Protein AF-0000000066792989 (afdb_homodimer)

Sequence (786 aa):
MHATVTATQHILQSVTTHRYELVAVLISGIVAYFATVRFVQGARIKLIQRRLCGIDINKTTPEQRKKIASKPYDELDEGEKRLVVPESFGILAGAVYLSAVLITTSVAFGGVSRQLDGSVTSIAVMLLLGFVDDVLDLRWRYKILLSAIGTIPLVMTFKGSLEVIVPRLLAPYLGSPTLYLGVFYLVGLSLLCIFCTNSINILAGVNGVEVGQSIVIAVASIVHCIMQMRLESDPSYGGPATSGQLLAIALLVPFVGVSAALWRFNSYPASIFVGDSYTYFAGTVLSVAGVTGVYSKTLMLFFVPQLVNFAISLPQLLRIVPCPRHRVPRWDMKRDVMQNSGNYTLLNAILLLRGDMHERDLTRAALKLQIVSCIVAMFARYFLASLLYDHVYMHATVTATQHILQSVTTHRYELVAVLISGIVAYFATVRFVQGARIKLIQRRLCGIDINKTTPEQRKKIASKPYDELDEGEKRLVVPESFGILAGAVYLSAVLITTSVAFGGVSRQLDGSVTSIAVMLLLGFVDDVLDLRWRYKILLSAIGTIPLVMTFKGSLEVIVPRLLAPYLGSPTLYLGVFYLVGLSLLCIFCTNSINILAGVNGVEVGQSIVIAVASIVHCIMQMRLESDPSYGGPATSGQLLAIALLVPFVGVSAALWRFNSYPASIFVGDSYTYFAGTVLSVAGVTGVYSKTLMLFFVPQLVNFAISLPQLLRIVPCPRHRVPRWDMKRDVMQNSGNYTLLNAILLLRGDMHERDLTRAALKLQIVSCIVAMFARYFLASLLYDHVY

InterPro domains:
  IPR000715 Glycosyl transferase, family 4 [PF00953] (120-292)
  IPR033895 UDP-GlcNAc-dolichyl-phosphate GlcNAc phosphotransferase [PTHR10571] (11-390)
  IPR033895 UDP-GlcNAc-dolichyl-phosphate GlcNAc phosphotransferase [cd06855] (46-341)

Radius of gyration: 27.99 Å; Cα contacts (8 Å, |Δi|>4): 1252; chains: 2; bounding box: 68×78×55 Å

pLDDT: mean 89.51, std 11.63, range [43.31, 98.94]

GO terms:
  GO:0005635 nuclear envelope (C, HTP)
  GO:0005737 cytoplasm (C, HTP)
  GO:0005783 endoplasmic reticulum (C, HTP)
  GO:0003975 UDP-N-acetylglucosamine-dolichyl-phosphate N-acetylglucosaminephosphotransferase activity (F, IMP)

Nearest PDB structures (foldseek):
  5o5e-assembly1_A-2  TM=8.742E-01  e=1.279E-24  Homo sapiens
  6bw6-assembly1_A  TM=8.695E-01  e=8.604E-24  Homo sapiens
  6fwz-assembly1_A-2  TM=8.706E-01  e=1.282E-23  Homo sapiens
  6bw5-assembly1_B  TM=8.635E-01  e=1.464E-23  Homo sapiens
  6bw5-assembly2_C  TM=8.473E-01  e=5.066E-23  Homo sapiens

Structure (mmCIF, N/CA/C/O backbone):
data_AF-0000000066792989-model_v1
#
loop_
_entity.id
_entity.type
_entity.pdbx_description
1 polymer 'UDP-N-acetylglucosamine--dolichyl-phosphate N-acetylglucosaminephosphotransferase'
#
loop_
_atom_site.group_PDB
_atom_site.id
_atom_site.type_symbol
_atom_site.label_atom_id
_atom_site.label_alt_id
_atom_site.label_comp_id
_atom_site.label_asym_id
_atom_site.label_entity_id
_atom_site.label_seq_id
_atom_site.pdbx_PDB_ins_code
_atom_site.Cartn_x
_atom_site.Cartn_y
_atom_site.Cartn_z
_atom_site.occupancy
_atom_site.B_iso_or_equiv
_atom_site.auth_seq_id
_atom_site.auth_comp_id
_atom_site.auth_asym_id
_atom_site.auth_atom_id
_atom_site.pdbx_PDB_model_num
ATOM 1 N N . MET A 1 1 ? -26.531 -35.062 -23.141 1 57.41 1 MET A N 1
ATOM 2 C CA . MET A 1 1 ? -26.469 -34.125 -24.25 1 57.41 1 MET A CA 1
ATOM 3 C C . MET A 1 1 ? -27.406 -32.938 -24 1 57.41 1 MET A C 1
ATOM 5 O O . MET A 1 1 ? -27.016 -31.781 -24.172 1 57.41 1 MET A O 1
ATOM 9 N N . HIS A 1 2 ? -28.562 -33.188 -23.406 1 66.12 2 HIS A N 1
ATOM 10 C CA . HIS A 1 2 ? -29.562 -32.125 -23.188 1 66.12 2 HIS A CA 1
ATOM 11 C C . HIS A 1 2 ? -29.172 -31.219 -22.031 1 66.12 2 HIS A C 1
ATOM 13 O O . HIS A 1 2 ? -29.344 -30 -22.109 1 66.12 2 HIS A O 1
ATOM 19 N N . ALA A 1 3 ? -28.484 -31.891 -21.156 1 74.5 3 ALA A N 1
ATOM 20 C CA . ALA A 1 3 ? -28.094 -31.109 -19.984 1 74.5 3 ALA A CA 1
ATOM 21 C C . ALA A 1 3 ? -26.953 -30.141 -20.312 1 74.5 3 ALA A C 1
ATOM 23 O O . ALA A 1 3 ? -26.953 -29 -19.844 1 74.5 3 ALA A O 1
ATOM 24 N N . THR A 1 4 ? -26.109 -30.516 -21.172 1 77.69 4 THR A N 1
ATOM 25 C CA . THR A 1 4 ? -24.969 -29.688 -21.562 1 77.69 4 THR A CA 1
ATOM 26 C C . THR A 1 4 ? -25.438 -28.531 -22.438 1 77.69 4 THR A C 1
ATOM 28 O O . THR A 1 4 ? -24.906 -27.422 -22.328 1 77.69 4 THR A O 1
ATOM 31 N N . VAL A 1 5 ? -26.328 -28.875 -23.25 1 81.38 5 VAL A N 1
ATOM 32 C CA . VAL A 1 5 ? -26.859 -27.828 -24.125 1 81.38 5 VAL A CA 1
ATOM 33 C C . VAL A 1 5 ? -27.562 -26.766 -23.297 1 81.38 5 VAL A C 1
ATOM 35 O O . VAL A 1 5 ? -27.391 -25.578 -23.516 1 81.38 5 VAL A O 1
ATOM 38 N N . THR A 1 6 ? -28.297 -27.234 -22.391 1 82.06 6 THR A N 1
ATOM 39 C CA . THR A 1 6 ? -29.031 -26.312 -21.531 1 82.06 6 THR A CA 1
ATOM 40 C C . THR A 1 6 ? -28.078 -25.469 -20.703 1 82.06 6 THR A C 1
ATOM 42 O O . THR A 1 6 ? -28.297 -24.266 -20.547 1 82.06 6 THR A O 1
ATOM 45 N N . ALA A 1 7 ? -27.125 -26.109 -20.219 1 81.75 7 ALA A N 1
ATOM 46 C CA . ALA A 1 7 ? -26.125 -25.375 -19.438 1 81.75 7 ALA A CA 1
ATOM 47 C C . ALA A 1 7 ? -25.453 -24.312 -20.281 1 81.75 7 ALA A C 1
ATOM 49 O O . ALA A 1 7 ? -25.219 -23.188 -19.812 1 81.75 7 ALA A O 1
ATOM 50 N N . THR A 1 8 ? -25.125 -24.656 -21.484 1 87.12 8 THR A N 1
ATOM 51 C CA . THR A 1 8 ? -24.453 -23.719 -22.391 1 87.12 8 THR A CA 1
ATOM 52 C C . THR A 1 8 ? -25.375 -22.547 -22.719 1 87.12 8 THR A C 1
ATOM 54 O O . THR A 1 8 ? -24.906 -21.406 -22.797 1 87.12 8 THR A O 1
ATOM 57 N N . GLN A 1 9 ? -26.578 -22.844 -22.875 1 87.56 9 GLN A N 1
ATOM 58 C CA . GLN A 1 9 ? -27.531 -21.781 -23.156 1 87.56 9 GLN A CA 1
ATOM 59 C C . GLN A 1 9 ? -27.672 -20.828 -21.969 1 87.56 9 GLN A C 1
ATOM 61 O O . GLN A 1 9 ? -27.797 -19.609 -22.156 1 87.56 9 GLN A O 1
ATOM 66 N N . HIS A 1 10 ? -27.609 -21.391 -20.859 1 85.56 10 HIS A N 1
ATOM 67 C CA . HIS A 1 10 ? -27.703 -20.562 -19.656 1 85.56 10 HIS A CA 1
ATOM 68 C C . HIS A 1 10 ? -26.484 -19.672 -19.5 1 85.56 10 HIS A C 1
ATOM 70 O O . HIS A 1 10 ? -26.594 -18.516 -19.078 1 85.56 10 HIS A O 1
ATOM 76 N N . ILE A 1 11 ? -25.422 -20.219 -19.75 1 87.75 11 ILE A N 1
ATOM 77 C CA . ILE A 1 11 ? -24.188 -19.453 -19.688 1 87.75 11 ILE A CA 1
ATOM 78 C C . ILE A 1 11 ? -24.25 -18.297 -20.688 1 87.75 11 ILE A C 1
ATOM 80 O O . ILE A 1 11 ? -23.938 -17.156 -20.328 1 87.75 11 ILE A O 1
ATOM 84 N N . LEU A 1 12 ? -24.672 -18.609 -21.891 1 89.62 12 LEU A N 1
ATOM 85 C CA . LEU A 1 12 ? -24.75 -17.609 -22.938 1 89.62 12 LEU A CA 1
ATOM 86 C C . LEU A 1 12 ? -25.75 -16.5 -22.562 1 89.62 12 LEU A C 1
ATOM 88 O O . LEU A 1 12 ? -25.516 -15.328 -22.844 1 89.62 12 LEU A O 1
ATOM 92 N N . GLN A 1 13 ? -26.812 -16.906 -21.984 1 88.25 13 GLN A N 1
ATOM 93 C CA . GLN A 1 13 ? -27.797 -15.938 -21.531 1 88.25 13 GLN A CA 1
ATOM 94 C C . GLN A 1 13 ? -27.219 -15.023 -20.453 1 88.25 13 GLN A C 1
ATOM 96 O O . GLN A 1 13 ? -27.438 -13.812 -20.484 1 88.25 13 GLN A O 1
ATOM 101 N N . SER A 1 14 ? -26.547 -15.586 -19.547 1 88.06 14 SER A N 1
ATOM 102 C CA . SER A 1 14 ? -25.938 -14.797 -18.469 1 88.06 14 SER A CA 1
ATOM 103 C C . SER A 1 14 ? -24.875 -13.844 -19.016 1 88.06 14 SER A C 1
ATOM 105 O O . SER A 1 14 ? -24.812 -12.68 -18.609 1 88.06 14 SER A O 1
ATOM 107 N N . VAL A 1 15 ? -24.094 -14.312 -19.922 1 89.56 15 VAL A N 1
ATOM 108 C CA . VAL A 1 15 ? -23.062 -13.5 -20.531 1 89.56 15 VAL A CA 1
ATOM 109 C C . VAL A 1 15 ? -23.688 -12.32 -21.266 1 89.56 15 VAL A C 1
ATOM 111 O O . VAL A 1 15 ? -23.156 -11.203 -21.234 1 89.56 15 VAL A O 1
ATOM 114 N N . THR A 1 16 ? -24.781 -12.594 -21.906 1 90.5 16 THR A N 1
ATOM 115 C CA . THR A 1 16 ? -25.484 -11.531 -22.625 1 90.5 16 THR A CA 1
ATOM 116 C C . THR A 1 16 ? -26.078 -10.523 -21.656 1 90.5 16 THR A C 1
ATOM 118 O O . THR A 1 16 ? -26.047 -9.312 -21.906 1 90.5 16 THR A O 1
ATOM 121 N N . THR A 1 17 ? -26.578 -11.039 -20.609 1 89.56 17 THR A N 1
ATOM 122 C CA . THR A 1 17 ? -27.156 -10.172 -19.594 1 89.56 17 THR A CA 1
ATOM 123 C C . THR A 1 17 ? -26.109 -9.234 -19.016 1 89.56 17 THR A C 1
ATOM 125 O O . THR A 1 17 ? -26.391 -8.055 -18.766 1 89.56 17 THR A O 1
ATOM 128 N N . HIS A 1 18 ? -24.938 -9.742 -18.812 1 92.38 18 HIS A N 1
ATOM 129 C CA . HIS A 1 18 ? -23.875 -8.953 -18.188 1 92.38 18 HIS A CA 1
ATOM 130 C C . HIS A 1 18 ? -22.828 -8.516 -19.219 1 92.38 18 HIS A C 1
ATOM 132 O O . HIS A 1 18 ? -21.641 -8.422 -18.906 1 92.38 18 HIS A O 1
ATOM 138 N N . ARG A 1 19 ? -23.266 -8.359 -20.438 1 92.94 19 ARG A N 1
ATOM 139 C CA . ARG A 1 19 ? -22.375 -8.055 -21.547 1 92.94 19 ARG A CA 1
ATOM 140 C C . ARG A 1 19 ? -21.594 -6.766 -21.281 1 92.94 19 ARG A C 1
ATOM 142 O O . ARG A 1 19 ? -20.406 -6.684 -21.594 1 92.94 19 ARG A O 1
ATOM 149 N N . TYR A 1 20 ? -22.188 -5.758 -20.766 1 93.5 20 TYR A N 1
ATOM 150 C CA . TYR A 1 20 ? -21.531 -4.484 -20.516 1 93.5 20 TYR A CA 1
ATOM 151 C C . TYR A 1 20 ? -20.406 -4.645 -19.5 1 93.5 20 TYR A C 1
ATOM 153 O O . TYR A 1 20 ? -19.281 -4.18 -19.734 1 93.5 20 TYR A O 1
ATOM 161 N N . GLU A 1 21 ? -20.688 -5.27 -18.375 1 94.06 21 GLU A N 1
ATOM 162 C CA . GLU A 1 21 ? -19.703 -5.484 -17.328 1 94.06 21 GLU A CA 1
ATOM 163 C C . GLU A 1 21 ? -18.547 -6.34 -17.828 1 94.06 21 GLU A C 1
ATOM 165 O O . GLU A 1 21 ? -17.375 -6.027 -17.562 1 94.06 21 GLU A O 1
ATOM 170 N N . LEU A 1 22 ? -18.875 -7.375 -18.562 1 95.88 22 LEU A N 1
ATOM 171 C CA . LEU A 1 22 ? -17.859 -8.305 -19.016 1 95.88 22 LEU A CA 1
ATOM 172 C C . LEU A 1 22 ? -16.953 -7.645 -20.062 1 95.88 22 LEU A C 1
ATOM 174 O O . LEU A 1 22 ? -15.742 -7.875 -20.062 1 95.88 22 LEU A O 1
ATOM 178 N N . VAL A 1 23 ? -17.516 -6.828 -20.922 1 97.19 23 VAL A N 1
ATOM 179 C CA . VAL A 1 23 ? -16.719 -6.113 -21.906 1 97.19 23 VAL A CA 1
ATOM 180 C C . VAL A 1 23 ? -15.812 -5.098 -21.219 1 97.19 23 VAL A C 1
ATOM 182 O O . VAL A 1 23 ? -14.633 -4.965 -21.562 1 97.19 23 VAL A O 1
ATOM 185 N N . ALA A 1 24 ? -16.312 -4.363 -20.25 1 97.19 24 ALA A N 1
ATOM 186 C CA . ALA A 1 24 ? -15.516 -3.404 -19.484 1 97.19 24 ALA A CA 1
ATOM 187 C C . ALA A 1 24 ? -14.352 -4.09 -18.797 1 97.19 24 ALA A C 1
ATOM 189 O O . ALA A 1 24 ? -13.234 -3.561 -18.766 1 97.19 24 ALA A O 1
ATOM 190 N N . VAL A 1 25 ? -14.609 -5.199 -18.25 1 97.5 25 VAL A N 1
ATOM 191 C CA . VAL A 1 25 ? -13.586 -5.957 -17.531 1 97.5 25 VAL A CA 1
ATOM 192 C C . VAL A 1 25 ? -12.523 -6.449 -18.5 1 97.5 25 VAL A C 1
ATOM 194 O O . VAL A 1 25 ? -11.328 -6.414 -18.203 1 97.5 25 VAL A O 1
ATOM 197 N N . LEU A 1 26 ? -12.977 -6.957 -19.656 1 98.25 26 LEU A N 1
ATOM 198 C CA . LEU A 1 26 ? -12.031 -7.406 -20.672 1 98.25 26 LEU A CA 1
ATOM 199 C C . LEU A 1 26 ? -11.148 -6.258 -21.141 1 98.25 26 LEU A C 1
ATOM 201 O O . LEU A 1 26 ? -9.93 -6.426 -21.281 1 98.25 26 LEU A O 1
ATOM 205 N N . ILE A 1 27 ? -11.695 -5.09 -21.344 1 98.38 27 ILE A N 1
ATOM 206 C CA . ILE A 1 27 ? -10.938 -3.9 -21.719 1 98.38 27 ILE A CA 1
ATOM 207 C C . ILE A 1 27 ? -9.953 -3.535 -20.609 1 98.38 27 ILE A C 1
ATOM 209 O O . ILE A 1 27 ? -8.805 -3.176 -20.891 1 98.38 27 ILE A O 1
ATOM 213 N N . SER A 1 28 ? -10.414 -3.654 -19.422 1 98.31 28 SER A N 1
ATOM 214 C CA . SER A 1 28 ? -9.562 -3.363 -18.281 1 98.31 28 SER A CA 1
ATOM 215 C C . SER A 1 28 ? -8.336 -4.27 -18.266 1 98.31 28 SER A C 1
ATOM 217 O O . SER A 1 28 ? -7.23 -3.814 -17.953 1 98.31 28 SER A O 1
ATOM 219 N N . GLY A 1 29 ? -8.523 -5.559 -18.531 1 98.75 29 GLY A N 1
ATOM 220 C CA . GLY A 1 29 ? -7.402 -6.48 -18.609 1 98.75 29 GLY A CA 1
ATOM 221 C C . GLY A 1 29 ? -6.422 -6.141 -19.719 1 98.75 29 GLY A C 1
ATOM 222 O O . GLY A 1 29 ? -5.207 -6.203 -19.516 1 98.75 29 GLY A O 1
ATOM 223 N N . ILE A 1 30 ? -6.949 -5.715 -20.828 1 98.81 30 ILE A N 1
ATOM 224 C CA . ILE A 1 30 ? -6.125 -5.359 -21.969 1 98.81 30 ILE A CA 1
ATOM 225 C C . ILE A 1 30 ? -5.344 -4.082 -21.672 1 98.81 30 ILE A C 1
ATOM 227 O O . ILE A 1 30 ? -4.141 -4.012 -21.922 1 98.81 30 ILE A O 1
ATOM 231 N N . VAL A 1 31 ? -5.98 -3.113 -21.125 1 98.5 31 VAL A N 1
ATOM 232 C CA . VAL A 1 31 ? -5.348 -1.847 -20.766 1 98.5 31 VAL A CA 1
ATOM 233 C C . VAL A 1 31 ? -4.273 -2.082 -19.703 1 98.5 31 VAL A C 1
ATOM 235 O O . VAL A 1 31 ? -3.191 -1.49 -19.766 1 98.5 31 VAL A O 1
ATOM 238 N N . ALA A 1 32 ? -4.602 -2.928 -18.766 1 98.75 32 ALA A N 1
ATOM 239 C CA . ALA A 1 32 ? -3.641 -3.244 -17.703 1 98.75 32 ALA A CA 1
ATOM 240 C C . ALA A 1 32 ? -2.385 -3.887 -18.281 1 98.75 32 ALA A C 1
ATOM 242 O O . ALA A 1 32 ? -1.27 -3.6 -17.844 1 98.75 32 ALA A O 1
ATOM 243 N N . TYR A 1 33 ? -2.572 -4.77 -19.281 1 98.81 33 TYR A N 1
ATOM 244 C CA . TYR A 1 33 ? -1.435 -5.391 -19.953 1 98.81 33 TYR A CA 1
ATOM 245 C C . TYR A 1 33 ? -0.545 -4.344 -20.609 1 98.81 33 TYR A C 1
ATOM 247 O O . TYR A 1 33 ? 0.658 -4.285 -20.344 1 98.81 33 TYR A O 1
ATOM 255 N N . PHE A 1 34 ? -1.096 -3.477 -21.359 1 98.75 34 PHE A N 1
ATOM 256 C CA . PHE A 1 34 ? -0.319 -2.516 -22.141 1 98.75 34 PHE A CA 1
ATOM 257 C C . PHE A 1 34 ? 0.276 -1.443 -21.234 1 98.75 34 PHE A C 1
ATOM 259 O O . PHE A 1 34 ? 1.386 -0.965 -21.469 1 98.75 34 PHE A O 1
ATOM 266 N N . ALA A 1 35 ? -0.445 -1.063 -20.219 1 98 35 ALA A N 1
ATOM 267 C CA . ALA A 1 35 ? 0.095 -0.1 -19.25 1 98 35 ALA A CA 1
ATOM 268 C C . ALA A 1 35 ? 1.312 -0.668 -18.531 1 98 35 ALA A C 1
ATOM 270 O O . ALA A 1 35 ? 2.314 0.026 -18.359 1 98 35 ALA A O 1
ATOM 271 N N . THR A 1 36 ? 1.214 -1.894 -18.141 1 98.5 36 THR A N 1
ATOM 272 C CA . THR A 1 36 ? 2.326 -2.531 -17.438 1 98.5 36 THR A CA 1
ATOM 273 C C . THR A 1 36 ? 3.551 -2.623 -18.344 1 98.5 36 THR A C 1
ATOM 275 O O . THR A 1 36 ? 4.664 -2.289 -17.938 1 98.5 36 THR A O 1
ATOM 278 N N . VAL A 1 37 ? 3.322 -3.031 -19.578 1 98.44 37 VAL A N 1
ATOM 279 C CA . VAL A 1 37 ? 4.422 -3.148 -20.531 1 98.44 37 VAL A CA 1
ATOM 280 C C . VAL A 1 37 ? 5.07 -1.784 -20.734 1 98.44 37 VAL A C 1
ATOM 282 O O . VAL A 1 37 ? 6.297 -1.683 -20.828 1 98.44 37 VAL A O 1
ATOM 285 N N . ARG A 1 38 ? 4.32 -0.796 -20.75 1 97.06 38 ARG A N 1
ATOM 286 C CA . ARG A 1 38 ? 4.793 0.556 -21.016 1 97.06 38 ARG A CA 1
ATOM 287 C C . ARG A 1 38 ? 5.715 1.051 -19.9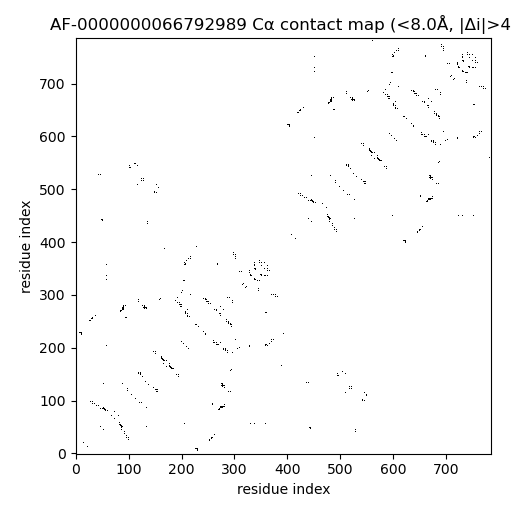06 1 97.06 38 ARG A C 1
ATOM 289 O O . ARG A 1 38 ? 6.672 1.784 -20.172 1 97.06 38 ARG A O 1
ATOM 296 N N . PHE A 1 39 ? 5.473 0.662 -18.688 1 96.88 39 PHE A N 1
ATOM 297 C CA . PHE A 1 39 ? 6.16 1.288 -17.578 1 96.88 39 PHE A CA 1
ATOM 298 C C . PHE A 1 39 ? 7.266 0.383 -17.047 1 96.88 39 PHE A C 1
ATOM 300 O O . PHE A 1 39 ? 8.008 0.764 -16.125 1 96.88 39 PHE A O 1
ATOM 307 N N . VAL A 1 40 ? 7.48 -0.755 -17.609 1 97.69 40 VAL A N 1
ATOM 308 C CA . VAL A 1 40 ? 8.438 -1.731 -17.109 1 97.69 40 VAL A CA 1
ATOM 309 C C . VAL A 1 40 ? 9.852 -1.175 -17.234 1 97.69 40 VAL A C 1
ATOM 311 O O . VAL A 1 40 ? 10.648 -1.262 -16.281 1 97.69 40 VAL A O 1
ATOM 314 N N . GLN A 1 41 ? 10.18 -0.585 -18.375 1 96.31 41 GLN A N 1
ATOM 315 C CA . GLN A 1 41 ? 11.547 -0.122 -18.609 1 96.31 41 GLN A CA 1
ATOM 316 C C . GLN A 1 41 ? 11.914 1.001 -17.641 1 96.31 41 GLN A C 1
ATOM 318 O O . GLN A 1 41 ? 13.023 1.021 -17.094 1 96.31 41 GLN A O 1
ATOM 323 N N . GLY A 1 42 ? 11.023 1.941 -17.516 1 95.5 42 GLY A N 1
ATOM 324 C CA . GLY A 1 42 ? 11.273 3.004 -16.547 1 95.5 42 GLY A CA 1
ATOM 325 C C . GLY A 1 42 ? 11.484 2.496 -15.141 1 95.5 42 GLY A C 1
ATOM 326 O O . GLY A 1 42 ? 12.375 2.969 -14.422 1 95.5 42 GLY A O 1
ATOM 327 N N . ALA A 1 43 ? 10.688 1.563 -14.734 1 96.62 43 ALA A N 1
ATOM 328 C CA . ALA A 1 43 ? 10.789 0.986 -13.398 1 96.62 43 ALA A CA 1
ATOM 329 C C . ALA A 1 43 ? 12.102 0.229 -13.227 1 96.62 43 ALA A C 1
ATOM 331 O O . ALA A 1 43 ? 12.703 0.245 -12.148 1 96.62 43 ALA A O 1
ATOM 332 N N . ARG A 1 44 ? 12.492 -0.435 -14.258 1 96.12 44 ARG A N 1
ATOM 333 C CA . ARG A 1 44 ? 13.742 -1.186 -14.227 1 96.12 44 ARG A CA 1
ATOM 334 C C . ARG A 1 44 ? 14.914 -0.285 -13.852 1 96.12 44 ARG A C 1
ATOM 336 O O . ARG A 1 44 ? 15.703 -0.617 -12.961 1 96.12 44 ARG A O 1
ATOM 343 N N . ILE A 1 45 ? 15.031 0.828 -14.445 1 94.19 45 ILE A N 1
ATOM 344 C CA . ILE A 1 45 ? 16.125 1.769 -14.25 1 94.19 45 ILE A CA 1
ATOM 345 C C . ILE A 1 45 ? 16.109 2.289 -12.812 1 94.19 45 ILE A C 1
ATOM 347 O O . ILE A 1 45 ? 17.141 2.32 -12.141 1 94.19 45 ILE A O 1
ATOM 351 N N . LYS A 1 46 ? 14.992 2.648 -12.375 1 94.69 46 LYS A N 1
ATOM 352 C CA . LYS A 1 46 ? 14.867 3.232 -11.047 1 94.69 46 LYS A CA 1
ATOM 353 C C . LYS A 1 46 ? 15.18 2.203 -9.961 1 94.69 46 LYS A C 1
ATOM 355 O O . LYS A 1 46 ? 15.812 2.525 -8.953 1 94.69 46 LYS A O 1
ATOM 360 N N . LEU A 1 47 ? 14.727 1.001 -10.156 1 95.69 47 LEU A N 1
ATOM 361 C CA . LEU A 1 47 ? 14.953 -0.039 -9.156 1 95.69 47 LEU A CA 1
ATOM 362 C C . LEU A 1 47 ? 16.438 -0.407 -9.07 1 95.69 47 LEU A C 1
ATOM 364 O O . LEU A 1 47 ? 16.938 -0.703 -7.988 1 95.69 47 LEU A O 1
ATOM 368 N N . ILE A 1 48 ? 17.094 -0.36 -10.164 1 93.19 48 ILE A N 1
ATOM 369 C CA . ILE A 1 48 ? 18.531 -0.6 -10.172 1 93.19 48 ILE A CA 1
ATOM 370 C C . ILE A 1 48 ? 19.25 0.526 -9.43 1 93.19 48 ILE A C 1
ATOM 372 O O . ILE A 1 48 ? 20.156 0.275 -8.633 1 93.19 48 ILE A O 1
ATOM 376 N N . GLN A 1 49 ? 18.797 1.711 -9.648 1 89.75 49 GLN A N 1
ATOM 377 C CA . GLN A 1 49 ? 19.406 2.873 -9 1 89.75 49 GLN A CA 1
ATOM 378 C C . GLN A 1 49 ? 19.234 2.807 -7.488 1 89.75 49 GLN A C 1
ATOM 380 O O . GLN A 1 49 ? 20.094 3.291 -6.742 1 89.75 49 GLN A O 1
ATOM 385 N N . ARG A 1 50 ? 18.141 2.158 -7.051 1 91.56 50 ARG A N 1
ATOM 386 C CA . ARG A 1 50 ? 17.859 2.055 -5.625 1 91.56 50 ARG A CA 1
ATOM 387 C C . ARG A 1 50 ? 18.406 0.754 -5.047 1 91.56 50 ARG A C 1
ATOM 389 O O . ARG A 1 50 ? 18.109 0.4 -3.904 1 91.56 50 ARG A O 1
ATOM 396 N N . ARG A 1 51 ? 19.078 -0.001 -5.789 1 90.25 51 ARG A N 1
ATOM 397 C CA . ARG A 1 51 ? 19.719 -1.251 -5.391 1 90.25 51 ARG A CA 1
ATOM 398 C C . ARG A 1 51 ? 18.672 -2.283 -4.961 1 90.25 51 ARG A C 1
ATOM 400 O O . ARG A 1 51 ? 18.906 -3.045 -4.02 1 90.25 51 ARG A O 1
ATOM 407 N N . LEU A 1 52 ? 17.578 -2.164 -5.516 1 93.31 52 LEU A N 1
ATOM 408 C CA . LEU A 1 52 ? 16.578 -3.221 -5.402 1 93.31 52 LEU A CA 1
ATOM 409 C C . LEU A 1 52 ? 16.719 -4.223 -6.543 1 93.31 52 LEU A C 1
ATOM 411 O O . LEU A 1 52 ? 15.891 -4.234 -7.465 1 93.31 52 LEU A O 1
ATOM 415 N N . CYS A 1 53 ? 17.719 -4.984 -6.43 1 93.06 53 CYS A N 1
ATOM 416 C CA . CYS A 1 53 ? 18.094 -5.938 -7.469 1 93.06 53 CYS A CA 1
ATOM 417 C C . CYS A 1 53 ? 18.672 -7.211 -6.863 1 93.06 53 CYS A C 1
ATOM 419 O O . CYS A 1 53 ? 19.016 -7.234 -5.684 1 93.06 53 CYS A O 1
ATOM 421 N N . GLY A 1 54 ? 18.594 -8.227 -7.621 1 89.94 54 GLY A N 1
ATOM 422 C CA . GLY A 1 54 ? 19.219 -9.5 -7.289 1 89.94 54 GLY A CA 1
ATOM 423 C C . GLY A 1 54 ? 20.078 -10.062 -8.414 1 89.94 54 GLY A C 1
ATOM 424 O O . GLY A 1 54 ? 20.078 -9.516 -9.523 1 89.94 54 GLY A O 1
ATOM 425 N N . ILE A 1 55 ? 20.906 -10.992 -8.062 1 89.44 55 ILE A N 1
ATOM 426 C CA . ILE A 1 55 ? 21.719 -11.695 -9.055 1 89.44 55 ILE A CA 1
ATOM 427 C C . ILE A 1 55 ? 21.094 -13.047 -9.367 1 89.44 55 ILE A C 1
ATOM 429 O O . ILE A 1 55 ? 20.719 -13.789 -8.461 1 89.44 55 ILE A O 1
ATOM 433 N N . ASP A 1 56 ? 20.953 -13.266 -10.625 1 88.75 56 ASP A N 1
ATOM 434 C CA . ASP A 1 56 ? 20.359 -14.523 -11.047 1 88.75 56 ASP A CA 1
ATOM 435 C C . ASP A 1 56 ? 21.219 -15.719 -10.656 1 88.75 56 ASP A C 1
ATOM 437 O O . ASP A 1 56 ? 22.234 -15.992 -11.305 1 88.75 56 ASP A O 1
ATOM 441 N N . ILE A 1 57 ? 20.812 -16.5 -9.789 1 86 57 ILE A N 1
ATOM 442 C CA . ILE A 1 57 ? 21.594 -17.562 -9.18 1 86 57 ILE A CA 1
ATOM 443 C C . ILE A 1 57 ? 21.703 -18.734 -10.156 1 86 57 ILE A C 1
ATOM 445 O O . ILE A 1 57 ? 22.719 -19.453 -10.156 1 86 57 ILE A O 1
ATOM 449 N N . ASN A 1 58 ? 20.766 -18.906 -10.992 1 88.38 58 ASN A N 1
ATOM 450 C CA . ASN A 1 58 ? 20.719 -20.047 -11.898 1 88.38 58 ASN A CA 1
ATOM 451 C C . ASN A 1 58 ? 21.531 -19.797 -13.164 1 88.38 58 ASN A C 1
ATOM 453 O O . ASN A 1 58 ? 21.453 -20.562 -14.125 1 88.38 58 ASN A O 1
ATOM 457 N N . LYS A 1 59 ? 22.312 -18.656 -13.156 1 88.88 59 LYS A N 1
ATOM 458 C CA . LYS A 1 59 ? 23.125 -18.312 -14.312 1 88.88 59 LYS A CA 1
ATOM 459 C C . LYS A 1 59 ? 24.516 -17.828 -13.883 1 88.88 59 LYS A C 1
ATOM 461 O O . LYS A 1 59 ? 25.281 -17.344 -14.703 1 88.88 59 LYS A O 1
ATOM 466 N N . THR A 1 60 ? 24.766 -17.969 -12.547 1 88.75 60 THR A N 1
ATOM 467 C CA . THR A 1 60 ? 26.031 -17.453 -12.031 1 88.75 60 THR A CA 1
ATOM 468 C C . THR A 1 60 ? 26.641 -18.438 -11.039 1 88.75 60 THR A C 1
ATOM 470 O O . THR A 1 60 ? 25.938 -19.172 -10.359 1 88.75 60 THR A O 1
ATOM 473 N N . THR A 1 61 ? 27.906 -18.375 -10.977 1 86 61 THR A N 1
ATOM 474 C CA . THR A 1 61 ? 28.625 -19.141 -9.969 1 86 61 THR A CA 1
ATOM 475 C C . THR A 1 61 ? 28.75 -18.328 -8.68 1 86 61 THR A C 1
ATOM 477 O O . THR A 1 61 ? 28.594 -17.109 -8.688 1 86 61 THR A O 1
ATOM 480 N N . PRO A 1 62 ? 28.984 -19.031 -7.648 1 85.62 62 PRO A N 1
ATOM 481 C CA . PRO A 1 62 ? 29.188 -18.312 -6.387 1 85.62 62 PRO A CA 1
ATOM 482 C C . PRO A 1 62 ? 30.297 -17.266 -6.469 1 85.62 62 PRO A C 1
ATOM 484 O O . PRO A 1 62 ? 30.188 -16.188 -5.883 1 85.62 62 PRO A O 1
ATOM 487 N N . GLU A 1 63 ? 31.297 -17.531 -7.23 1 85.75 63 GLU A N 1
ATOM 488 C CA . GLU A 1 63 ? 32.438 -16.625 -7.387 1 85.75 63 GLU A CA 1
ATOM 489 C C . GLU A 1 63 ? 32.031 -15.375 -8.164 1 85.75 63 GLU A C 1
ATOM 491 O O . GLU A 1 63 ? 32.406 -14.258 -7.809 1 85.75 63 GLU A O 1
ATOM 496 N N . GLN A 1 64 ? 31.266 -15.648 -9.102 1 86.44 64 GLN A N 1
ATOM 497 C CA . GLN A 1 64 ? 30.797 -14.539 -9.93 1 86.44 64 GLN A CA 1
ATOM 498 C C . GLN A 1 64 ? 29.875 -13.617 -9.133 1 86.44 64 GLN A C 1
ATOM 500 O O . GLN A 1 64 ? 29.953 -12.391 -9.25 1 86.44 64 GLN A O 1
ATOM 505 N N . ARG A 1 65 ? 29.016 -14.164 -8.383 1 88.25 65 ARG A N 1
ATOM 506 C CA . ARG A 1 65 ? 28.078 -13.391 -7.578 1 88.25 65 ARG A CA 1
ATOM 507 C C . ARG A 1 65 ? 28.812 -12.516 -6.562 1 88.25 65 ARG A C 1
ATOM 509 O O . ARG A 1 65 ? 28.453 -11.359 -6.352 1 88.25 65 ARG A O 1
ATOM 516 N N . LYS A 1 66 ? 29.812 -13.055 -5.973 1 86.69 66 LYS A N 1
ATOM 517 C CA . LYS A 1 66 ? 30.609 -12.312 -5.008 1 86.69 66 LYS A CA 1
ATOM 518 C C . LYS A 1 66 ? 31.312 -11.133 -5.676 1 86.69 66 LYS A C 1
ATOM 520 O O . LYS A 1 66 ? 31.406 -10.047 -5.102 1 86.69 66 LYS A O 1
ATOM 525 N N . LYS A 1 67 ? 31.75 -11.461 -6.824 1 86.62 67 LYS A N 1
ATOM 526 C CA . LYS A 1 67 ? 32.438 -10.422 -7.582 1 86.62 67 LYS A CA 1
ATOM 527 C C . LYS A 1 67 ? 31.484 -9.289 -7.945 1 86.62 67 LYS A C 1
ATOM 529 O O . LYS A 1 67 ? 31.828 -8.117 -7.781 1 86.62 67 LYS A O 1
ATOM 534 N N . ILE A 1 68 ? 30.375 -9.602 -8.312 1 88 68 ILE A N 1
ATOM 535 C CA . ILE A 1 68 ? 29.375 -8.625 -8.75 1 88 68 ILE A CA 1
ATOM 536 C C . ILE A 1 68 ? 28.875 -7.828 -7.543 1 88 68 ILE A C 1
ATOM 538 O O . ILE A 1 68 ? 28.688 -6.613 -7.629 1 88 68 ILE A O 1
ATOM 542 N N . ALA A 1 69 ? 28.734 -8.453 -6.438 1 82.81 69 ALA A N 1
ATOM 543 C CA . ALA A 1 69 ? 28.203 -7.836 -5.23 1 82.81 69 ALA A CA 1
ATOM 544 C C . ALA A 1 69 ? 29.203 -6.883 -4.598 1 82.81 69 ALA A C 1
ATOM 546 O O . ALA A 1 69 ? 28.828 -5.961 -3.869 1 82.81 69 ALA A O 1
ATOM 547 N N . SER A 1 70 ? 30.422 -7.066 -4.898 1 80 70 SER A N 1
ATOM 548 C CA . SER A 1 70 ? 31.484 -6.301 -4.254 1 80 70 SER A CA 1
ATOM 549 C C . SER A 1 70 ? 31.734 -4.98 -4.977 1 80 70 SER A C 1
ATOM 551 O O . SER A 1 70 ? 32.375 -4.086 -4.441 1 80 70 SER A O 1
ATOM 553 N N . LYS A 1 71 ? 31.203 -4.863 -6.191 1 80.31 71 LYS A N 1
ATOM 554 C CA . LYS A 1 71 ? 31.438 -3.658 -6.98 1 80.31 71 LYS A CA 1
ATOM 555 C C . LYS A 1 71 ? 30.156 -2.844 -7.137 1 80.31 71 LYS A C 1
ATOM 557 O O . LYS A 1 71 ? 29.062 -3.402 -7.156 1 80.31 71 LYS A O 1
ATOM 562 N N . PRO A 1 72 ? 30.391 -1.51 -7.176 1 78.19 72 PRO A N 1
ATOM 563 C CA . PRO A 1 72 ? 29.219 -0.7 -7.531 1 78.19 72 PRO A CA 1
ATOM 564 C C . PRO A 1 72 ? 28.688 -1.011 -8.93 1 78.19 72 PRO A C 1
ATOM 566 O O . PRO A 1 72 ? 29.453 -1.389 -9.812 1 78.19 72 PRO A O 1
ATOM 569 N N . TYR A 1 73 ? 27.5 -0.865 -9.039 1 82.06 73 TYR A N 1
ATOM 570 C CA . TYR A 1 73 ? 26.812 -1.209 -10.281 1 82.06 73 TYR A CA 1
ATOM 571 C C . TYR A 1 73 ? 27.484 -0.522 -11.477 1 82.06 73 TYR A C 1
ATOM 573 O O . TYR A 1 73 ? 27.656 -1.132 -12.531 1 82.06 73 TYR A O 1
ATOM 581 N N . ASP A 1 74 ? 27.828 0.725 -11.305 1 80.94 74 ASP A N 1
ATOM 582 C CA . ASP A 1 74 ? 28.359 1.529 -12.398 1 80.94 74 ASP A CA 1
ATOM 583 C C . ASP A 1 74 ? 29.734 1.026 -12.836 1 80.94 74 ASP A C 1
ATOM 585 O O . ASP A 1 74 ? 30.172 1.287 -13.953 1 80.94 74 ASP A O 1
ATOM 589 N N . GLU A 1 75 ? 30.359 0.253 -11.992 1 84.5 75 GLU A N 1
ATOM 590 C CA . GLU A 1 75 ? 31.719 -0.237 -12.273 1 84.5 75 GLU A CA 1
ATOM 591 C C . GLU A 1 75 ? 31.672 -1.644 -12.859 1 84.5 75 GLU A C 1
ATOM 593 O O . GLU A 1 75 ? 32.688 -2.16 -13.312 1 84.5 75 GLU A O 1
ATOM 598 N N . LEU A 1 76 ? 30.531 -2.168 -12.891 1 88.75 76 LEU A N 1
ATOM 599 C CA . LEU A 1 76 ? 30.391 -3.51 -13.445 1 88.75 76 LEU A CA 1
ATOM 600 C C . LEU A 1 76 ? 30.531 -3.486 -14.969 1 88.75 76 LEU A C 1
ATOM 602 O O . LEU A 1 76 ? 30.156 -2.502 -15.609 1 88.75 76 LEU A O 1
ATOM 606 N N . ASP A 1 77 ? 31.125 -4.531 -15.508 1 88.12 77 ASP A N 1
ATOM 607 C CA . ASP A 1 77 ? 31.172 -4.637 -16.953 1 88.12 77 ASP A CA 1
ATOM 608 C C . ASP A 1 77 ? 29.797 -5.016 -17.531 1 88.12 77 ASP A C 1
ATOM 610 O O . ASP A 1 77 ? 28.875 -5.332 -16.781 1 88.12 77 ASP A O 1
ATOM 614 N N . GLU A 1 78 ? 29.656 -4.938 -18.766 1 86.81 78 GLU A N 1
ATOM 615 C CA . GLU A 1 78 ? 28.375 -5.152 -19.422 1 86.81 78 GLU A CA 1
ATOM 616 C C . GLU A 1 78 ? 27.844 -6.562 -19.156 1 86.81 78 GLU A C 1
ATOM 618 O O . GLU A 1 78 ? 26.641 -6.758 -18.969 1 86.81 78 GLU A O 1
ATOM 623 N N . GLY A 1 79 ? 28.703 -7.48 -19.203 1 84.12 79 GLY A N 1
ATOM 624 C CA . GLY A 1 79 ? 28.312 -8.852 -18.922 1 84.12 79 GLY A CA 1
ATOM 625 C C . GLY A 1 79 ? 27.812 -9.055 -17.5 1 84.12 79 GLY A C 1
ATOM 626 O O . GLY A 1 79 ? 26.828 -9.773 -17.281 1 84.12 79 GLY A O 1
ATOM 627 N N . GLU A 1 80 ? 28.422 -8.375 -16.641 1 87.25 80 GLU A N 1
ATOM 628 C CA . GLU A 1 80 ? 28.031 -8.445 -15.227 1 87.25 80 GLU A CA 1
ATOM 629 C C . GLU A 1 80 ? 26.734 -7.703 -14.969 1 87.25 80 GLU A C 1
ATOM 631 O O . GLU A 1 80 ? 25.906 -8.148 -14.18 1 87.25 80 GLU A O 1
ATOM 636 N N . LYS A 1 81 ? 26.609 -6.609 -15.602 1 87.5 81 LYS A N 1
ATOM 637 C CA . LYS A 1 81 ? 25.391 -5.812 -15.453 1 87.5 81 LYS A CA 1
ATOM 638 C C . LYS A 1 81 ? 24.156 -6.602 -15.891 1 87.5 81 LYS A C 1
ATOM 640 O O . LYS A 1 81 ? 23.078 -6.434 -15.32 1 87.5 81 LYS A O 1
ATOM 645 N N . ARG A 1 82 ? 24.375 -7.492 -16.812 1 84.69 82 ARG A N 1
ATOM 646 C CA . ARG A 1 82 ? 23.25 -8.281 -17.328 1 84.69 82 ARG A CA 1
ATOM 647 C C . ARG A 1 82 ? 22.812 -9.328 -16.312 1 84.69 82 ARG A C 1
ATOM 649 O O . ARG A 1 82 ? 21.688 -9.828 -16.375 1 84.69 82 ARG A O 1
ATOM 656 N N . LEU A 1 83 ? 23.703 -9.602 -15.406 1 89.19 83 LEU A N 1
ATOM 657 C CA . LEU A 1 83 ? 23.406 -10.617 -14.398 1 89.19 83 LEU A CA 1
ATOM 658 C C . LEU A 1 83 ? 22.703 -10 -13.188 1 89.19 83 LEU A C 1
ATOM 660 O O . LEU A 1 83 ? 22.141 -10.711 -12.367 1 89.19 83 LEU A O 1
ATOM 664 N N . VAL A 1 84 ? 22.734 -8.672 -13.156 1 92.31 84 VAL A N 1
ATOM 665 C CA . VAL A 1 84 ? 22 -7.945 -12.117 1 92.31 84 VAL A CA 1
ATOM 666 C C . VAL A 1 84 ? 20.578 -7.672 -12.578 1 92.31 84 VAL A C 1
ATOM 668 O O . VAL A 1 84 ? 20.359 -6.953 -13.555 1 92.31 84 VAL A O 1
ATOM 671 N N . VAL A 1 85 ? 19.625 -8.289 -11.906 1 95.62 85 VAL A N 1
ATOM 672 C CA . VAL A 1 85 ? 18.234 -8.219 -12.32 1 95.62 85 VAL A CA 1
ATOM 673 C C . VAL A 1 85 ? 17.438 -7.418 -11.297 1 95.62 85 VAL A C 1
ATOM 675 O O . VAL A 1 85 ? 17.422 -7.754 -10.109 1 95.62 85 VAL A O 1
ATOM 678 N N . PRO A 1 86 ? 16.812 -6.312 -11.789 1 96.44 86 PRO A N 1
ATOM 679 C CA . PRO A 1 86 ? 15.969 -5.562 -10.859 1 96.44 86 PRO A CA 1
ATOM 680 C C . PRO A 1 86 ? 14.812 -6.398 -10.305 1 96.44 86 PRO A C 1
ATOM 682 O O . PRO A 1 86 ? 14.258 -7.238 -11.023 1 96.44 86 PRO A O 1
ATOM 685 N N . GLU A 1 87 ? 14.477 -6.121 -9.055 1 96.12 87 GLU A N 1
ATOM 686 C CA . GLU A 1 87 ? 13.469 -6.914 -8.352 1 96.12 87 GLU A CA 1
ATOM 687 C C . GLU A 1 87 ? 12.297 -6.051 -7.898 1 96.12 87 GLU A C 1
ATOM 689 O O . GLU A 1 87 ? 12.305 -4.832 -8.094 1 96.12 87 GLU A O 1
ATOM 694 N N . SER A 1 88 ? 11.227 -6.637 -7.402 1 96.62 88 SER A N 1
ATOM 695 C CA . SER A 1 88 ? 10.062 -6.012 -6.785 1 96.62 88 SER A CA 1
ATOM 696 C C . SER A 1 88 ? 9.125 -5.426 -7.84 1 96.62 88 SER A C 1
ATOM 698 O O . SER A 1 88 ? 8.531 -4.367 -7.629 1 96.62 88 SER A O 1
ATOM 700 N N . PHE A 1 89 ? 8.945 -6.059 -8.906 1 97.56 89 PHE A N 1
ATOM 701 C CA . PHE A 1 89 ? 8.094 -5.539 -9.969 1 97.56 89 PHE A CA 1
ATOM 702 C C . PHE A 1 89 ? 6.621 -5.781 -9.648 1 97.56 89 PHE A C 1
ATOM 704 O O . PHE A 1 89 ? 5.738 -5.293 -10.352 1 97.56 89 PHE A O 1
ATOM 711 N N . GLY A 1 90 ? 6.375 -6.516 -8.57 1 97.25 90 GLY A N 1
ATOM 712 C CA . GLY A 1 90 ? 5.008 -6.598 -8.086 1 97.25 90 GLY A CA 1
ATOM 713 C C . GLY A 1 90 ? 4.395 -5.238 -7.812 1 97.25 90 GLY A C 1
ATOM 714 O O . GLY A 1 90 ? 3.178 -5.066 -7.93 1 97.25 90 GLY A O 1
ATOM 715 N N . ILE A 1 91 ? 5.203 -4.289 -7.492 1 95.81 91 ILE A N 1
ATOM 716 C CA . ILE A 1 91 ? 4.695 -2.969 -7.137 1 95.81 91 ILE A CA 1
ATOM 717 C C . ILE A 1 91 ? 4.133 -2.279 -8.375 1 95.81 91 ILE A C 1
ATOM 719 O O . ILE A 1 91 ? 3.117 -1.581 -8.305 1 95.81 91 ILE A O 1
ATOM 723 N N . LEU A 1 92 ? 4.82 -2.455 -9.5 1 97.06 92 LEU A N 1
ATOM 724 C CA . LEU A 1 92 ? 4.324 -1.896 -10.758 1 97.06 92 LEU A CA 1
ATOM 725 C C . LEU A 1 92 ? 3.025 -2.572 -11.172 1 97.06 92 LEU A C 1
ATOM 727 O O . LEU A 1 92 ? 2.039 -1.896 -11.477 1 97.06 92 LEU A O 1
ATOM 731 N N . ALA A 1 93 ? 3.078 -3.891 -11.148 1 98 93 ALA A N 1
ATOM 732 C CA . ALA A 1 93 ? 1.89 -4.656 -11.516 1 98 93 ALA A CA 1
ATOM 733 C C . ALA A 1 93 ? 0.718 -4.324 -10.594 1 98 93 ALA A C 1
ATOM 735 O O . ALA A 1 93 ? -0.411 -4.145 -11.055 1 98 93 ALA A O 1
ATOM 736 N N . GLY A 1 94 ? 0.991 -4.297 -9.312 1 97.5 94 GLY A N 1
ATOM 737 C CA . GLY A 1 94 ? -0.048 -3.992 -8.344 1 97.5 94 GLY A CA 1
ATOM 738 C C . GLY A 1 94 ? -0.643 -2.609 -8.523 1 97.5 94 GLY A C 1
ATOM 739 O O . GLY A 1 94 ? -1.854 -2.428 -8.391 1 97.5 94 GLY A O 1
ATOM 740 N N . ALA A 1 95 ? 0.155 -1.613 -8.781 1 96.44 95 ALA A N 1
ATOM 741 C CA . ALA A 1 95 ? -0.325 -0.248 -8.977 1 96.44 95 ALA A CA 1
ATOM 742 C C . ALA A 1 95 ? -1.233 -0.156 -10.203 1 96.44 95 ALA A C 1
ATOM 744 O O . ALA A 1 95 ? -2.301 0.458 -10.141 1 96.44 95 ALA A O 1
ATOM 745 N N . VAL A 1 96 ? -0.811 -0.759 -11.273 1 97.75 96 VAL A N 1
ATOM 746 C CA . VAL A 1 96 ? -1.609 -0.757 -12.5 1 97.75 96 VAL A CA 1
ATOM 747 C C . VAL A 1 96 ? -2.91 -1.523 -12.266 1 97.75 96 VAL A C 1
ATOM 749 O O . VAL A 1 96 ? -3.984 -1.071 -12.672 1 97.75 96 VAL A O 1
ATOM 752 N N . TYR A 1 97 ? -2.797 -2.637 -11.641 1 98.69 97 TYR A N 1
ATOM 753 C CA . TYR A 1 97 ? -3.938 -3.494 -11.344 1 98.69 97 TYR A CA 1
ATOM 754 C C . TYR A 1 97 ? -4.973 -2.748 -10.508 1 98.69 97 TYR A C 1
ATOM 756 O O . TYR A 1 97 ? -6.16 -2.732 -10.852 1 98.69 97 TYR A O 1
ATOM 764 N N . LEU A 1 98 ? -4.512 -2.141 -9.406 1 98.12 98 LEU A N 1
ATOM 765 C CA . LEU A 1 98 ? -5.434 -1.432 -8.531 1 98.12 98 LEU A CA 1
ATOM 766 C C . LEU A 1 98 ? -6.113 -0.282 -9.266 1 98.12 98 LEU A C 1
ATOM 768 O O . LEU A 1 98 ? -7.309 -0.04 -9.078 1 98.12 98 LEU A O 1
ATOM 772 N N . SER A 1 99 ? -5.371 0.418 -10.094 1 97.44 99 SER A N 1
ATOM 773 C CA . SER A 1 99 ? -5.961 1.489 -10.891 1 97.44 99 SER A CA 1
ATOM 774 C C . SER A 1 99 ? -7.051 0.955 -11.82 1 97.44 99 SER A C 1
ATOM 776 O O . SER A 1 99 ? -8.148 1.514 -11.883 1 97.44 99 SER A O 1
ATOM 778 N N . ALA A 1 100 ? -6.715 -0.129 -12.453 1 98 100 ALA A N 1
ATOM 779 C CA . ALA A 1 100 ? -7.656 -0.727 -13.398 1 98 100 ALA A CA 1
ATOM 780 C C . ALA A 1 100 ? -8.922 -1.203 -12.688 1 98 100 ALA A C 1
ATOM 782 O O . ALA A 1 100 ? -10.031 -0.953 -13.148 1 98 100 ALA A O 1
ATOM 783 N N . VAL A 1 101 ? -8.766 -1.875 -11.594 1 97.69 101 VAL A N 1
ATOM 784 C CA . VAL A 1 101 ? -9.891 -2.451 -10.867 1 97.69 101 VAL A CA 1
ATOM 785 C C . VAL A 1 101 ? -10.766 -1.336 -10.297 1 97.69 101 VAL A C 1
ATOM 787 O O . VAL A 1 101 ? -11.992 -1.397 -10.383 1 97.69 101 VAL A O 1
ATOM 790 N N . LEU A 1 102 ? -10.156 -0.313 -9.719 1 96.38 102 LEU A N 1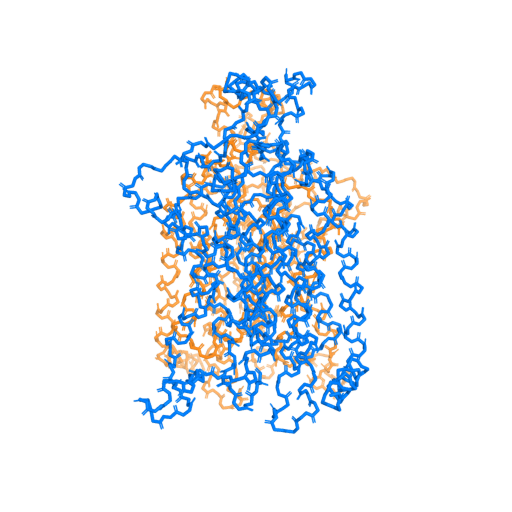
ATOM 791 C CA . LEU A 1 102 ? -10.914 0.774 -9.109 1 96.38 102 LEU A CA 1
ATOM 792 C C . LEU A 1 102 ? -11.695 1.545 -10.164 1 96.38 102 LEU A C 1
ATOM 794 O O . LEU A 1 102 ? -12.875 1.863 -9.961 1 96.38 102 LEU A O 1
ATOM 798 N N . ILE A 1 103 ? -11.094 1.793 -11.289 1 95.88 103 ILE A N 1
ATOM 799 C CA . ILE A 1 103 ? -11.766 2.525 -12.352 1 95.88 103 ILE A CA 1
ATOM 800 C C . ILE A 1 103 ? -12.891 1.671 -12.93 1 95.88 103 ILE A C 1
ATOM 802 O O . ILE A 1 103 ? -14.031 2.133 -13.055 1 95.88 103 ILE A O 1
ATOM 806 N N . THR A 1 104 ? -12.586 0.457 -13.258 1 95.88 104 THR A N 1
ATOM 807 C CA . THR A 1 104 ? -13.547 -0.41 -13.938 1 95.88 104 THR A CA 1
ATOM 808 C C . THR A 1 104 ? -14.742 -0.704 -13.031 1 95.88 104 THR A C 1
ATOM 810 O O . THR A 1 104 ? -15.891 -0.667 -13.477 1 95.88 104 THR A O 1
ATOM 813 N N . THR A 1 105 ? -14.477 -0.997 -11.781 1 92.19 105 THR A N 1
ATOM 814 C CA . THR A 1 105 ? -15.586 -1.339 -10.891 1 92.19 105 THR A CA 1
ATOM 815 C C . THR A 1 105 ? -16.453 -0.114 -10.602 1 92.19 105 THR A C 1
ATOM 817 O O . THR A 1 105 ? -17.672 -0.224 -10.469 1 92.19 105 THR A O 1
ATOM 820 N N . SER A 1 106 ? -15.891 1.071 -10.508 1 89.69 106 SER A N 1
ATOM 821 C CA . SER A 1 106 ? -16.656 2.289 -10.25 1 89.69 106 SER A CA 1
ATOM 822 C C . SER A 1 106 ? -17.531 2.648 -11.438 1 89.69 106 SER A C 1
ATOM 824 O O . SER A 1 106 ? -18.641 3.158 -11.266 1 89.69 106 SER A O 1
ATOM 826 N N . VAL A 1 107 ? -17.141 2.318 -12.594 1 90.31 107 VAL A N 1
ATOM 827 C CA . VAL A 1 107 ? -17.844 2.738 -13.797 1 90.31 107 VAL A CA 1
ATOM 828 C C . VAL A 1 107 ? -18.828 1.65 -14.219 1 90.31 107 VAL A C 1
ATOM 830 O O . VAL A 1 107 ? -19.969 1.946 -14.602 1 90.31 107 VAL A O 1
ATOM 833 N N . ALA A 1 108 ? -18.391 0.414 -14.102 1 91.19 108 ALA A N 1
ATOM 834 C CA . ALA A 1 108 ? -19.156 -0.669 -14.711 1 91.19 108 ALA A CA 1
ATOM 835 C C . ALA A 1 108 ? -20.094 -1.322 -13.695 1 91.19 108 ALA A C 1
ATOM 837 O O . ALA A 1 108 ? -21.094 -1.933 -14.07 1 91.19 108 ALA A O 1
ATOM 838 N N . PHE A 1 109 ? -19.812 -1.229 -12.422 1 88.88 109 PHE A N 1
ATOM 839 C CA . PHE A 1 109 ? -20.578 -1.997 -11.445 1 88.88 109 PHE A CA 1
ATOM 840 C C . PHE A 1 109 ? -21.344 -1.072 -10.516 1 88.88 109 PHE A C 1
ATOM 842 O O . PHE A 1 109 ? -22.203 -1.524 -9.75 1 88.88 109 PHE A O 1
ATOM 849 N N . GLY A 1 110 ? -21.094 0.277 -10.547 1 79.44 110 GLY A N 1
ATOM 850 C CA . GLY A 1 110 ? -21.844 1.232 -9.75 1 79.44 110 GLY A CA 1
ATOM 851 C C . GLY A 1 110 ? -21.875 0.886 -8.273 1 79.44 110 GLY A C 1
ATOM 852 O O . GLY A 1 110 ? -20.844 0.606 -7.672 1 79.44 110 GLY A O 1
ATOM 853 N N . GLY A 1 111 ? -23.062 0.869 -7.711 1 75.44 111 GLY A N 1
ATOM 854 C CA . GLY A 1 111 ? -23.25 0.637 -6.289 1 75.44 111 GLY A CA 1
ATOM 855 C C . GLY A 1 111 ? -22.844 -0.757 -5.852 1 75.44 111 GLY A C 1
ATOM 856 O O . GLY A 1 111 ? -22.469 -0.969 -4.695 1 75.44 111 GLY A O 1
ATOM 857 N N . VAL A 1 112 ? -22.797 -1.699 -6.77 1 77 112 VAL A N 1
ATOM 858 C CA . VAL A 1 112 ? -22.453 -3.084 -6.461 1 77 112 VAL A CA 1
ATOM 859 C C . VAL A 1 112 ? -20.969 -3.193 -6.164 1 77 112 VAL A C 1
ATOM 861 O O . VAL A 1 112 ? -20.531 -4.117 -5.477 1 77 112 VAL A O 1
ATOM 864 N N . SER A 1 113 ? -20.234 -2.17 -6.598 1 78.5 113 SER A N 1
ATOM 865 C CA . SER A 1 113 ? -18.781 -2.164 -6.418 1 78.5 113 SER A CA 1
ATOM 866 C C . SER A 1 113 ? -18.406 -2.094 -4.941 1 78.5 113 SER A C 1
ATOM 868 O O . SER A 1 113 ? -17.312 -2.51 -4.555 1 78.5 113 SER A O 1
ATOM 870 N N . ARG A 1 114 ? -19.344 -1.699 -4.148 1 80.31 114 ARG A N 1
ATOM 871 C CA . ARG A 1 114 ? -19.078 -1.572 -2.721 1 80.31 114 ARG A CA 1
ATOM 872 C C . ARG A 1 114 ? -18.844 -2.938 -2.082 1 80.31 114 ARG A C 1
ATOM 874 O O . ARG A 1 114 ? -18.203 -3.039 -1.034 1 80.31 114 ARG A O 1
ATOM 881 N N . GLN A 1 115 ? -19.328 -3.912 -2.754 1 79.5 115 GLN A N 1
ATOM 882 C CA . GLN A 1 115 ? -19.156 -5.266 -2.238 1 79.5 115 GLN A CA 1
ATOM 883 C C . GLN A 1 115 ? -17.703 -5.719 -2.35 1 79.5 115 GLN A C 1
ATOM 885 O O . GLN A 1 115 ? -17.297 -6.699 -1.716 1 79.5 115 GLN A O 1
ATOM 890 N N . LEU A 1 116 ? -16.922 -4.953 -3.096 1 86.94 116 LEU A N 1
ATOM 891 C CA . LEU A 1 116 ? -15.523 -5.328 -3.316 1 86.94 116 LEU A CA 1
ATOM 892 C C . LEU A 1 116 ? -14.602 -4.562 -2.373 1 86.94 116 LEU A C 1
ATOM 894 O O . LEU A 1 116 ? -13.383 -4.754 -2.4 1 86.94 116 LEU A O 1
ATOM 898 N N . ASP A 1 117 ? -15.102 -3.756 -1.506 1 86.62 117 ASP A N 1
ATOM 899 C CA . ASP A 1 117 ? -14.266 -2.855 -0.718 1 86.62 117 ASP A CA 1
ATOM 900 C C . ASP A 1 117 ? -13.289 -3.637 0.155 1 86.62 117 ASP A C 1
ATOM 902 O O . ASP A 1 117 ? -12.086 -3.365 0.142 1 86.62 117 ASP A O 1
ATOM 906 N N . GLY A 1 118 ? -13.875 -4.609 0.889 1 92.12 118 GLY A N 1
ATOM 907 C CA . GLY A 1 118 ? -12.992 -5.41 1.718 1 92.12 118 GLY A CA 1
ATOM 908 C C . GLY A 1 118 ? -11.945 -6.164 0.917 1 92.12 118 GLY A C 1
ATOM 909 O O . GLY A 1 118 ? -10.797 -6.277 1.342 1 92.12 118 GLY A O 1
ATOM 910 N N . SER A 1 119 ? -12.344 -6.656 -0.275 1 94.25 119 SER A N 1
ATOM 911 C CA . SER A 1 119 ? -11.445 -7.379 -1.17 1 94.25 119 SER A CA 1
ATOM 912 C C . SER A 1 119 ? -10.312 -6.48 -1.654 1 94.25 119 SER A C 1
ATOM 914 O O . SER A 1 119 ? -9.141 -6.848 -1.56 1 94.25 119 SER A O 1
ATOM 916 N N . VAL A 1 120 ? -10.648 -5.316 -2.092 1 96.38 120 VAL A N 1
ATOM 917 C CA . VAL A 1 120 ? -9.672 -4.395 -2.656 1 96.38 120 VAL A CA 1
ATOM 918 C C . VAL A 1 120 ? -8.75 -3.875 -1.552 1 96.38 120 VAL A C 1
ATOM 920 O O . VAL A 1 120 ? -7.551 -3.693 -1.768 1 96.38 120 VAL A O 1
ATOM 923 N N . THR A 1 121 ? -9.305 -3.672 -0.356 1 96 121 THR A N 1
ATOM 924 C CA . THR A 1 121 ? -8.5 -3.24 0.78 1 96 121 THR A CA 1
ATOM 925 C C . THR A 1 121 ? -7.449 -4.289 1.128 1 96 121 THR A C 1
ATOM 927 O O . THR A 1 121 ? -6.277 -3.959 1.326 1 96 121 THR A O 1
ATOM 930 N N . SER A 1 122 ? -7.852 -5.527 1.2 1 97.38 122 SER A N 1
ATOM 931 C CA . SER A 1 122 ? -6.922 -6.602 1.517 1 97.38 122 SER A CA 1
ATOM 932 C C . SER A 1 122 ? -5.824 -6.711 0.462 1 97.38 122 SER A C 1
ATOM 934 O O . SER A 1 122 ? -4.652 -6.906 0.794 1 97.38 122 SER A O 1
ATOM 936 N N . ILE A 1 123 ? -6.191 -6.566 -0.786 1 98 123 ILE A N 1
ATOM 937 C CA . ILE A 1 123 ? -5.215 -6.633 -1.868 1 98 123 ILE A CA 1
ATOM 938 C C . ILE A 1 123 ? -4.219 -5.484 -1.731 1 98 123 ILE A C 1
ATOM 940 O O . ILE A 1 123 ? -3.008 -5.691 -1.844 1 98 123 ILE A O 1
ATOM 944 N N . ALA A 1 124 ? -4.688 -4.312 -1.463 1 97.19 124 ALA A N 1
ATOM 945 C CA . ALA A 1 124 ? -3.824 -3.143 -1.331 1 97.19 124 ALA A CA 1
ATOM 946 C C . ALA A 1 124 ? -2.869 -3.295 -0.15 1 97.19 124 ALA A C 1
ATOM 948 O O . ALA A 1 124 ? -1.679 -2.998 -0.264 1 97.19 124 ALA A O 1
ATOM 949 N N . VAL A 1 125 ? -3.406 -3.76 0.961 1 97 125 VAL A N 1
ATOM 950 C CA . VAL A 1 125 ? -2.602 -3.908 2.17 1 97 125 VAL A CA 1
ATOM 951 C C . VAL A 1 125 ? -1.54 -4.984 1.955 1 97 125 VAL A C 1
ATOM 953 O O . VAL A 1 125 ? -0.38 -4.805 2.334 1 97 125 VAL A O 1
ATOM 956 N N . MET A 1 126 ? -1.911 -6.043 1.357 1 97.31 126 MET A N 1
ATOM 957 C CA . MET A 1 126 ? -0.966 -7.137 1.158 1 97.31 126 MET A CA 1
ATOM 958 C C . MET A 1 126 ? 0.084 -6.766 0.117 1 97.31 126 MET A C 1
ATOM 960 O O . MET A 1 126 ? 1.236 -7.195 0.211 1 97.31 126 MET A O 1
ATOM 964 N N . LEU A 1 127 ? -0.345 -6.059 -0.915 1 97.62 127 LEU A N 1
ATOM 965 C CA . LEU A 1 127 ? 0.628 -5.527 -1.864 1 97.62 127 LEU A CA 1
ATOM 966 C C . LEU A 1 127 ? 1.634 -4.621 -1.162 1 97.62 127 LEU A C 1
ATOM 968 O O . LEU A 1 127 ? 2.838 -4.707 -1.415 1 97.62 127 LEU A O 1
ATOM 972 N N . LEU A 1 128 ? 1.146 -3.799 -0.299 1 96.38 128 LEU A N 1
ATOM 973 C CA . LEU A 1 128 ? 2.008 -2.926 0.49 1 96.38 128 LEU A CA 1
ATOM 974 C C . LEU A 1 128 ? 2.965 -3.742 1.353 1 96.38 128 LEU A C 1
ATOM 976 O O . LEU A 1 128 ? 4.16 -3.445 1.412 1 96.38 128 LEU A O 1
ATOM 980 N N . LEU A 1 129 ? 2.412 -4.75 1.98 1 95.38 129 LEU A N 1
ATOM 981 C CA . LEU A 1 129 ? 3.236 -5.605 2.828 1 95.38 129 LEU A CA 1
ATOM 982 C C . LEU A 1 129 ? 4.328 -6.285 2.012 1 95.38 129 LEU A C 1
ATOM 984 O O . LEU A 1 129 ? 5.48 -6.355 2.449 1 95.38 129 LEU A O 1
ATOM 988 N N . GLY A 1 130 ? 3.965 -6.789 0.875 1 95.81 130 GLY A N 1
ATOM 989 C CA . GLY A 1 130 ? 4.957 -7.414 0.015 1 95.81 130 GLY A CA 1
ATOM 990 C C . GLY A 1 130 ? 6.07 -6.469 -0.397 1 95.81 130 GLY A C 1
ATOM 991 O O . GLY A 1 130 ? 7.242 -6.848 -0.407 1 95.81 130 GLY A O 1
ATOM 992 N N . PHE A 1 131 ? 5.688 -5.266 -0.721 1 95.69 131 PHE A N 1
ATOM 993 C CA . PHE A 1 131 ? 6.688 -4.293 -1.138 1 95.69 131 PHE A CA 1
ATOM 994 C C . PHE A 1 131 ? 7.57 -3.887 0.037 1 95.69 131 PHE A C 1
ATOM 996 O O . PHE A 1 131 ? 8.773 -3.691 -0.125 1 95.69 131 PHE A O 1
ATOM 1003 N N . VAL A 1 132 ? 6.957 -3.693 1.201 1 94.75 132 VAL A N 1
ATOM 1004 C CA . VAL A 1 132 ? 7.707 -3.408 2.42 1 94.75 132 VAL A CA 1
ATOM 1005 C C . VAL A 1 132 ? 8.719 -4.527 2.68 1 94.75 132 VAL A C 1
ATOM 1007 O O . VAL A 1 132 ? 9.859 -4.262 3.057 1 94.75 132 VAL A O 1
ATOM 1010 N N . ASP A 1 133 ? 8.328 -5.699 2.484 1 94.31 133 ASP A N 1
ATOM 1011 C CA . ASP A 1 133 ? 9.203 -6.855 2.66 1 94.31 133 ASP A CA 1
ATOM 1012 C C . ASP A 1 133 ? 10.375 -6.809 1.685 1 94.31 133 ASP A C 1
ATOM 1014 O O . ASP A 1 133 ? 11.508 -7.105 2.057 1 94.31 133 ASP A O 1
ATOM 1018 N N . ASP A 1 134 ? 10.133 -6.43 0.444 1 95.31 134 ASP A N 1
ATOM 1019 C CA . ASP A 1 134 ? 11.188 -6.324 -0.558 1 95.31 134 ASP A CA 1
ATOM 1020 C C . ASP A 1 134 ? 12.234 -5.289 -0.15 1 95.31 134 ASP A C 1
ATOM 1022 O O . ASP A 1 134 ? 13.422 -5.457 -0.428 1 95.31 134 ASP A O 1
ATOM 1026 N N . VAL A 1 135 ? 11.75 -4.277 0.512 1 94.19 135 VAL A N 1
ATOM 1027 C CA . VAL A 1 135 ? 12.625 -3.148 0.798 1 94.19 135 VAL A CA 1
ATOM 1028 C C . VAL A 1 135 ? 13.273 -3.33 2.168 1 94.19 135 VAL A C 1
ATOM 1030 O O . VAL A 1 135 ? 14.477 -3.086 2.334 1 94.19 135 VAL A O 1
ATOM 1033 N N . LEU A 1 136 ? 12.508 -3.789 3.152 1 93.88 136 LEU A N 1
ATOM 1034 C CA . LEU A 1 136 ? 12.984 -3.785 4.531 1 93.88 136 LEU A CA 1
ATOM 1035 C C . LEU A 1 136 ? 13.398 -5.188 4.965 1 93.88 136 LEU A C 1
ATOM 1037 O O . LEU A 1 136 ? 13.977 -5.363 6.039 1 93.88 136 LEU A O 1
ATOM 1041 N N . ASP A 1 137 ? 13.086 -6.145 4.168 1 91.44 137 ASP A N 1
ATOM 1042 C CA . ASP A 1 137 ? 13.477 -7.516 4.488 1 91.44 137 ASP A CA 1
ATOM 1043 C C . ASP A 1 137 ? 13.008 -7.91 5.887 1 91.44 137 ASP A C 1
ATOM 1045 O O . ASP A 1 137 ? 13.82 -8.227 6.754 1 91.44 137 ASP A O 1
ATOM 1049 N N . LEU A 1 138 ? 11.742 -8.023 5.977 1 91.88 138 LEU A N 1
ATOM 1050 C CA . LEU A 1 138 ? 11.117 -8.289 7.266 1 91.88 138 LEU A CA 1
ATOM 1051 C C . LEU A 1 138 ? 11.422 -9.711 7.738 1 91.88 138 LEU A C 1
ATOM 1053 O O . LEU A 1 138 ? 11.523 -10.625 6.922 1 91.88 138 LEU A O 1
ATOM 1057 N N . ARG A 1 139 ? 11.555 -9.828 9.07 1 89.31 139 ARG A N 1
ATOM 1058 C CA . ARG 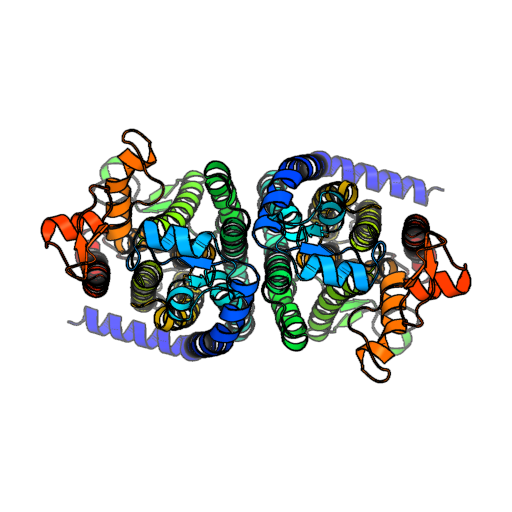A 1 139 ? 11.664 -11.156 9.656 1 89.31 139 ARG A CA 1
ATOM 1059 C C . ARG A 1 139 ? 10.391 -11.969 9.414 1 89.31 139 ARG A C 1
ATOM 1061 O O . ARG A 1 139 ? 9.297 -11.406 9.344 1 89.31 139 ARG A O 1
ATOM 1068 N N . TRP A 1 140 ? 10.477 -13.25 9.398 1 82.06 140 TRP A N 1
ATOM 1069 C CA . TRP A 1 140 ? 9.398 -14.156 9.023 1 82.06 140 TRP A CA 1
ATOM 1070 C C . TRP A 1 140 ? 8.211 -14.016 9.969 1 82.06 140 TRP A C 1
ATOM 1072 O O . TRP A 1 140 ? 7.055 -14.102 9.547 1 82.06 140 TRP A O 1
ATOM 1082 N N . ARG A 1 141 ? 8.445 -13.781 11.195 1 87.44 141 ARG A N 1
ATOM 1083 C CA . ARG A 1 141 ? 7.359 -13.711 12.172 1 87.44 141 ARG A CA 1
ATOM 1084 C C . ARG A 1 141 ? 6.461 -12.508 11.906 1 87.44 141 ARG A C 1
ATOM 1086 O O . ARG A 1 141 ? 5.242 -12.578 12.094 1 87.44 141 ARG A O 1
ATOM 1093 N N . TYR A 1 142 ? 7.074 -11.453 11.516 1 89.69 142 TYR A N 1
ATOM 1094 C CA . TYR A 1 142 ? 6.285 -10.258 11.211 1 89.69 142 TYR A CA 1
ATOM 1095 C C . TYR A 1 142 ? 5.508 -10.438 9.906 1 89.69 142 TYR A C 1
ATOM 1097 O O . TYR A 1 142 ? 4.41 -9.898 9.758 1 89.69 142 TYR A O 1
ATOM 1105 N N . LYS A 1 143 ? 6.047 -11.25 9.023 1 88.56 143 LYS A N 1
ATOM 1106 C CA . LYS A 1 143 ? 5.371 -11.5 7.754 1 88.56 143 LYS A CA 1
ATOM 1107 C C . LYS A 1 143 ? 4.055 -12.242 7.973 1 88.56 143 LYS A C 1
ATOM 1109 O O . LYS A 1 143 ? 3.031 -11.898 7.383 1 88.56 143 LYS A O 1
ATOM 1114 N N . ILE A 1 144 ? 4.105 -13.203 8.797 1 87.38 144 ILE A N 1
ATOM 1115 C CA . ILE A 1 144 ? 2.916 -13.992 9.078 1 87.38 144 ILE A CA 1
ATOM 1116 C C . ILE A 1 144 ? 1.882 -13.133 9.805 1 87.38 144 ILE A C 1
ATOM 1118 O O . ILE A 1 144 ? 0.699 -13.148 9.453 1 87.38 144 ILE A O 1
ATOM 1122 N N . LEU A 1 145 ? 2.307 -12.414 10.766 1 90.75 145 LEU A N 1
ATOM 1123 C CA . LEU A 1 145 ? 1.411 -11.562 11.539 1 90.75 145 LEU A CA 1
ATOM 1124 C C . LEU A 1 145 ? 0.759 -10.508 10.648 1 90.75 145 LEU A C 1
ATOM 1126 O O . LEU A 1 145 ? -0.456 -10.305 10.711 1 90.75 145 LEU A O 1
ATOM 1130 N N . LEU A 1 146 ? 1.544 -9.867 9.867 1 92.5 146 LEU A N 1
ATOM 1131 C CA . LEU A 1 146 ? 1.045 -8.797 9.008 1 92.5 146 LEU A CA 1
ATOM 1132 C C . LEU A 1 146 ? 0.121 -9.352 7.93 1 92.5 146 LEU A C 1
ATOM 1134 O O . LEU A 1 146 ? -0.849 -8.695 7.539 1 92.5 146 LEU A O 1
ATOM 1138 N N . SER A 1 147 ? 0.426 -10.562 7.48 1 92.69 147 SER A N 1
ATOM 1139 C CA . SER A 1 147 ? -0.462 -11.211 6.523 1 92.69 147 SER A CA 1
ATOM 1140 C C . SER A 1 147 ? -1.825 -11.5 7.141 1 92.69 147 SER A C 1
ATOM 1142 O O . SER A 1 147 ? -2.859 -11.312 6.496 1 92.69 147 SER A O 1
ATOM 1144 N N . ALA A 1 148 ? -1.773 -11.938 8.32 1 94.12 148 ALA A N 1
ATOM 1145 C CA . ALA A 1 148 ? -3.029 -12.195 9.023 1 94.12 148 ALA A CA 1
ATOM 1146 C C . ALA A 1 148 ? -3.848 -10.914 9.164 1 94.12 148 ALA A C 1
ATOM 1148 O O . ALA A 1 148 ? -5.055 -10.914 8.906 1 94.12 148 ALA A O 1
ATOM 1149 N N . ILE A 1 149 ? -3.229 -9.867 9.508 1 95.06 149 ILE A N 1
ATOM 1150 C CA . ILE A 1 149 ? -3.893 -8.578 9.672 1 95.06 149 ILE A CA 1
ATOM 1151 C C . ILE A 1 149 ? -4.434 -8.102 8.328 1 95.06 149 ILE A C 1
ATOM 1153 O O . ILE A 1 149 ? -5.523 -7.531 8.258 1 95.06 149 ILE A O 1
ATOM 1157 N N . GLY A 1 150 ? -3.68 -8.398 7.293 1 96 150 GLY A N 1
ATOM 1158 C CA . GLY A 1 150 ? -4.074 -7.969 5.961 1 96 150 GLY A CA 1
ATOM 1159 C C . GLY A 1 150 ? -5.34 -8.641 5.469 1 96 150 GLY A C 1
ATOM 1160 O O . GLY A 1 150 ? -5.969 -8.172 4.52 1 96 150 GLY A O 1
ATOM 1161 N N . THR A 1 151 ? -5.789 -9.727 6.117 1 95.62 151 THR A N 1
ATOM 1162 C CA . THR A 1 151 ? -6.977 -10.453 5.68 1 95.62 151 THR A CA 1
ATOM 1163 C C . THR A 1 151 ? -8.227 -9.922 6.383 1 95.62 151 THR A C 1
ATOM 1165 O O . THR A 1 151 ? -9.352 -10.242 5.992 1 95.62 151 THR A O 1
ATOM 1168 N N . ILE A 1 152 ? -8.047 -9.062 7.332 1 94.31 152 ILE A N 1
ATOM 1169 C CA . ILE A 1 152 ? -9.141 -8.609 8.188 1 94.31 152 ILE A CA 1
ATOM 1170 C C . ILE A 1 152 ? -10.203 -7.914 7.348 1 94.31 152 ILE A C 1
ATOM 1172 O O . ILE A 1 152 ? -11.398 -8.211 7.477 1 94.31 152 ILE A O 1
ATOM 1176 N N . PRO A 1 153 ? -9.844 -7.051 6.426 1 94.31 153 PRO A N 1
ATOM 1177 C CA . PRO A 1 153 ? -10.891 -6.387 5.648 1 94.31 153 PRO A CA 1
ATOM 1178 C C . PRO A 1 153 ? -11.758 -7.371 4.863 1 94.31 153 PRO A C 1
ATOM 1180 O O . PRO A 1 153 ? -12.977 -7.199 4.777 1 94.31 153 PRO A O 1
ATOM 1183 N N . LEU A 1 154 ? -11.125 -8.375 4.328 1 93 154 LEU A N 1
ATOM 1184 C CA . LEU A 1 154 ? -11.859 -9.391 3.582 1 93 154 LEU A CA 1
ATOM 1185 C C . LEU A 1 154 ? -12.828 -10.141 4.492 1 93 154 LEU A C 1
ATOM 1187 O O . LEU A 1 154 ? -14 -10.328 4.141 1 93 154 LEU A O 1
ATOM 1191 N N . VAL A 1 155 ? -12.367 -10.492 5.633 1 90.62 155 VAL A N 1
ATOM 1192 C CA . VAL A 1 155 ? -13.148 -11.289 6.578 1 90.62 155 VAL A CA 1
ATOM 1193 C C . VAL A 1 155 ? -14.297 -10.453 7.133 1 90.62 155 VAL A C 1
ATOM 1195 O O . VAL A 1 155 ? -15.422 -10.953 7.273 1 90.62 155 VAL A O 1
ATOM 1198 N N . MET A 1 156 ? -14.102 -9.227 7.344 1 87.88 156 MET A N 1
ATOM 1199 C CA . MET A 1 156 ? -15.094 -8.359 7.969 1 87.88 156 MET A CA 1
ATOM 1200 C C . MET A 1 156 ? -16.188 -7.9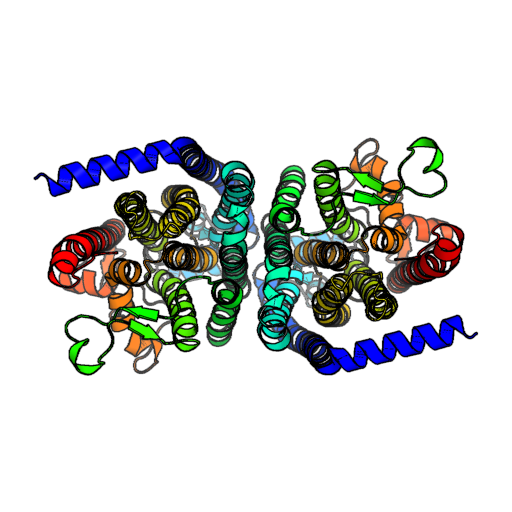88 6.98 1 87.88 156 MET A C 1
ATOM 1202 O O . MET A 1 156 ? -17.297 -7.633 7.383 1 87.88 156 MET A O 1
ATOM 1206 N N . THR A 1 157 ? -15.883 -8.094 5.777 1 86.38 157 THR A N 1
ATOM 1207 C CA . THR A 1 157 ? -16.875 -7.691 4.789 1 86.38 157 THR A CA 1
ATOM 1208 C C . THR A 1 157 ? -17.516 -8.914 4.121 1 86.38 157 THR A C 1
ATOM 1210 O O . THR A 1 157 ? -18.312 -8.773 3.193 1 86.38 157 THR A O 1
ATOM 1213 N N . PHE A 1 158 ? -17.094 -10.07 4.566 1 85.94 158 PHE A N 1
ATOM 1214 C CA . PHE A 1 158 ? -17.641 -11.297 3.988 1 85.94 158 PHE A CA 1
ATOM 1215 C C . PHE A 1 158 ? -19.141 -11.406 4.25 1 85.94 158 PHE A C 1
ATOM 1217 O O . PHE A 1 158 ? -19.578 -11.281 5.395 1 85.94 158 PHE A O 1
ATOM 1224 N N . LYS A 1 159 ? -20 -11.57 3.262 1 76.31 159 LYS A N 1
ATOM 1225 C CA . LYS A 1 159 ? -21.453 -11.602 3.391 1 76.31 159 LYS A CA 1
ATOM 1226 C C . LYS A 1 159 ? -22 -13 3.109 1 76.31 159 LYS A C 1
ATOM 1228 O O . LYS A 1 159 ? -23.203 -13.234 3.234 1 76.31 159 LYS A O 1
ATOM 1233 N N . GLY A 1 160 ? -21.188 -13.945 2.795 1 73.56 160 GLY A N 1
ATOM 1234 C CA . GLY A 1 160 ? -21.672 -15.273 2.473 1 73.56 160 GLY A CA 1
ATOM 1235 C C . GLY A 1 160 ? -22.078 -16.062 3.695 1 73.56 160 GLY A C 1
ATOM 1236 O O . GLY A 1 160 ? -22.094 -15.547 4.812 1 73.56 160 GLY A O 1
ATOM 1237 N N . SER A 1 161 ? -22.609 -17.203 3.445 1 74.25 161 SER A N 1
ATOM 1238 C CA . SER A 1 161 ? -23.047 -18.094 4.508 1 74.25 161 SER A CA 1
ATOM 1239 C C . SER A 1 161 ? -21.859 -18.625 5.316 1 74.25 161 SER A C 1
ATOM 1241 O O . SER A 1 161 ? -20.781 -18.859 4.766 1 74.25 161 SER A O 1
ATOM 1243 N N . LEU A 1 162 ? -22.031 -18.609 6.551 1 78.44 162 LEU A N 1
ATOM 1244 C CA . LEU A 1 162 ? -21 -19.141 7.445 1 78.44 162 LEU A CA 1
ATOM 1245 C C . LEU A 1 162 ? -21.188 -20.641 7.645 1 78.44 162 LEU A C 1
ATOM 1247 O O . LEU A 1 162 ? -20.625 -21.219 8.586 1 78.44 162 LEU A O 1
ATOM 1251 N N . GLU A 1 163 ? -22 -21.172 6.723 1 72 163 GLU A N 1
ATOM 1252 C CA . GLU A 1 163 ? -22.266 -22.609 6.773 1 72 163 GLU A CA 1
ATOM 1253 C C . GLU A 1 163 ? -21.469 -23.344 5.699 1 72 163 GLU A C 1
ATOM 1255 O O . GLU A 1 163 ? -21.188 -22.797 4.641 1 72 163 GLU A O 1
ATOM 1260 N N . VAL A 1 164 ? -21.047 -24.547 6.082 1 71.81 164 VAL A N 1
ATOM 1261 C CA . VAL A 1 164 ? -20.375 -25.406 5.117 1 71.81 164 VAL A CA 1
ATOM 1262 C C . VAL A 1 164 ? -21.266 -26.578 4.758 1 71.81 164 VAL A C 1
ATOM 1264 O O . VAL A 1 164 ? -21.938 -27.156 5.633 1 71.81 164 VAL A O 1
ATOM 1267 N N . ILE A 1 165 ? -21.438 -26.812 3.537 1 68.81 165 ILE A N 1
ATOM 1268 C CA . ILE A 1 165 ? -22.203 -27.984 3.104 1 68.81 165 ILE A CA 1
ATOM 1269 C C . ILE A 1 165 ? -21.422 -29.25 3.443 1 68.81 165 ILE A C 1
ATOM 1271 O O . ILE A 1 165 ? -20.234 -29.375 3.094 1 68.81 165 ILE A O 1
ATOM 1275 N N . VAL A 1 166 ? -22.031 -30.047 4.262 1 68.62 166 VAL A N 1
ATOM 1276 C CA . VAL A 1 166 ? -21.438 -31.297 4.695 1 68.62 166 VAL A CA 1
ATOM 1277 C C . VAL A 1 166 ? -21.484 -32.312 3.559 1 68.62 166 VAL A C 1
ATOM 1279 O O . VAL A 1 166 ? -22.531 -32.469 2.914 1 68.62 166 VAL A O 1
ATOM 1282 N N . PRO A 1 167 ? -20.297 -32.844 3.229 1 61.22 167 PRO A N 1
ATOM 1283 C CA . PRO A 1 167 ? -20.328 -33.906 2.229 1 61.22 167 PRO A CA 1
ATOM 1284 C C . PRO A 1 167 ? -21.312 -35.031 2.594 1 61.22 167 PRO A C 1
ATOM 1286 O O . PRO A 1 167 ? -21.484 -35.344 3.775 1 61.22 167 PRO A O 1
ATOM 1289 N N . ARG A 1 168 ? -21.906 -35.562 1.539 1 63.38 168 ARG A N 1
ATOM 1290 C CA . ARG A 1 168 ? -22.906 -36.625 1.721 1 63.38 168 ARG A CA 1
ATOM 1291 C C . ARG A 1 168 ? -22.359 -37.781 2.545 1 63.38 168 ARG A C 1
ATOM 1293 O O . ARG A 1 168 ? -23.078 -38.375 3.348 1 63.38 168 ARG A O 1
ATOM 1300 N N . LEU A 1 169 ? -21.031 -37.906 2.334 1 61.22 169 LEU A N 1
ATOM 1301 C CA . LEU A 1 169 ? -20.422 -39.031 3.027 1 61.22 169 LEU A CA 1
ATOM 1302 C C . LEU A 1 169 ? -20.438 -38.812 4.535 1 61.22 169 LEU A C 1
ATOM 1304 O O . LEU A 1 169 ? -20.484 -39.781 5.309 1 61.22 169 LEU A O 1
ATOM 1308 N N . LEU A 1 170 ? -20.422 -37.562 4.852 1 64.31 170 LEU A N 1
ATOM 1309 C CA . LEU A 1 170 ? -20.359 -37.25 6.277 1 64.31 170 LEU A CA 1
ATOM 1310 C C . LEU A 1 170 ? -21.719 -36.844 6.816 1 64.31 170 LEU A C 1
ATOM 1312 O O . LEU A 1 170 ? -21.906 -36.75 8.031 1 64.31 170 LEU A O 1
ATOM 1316 N N . ALA A 1 171 ? -22.625 -36.594 5.938 1 63.28 171 ALA A N 1
ATOM 1317 C CA . ALA A 1 171 ? -23.953 -36.094 6.27 1 63.28 171 ALA A CA 1
ATOM 1318 C C . ALA A 1 171 ? -24.641 -37 7.281 1 63.28 171 ALA A C 1
ATOM 1320 O O . ALA A 1 171 ? -25.266 -36.5 8.234 1 63.28 171 ALA A O 1
ATOM 1321 N N . PRO A 1 172 ? -24.484 -38.312 7.082 1 63.88 172 PRO A N 1
ATOM 1322 C CA . PRO A 1 172 ? -25.172 -39.156 8.047 1 63.88 172 PRO A CA 1
ATOM 1323 C C . PRO A 1 172 ? -24.672 -38.969 9.477 1 63.88 172 PRO A C 1
ATOM 1325 O O . PRO A 1 172 ? -25.406 -39.188 10.438 1 63.88 172 PRO A O 1
ATOM 1328 N N . TYR A 1 173 ? -23.453 -38.594 9.562 1 67.06 173 TYR A N 1
ATOM 1329 C CA . TYR A 1 173 ? -22.859 -38.469 10.883 1 67.06 173 TYR A CA 1
ATOM 1330 C C . TYR A 1 173 ? -23.156 -37.125 11.5 1 67.06 173 TYR A C 1
ATOM 1332 O O . TYR A 1 173 ? -23.188 -37 12.727 1 67.06 173 TYR A O 1
ATOM 1340 N N . LEU A 1 174 ? -23.406 -36.188 10.703 1 69.12 174 LEU A N 1
ATOM 1341 C CA . LEU A 1 174 ? -23.547 -34.844 11.234 1 69.12 174 LEU A CA 1
ATOM 1342 C C . LEU A 1 174 ? -25 -34.406 11.242 1 69.12 174 LEU A C 1
ATOM 1344 O O . LEU A 1 174 ? -25.359 -33.438 11.922 1 69.12 174 LEU A O 1
ATOM 1348 N N . GLY A 1 175 ? -25.906 -35.25 10.727 1 63.09 175 GLY A N 1
ATOM 1349 C CA . GLY A 1 175 ? -27.359 -35.062 10.812 1 63.09 175 GLY A CA 1
ATOM 1350 C C . GLY A 1 175 ? -27.859 -33.844 10.039 1 63.09 175 GLY A C 1
ATOM 1351 O O . GLY A 1 175 ? -29.062 -33.594 9.984 1 63.09 175 GLY A O 1
ATOM 1352 N N . SER A 1 176 ? -27.062 -32.938 9.641 1 69.19 176 SER A N 1
ATOM 1353 C CA . SER A 1 176 ? -27.5 -31.75 8.898 1 69.19 176 SER A CA 1
ATOM 1354 C C . SER A 1 176 ? -26.688 -31.547 7.629 1 69.19 176 SER A C 1
ATOM 1356 O O . SER A 1 176 ? -25.5 -31.891 7.586 1 69.19 176 SER A O 1
ATOM 1358 N N . PRO A 1 177 ? -27.422 -31.141 6.586 1 73.88 177 PRO A N 1
ATOM 1359 C CA . PRO A 1 177 ? -26.734 -30.922 5.309 1 73.88 177 PRO A CA 1
ATOM 1360 C C . PRO A 1 177 ? -25.75 -29.75 5.355 1 73.88 177 PRO A C 1
ATOM 1362 O O . PRO A 1 177 ? -24.859 -29.656 4.504 1 73.88 177 PRO A O 1
ATOM 1365 N N . THR A 1 178 ? -26.031 -28.953 6.418 1 74.88 178 THR A N 1
ATOM 1366 C CA . THR A 1 178 ? -25.141 -27.812 6.562 1 74.88 178 THR A CA 1
ATOM 1367 C C . THR A 1 178 ? -24.609 -27.719 7.988 1 74.88 178 THR A C 1
ATOM 1369 O O . THR A 1 178 ? -25.25 -28.188 8.93 1 74.88 178 THR A O 1
ATOM 1372 N N . LEU A 1 179 ? -23.391 -27.406 8.164 1 74.88 179 LEU A N 1
ATOM 1373 C CA . LEU A 1 179 ? -22.766 -27.172 9.461 1 74.88 179 LEU A CA 1
ATOM 1374 C C . LEU A 1 179 ? -22.406 -25.703 9.633 1 74.88 179 LEU A C 1
ATOM 1376 O O . LEU A 1 179 ? -21.703 -25.125 8.797 1 74.88 179 LEU A O 1
ATOM 1380 N N . TYR A 1 180 ? -22.984 -25.094 10.617 1 80.56 180 TYR A N 1
ATOM 1381 C CA . TYR A 1 180 ? -22.688 -23.703 10.938 1 80.56 180 TYR A CA 1
ATOM 1382 C C . TYR A 1 180 ? -21.359 -23.578 11.656 1 80.56 180 TYR A C 1
ATOM 1384 O O . TYR A 1 180 ? -21.188 -24.109 12.758 1 80.56 180 TYR A O 1
ATOM 1392 N N . LEU A 1 181 ? -20.375 -22.906 11.07 1 80.44 181 LEU A N 1
ATOM 1393 C CA . LEU A 1 181 ? -19.031 -22.797 11.641 1 80.44 181 LEU A CA 1
ATOM 1394 C C . LEU A 1 181 ? -18.844 -21.438 12.289 1 80.44 181 LEU A C 1
ATOM 1396 O O . LEU A 1 181 ? -17.953 -21.266 13.133 1 80.44 181 LEU A O 1
ATOM 1400 N N . GLY A 1 182 ? -19.625 -20.469 11.906 1 81.75 182 GLY A N 1
ATOM 1401 C CA . GLY A 1 182 ? -19.516 -19.141 12.5 1 81.75 182 GLY A CA 1
ATOM 1402 C C . GLY A 1 182 ? -18.141 -18.531 12.336 1 81.75 182 GLY A C 1
ATOM 1403 O O . GLY A 1 182 ? -17.609 -18.453 11.219 1 81.75 182 GLY A O 1
ATOM 1404 N N . VAL A 1 183 ? -17.5 -18.266 13.469 1 81.75 183 VAL A N 1
ATOM 1405 C CA . VAL A 1 183 ? -16.219 -17.562 13.484 1 81.75 183 VAL A CA 1
ATOM 1406 C C . VAL A 1 183 ? -15.125 -18.469 12.914 1 81.75 183 VAL A C 1
ATOM 1408 O O . VAL A 1 183 ? -14.164 -17.984 12.32 1 81.75 183 VAL A O 1
ATOM 1411 N N . PHE A 1 184 ? -15.266 -19.719 12.992 1 87.44 184 PHE A N 1
ATOM 1412 C CA . PHE A 1 184 ? -14.266 -20.656 12.484 1 87.44 184 PHE A CA 1
ATOM 1413 C C . PHE A 1 184 ? -14.211 -20.625 10.961 1 87.44 184 PHE A C 1
ATOM 1415 O O . PHE A 1 184 ? -13.141 -20.812 10.367 1 87.44 184 PHE A O 1
ATOM 1422 N N . TYR A 1 185 ? -15.359 -20.344 10.359 1 87.75 185 TYR A N 1
ATOM 1423 C CA . TYR A 1 185 ? -15.375 -20.172 8.906 1 87.75 185 TYR A CA 1
ATOM 1424 C C . TYR A 1 185 ? -14.547 -18.969 8.484 1 87.75 185 TYR A C 1
ATOM 1426 O O . TYR A 1 185 ? -13.805 -19.016 7.504 1 87.75 185 TYR A O 1
ATOM 1434 N N . LEU A 1 186 ? -14.68 -17.953 9.281 1 88.19 186 LEU A N 1
ATOM 1435 C CA . LEU A 1 186 ? -13.945 -16.719 8.984 1 88.19 186 LEU A CA 1
ATOM 1436 C C . LEU A 1 186 ? -12.445 -16.938 9.164 1 88.19 186 LEU A C 1
ATOM 1438 O O . LEU A 1 186 ? -11.641 -16.422 8.375 1 88.19 186 LEU A O 1
ATOM 1442 N N . VAL A 1 187 ? -12.094 -17.656 10.141 1 91.44 187 VAL A N 1
ATOM 1443 C CA . VAL A 1 187 ? -10.695 -18.016 10.359 1 91.44 187 VAL A CA 1
ATOM 1444 C C . VAL A 1 187 ? -10.18 -18.828 9.18 1 91.44 187 VAL A C 1
ATOM 1446 O O . VAL A 1 187 ? -9.047 -18.641 8.734 1 91.44 187 VAL A O 1
ATOM 1449 N N . GLY A 1 188 ? -11.016 -19.719 8.719 1 92.12 188 GLY A N 1
ATOM 1450 C CA . GLY A 1 188 ? -10.656 -20.516 7.555 1 92.12 188 GLY A CA 1
ATOM 1451 C C . GLY A 1 188 ? -10.383 -19.672 6.324 1 92.12 188 GLY A C 1
ATOM 1452 O O . GLY A 1 188 ? -9.461 -19.953 5.559 1 92.12 188 GLY A O 1
ATOM 1453 N N . LEU A 1 189 ? -11.203 -18.656 6.168 1 92.06 189 LEU A N 1
ATOM 1454 C CA . LEU A 1 189 ? -11 -17.766 5.031 1 92.06 189 LEU A CA 1
ATOM 1455 C C . LEU A 1 189 ? -9.672 -17.031 5.156 1 92.06 189 LEU A C 1
ATOM 1457 O O . LEU A 1 189 ? -8.961 -16.844 4.16 1 92.06 189 LEU A O 1
ATOM 1461 N N . SER A 1 190 ? -9.391 -16.625 6.352 1 93.88 190 SER A N 1
ATOM 1462 C CA . SER A 1 190 ? -8.117 -15.969 6.605 1 93.88 190 SER A CA 1
ATOM 1463 C C . SER A 1 190 ? -6.941 -16.891 6.312 1 93.88 190 SER A C 1
ATOM 1465 O O . SER A 1 190 ? -5.961 -16.484 5.688 1 93.88 190 SER A O 1
ATOM 1467 N N . LEU A 1 191 ? -7.031 -18.109 6.781 1 94.38 191 LEU A N 1
ATOM 1468 C CA . LEU A 1 191 ? -5.973 -19.078 6.57 1 94.38 191 LEU A CA 1
ATOM 1469 C C . LEU A 1 191 ? -5.793 -19.375 5.086 1 94.38 191 LEU A C 1
ATOM 1471 O O . LEU A 1 191 ? -4.672 -19.594 4.621 1 94.38 191 LEU A O 1
ATOM 1475 N N . LEU A 1 192 ? -6.918 -19.406 4.402 1 94.75 192 LEU A N 1
ATOM 1476 C CA . LEU A 1 192 ? -6.863 -19.609 2.955 1 94.75 192 LEU A CA 1
ATOM 1477 C C . LEU A 1 192 ? -6.047 -18.5 2.291 1 94.75 192 LEU A C 1
ATOM 1479 O O . LEU A 1 192 ? -5.191 -18.781 1.447 1 94.75 192 LEU A O 1
ATOM 1483 N N . CYS A 1 193 ? -6.312 -17.281 2.664 1 95.12 193 CYS A N 1
ATOM 1484 C CA . CYS A 1 193 ? -5.598 -16.141 2.092 1 95.12 193 CYS A CA 1
ATOM 1485 C C . CYS A 1 193 ? -4.109 -16.219 2.416 1 95.12 193 CYS A C 1
ATOM 1487 O O . CYS A 1 193 ? -3.27 -16 1.541 1 95.12 193 CYS A O 1
ATOM 1489 N N . ILE A 1 194 ? -3.826 -16.516 3.646 1 94 194 ILE A N 1
ATOM 1490 C CA . ILE A 1 194 ? -2.439 -16.625 4.086 1 94 194 ILE A CA 1
ATOM 1491 C C . ILE A 1 194 ? -1.735 -17.734 3.32 1 94 194 ILE A C 1
ATOM 1493 O O . ILE A 1 194 ? -0.605 -17.562 2.855 1 94 194 ILE A O 1
ATOM 1497 N N . PHE A 1 195 ? -2.406 -18.797 3.168 1 93.94 195 PHE A N 1
ATOM 1498 C CA . PHE A 1 195 ? -1.835 -19.953 2.471 1 93.94 195 PHE A CA 1
ATOM 1499 C C . PHE A 1 195 ? -1.531 -19.609 1.018 1 93.94 195 PHE A C 1
ATOM 1501 O O . PHE A 1 195 ? -0.437 -19.891 0.523 1 93.94 195 PHE A O 1
ATOM 1508 N N . CYS A 1 196 ? -2.486 -19.031 0.314 1 95.75 196 CYS A N 1
ATOM 1509 C CA . CYS A 1 196 ? -2.311 -18.734 -1.103 1 95.75 196 CYS A CA 1
ATOM 1510 C C . CYS A 1 196 ? -1.16 -17.75 -1.313 1 95.75 196 CYS A C 1
ATOM 1512 O O . CYS A 1 196 ? -0.369 -17.922 -2.244 1 95.75 196 CYS A O 1
ATOM 1514 N N . THR A 1 197 ? -1.092 -16.797 -0.47 1 93.88 197 THR A N 1
ATOM 1515 C CA . THR A 1 197 ? -0.028 -15.805 -0.556 1 93.88 197 THR A CA 1
ATOM 1516 C C . THR A 1 197 ? 1.339 -16.453 -0.375 1 93.88 197 THR A C 1
ATOM 1518 O O . THR A 1 197 ? 2.25 -16.234 -1.177 1 93.88 197 THR A O 1
ATOM 1521 N N . ASN A 1 198 ? 1.477 -17.312 0.557 1 90.38 198 ASN A N 1
ATOM 1522 C CA . ASN A 1 198 ? 2.758 -17.938 0.875 1 90.38 198 ASN A CA 1
ATOM 1523 C C . ASN A 1 198 ? 3.082 -19.078 -0.091 1 90.38 198 ASN A C 1
ATOM 1525 O O . ASN A 1 198 ? 4.25 -19.328 -0.383 1 90.38 198 ASN A O 1
ATOM 1529 N N . SER A 1 199 ? 2.082 -19.688 -0.544 1 94.25 199 SER A N 1
ATOM 1530 C CA . SER A 1 199 ? 2.312 -20.844 -1.405 1 94.25 199 SER A CA 1
ATOM 1531 C C . SER A 1 199 ? 2.867 -20.422 -2.762 1 94.25 199 SER A C 1
ATOM 1533 O O . SER A 1 199 ? 3.713 -21.109 -3.336 1 94.25 199 SER A O 1
ATOM 1535 N N . ILE A 1 200 ? 2.398 -19.281 -3.299 1 95.31 200 ILE A N 1
ATOM 1536 C CA . ILE A 1 200 ? 2.971 -18.75 -4.531 1 95.31 200 ILE A CA 1
ATOM 1537 C C . ILE A 1 200 ? 4.426 -18.359 -4.301 1 95.31 200 ILE A C 1
ATOM 1539 O O . ILE A 1 200 ? 5.281 -18.594 -5.16 1 95.31 200 ILE A O 1
ATOM 1543 N N . ASN A 1 201 ? 4.676 -17.859 -3.115 1 91.19 201 ASN A N 1
ATOM 1544 C CA . ASN A 1 201 ? 6.004 -17.375 -2.754 1 91.19 201 ASN A CA 1
ATOM 1545 C C . ASN A 1 201 ? 6.996 -18.516 -2.59 1 91.19 201 ASN A C 1
ATOM 1547 O O . ASN A 1 201 ? 8.18 -18.359 -2.893 1 91.19 201 ASN A O 1
ATOM 1551 N N . ILE A 1 202 ? 6.559 -19.641 -2.133 1 91.25 202 ILE A N 1
ATOM 1552 C CA . ILE A 1 202 ? 7.465 -20.734 -1.822 1 91.25 202 ILE A CA 1
ATOM 1553 C C . ILE A 1 202 ? 7.766 -21.531 -3.09 1 91.25 202 ILE A C 1
ATOM 1555 O O . ILE A 1 202 ? 8.852 -22.094 -3.234 1 91.25 202 ILE A O 1
ATOM 1559 N N . LEU A 1 203 ? 6.82 -21.641 -3.924 1 94.38 203 LEU A N 1
ATOM 1560 C CA . LEU A 1 203 ? 7.102 -22.266 -5.211 1 94.38 203 LEU A CA 1
ATOM 1561 C C . LEU A 1 203 ? 7.781 -21.281 -6.156 1 94.38 203 LEU A C 1
ATOM 1563 O O . LEU A 1 203 ? 7.145 -20.766 -7.078 1 94.38 203 LEU A O 1
ATOM 1567 N N . ALA A 1 204 ? 9.031 -21.078 -5.938 1 92.62 204 ALA A N 1
ATOM 1568 C CA . ALA A 1 204 ? 9.883 -20.094 -6.613 1 92.62 204 ALA A CA 1
ATOM 1569 C C . ALA A 1 204 ? 11.273 -20.672 -6.883 1 92.62 204 ALA A C 1
ATOM 1571 O O . ALA A 1 204 ? 11.586 -21.781 -6.449 1 92.62 204 ALA A O 1
ATOM 1572 N N . GLY A 1 205 ? 12.039 -19.938 -7.672 1 90.81 205 GLY A N 1
ATOM 1573 C CA . GLY A 1 205 ? 13.43 -20.359 -7.809 1 90.81 205 GLY A CA 1
ATOM 1574 C C . GLY A 1 205 ? 13.883 -20.438 -9.25 1 90.81 205 GLY A C 1
ATOM 1575 O O . GLY A 1 205 ? 15.086 -20.531 -9.523 1 90.81 205 GLY A O 1
ATOM 1576 N N . VAL A 1 206 ? 12.953 -20.5 -10.102 1 95.81 206 VAL A N 1
ATOM 1577 C CA . VAL A 1 206 ? 13.297 -20.484 -11.523 1 95.81 206 VAL A CA 1
ATOM 1578 C C . VAL A 1 206 ? 12.516 -19.359 -12.219 1 95.81 206 VAL A C 1
ATOM 1580 O O . VAL A 1 206 ? 11.406 -19.016 -11.805 1 95.81 206 VAL A O 1
ATOM 1583 N N . ASN A 1 207 ? 13.07 -18.844 -13.32 1 96.81 207 ASN A N 1
ATOM 1584 C CA . ASN A 1 207 ? 12.5 -17.688 -14 1 96.81 207 ASN A CA 1
ATOM 1585 C C . ASN A 1 207 ? 11.102 -17.984 -14.539 1 96.81 207 ASN A C 1
ATOM 1587 O O . ASN A 1 207 ? 10.898 -18.984 -15.242 1 96.81 207 ASN A O 1
ATOM 1591 N N . GLY A 1 208 ? 10.148 -17.219 -14.109 1 97.81 208 GLY A N 1
ATOM 1592 C CA . GLY A 1 208 ? 8.82 -17.234 -14.711 1 97.81 208 GLY A CA 1
ATOM 1593 C C . GLY A 1 208 ? 7.836 -18.109 -13.969 1 97.81 208 GLY A C 1
ATOM 1594 O O . GLY A 1 208 ? 6.637 -18.078 -14.25 1 97.81 208 GLY A O 1
ATOM 1595 N N . VAL A 1 209 ? 8.273 -18.844 -12.984 1 98.06 209 VAL A N 1
ATOM 1596 C CA . VAL A 1 209 ? 7.418 -19.875 -12.391 1 98.06 209 VAL A CA 1
ATOM 1597 C C . VAL A 1 209 ? 6.363 -19.203 -11.508 1 98.06 209 VAL A C 1
ATOM 1599 O O . VAL A 1 209 ? 5.203 -19.641 -11.492 1 98.06 209 VAL A O 1
ATOM 1602 N N . GLU A 1 210 ? 6.75 -18.188 -10.75 1 98.06 210 GLU A N 1
ATOM 1603 C CA . GLU A 1 210 ? 5.801 -17.531 -9.859 1 98.06 210 GLU A CA 1
ATOM 1604 C C . GLU A 1 210 ? 4.672 -16.875 -10.641 1 98.06 210 GLU A C 1
ATOM 1606 O O . GLU A 1 210 ? 3.498 -17.031 -10.305 1 98.06 210 GLU A O 1
ATOM 1611 N N . VAL A 1 211 ? 5.023 -16.188 -11.688 1 98.75 211 VAL A N 1
ATOM 1612 C CA . VAL A 1 211 ? 4.035 -15.492 -12.5 1 98.75 211 VAL A CA 1
ATOM 1613 C C . VAL A 1 211 ? 3.221 -16.5 -13.305 1 98.75 211 VAL A C 1
ATOM 1615 O O . VAL A 1 211 ? 1.996 -16.391 -13.398 1 98.75 211 VAL A O 1
ATOM 1618 N N . GLY A 1 212 ? 3.906 -17.469 -13.844 1 98.75 212 GLY A N 1
ATOM 1619 C CA . GLY A 1 212 ? 3.242 -18.469 -14.672 1 98.75 212 GLY A CA 1
ATOM 1620 C C . GLY A 1 212 ? 2.184 -19.25 -13.914 1 98.75 212 GLY A C 1
ATOM 1621 O O . GLY A 1 212 ? 1.058 -19.406 -14.398 1 98.75 212 GLY A O 1
ATOM 1622 N N . GLN A 1 213 ? 2.549 -19.781 -12.773 1 98.69 213 GLN A N 1
ATOM 1623 C CA . GLN A 1 213 ? 1.577 -20.547 -12 1 98.69 213 GLN A CA 1
ATOM 1624 C C . GLN A 1 213 ? 0.362 -19.688 -11.641 1 98.69 213 GLN A C 1
ATOM 1626 O O . GLN A 1 213 ? -0.77 -20.188 -11.648 1 98.69 213 GLN A O 1
ATOM 1631 N N . SER A 1 214 ? 0.597 -18.422 -11.312 1 98.81 214 SER A N 1
ATOM 1632 C CA . SER A 1 214 ? -0.482 -17.516 -10.938 1 98.81 214 SER A CA 1
ATOM 1633 C C . SER A 1 214 ? -1.438 -17.281 -12.102 1 98.81 214 SER A C 1
ATOM 1635 O O . SER A 1 214 ? -2.654 -17.234 -11.914 1 98.81 214 SER A O 1
ATOM 1637 N N . ILE A 1 215 ? -0.886 -17.109 -13.32 1 98.88 215 ILE A N 1
ATOM 1638 C CA . ILE A 1 215 ? -1.705 -16.891 -14.516 1 98.88 215 ILE A CA 1
ATOM 1639 C C . ILE A 1 215 ? -2.58 -18.125 -14.758 1 98.88 215 ILE A C 1
ATOM 1641 O O . ILE A 1 215 ? -3.779 -18 -15.023 1 98.88 215 ILE A O 1
ATOM 1645 N N . VAL A 1 216 ? -2.004 -19.281 -14.656 1 98.88 216 VAL A N 1
ATOM 1646 C CA . VAL A 1 216 ? -2.734 -20.516 -14.914 1 98.88 216 VAL A CA 1
ATOM 1647 C C . VAL A 1 216 ? -3.902 -20.641 -13.938 1 98.88 216 VAL A C 1
ATOM 1649 O O . VAL A 1 216 ? -5.031 -20.922 -14.344 1 98.88 216 VAL A O 1
ATOM 1652 N N . ILE A 1 217 ? -3.635 -20.422 -12.703 1 98.88 217 ILE A N 1
ATOM 1653 C CA . ILE A 1 217 ? -4.672 -20.547 -11.68 1 98.88 217 ILE A CA 1
ATOM 1654 C C . ILE A 1 217 ? -5.746 -19.484 -11.914 1 98.88 217 ILE A C 1
ATOM 1656 O O . ILE A 1 217 ? -6.941 -19.766 -11.781 1 98.88 217 ILE A O 1
ATOM 1660 N N . ALA A 1 218 ? -5.328 -18.281 -12.266 1 98.94 218 ALA A N 1
ATOM 1661 C CA . ALA A 1 218 ? -6.277 -17.203 -12.508 1 98.94 218 ALA A CA 1
ATOM 1662 C C . ALA A 1 218 ? -7.188 -17.531 -13.688 1 98.94 218 ALA A C 1
ATOM 1664 O O . ALA A 1 218 ? -8.398 -17.312 -13.625 1 98.94 218 ALA A O 1
ATOM 1665 N N . VAL A 1 219 ? -6.625 -18.016 -14.742 1 98.81 219 VAL A N 1
ATOM 1666 C CA . VAL A 1 219 ? -7.406 -18.359 -15.93 1 98.81 219 VAL A CA 1
ATOM 1667 C C . VAL A 1 219 ? -8.375 -19.484 -15.602 1 98.81 219 VAL A C 1
ATOM 1669 O O . VAL A 1 219 ? -9.539 -19.453 -15.992 1 98.81 219 VAL A O 1
ATOM 1672 N N . ALA A 1 220 ? -7.895 -20.516 -14.898 1 98.69 220 ALA A N 1
ATOM 1673 C CA . ALA A 1 220 ? -8.781 -21.578 -14.461 1 98.69 220 ALA A CA 1
ATOM 1674 C C . ALA A 1 220 ? -9.93 -21.047 -13.625 1 98.69 220 ALA A C 1
ATOM 1676 O O . ALA A 1 220 ? -11.07 -21.484 -13.758 1 98.69 220 ALA A O 1
ATOM 1677 N N . SER A 1 221 ? -9.633 -20.109 -12.773 1 98.56 221 SER A N 1
ATOM 1678 C CA . SER A 1 221 ? -10.641 -19.484 -11.914 1 98.56 221 SER A CA 1
ATOM 1679 C C . SER A 1 221 ? -11.672 -18.719 -12.742 1 98.56 221 SER A C 1
ATOM 1681 O O . SER A 1 221 ? -12.867 -18.766 -12.438 1 98.56 221 SER A O 1
ATOM 1683 N N . ILE A 1 222 ? -11.195 -17.969 -13.742 1 98.38 222 ILE A N 1
ATOM 1684 C CA . ILE A 1 222 ? -12.102 -17.234 -14.609 1 98.38 222 ILE A CA 1
ATOM 1685 C C . ILE A 1 222 ? -13.047 -18.203 -15.32 1 98.38 222 ILE A C 1
ATOM 1687 O O . ILE A 1 222 ? -14.258 -17.984 -15.359 1 98.38 222 ILE A O 1
ATOM 1691 N N . VAL A 1 223 ? -12.516 -19.281 -15.867 1 97.12 223 VAL A N 1
ATOM 1692 C CA . VAL A 1 223 ? -13.32 -20.297 -16.562 1 97.12 223 VAL A CA 1
ATOM 1693 C C . VAL A 1 223 ? -14.359 -20.875 -15.594 1 97.12 223 VAL A C 1
ATOM 1695 O O . VAL A 1 223 ? -15.523 -21.031 -15.945 1 97.12 223 VAL A O 1
ATOM 1698 N N . HIS A 1 224 ? -13.945 -21.203 -14.406 1 95.75 224 HIS A N 1
ATOM 1699 C CA . HIS A 1 224 ? -14.859 -21.734 -13.398 1 95.75 224 HIS A CA 1
ATOM 1700 C C . HIS A 1 224 ? -16 -20.75 -13.133 1 95.75 224 HIS A C 1
ATOM 1702 O O . HIS A 1 224 ? -17.156 -21.156 -13.047 1 95.75 224 HIS A O 1
ATOM 1708 N N . CYS A 1 225 ? -15.648 -19.453 -12.969 1 95.31 225 CYS A N 1
ATOM 1709 C CA . CYS A 1 225 ? -16.656 -18.438 -12.688 1 95.31 225 CYS A CA 1
ATOM 1710 C C . CYS A 1 225 ? -17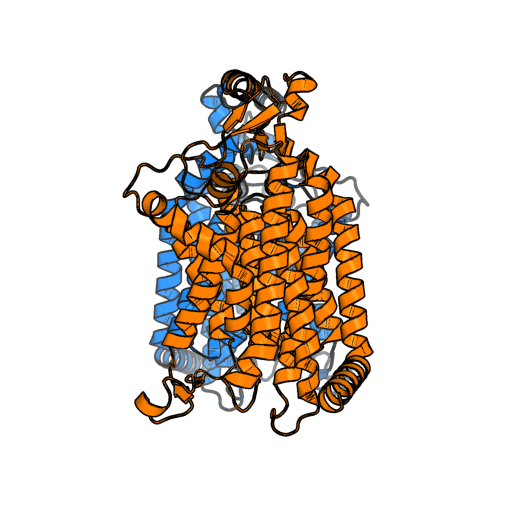.656 -18.344 -13.836 1 95.31 225 CYS A C 1
ATOM 1712 O O . CYS A 1 225 ? -18.859 -18.219 -13.609 1 95.31 225 CYS A O 1
ATOM 1714 N N . ILE A 1 226 ? -17.156 -18.391 -15.055 1 93.56 226 ILE A N 1
ATOM 1715 C CA . ILE A 1 226 ? -18.031 -18.312 -16.219 1 93.56 226 ILE A CA 1
ATOM 1716 C C . ILE A 1 226 ? -18.953 -19.531 -16.25 1 93.56 226 ILE A C 1
ATOM 1718 O O . ILE A 1 226 ? -20.156 -19.391 -16.5 1 93.56 226 ILE A O 1
ATOM 1722 N N . MET A 1 227 ? -18.453 -20.719 -15.961 1 90.75 227 MET A N 1
ATOM 1723 C CA . MET A 1 227 ? -19.266 -21.938 -15.938 1 90.75 227 MET A CA 1
ATOM 1724 C C . MET A 1 227 ? -20.344 -21.844 -14.867 1 90.75 227 MET A C 1
ATOM 1726 O O . MET A 1 227 ? -21.469 -22.297 -15.078 1 90.75 227 MET A O 1
ATOM 1730 N N . GLN A 1 228 ? -20.031 -21.219 -13.812 1 89.19 228 GLN A N 1
ATOM 1731 C CA . GLN A 1 228 ? -20.953 -21.125 -12.695 1 89.19 228 GLN A CA 1
ATOM 1732 C C . GLN A 1 228 ? -22.062 -20.109 -12.977 1 89.19 228 GLN A C 1
ATOM 1734 O O . GLN A 1 228 ? -23.109 -20.125 -12.336 1 89.19 228 GLN A O 1
ATOM 1739 N N . MET A 1 229 ? -21.828 -19.219 -13.883 1 86.25 229 MET A N 1
ATOM 1740 C CA . MET A 1 229 ? -22.828 -18.219 -14.242 1 86.25 229 MET A CA 1
ATOM 1741 C C . MET A 1 229 ? -24.062 -18.891 -14.836 1 86.25 229 MET A C 1
ATOM 1743 O O . MET A 1 229 ? -25.125 -18.281 -14.938 1 86.25 229 MET A O 1
ATOM 1747 N N . ARG A 1 230 ? -24.016 -20.172 -15.195 1 83.56 230 ARG A N 1
ATOM 1748 C CA . ARG A 1 230 ? -25.156 -20.938 -15.68 1 83.56 230 ARG A CA 1
ATOM 1749 C C . ARG A 1 230 ? -26.234 -21.062 -14.609 1 83.56 230 ARG A C 1
ATOM 1751 O O . ARG A 1 230 ? -27.406 -21.297 -14.922 1 83.56 230 ARG A O 1
ATOM 1758 N N . LEU A 1 231 ? -25.797 -20.859 -13.414 1 80.44 231 LEU A N 1
ATOM 1759 C CA . LEU A 1 231 ? -26.703 -21.047 -12.289 1 80.44 231 LEU A CA 1
ATOM 1760 C C . LEU A 1 231 ? -27.531 -19.797 -12.023 1 80.44 231 LEU A C 1
ATOM 1762 O O . LEU A 1 231 ? -28.453 -19.812 -11.211 1 80.44 231 LEU A O 1
ATOM 1766 N N . GLU A 1 232 ? -27.219 -18.766 -12.648 1 79.19 232 GLU A N 1
ATOM 1767 C CA . GLU A 1 232 ? -27.922 -17.516 -12.414 1 79.19 232 GLU A CA 1
ATOM 1768 C C . GLU A 1 232 ? -29.406 -17.625 -12.789 1 79.19 232 GLU A C 1
ATOM 1770 O O . GLU A 1 232 ? -30.25 -16.969 -12.18 1 79.19 232 GLU A O 1
ATOM 1775 N N . SER A 1 233 ? -29.688 -18.391 -13.797 1 70.38 233 SER A N 1
ATOM 1776 C CA . SER A 1 233 ? -31.062 -18.531 -14.273 1 70.38 233 SER A CA 1
ATOM 1777 C C . SER A 1 233 ? -31.828 -19.531 -13.422 1 70.38 233 SER A C 1
ATOM 1779 O O . SER A 1 233 ? -33.031 -19.703 -13.609 1 70.38 233 SER A O 1
ATOM 1781 N N . ASP A 1 234 ? -31.109 -20.078 -12.539 1 69.25 234 ASP A N 1
ATOM 1782 C CA . ASP A 1 234 ? -31.766 -21.047 -11.672 1 69.25 234 ASP A CA 1
ATOM 1783 C C . ASP A 1 234 ? -32.375 -20.375 -10.445 1 69.25 234 ASP A C 1
ATOM 1785 O O . ASP A 1 234 ? -31.656 -19.812 -9.625 1 69.25 234 ASP A O 1
ATOM 1789 N N . PRO A 1 235 ? -33.688 -20.281 -10.461 1 61.38 235 PRO A N 1
ATOM 1790 C CA . PRO A 1 235 ? -34.375 -19.609 -9.352 1 61.38 235 PRO A CA 1
ATOM 1791 C C . PRO A 1 235 ? -33.938 -20.141 -7.984 1 61.38 235 PRO A C 1
ATOM 1793 O O . PRO A 1 235 ? -34.031 -19.422 -6.984 1 61.38 235 PRO A O 1
ATOM 1796 N N . SER A 1 236 ? -33.594 -21.375 -7.902 1 56.16 236 SER A N 1
ATOM 1797 C CA . SER A 1 236 ? -33.219 -21.969 -6.625 1 56.16 236 SER A CA 1
ATOM 1798 C C . SER A 1 236 ? -31.922 -21.406 -6.098 1 56.16 236 SER A C 1
ATOM 1800 O O . SER A 1 236 ? -31.594 -21.562 -4.918 1 56.16 236 SER A O 1
ATOM 1802 N N . TYR A 1 237 ? -31.219 -20.797 -6.918 1 57.19 237 TYR A N 1
ATOM 1803 C CA . TYR A 1 237 ? -29.875 -20.359 -6.531 1 57.19 237 TYR A CA 1
ATOM 1804 C C . TYR A 1 237 ? -29.922 -18.938 -5.961 1 57.19 237 TYR A C 1
ATOM 1806 O O . TYR A 1 237 ? -28.969 -18.5 -5.305 1 57.19 237 TYR A O 1
ATOM 1814 N N . GLY A 1 238 ? -31.25 -18.422 -5.676 1 50.94 238 GLY A N 1
ATOM 1815 C CA . GLY A 1 238 ? -31.531 -17.25 -4.863 1 50.94 238 GLY A CA 1
ATOM 1816 C C . GLY A 1 238 ? -30.828 -16 -5.336 1 50.94 238 GLY A C 1
ATOM 1817 O O . GLY A 1 238 ? -30.672 -15.047 -4.574 1 50.94 238 GLY A O 1
ATOM 1818 N N . GLY A 1 239 ? -30.328 -15.867 -6.559 1 48.59 239 GLY A N 1
ATOM 1819 C CA . GLY A 1 239 ? -29.953 -14.57 -7.102 1 48.59 239 GLY A CA 1
ATOM 1820 C C . GLY A 1 239 ? -28.516 -14.195 -6.828 1 48.59 239 GLY A C 1
ATOM 1821 O O . GLY A 1 239 ? -27.781 -13.82 -7.742 1 48.59 239 GLY A O 1
ATOM 1822 N N . PRO A 1 240 ? -27.891 -14.219 -5.527 1 52.72 240 PRO A N 1
ATOM 1823 C CA . PRO A 1 240 ? -26.625 -13.594 -5.133 1 52.72 240 PRO A CA 1
ATOM 1824 C C . PRO A 1 240 ? -25.406 -14.25 -5.797 1 52.72 240 PRO A C 1
ATOM 1826 O O . PRO A 1 240 ? -24.344 -13.641 -5.863 1 52.72 240 PRO A O 1
ATOM 1829 N N . ALA A 1 241 ? -25.484 -15.391 -6.312 1 54.19 241 ALA A N 1
ATOM 1830 C CA . ALA A 1 241 ? -24.344 -16.125 -6.891 1 54.19 241 ALA A CA 1
ATOM 1831 C C . ALA A 1 241 ? -23.781 -15.383 -8.102 1 54.19 241 ALA A C 1
ATOM 1833 O O . ALA A 1 241 ? -22.562 -15.328 -8.281 1 54.19 241 ALA A O 1
ATOM 1834 N N . THR A 1 242 ? -24.672 -14.758 -8.836 1 59.12 242 THR A N 1
ATOM 1835 C CA . THR A 1 242 ? -24.281 -14.125 -10.086 1 59.12 242 THR A CA 1
ATOM 1836 C C . THR A 1 242 ? -23.406 -12.898 -9.82 1 59.12 242 THR A C 1
ATOM 1838 O O . THR A 1 242 ? -22.375 -12.711 -10.453 1 59.12 242 THR A O 1
ATOM 1841 N N . SER A 1 243 ? -23.734 -12.453 -8.719 1 80.5 243 SER A N 1
ATOM 1842 C CA . SER A 1 243 ? -23 -11.219 -8.43 1 80.5 243 SER A CA 1
ATOM 1843 C C . SER A 1 243 ? -21.594 -11.508 -7.93 1 80.5 243 SER A C 1
ATOM 1845 O O . SER A 1 243 ? -20.641 -10.828 -8.32 1 80.5 243 SER A O 1
ATOM 1847 N N . GLY A 1 244 ? -21.453 -12.688 -7.367 1 88.81 244 GLY A N 1
ATOM 1848 C CA . GLY A 1 244 ? -20.141 -13.039 -6.848 1 88.81 244 GLY A CA 1
ATOM 1849 C C . GLY A 1 244 ? -19.156 -13.461 -7.93 1 88.81 244 GLY A C 1
ATOM 1850 O O . GLY A 1 244 ? -17.984 -13.07 -7.902 1 88.81 244 GLY A O 1
ATOM 1851 N N . GLN A 1 245 ? -19.719 -14.242 -8.898 1 92.94 245 GLN A N 1
ATOM 1852 C CA . GLN A 1 245 ? -18.875 -14.719 -9.984 1 92.94 245 GLN A CA 1
ATOM 1853 C C . GLN A 1 245 ? -18.422 -13.555 -10.875 1 92.94 245 GLN A C 1
ATOM 1855 O O . GLN A 1 245 ? -17.266 -13.5 -11.297 1 92.94 245 GLN A O 1
ATOM 1860 N N . LEU A 1 246 ? -19.359 -12.711 -11.109 1 93.44 246 LEU A N 1
ATOM 1861 C CA . LEU A 1 246 ? -19.047 -11.547 -11.93 1 93.44 246 LEU A CA 1
ATOM 1862 C C . LEU A 1 246 ? -18 -10.664 -11.25 1 93.44 246 LEU A C 1
ATOM 1864 O O . LEU A 1 246 ? -17.078 -10.164 -11.906 1 93.44 246 LEU A O 1
ATOM 1868 N N . LEU A 1 247 ? -18.141 -10.516 -9.969 1 94.75 247 LEU A N 1
ATOM 1869 C CA . LEU A 1 247 ? -17.188 -9.711 -9.195 1 94.75 247 LEU A CA 1
ATOM 1870 C C . LEU A 1 247 ? -15.828 -10.383 -9.156 1 94.75 247 LEU A C 1
ATOM 1872 O O . LEU A 1 247 ? -14.797 -9.703 -9.219 1 94.75 247 LEU A O 1
ATOM 1876 N N . ALA A 1 248 ? -15.812 -11.68 -9.031 1 96.69 248 ALA A N 1
ATOM 1877 C CA . ALA A 1 248 ? -14.547 -12.414 -9.062 1 96.69 248 ALA A CA 1
ATOM 1878 C C . ALA A 1 248 ? -13.844 -12.227 -10.398 1 96.69 248 ALA A C 1
ATOM 1880 O O . ALA A 1 248 ? -12.625 -12.039 -10.445 1 96.69 248 ALA A O 1
ATOM 1881 N N . ILE A 1 249 ? -14.609 -12.273 -11.461 1 97.69 249 ILE A N 1
ATOM 1882 C CA . ILE A 1 249 ? -14.055 -12.086 -12.797 1 97.69 249 ILE A CA 1
ATOM 1883 C C . ILE A 1 249 ? -13.469 -10.68 -12.922 1 97.69 249 ILE A C 1
ATOM 1885 O O . ILE A 1 249 ? -12.406 -10.492 -13.508 1 97.69 249 ILE A O 1
ATOM 1889 N N . ALA A 1 250 ? -14.117 -9.727 -12.359 1 97.38 250 ALA A N 1
ATOM 1890 C CA . ALA A 1 250 ? -13.664 -8.336 -12.398 1 97.38 250 ALA A CA 1
ATOM 1891 C C . ALA A 1 250 ? -12.328 -8.172 -11.672 1 97.38 250 ALA A C 1
ATOM 1893 O O . ALA A 1 250 ? -11.531 -7.301 -12.016 1 97.38 250 ALA A O 1
ATOM 1894 N N . LEU A 1 251 ? -12.039 -9.016 -10.719 1 98.25 251 LEU A N 1
ATOM 1895 C CA . LEU A 1 251 ? -10.773 -8.992 -10 1 98.25 251 LEU A CA 1
ATOM 1896 C C . LEU A 1 251 ? -9.695 -9.742 -10.773 1 98.25 251 LEU A C 1
ATOM 1898 O O . LEU A 1 251 ? -8.539 -9.328 -10.797 1 98.25 251 LEU A O 1
ATOM 1902 N N . LEU A 1 252 ? -10.102 -10.789 -11.461 1 98.88 252 LEU A N 1
ATOM 1903 C CA . LEU A 1 252 ? -9.141 -11.734 -12.008 1 98.88 252 LEU A CA 1
ATOM 1904 C C . LEU A 1 252 ? -8.656 -11.281 -13.383 1 98.88 252 LEU A C 1
ATOM 1906 O O . LEU A 1 252 ? -7.488 -11.484 -13.727 1 98.88 252 LEU A O 1
ATOM 1910 N N . VAL A 1 253 ? -9.477 -10.656 -14.164 1 98.88 253 VAL A N 1
ATOM 1911 C CA . VAL A 1 253 ? -9.141 -10.359 -15.555 1 98.88 253 VAL A CA 1
ATOM 1912 C C . VAL A 1 253 ? -8.031 -9.312 -15.602 1 98.88 253 VAL A C 1
ATOM 1914 O O . VAL A 1 253 ? -7.02 -9.5 -16.281 1 98.88 253 VAL A O 1
ATOM 1917 N N . PRO A 1 254 ? -8.133 -8.188 -14.867 1 98.88 254 PRO A N 1
ATOM 1918 C CA . PRO A 1 254 ? -6.996 -7.27 -14.852 1 98.88 254 PRO A CA 1
ATOM 1919 C C . PRO A 1 254 ? -5.73 -7.898 -14.273 1 98.88 254 PRO A C 1
ATOM 1921 O O . PRO A 1 254 ? -4.617 -7.551 -14.68 1 98.88 254 PRO A O 1
ATOM 1924 N N . PHE A 1 255 ? -5.895 -8.789 -13.352 1 98.94 255 PHE A N 1
ATOM 1925 C CA . PHE A 1 255 ? -4.762 -9.508 -12.781 1 98.94 255 PHE A CA 1
ATOM 1926 C C . PHE A 1 255 ? -4.035 -10.32 -13.844 1 98.94 255 PHE A C 1
ATOM 1928 O O . PHE A 1 255 ? -2.805 -10.312 -13.906 1 98.94 255 PHE A O 1
ATOM 1935 N N . VAL A 1 256 ? -4.805 -11 -14.656 1 98.94 256 VAL A N 1
ATOM 1936 C CA . VAL A 1 256 ? -4.211 -11.742 -15.766 1 98.94 256 VAL A CA 1
ATOM 1937 C C . VAL A 1 256 ? -3.484 -10.781 -16.703 1 98.94 256 VAL A C 1
ATOM 1939 O O . VAL A 1 256 ? -2.396 -11.086 -17.203 1 98.94 256 VAL A O 1
ATOM 1942 N N . GLY A 1 257 ? -4.074 -9.641 -16.969 1 98.94 257 GLY A N 1
ATOM 1943 C CA . GLY A 1 257 ? -3.445 -8.648 -17.828 1 98.94 257 GLY A CA 1
ATOM 1944 C C . GLY A 1 257 ? -2.074 -8.219 -17.344 1 98.94 257 GLY A C 1
ATOM 1945 O O . GLY A 1 257 ? -1.088 -8.328 -18.078 1 98.94 257 GLY A O 1
ATOM 1946 N N . VAL A 1 258 ? -2.004 -7.816 -16.062 1 98.88 258 VAL A N 1
ATOM 1947 C CA . VAL A 1 258 ? -0.738 -7.312 -15.539 1 98.88 258 VAL A CA 1
ATOM 1948 C C . VAL A 1 258 ? 0.259 -8.461 -15.398 1 98.88 258 VAL A C 1
ATOM 1950 O O . VAL A 1 258 ? 1.46 -8.273 -15.617 1 98.88 258 VAL A O 1
ATOM 1953 N N . SER A 1 259 ? -0.192 -9.656 -15.047 1 98.94 259 SER A N 1
ATOM 1954 C CA . SER A 1 259 ? 0.69 -10.805 -14.867 1 98.94 259 SER A CA 1
ATOM 1955 C C . SER A 1 259 ? 1.253 -11.281 -16.203 1 98.94 259 SER A C 1
ATOM 1957 O O . SER A 1 259 ? 2.42 -11.672 -16.281 1 98.94 259 SER A O 1
ATOM 1959 N N . ALA A 1 260 ? 0.394 -11.25 -17.219 1 98.88 260 ALA A N 1
ATOM 1960 C CA . ALA A 1 260 ? 0.878 -11.609 -18.547 1 98.88 260 ALA A CA 1
ATOM 1961 C C . ALA A 1 260 ? 1.972 -10.648 -19.016 1 98.88 260 ALA A C 1
ATOM 1963 O O . ALA A 1 260 ? 2.949 -11.062 -19.641 1 98.88 260 ALA A O 1
ATOM 1964 N N . ALA A 1 261 ? 1.792 -9.43 -18.719 1 98.88 261 ALA A N 1
ATOM 1965 C CA . ALA A 1 261 ? 2.814 -8.438 -19.062 1 98.88 261 ALA A CA 1
ATOM 1966 C C . ALA A 1 261 ? 4.121 -8.734 -18.328 1 98.88 261 ALA A C 1
ATOM 1968 O O . ALA A 1 261 ? 5.199 -8.688 -18.922 1 98.88 261 ALA A O 1
ATOM 1969 N N . LEU A 1 262 ? 4.039 -9.008 -17.047 1 98.75 262 LEU A N 1
ATOM 1970 C CA . LEU A 1 262 ? 5.238 -9.305 -16.266 1 98.75 262 LEU A CA 1
ATOM 1971 C C . LEU A 1 262 ? 5.914 -10.578 -16.781 1 98.75 262 LEU A C 1
ATOM 1973 O O . LEU A 1 262 ? 7.145 -10.672 -16.781 1 98.75 262 LEU A O 1
ATOM 1977 N N . TRP A 1 263 ? 5.102 -11.547 -17.156 1 98.56 263 TRP A N 1
ATOM 1978 C CA . TRP A 1 263 ? 5.637 -12.828 -17.609 1 98.56 263 TRP A CA 1
ATOM 1979 C C . TRP A 1 263 ? 6.527 -12.641 -18.828 1 98.56 263 TRP A C 1
ATOM 1981 O O . TRP A 1 263 ? 7.527 -13.352 -18.984 1 98.56 263 TRP A O 1
ATOM 1991 N N . ARG A 1 264 ? 6.234 -11.727 -19.656 1 98 264 ARG A N 1
ATOM 1992 C CA . ARG A 1 264 ? 7.027 -11.414 -20.844 1 98 264 ARG A CA 1
ATOM 1993 C C . ARG A 1 264 ? 8.469 -11.094 -20.469 1 98 264 ARG A C 1
ATOM 1995 O O . ARG A 1 264 ? 9.398 -11.43 -21.203 1 98 264 ARG A O 1
ATOM 2002 N N . PHE A 1 265 ? 8.664 -10.5 -19.328 1 98.06 265 PHE A N 1
ATOM 2003 C CA . PHE A 1 265 ? 9.992 -10.039 -18.922 1 98.06 265 PHE A CA 1
ATOM 2004 C C . PHE A 1 265 ? 10.57 -10.953 -17.844 1 98.06 265 PHE A C 1
ATOM 2006 O O . PHE A 1 265 ? 11.781 -10.922 -17.594 1 98.06 265 PHE A O 1
ATOM 2013 N N . ASN A 1 266 ? 9.695 -11.711 -17.234 1 98.12 266 ASN A N 1
ATOM 2014 C CA . ASN A 1 266 ? 10.094 -12.547 -16.109 1 98.12 266 ASN A CA 1
ATOM 2015 C C . ASN A 1 266 ? 10.406 -13.969 -16.562 1 98.12 266 ASN A C 1
ATOM 2017 O O . ASN A 1 266 ? 11.109 -14.703 -15.859 1 98.12 266 ASN A O 1
ATOM 2021 N N . SER A 1 267 ? 9.938 -14.383 -17.75 1 97.56 267 SER A N 1
ATOM 2022 C CA . SER A 1 267 ? 10.242 -15.711 -18.281 1 97.56 267 SER A CA 1
ATOM 2023 C C . SER A 1 267 ? 11.711 -15.82 -18.672 1 97.56 267 SER A C 1
ATOM 2025 O O . SER A 1 267 ? 12.391 -14.805 -18.844 1 97.56 267 SER A O 1
ATOM 2027 N N . TYR A 1 268 ? 12.227 -17.016 -18.812 1 96.06 268 TYR A N 1
ATOM 2028 C CA . TYR A 1 268 ? 13.641 -17.281 -19.078 1 96.06 268 TYR A CA 1
ATOM 2029 C C . TYR A 1 268 ? 14.062 -16.688 -20.422 1 96.06 268 TYR A C 1
ATOM 2031 O O . TYR A 1 268 ? 13.422 -16.938 -21.438 1 96.06 268 TYR A O 1
ATOM 2039 N N . PRO A 1 269 ? 15.102 -15.93 -20.5 1 95 269 PRO A N 1
ATOM 2040 C CA . PRO A 1 269 ? 15.867 -15.406 -19.375 1 95 269 PRO A CA 1
ATOM 2041 C C . PRO A 1 269 ? 15.266 -14.141 -18.781 1 95 269 PRO A C 1
ATOM 2043 O O . PRO A 1 269 ? 14.961 -13.195 -19.516 1 95 269 PRO A O 1
ATOM 2046 N N . ALA A 1 270 ? 15.148 -14.164 -17.453 1 96.44 270 ALA A N 1
ATOM 2047 C CA . ALA A 1 270 ? 14.445 -13.078 -16.797 1 96.44 270 ALA A CA 1
ATOM 2048 C C . ALA A 1 270 ? 15.234 -11.773 -16.875 1 96.44 270 ALA A C 1
ATOM 2050 O O . ALA A 1 270 ? 16.453 -11.766 -16.6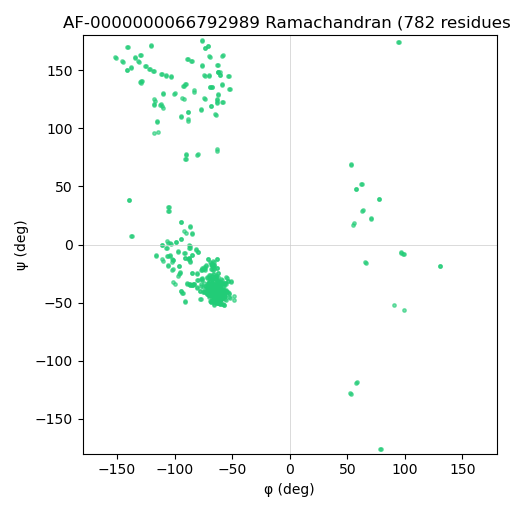88 1 96.44 270 ALA A O 1
ATOM 2051 N N . SER A 1 271 ? 14.539 -10.75 -17.188 1 96.25 271 SER A N 1
ATOM 2052 C CA . SER A 1 271 ? 15.117 -9.406 -17.141 1 96.25 271 SER A CA 1
ATOM 2053 C C . SER A 1 271 ? 14.602 -8.617 -15.945 1 96.25 271 SER A C 1
ATOM 2055 O O . SER A 1 271 ? 15.109 -7.535 -15.648 1 96.25 271 SER A O 1
ATOM 2057 N N . ILE A 1 272 ? 13.609 -9.18 -15.32 1 97.69 272 ILE A N 1
ATOM 2058 C CA . ILE A 1 272 ? 13.086 -8.617 -14.086 1 97.69 272 ILE A CA 1
ATOM 2059 C C . ILE A 1 272 ? 12.727 -9.734 -13.117 1 97.69 272 ILE A C 1
ATOM 2061 O O . ILE A 1 272 ? 12.398 -10.852 -13.539 1 97.69 272 ILE A O 1
ATOM 2065 N N . PHE A 1 273 ? 12.812 -9.477 -11.867 1 97.5 273 PHE A N 1
ATOM 2066 C CA . PHE A 1 273 ? 12.273 -10.336 -10.82 1 97.5 273 PHE A CA 1
ATOM 2067 C C . PHE A 1 273 ? 11.039 -9.703 -10.188 1 97.5 273 PHE A C 1
ATOM 2069 O O . PHE A 1 273 ? 10.945 -8.484 -10.07 1 97.5 273 PHE A O 1
ATOM 2076 N N . VAL A 1 274 ? 10.148 -10.492 -9.828 1 97.12 274 VAL A N 1
ATOM 2077 C CA . VAL A 1 274 ? 8.852 -9.961 -9.406 1 97.12 274 VAL A CA 1
ATOM 2078 C C . VAL A 1 274 ? 8.875 -9.672 -7.91 1 97.12 274 VAL A C 1
ATOM 2080 O O . VAL A 1 274 ? 8.188 -8.75 -7.438 1 97.12 274 VAL A O 1
ATOM 2083 N N . GLY A 1 275 ? 9.609 -10.438 -7.055 1 95.62 275 GLY A N 1
ATOM 2084 C CA . GLY A 1 275 ? 9.789 -10.188 -5.633 1 95.62 275 GLY A CA 1
ATOM 2085 C C . GLY A 1 275 ? 8.594 -10.617 -4.801 1 95.62 275 GLY A C 1
ATOM 2086 O O . GLY A 1 275 ? 7.617 -11.148 -5.332 1 95.62 275 GLY A O 1
ATOM 2087 N N . ASP A 1 276 ? 8.672 -10.344 -3.512 1 95.38 276 ASP A N 1
ATOM 2088 C CA . ASP A 1 276 ? 7.59 -10.648 -2.58 1 95.38 276 ASP A CA 1
ATOM 2089 C C . ASP A 1 276 ? 6.363 -9.781 -2.855 1 95.38 276 ASP A C 1
ATOM 2091 O O . ASP A 1 276 ? 5.23 -10.195 -2.609 1 95.38 276 ASP A O 1
ATOM 2095 N N . SER A 1 277 ? 6.605 -8.602 -3.355 1 96.88 277 SER A N 1
ATOM 2096 C CA . SER A 1 277 ? 5.488 -7.727 -3.703 1 96.88 277 SER A CA 1
ATOM 2097 C C . SER A 1 277 ? 4.523 -8.414 -4.656 1 96.88 277 SER A C 1
ATOM 2099 O O . SER A 1 277 ? 3.305 -8.352 -4.473 1 96.88 277 SER A O 1
ATOM 2101 N N . TYR A 1 278 ? 5.059 -9.172 -5.598 1 98.38 278 TYR A N 1
ATOM 2102 C CA . TYR A 1 278 ? 4.176 -9.844 -6.547 1 98.38 278 TYR A CA 1
ATOM 2103 C C . TYR A 1 278 ? 3.537 -11.07 -5.918 1 98.38 278 TYR A C 1
ATOM 2105 O O . TYR A 1 278 ? 2.344 -11.32 -6.098 1 98.38 278 TYR A O 1
ATOM 2113 N N . THR A 1 279 ? 4.305 -11.883 -5.262 1 97.5 279 THR A N 1
ATOM 2114 C CA . THR A 1 279 ? 3.771 -13.148 -4.77 1 97.5 279 THR A CA 1
ATOM 2115 C C . THR A 1 279 ? 2.691 -12.906 -3.723 1 97.5 279 THR A C 1
ATOM 2117 O O . THR A 1 279 ? 1.67 -13.594 -3.705 1 97.5 279 THR A O 1
ATOM 2120 N N . TYR A 1 280 ? 2.896 -11.906 -2.854 1 97 280 TYR A N 1
ATOM 2121 C CA . TYR A 1 280 ? 1.854 -11.539 -1.901 1 97 280 TYR A CA 1
ATOM 2122 C C . TYR A 1 280 ? 0.617 -11.016 -2.623 1 97 280 TYR A C 1
ATOM 2124 O O . TYR A 1 280 ? -0.508 -11.398 -2.291 1 97 280 TYR A O 1
ATOM 2132 N N . PHE A 1 281 ? 0.876 -10.195 -3.604 1 98.06 281 PHE A N 1
ATOM 2133 C CA . PHE A 1 281 ? -0.174 -9.617 -4.434 1 98.06 281 PHE A CA 1
ATOM 2134 C C . PHE A 1 281 ? -0.948 -10.711 -5.164 1 98.06 281 PHE A C 1
ATOM 2136 O O . PHE A 1 281 ? -2.176 -10.766 -5.082 1 98.06 281 PHE A O 1
ATOM 2143 N N . ALA A 1 282 ? -0.277 -11.594 -5.789 1 98.69 282 ALA A N 1
ATOM 2144 C CA . ALA A 1 282 ? -0.89 -12.648 -6.598 1 98.69 282 ALA A CA 1
ATOM 2145 C C . ALA A 1 282 ? -1.702 -13.602 -5.73 1 98.69 282 ALA A C 1
ATOM 2147 O O . ALA A 1 282 ? -2.871 -13.875 -6.016 1 98.69 282 ALA A O 1
ATOM 2148 N N . GLY A 1 283 ? -1.052 -14.094 -4.688 1 98.12 283 GLY A N 1
ATOM 2149 C CA . GLY A 1 283 ? -1.768 -14.992 -3.795 1 98.12 283 GLY A CA 1
ATOM 2150 C C . GLY A 1 283 ? -3.027 -14.375 -3.217 1 98.12 283 GLY A C 1
ATOM 2151 O O . GLY A 1 283 ? -4.055 -15.047 -3.094 1 98.12 283 GLY A O 1
ATOM 2152 N N . THR A 1 284 ? -2.947 -13.094 -2.887 1 98.19 284 THR A N 1
ATOM 2153 C CA . THR A 1 284 ? -4.102 -12.422 -2.295 1 98.19 284 THR A CA 1
ATOM 2154 C C . THR A 1 284 ? -5.211 -12.242 -3.326 1 98.19 284 THR A C 1
ATOM 2156 O O . THR A 1 284 ? -6.387 -12.461 -3.027 1 98.19 284 THR A O 1
ATOM 2159 N N . VAL A 1 285 ? -4.859 -11.828 -4.535 1 98.75 285 VAL A N 1
ATOM 2160 C CA . VAL A 1 285 ? -5.871 -11.648 -5.57 1 98.75 285 VAL A CA 1
ATOM 2161 C C . VAL A 1 285 ? -6.605 -12.969 -5.812 1 98.75 285 VAL A C 1
ATOM 2163 O O . VAL A 1 285 ? -7.836 -12.992 -5.895 1 98.75 285 VAL A O 1
ATOM 2166 N N . LEU A 1 286 ? -5.887 -14.055 -5.906 1 98.75 286 LEU A N 1
ATOM 2167 C CA . LEU A 1 286 ? -6.48 -15.352 -6.191 1 98.75 286 LEU A CA 1
ATOM 2168 C C . LEU A 1 286 ? -7.387 -15.805 -5.047 1 98.75 286 LEU A C 1
ATOM 2170 O O . LEU A 1 286 ? -8.492 -16.297 -5.277 1 98.75 286 LEU A O 1
ATOM 2174 N N . SER A 1 287 ? -6.934 -15.602 -3.84 1 97.94 287 SER A N 1
ATOM 2175 C CA . SER A 1 287 ? -7.73 -16.047 -2.699 1 97.94 287 SER A CA 1
ATOM 2176 C C . SER A 1 287 ? -8.969 -15.164 -2.516 1 97.94 287 SER A C 1
ATOM 2178 O O . SER A 1 287 ? -10.055 -15.672 -2.25 1 97.94 287 SER A O 1
ATOM 2180 N N . VAL A 1 288 ? -8.781 -13.891 -2.666 1 97.06 288 VAL A N 1
ATOM 2181 C CA . VAL A 1 288 ? -9.891 -12.961 -2.516 1 97.06 288 VAL A CA 1
ATOM 2182 C C . VAL A 1 288 ? -10.93 -13.219 -3.602 1 97.06 288 VAL A C 1
ATOM 2184 O O . VAL A 1 288 ? -12.141 -13.148 -3.342 1 97.06 288 VAL A O 1
ATOM 2187 N N . ALA A 1 289 ? -10.484 -13.445 -4.793 1 97.31 289 ALA A N 1
ATOM 2188 C CA . ALA A 1 289 ? -11.406 -13.812 -5.867 1 97.31 289 ALA A CA 1
ATOM 2189 C C . ALA A 1 289 ? -12.164 -15.094 -5.531 1 97.31 289 ALA A C 1
ATOM 2191 O O . ALA A 1 289 ? -13.359 -15.203 -5.797 1 97.31 289 ALA A O 1
ATOM 2192 N N . GLY A 1 290 ? -11.469 -16.062 -4.984 1 95.94 290 GLY A N 1
ATOM 2193 C CA . GLY A 1 290 ? -12.094 -17.312 -4.578 1 95.94 290 GLY A CA 1
ATOM 2194 C C . GLY A 1 290 ? -13.172 -17.125 -3.525 1 95.94 290 GLY A C 1
ATOM 2195 O O . GLY A 1 290 ? -14.234 -17.75 -3.594 1 95.94 290 GLY A O 1
ATOM 2196 N N . VAL A 1 291 ? -12.883 -16.281 -2.59 1 93.69 291 VAL A N 1
ATOM 2197 C CA . VAL A 1 291 ? -13.828 -15.992 -1.518 1 93.69 291 VAL A CA 1
ATOM 2198 C C . VAL A 1 291 ? -15.016 -15.203 -2.068 1 93.69 291 VAL A C 1
ATOM 2200 O O . VAL A 1 291 ? -16.172 -15.516 -1.772 1 93.69 291 VAL A O 1
ATOM 2203 N N . THR A 1 292 ? -14.766 -14.211 -2.914 1 92.06 292 THR A N 1
ATOM 2204 C CA . THR A 1 292 ? -15.781 -13.352 -3.498 1 92.06 292 THR A CA 1
ATOM 2205 C C . THR A 1 292 ? -16.703 -14.148 -4.414 1 92.06 292 THR A C 1
ATOM 2207 O O . THR A 1 292 ? -17.922 -13.938 -4.414 1 92.06 292 THR A O 1
ATOM 2210 N N . GLY A 1 293 ? -16.156 -15.047 -5.176 1 91.75 293 GLY A N 1
ATOM 2211 C CA . GLY A 1 293 ? -16.922 -15.867 -6.102 1 91.75 293 GLY A CA 1
ATOM 2212 C C . GLY A 1 293 ? -17.484 -17.125 -5.469 1 91.75 293 GLY A C 1
ATOM 2213 O O . GLY A 1 293 ? -18.094 -17.953 -6.145 1 91.75 293 GLY A O 1
ATOM 2214 N N . VAL A 1 294 ? -17.219 -17.375 -4.215 1 88.62 294 VAL A N 1
ATOM 2215 C CA . VAL A 1 294 ? -17.719 -18.469 -3.406 1 88.62 294 VAL A CA 1
ATOM 2216 C C . VAL A 1 294 ? -17.25 -19.797 -3.996 1 88.62 294 VAL A C 1
ATOM 2218 O O . VAL A 1 294 ? -18.047 -20.688 -4.258 1 88.62 294 VAL A O 1
ATOM 2221 N N . TYR A 1 295 ? -15.969 -19.938 -4.238 1 91.12 295 TYR A N 1
ATOM 2222 C CA . TYR A 1 295 ? -15.43 -21.188 -4.746 1 91.12 295 TYR A CA 1
ATOM 2223 C C . TYR A 1 295 ? -14.094 -21.516 -4.078 1 91.12 295 TYR A C 1
ATOM 2225 O O . TYR A 1 295 ? -13.164 -21.969 -4.738 1 91.12 295 TYR A O 1
ATOM 2233 N N . SER A 1 296 ? -13.945 -21.266 -2.832 1 91.5 296 SER A N 1
ATOM 2234 C CA . SER A 1 296 ? -12.719 -21.484 -2.072 1 91.5 296 SER A CA 1
ATOM 2235 C C . SER A 1 296 ? -12.281 -22.953 -2.135 1 91.5 296 SER A C 1
ATOM 2237 O O . SER A 1 296 ? -11.086 -23.25 -2.174 1 91.5 296 SER A O 1
ATOM 2239 N N . LYS A 1 297 ? -13.234 -23.891 -2.15 1 88.56 297 LYS A N 1
ATOM 2240 C CA . LYS A 1 297 ? -12.883 -25.297 -2.236 1 88.56 297 LYS A CA 1
ATOM 2241 C C . LYS A 1 297 ? -12.266 -25.641 -3.592 1 88.56 297 LYS A C 1
ATOM 2243 O O . LYS A 1 297 ? -11.258 -26.344 -3.664 1 88.56 297 LYS A O 1
ATOM 2248 N N . THR A 1 298 ? -12.945 -25.172 -4.633 1 93 298 THR A N 1
ATOM 2249 C CA . THR A 1 298 ? -12.414 -25.391 -5.973 1 93 298 THR A CA 1
ATOM 2250 C C . THR A 1 298 ? -11.047 -24.719 -6.125 1 93 298 THR A C 1
ATOM 2252 O O . THR A 1 298 ? -10.156 -25.266 -6.781 1 93 298 THR A O 1
ATOM 2255 N N . LEU A 1 299 ? -10.898 -23.562 -5.512 1 96.69 299 LEU A N 1
ATOM 2256 C CA . LEU A 1 299 ? -9.617 -22.875 -5.566 1 96.69 299 LEU A CA 1
ATOM 2257 C C . LEU A 1 299 ? -8.5 -23.719 -4.969 1 96.69 299 LEU A C 1
ATOM 2259 O O . LEU A 1 299 ? -7.398 -23.766 -5.512 1 96.69 299 LEU A O 1
ATOM 2263 N N . MET A 1 300 ? -8.82 -24.375 -3.887 1 95.44 300 MET A N 1
ATOM 2264 C CA . MET A 1 300 ? -7.824 -25.234 -3.24 1 95.44 300 MET A CA 1
ATOM 2265 C C . MET A 1 300 ? -7.398 -26.375 -4.16 1 95.44 300 MET A C 1
ATOM 2267 O O . MET A 1 300 ? -6.242 -26.797 -4.133 1 95.44 300 MET A O 1
ATOM 2271 N N . LEU A 1 301 ? -8.328 -26.797 -4.984 1 95.5 301 LEU A N 1
ATOM 2272 C CA . LEU A 1 301 ? -7.98 -27.828 -5.961 1 95.5 301 LEU A CA 1
ATOM 2273 C C . LEU A 1 301 ? -7.039 -27.281 -7.027 1 95.5 301 LEU A C 1
ATOM 2275 O O . LEU A 1 301 ? -6.148 -27.984 -7.504 1 95.5 301 LEU A O 1
ATOM 2279 N N . PHE A 1 302 ? -7.266 -26.031 -7.371 1 98.12 302 PHE A N 1
ATOM 2280 C CA . PHE A 1 302 ? -6.379 -25.406 -8.344 1 98.12 302 PHE A CA 1
ATOM 2281 C C . PHE A 1 302 ? -4.973 -25.25 -7.773 1 98.12 302 PHE A C 1
ATOM 2283 O O . PHE A 1 302 ? -3.992 -25.234 -8.523 1 98.12 302 PHE A O 1
ATOM 2290 N N . PHE A 1 303 ? -4.891 -25.188 -6.414 1 98.44 303 PHE A N 1
ATOM 2291 C CA . PHE A 1 303 ? -3.625 -24.953 -5.73 1 98.44 303 PHE A CA 1
ATOM 2292 C C . PHE A 1 303 ? -2.967 -26.266 -5.332 1 98.44 303 PHE A C 1
ATOM 2294 O O . PHE A 1 303 ? -2.049 -26.281 -4.508 1 98.44 303 PHE A O 1
ATOM 2301 N N . VAL A 1 304 ? -3.33 -27.344 -5.934 1 97.5 304 VAL A N 1
ATOM 2302 C CA . VAL A 1 304 ? -2.83 -28.656 -5.539 1 97.5 304 VAL A CA 1
ATOM 2303 C C . VAL A 1 304 ? -1.312 -28.688 -5.688 1 97.5 304 VAL A C 1
ATOM 2305 O O . VAL A 1 304 ? -0.605 -29.141 -4.785 1 97.5 304 VAL A O 1
ATOM 2308 N N . PRO A 1 305 ? -0.726 -28.25 -6.816 1 98.19 305 PRO A N 1
ATOM 2309 C CA . PRO A 1 305 ? 0.737 -28.266 -6.891 1 98.19 305 PRO A CA 1
ATOM 2310 C C . PRO A 1 305 ? 1.393 -27.484 -5.75 1 98.19 305 PRO A C 1
ATOM 2312 O O . PRO A 1 305 ? 2.414 -27.922 -5.211 1 98.19 305 PRO A O 1
ATOM 2315 N N . GLN A 1 306 ? 0.849 -26.359 -5.387 1 97.94 306 GLN A N 1
ATOM 2316 C CA . GLN A 1 306 ? 1.377 -25.547 -4.289 1 97.94 306 GLN A CA 1
ATOM 2317 C C . GLN A 1 306 ? 1.215 -26.266 -2.953 1 97.94 306 GLN A C 1
ATOM 2319 O O . GLN A 1 306 ? 2.074 -26.156 -2.076 1 97.94 306 GLN A O 1
ATOM 2324 N N . LEU A 1 307 ? 0.096 -26.953 -2.812 1 96.44 307 LEU A N 1
ATOM 2325 C CA . LEU A 1 307 ? -0.13 -27.75 -1.612 1 96.44 307 LEU A CA 1
ATOM 2326 C C . LEU A 1 307 ? 0.917 -28.859 -1.487 1 96.44 307 LEU A C 1
ATOM 2328 O O . LEU A 1 307 ? 1.444 -29.094 -0.399 1 96.44 307 LEU A O 1
ATOM 2332 N N . VAL A 1 308 ? 1.16 -29.484 -2.572 1 97 308 VAL A N 1
ATOM 2333 C CA . VAL A 1 308 ? 2.168 -30.547 -2.6 1 97 308 VAL A CA 1
ATOM 2334 C C . VAL A 1 308 ? 3.541 -29.953 -2.289 1 97 308 VAL A C 1
ATOM 2336 O O . VAL A 1 308 ? 4.305 -30.516 -1.501 1 97 308 VAL A O 1
ATOM 2339 N N . ASN A 1 309 ? 3.852 -28.859 -2.922 1 97.06 309 ASN A N 1
ATOM 2340 C CA . ASN A 1 309 ? 5.121 -28.188 -2.643 1 97.06 309 ASN A CA 1
ATOM 2341 C C . ASN A 1 309 ? 5.254 -27.844 -1.165 1 97.06 309 ASN A C 1
ATOM 2343 O O . ASN A 1 309 ? 6.332 -27.984 -0.583 1 97.06 309 ASN A O 1
ATOM 2347 N N . PHE A 1 310 ? 4.184 -27.328 -0.644 1 94.31 310 PHE A N 1
ATOM 2348 C CA . PHE A 1 310 ? 4.18 -26.969 0.768 1 94.31 310 PHE A CA 1
ATOM 2349 C C . PHE A 1 310 ? 4.414 -28.203 1.644 1 94.31 310 PHE A C 1
ATOM 2351 O O . PHE A 1 310 ? 5.223 -28.156 2.574 1 94.31 310 PHE A O 1
ATOM 2358 N N . ALA A 1 311 ? 3.754 -29.25 1.319 1 94.81 311 ALA A N 1
ATOM 2359 C CA . ALA A 1 311 ? 3.885 -30.5 2.084 1 94.81 311 ALA A CA 1
ATOM 2360 C C . ALA A 1 311 ? 5.312 -31.031 2.029 1 94.81 311 ALA A C 1
ATOM 2362 O O . ALA A 1 311 ? 5.879 -31.422 3.055 1 94.81 311 ALA A O 1
ATOM 2363 N N . ILE A 1 312 ? 5.883 -30.984 0.883 1 94.69 312 ILE A N 1
ATOM 2364 C CA . ILE A 1 312 ? 7.25 -31.453 0.686 1 94.69 312 ILE A CA 1
ATOM 2365 C C . ILE A 1 312 ? 8.219 -30.562 1.45 1 94.69 312 ILE A C 1
ATOM 2367 O O . ILE A 1 312 ? 9.234 -31.031 1.974 1 94.69 312 ILE A O 1
ATOM 2371 N N . SER A 1 313 ? 7.863 -29.281 1.566 1 93.75 313 SER A N 1
ATOM 2372 C CA . SER A 1 313 ? 8.773 -28.297 2.135 1 93.75 313 SER A CA 1
ATOM 2373 C C . SER A 1 313 ? 8.641 -28.234 3.652 1 93.75 313 SER A C 1
ATOM 2375 O O . SER A 1 313 ? 9.492 -27.656 4.332 1 93.75 313 SER A O 1
ATOM 2377 N N . LEU A 1 314 ? 7.668 -28.828 4.219 1 91.12 314 LEU A N 1
ATOM 2378 C CA . LEU A 1 314 ? 7.281 -28.672 5.613 1 91.12 314 LEU A CA 1
ATOM 2379 C C . LEU A 1 314 ? 8.43 -29.031 6.543 1 91.12 314 LEU A C 1
ATOM 2381 O O . LEU A 1 314 ? 8.711 -28.312 7.508 1 91.12 314 LEU A O 1
ATOM 2385 N N . PRO A 1 315 ? 9.156 -30.125 6.32 1 91.69 315 PRO A N 1
ATOM 2386 C CA . PRO A 1 315 ? 10.266 -30.469 7.219 1 91.69 315 PRO A CA 1
ATOM 2387 C C . PRO A 1 315 ? 11.344 -29.391 7.273 1 91.69 315 PRO A C 1
ATOM 2389 O O . PRO A 1 315 ? 11.938 -29.156 8.328 1 91.69 315 PRO A O 1
ATOM 2392 N N . GLN A 1 316 ? 11.523 -28.75 6.207 1 90.12 316 GLN A N 1
ATOM 2393 C CA . GLN A 1 316 ? 12.523 -27.688 6.16 1 90.12 316 GLN A CA 1
ATOM 2394 C C . GLN A 1 316 ? 11.977 -26.391 6.758 1 90.12 316 GLN A C 1
ATOM 2396 O O . GLN A 1 316 ? 12.688 -25.688 7.48 1 90.12 316 GLN A O 1
ATOM 2401 N N . LEU A 1 317 ? 10.773 -26.172 6.527 1 83.31 317 LEU A N 1
ATOM 2402 C CA . LEU A 1 317 ? 10.164 -24.938 7.012 1 83.31 317 LEU A CA 1
ATOM 2403 C C . LEU A 1 317 ? 10.008 -24.969 8.531 1 83.31 317 LEU A C 1
ATOM 2405 O O . LEU A 1 317 ? 10.094 -23.922 9.188 1 83.31 317 LEU A O 1
ATOM 2409 N N . LEU A 1 318 ? 9.773 -26.156 9.016 1 86.12 318 LEU A N 1
ATOM 2410 C CA . LEU A 1 318 ? 9.625 -26.328 10.461 1 86.12 318 LEU A CA 1
ATOM 2411 C C . LEU A 1 318 ? 10.984 -26.547 11.125 1 86.12 318 LEU A C 1
ATOM 2413 O O . LEU A 1 318 ? 11.055 -26.766 12.328 1 86.12 318 LEU A O 1
ATOM 2417 N N . ARG A 1 319 ? 12.125 -26.625 10.352 1 84.06 319 ARG A N 1
ATOM 2418 C CA . ARG A 1 319 ? 13.5 -26.734 10.82 1 84.06 319 ARG A CA 1
ATOM 2419 C C . ARG A 1 319 ? 13.766 -28.094 11.438 1 84.06 319 ARG A C 1
ATOM 2421 O O . ARG A 1 319 ? 14.555 -28.219 12.383 1 84.06 319 ARG A O 1
ATOM 2428 N N . ILE A 1 320 ? 12.945 -28.938 11.008 1 87.69 320 ILE A N 1
ATOM 2429 C CA . ILE A 1 320 ? 13.258 -30.328 11.359 1 87.69 320 ILE A CA 1
ATOM 2430 C C . ILE A 1 320 ? 14.539 -30.766 10.656 1 87.69 320 ILE A C 1
ATOM 2432 O O . ILE A 1 320 ? 15.359 -31.484 11.227 1 87.69 320 ILE A O 1
ATOM 2436 N N . VAL A 1 321 ? 14.641 -30.266 9.414 1 87.25 321 VAL A N 1
ATOM 2437 C CA . VAL A 1 321 ? 15.867 -30.375 8.625 1 87.25 321 VAL A CA 1
ATOM 2438 C C . VAL A 1 321 ? 16.391 -28.969 8.297 1 87.25 321 VAL A C 1
ATOM 2440 O O . VAL A 1 321 ? 15.617 -28.016 8.273 1 87.25 321 VAL A O 1
ATOM 2443 N N . PRO A 1 322 ? 17.688 -28.938 8.188 1 84.81 322 PRO A N 1
ATOM 2444 C CA . PRO A 1 322 ? 18.25 -27.609 7.875 1 84.81 322 PRO A CA 1
ATOM 2445 C C . PRO A 1 322 ? 17.609 -26.969 6.652 1 84.81 322 PRO A C 1
ATOM 2447 O O . PRO A 1 322 ? 17.312 -27.656 5.668 1 84.81 322 PRO A O 1
ATOM 2450 N N . CYS A 1 323 ? 17.266 -25.75 6.77 1 82.56 323 CYS A N 1
ATOM 2451 C CA . CYS A 1 323 ? 16.625 -24.984 5.707 1 82.56 323 CYS A CA 1
ATOM 2452 C C . CYS A 1 323 ? 17.531 -23.844 5.242 1 82.56 323 CYS A C 1
ATOM 2454 O O . CYS A 1 323 ? 17.641 -22.812 5.91 1 82.56 323 CYS A O 1
ATOM 2456 N N . PRO A 1 324 ? 18.109 -24.031 4.094 1 79.62 324 PRO A N 1
ATOM 2457 C CA . PRO A 1 324 ? 18.938 -22.938 3.59 1 79.62 324 PRO A CA 1
ATOM 2458 C C . PRO A 1 324 ? 18.125 -21.734 3.148 1 79.62 324 PRO A C 1
ATOM 2460 O O . PRO A 1 324 ? 16.891 -21.812 3.059 1 79.62 324 PRO A O 1
ATOM 2463 N N . ARG A 1 325 ? 18.812 -20.672 2.869 1 72.06 325 ARG A N 1
ATOM 2464 C CA . ARG A 1 325 ? 18.172 -19.438 2.439 1 72.06 325 ARG A CA 1
ATOM 2465 C C . ARG A 1 325 ? 17.516 -19.594 1.069 1 72.06 325 ARG A C 1
ATOM 2467 O O . ARG A 1 325 ? 16.422 -19.078 0.826 1 72.06 325 ARG A O 1
ATOM 2474 N N . HIS A 1 326 ? 18.328 -20.328 0.325 1 76.81 326 HIS A N 1
ATOM 2475 C CA . HIS A 1 326 ? 17.828 -20.562 -1.022 1 76.81 326 HIS A CA 1
ATOM 2476 C C . HIS A 1 326 ? 17.609 -22.062 -1.264 1 76.81 326 HIS A C 1
ATOM 2478 O O . HIS A 1 326 ? 18.547 -22.859 -1.165 1 76.81 326 HIS A O 1
ATOM 2484 N N . ARG A 1 327 ? 16.422 -22.406 -1.572 1 86.19 327 ARG A N 1
ATOM 2485 C CA . ARG A 1 327 ? 16.078 -23.812 -1.782 1 86.19 327 ARG A CA 1
ATOM 2486 C C . ARG A 1 327 ? 15.891 -24.109 -3.266 1 86.19 327 ARG A C 1
ATOM 2488 O O . ARG A 1 327 ? 15.07 -24.953 -3.633 1 86.19 327 ARG A O 1
ATOM 2495 N N . VAL A 1 328 ? 16.672 -23.375 -4.051 1 89.75 328 VAL A N 1
ATOM 2496 C CA . VAL A 1 328 ? 16.547 -23.484 -5.504 1 89.75 328 VAL A CA 1
ATOM 2497 C C . VAL A 1 328 ? 17.406 -24.656 -6.004 1 89.75 328 VAL A C 1
ATOM 2499 O O . VAL A 1 328 ? 18.312 -25.109 -5.316 1 89.75 328 VAL A O 1
ATOM 2502 N N . PRO A 1 329 ? 17.141 -25.234 -7.188 1 93.69 329 PRO A N 1
ATOM 2503 C CA . PRO A 1 329 ? 18 -26.234 -7.812 1 93.69 329 PRO A CA 1
ATOM 2504 C C . PRO A 1 329 ? 19.422 -25.719 -8.055 1 93.69 329 PRO A C 1
ATOM 2506 O O . PRO A 1 329 ? 19.656 -24.516 -7.98 1 93.69 329 PRO A O 1
ATOM 2509 N N . ARG A 1 330 ? 20.234 -26.656 -8.25 1 92.75 330 ARG A N 1
ATOM 2510 C CA . ARG A 1 330 ? 21.625 -26.297 -8.508 1 92.75 330 ARG A CA 1
ATOM 2511 C C . ARG A 1 330 ? 21.891 -26.172 -10.008 1 92.75 330 ARG A C 1
ATOM 2513 O O . ARG A 1 330 ? 21.469 -27.016 -10.797 1 92.75 330 ARG A O 1
ATOM 2520 N N . TRP A 1 331 ? 22.594 -25.141 -10.359 1 93.75 331 TRP A N 1
ATOM 2521 C CA . TRP A 1 331 ? 22.938 -24.875 -11.758 1 93.75 331 TRP A CA 1
ATOM 2522 C C . TRP A 1 331 ? 24.281 -25.5 -12.109 1 93.75 331 TRP A C 1
ATOM 2524 O O . TRP A 1 331 ? 25.281 -25.25 -11.422 1 93.75 331 TRP A O 1
ATOM 2534 N N . ASP A 1 332 ? 24.25 -26.266 -13.102 1 93.69 332 ASP A N 1
ATOM 2535 C CA . ASP A 1 332 ? 25.484 -26.797 -13.68 1 93.69 332 ASP A CA 1
ATOM 2536 C C . ASP A 1 332 ? 25.969 -25.938 -14.844 1 93.69 332 ASP A C 1
ATOM 2538 O O . ASP A 1 332 ? 25.406 -26 -15.945 1 93.69 332 ASP A O 1
ATOM 2542 N N . MET A 1 333 ? 27 -25.297 -14.609 1 91 333 MET A N 1
ATOM 2543 C CA . MET A 1 333 ? 27.5 -24.312 -15.578 1 91 333 MET A CA 1
ATOM 2544 C C . MET A 1 333 ? 27.953 -25 -16.859 1 91 333 MET A C 1
ATOM 2546 O O . MET A 1 333 ? 27.734 -24.5 -17.969 1 91 333 MET A O 1
ATOM 2550 N N . LYS A 1 334 ? 28.641 -26.094 -16.781 1 92.5 334 LYS A N 1
ATOM 2551 C CA . LYS A 1 334 ? 29.203 -26.797 -17.922 1 92.5 334 LYS A CA 1
ATOM 2552 C C . LYS A 1 334 ? 28.109 -27.297 -18.859 1 92.5 334 LYS A C 1
ATOM 2554 O O . LYS A 1 334 ? 28.234 -27.156 -20.078 1 92.5 334 LYS A O 1
ATOM 2559 N N . ARG A 1 335 ? 27.047 -27.797 -18.359 1 94.75 335 ARG A N 1
ATOM 2560 C CA . ARG A 1 335 ? 25.984 -28.406 -19.156 1 94.75 335 ARG A CA 1
ATOM 2561 C C . ARG A 1 335 ? 24.812 -27.438 -19.328 1 94.75 335 ARG A C 1
ATOM 2563 O O . ARG A 1 335 ? 23.922 -27.656 -20.156 1 94.75 335 ARG A O 1
ATOM 2570 N N . ASP A 1 336 ? 24.797 -26.359 -18.531 1 94.5 336 ASP A N 1
ATOM 2571 C CA . ASP A 1 336 ? 23.719 -25.375 -18.516 1 94.5 336 ASP A CA 1
ATOM 2572 C C . ASP A 1 336 ? 22.375 -26.031 -18.203 1 94.5 336 ASP A C 1
ATOM 2574 O O . ASP A 1 336 ? 21.422 -25.875 -18.953 1 94.5 336 ASP A O 1
ATOM 2578 N N . VAL A 1 337 ? 22.391 -26.844 -17.188 1 96.31 337 VAL A N 1
ATOM 2579 C CA . VAL A 1 337 ? 21.188 -27.531 -16.75 1 96.31 337 VAL A CA 1
ATOM 2580 C C . VAL A 1 337 ? 21.016 -27.375 -15.234 1 96.31 337 VAL A C 1
ATOM 2582 O O . VAL A 1 337 ? 21.969 -27.047 -14.531 1 96.31 337 VAL A O 1
ATOM 2585 N N . MET A 1 338 ? 19.734 -27.531 -14.789 1 96.12 338 MET A N 1
ATOM 2586 C CA . MET A 1 338 ? 19.422 -27.562 -13.367 1 96.12 338 MET A CA 1
ATOM 2587 C C . MET A 1 338 ? 19.469 -28.984 -12.828 1 96.12 338 MET A C 1
ATOM 2589 O O . MET A 1 338 ? 19.031 -29.922 -13.492 1 96.12 338 MET A O 1
ATOM 2593 N N . GLN A 1 339 ? 20.047 -29.047 -11.648 1 96.44 339 GLN A N 1
ATOM 2594 C CA . GLN A 1 339 ? 20.141 -30.328 -10.969 1 96.44 339 GLN A CA 1
ATOM 2595 C C . GLN A 1 339 ? 19.469 -30.281 -9.609 1 96.44 339 GLN A C 1
ATOM 2597 O O . GLN A 1 339 ? 19.359 -29.219 -9 1 96.44 339 GLN A O 1
ATOM 2602 N N . ASN A 1 340 ? 19 -31.469 -9.258 1 95.5 340 ASN A N 1
ATOM 2603 C CA . ASN A 1 340 ? 18.422 -31.578 -7.926 1 95.5 340 ASN A CA 1
ATOM 2604 C C . ASN A 1 340 ? 19.438 -31.203 -6.844 1 95.5 340 ASN A C 1
ATOM 2606 O O . ASN A 1 340 ? 20.531 -31.781 -6.785 1 95.5 340 ASN A O 1
ATOM 2610 N N . SER A 1 341 ? 19.109 -30.234 -6.023 1 93.44 341 SER A N 1
ATOM 2611 C CA . SER A 1 341 ? 20.016 -29.75 -4.992 1 93.44 341 SER A CA 1
ATOM 2612 C C . SER A 1 341 ? 19.812 -30.5 -3.68 1 93.44 341 SER A C 1
ATOM 2614 O O . SER A 1 341 ? 20.562 -30.297 -2.723 1 93.44 341 SER A O 1
ATOM 2616 N N . GLY A 1 342 ? 18.781 -31.25 -3.572 1 92.5 342 GLY A N 1
ATOM 2617 C CA . GLY A 1 342 ? 18.5 -31.969 -2.344 1 92.5 342 GLY A CA 1
ATOM 2618 C C . GLY A 1 342 ? 17.469 -31.281 -1.471 1 92.5 342 GLY A C 1
ATOM 2619 O O . GLY A 1 342 ? 16.984 -31.859 -0.493 1 92.5 342 GLY A O 1
ATOM 2620 N N . ASN A 1 343 ? 17.125 -30.078 -1.891 1 93.44 343 ASN A N 1
ATOM 2621 C CA . ASN A 1 343 ? 16.109 -29.359 -1.128 1 93.44 343 ASN A CA 1
ATOM 2622 C C . ASN A 1 343 ? 14.711 -29.891 -1.406 1 93.44 343 ASN A C 1
ATOM 2624 O O . ASN A 1 343 ? 14.453 -30.438 -2.479 1 93.44 343 ASN A O 1
ATOM 2628 N N . TYR A 1 344 ? 13.891 -29.688 -0.458 1 93.81 344 TYR A N 1
ATOM 2629 C CA . TYR A 1 344 ? 12.547 -30.25 -0.493 1 93.81 344 TYR A CA 1
ATOM 2630 C C . TYR A 1 344 ? 11.562 -29.297 -1.157 1 93.81 344 TYR A C 1
ATOM 2632 O O . TYR A 1 344 ? 10.727 -28.703 -0.485 1 93.81 344 TYR A O 1
ATOM 2640 N N . THR A 1 345 ? 11.594 -29.234 -2.414 1 95.44 345 THR A N 1
ATOM 2641 C CA . THR A 1 345 ? 10.672 -28.406 -3.186 1 95.44 345 THR A CA 1
ATOM 2642 C C . THR A 1 345 ? 10.117 -29.188 -4.375 1 95.44 345 THR A C 1
ATOM 2644 O O . THR A 1 345 ? 10.688 -30.203 -4.781 1 95.44 345 THR A O 1
ATOM 2647 N N . LEU A 1 346 ? 9.078 -28.734 -4.863 1 97.12 346 LEU A N 1
ATOM 2648 C CA . LEU A 1 346 ? 8.445 -29.359 -6.027 1 97.12 346 LEU A CA 1
ATOM 2649 C C . LEU A 1 346 ? 9.383 -29.328 -7.23 1 97.12 346 LEU A C 1
ATOM 2651 O O . LEU A 1 346 ? 9.414 -30.281 -8.016 1 97.12 346 LEU A O 1
ATOM 2655 N N . LEU A 1 347 ? 10.148 -28.281 -7.449 1 97.25 347 LEU A N 1
ATOM 2656 C CA . LEU A 1 347 ? 11.094 -28.172 -8.555 1 97.25 347 LEU A CA 1
ATOM 2657 C C . LEU A 1 347 ? 12.172 -29.25 -8.461 1 97.25 347 LEU A C 1
ATOM 2659 O O . LEU A 1 347 ? 12.508 -29.875 -9.469 1 97.25 347 LEU A O 1
ATOM 2663 N N . ASN A 1 348 ? 12.664 -29.438 -7.273 1 96.69 348 ASN A N 1
ATOM 2664 C CA . ASN A 1 348 ? 13.656 -30.484 -7.074 1 96.69 348 ASN A CA 1
ATOM 2665 C C . ASN A 1 348 ? 13.047 -31.875 -7.266 1 96.69 348 ASN A C 1
ATOM 2667 O O . ASN A 1 348 ? 13.719 -32.781 -7.738 1 96.69 348 ASN A O 1
ATOM 2671 N N . ALA A 1 349 ? 11.82 -32.031 -6.844 1 97.25 349 ALA A N 1
ATOM 2672 C CA . ALA A 1 349 ? 11.125 -33.281 -7.059 1 97.25 349 ALA A CA 1
ATOM 2673 C C . ALA A 1 349 ? 10.969 -33.594 -8.547 1 97.25 349 ALA A C 1
ATOM 2675 O O . ALA A 1 349 ? 11.125 -34.75 -8.977 1 97.25 349 ALA A O 1
ATOM 2676 N N . ILE A 1 350 ? 10.656 -32.594 -9.328 1 97.62 350 ILE A N 1
ATOM 2677 C CA . ILE A 1 350 ? 10.539 -32.75 -10.773 1 97.62 350 ILE A CA 1
ATOM 2678 C C . ILE A 1 350 ? 11.875 -33.188 -11.359 1 97.62 350 ILE A C 1
ATOM 2680 O O . ILE A 1 350 ? 11.93 -34.062 -12.211 1 97.62 350 ILE A O 1
ATOM 2684 N N . LEU A 1 351 ? 12.914 -32.562 -10.891 1 97.62 351 LEU A N 1
ATOM 2685 C CA . LEU A 1 351 ? 14.25 -32.906 -11.375 1 97.62 351 LEU A CA 1
ATOM 2686 C C . LEU A 1 351 ? 14.633 -34.312 -10.961 1 97.62 351 LEU A C 1
ATOM 2688 O O . LEU A 1 351 ? 15.344 -35 -11.703 1 97.62 351 LEU A O 1
ATOM 2692 N N . LEU A 1 352 ? 14.227 -34.719 -9.82 1 96.75 352 LEU A N 1
ATOM 2693 C CA . LEU A 1 352 ? 14.484 -36.062 -9.344 1 96.75 352 LEU A CA 1
ATOM 2694 C C . LEU A 1 352 ? 13.781 -37.094 -10.227 1 96.75 352 LEU A C 1
ATOM 2696 O O . LEU A 1 352 ? 14.344 -38.156 -10.531 1 96.75 352 LEU A O 1
ATOM 2700 N N . LEU A 1 353 ? 12.641 -36.844 -10.664 1 96.94 353 LEU A N 1
ATOM 2701 C CA . LEU A 1 353 ? 11.812 -37.781 -11.406 1 96.94 353 LEU A CA 1
ATOM 2702 C C . LEU A 1 353 ? 12.156 -37.75 -12.891 1 96.94 353 LEU A C 1
ATOM 2704 O O . LEU A 1 353 ? 12.117 -38.781 -13.562 1 96.94 353 LEU A O 1
ATOM 2708 N N . ARG A 1 354 ? 12.508 -36.531 -13.406 1 97.31 354 ARG A N 1
ATOM 2709 C CA . ARG A 1 354 ? 12.641 -36.375 -14.852 1 97.31 354 ARG A CA 1
ATOM 2710 C C . ARG A 1 354 ? 14.102 -36.188 -15.25 1 97.31 354 ARG A C 1
ATOM 2712 O O . ARG A 1 354 ? 14.438 -36.25 -16.438 1 97.31 354 ARG A O 1
ATOM 2719 N N . GLY A 1 355 ? 14.938 -35.906 -14.312 1 96.75 355 GLY A N 1
ATOM 2720 C CA . GLY A 1 355 ? 16.344 -35.719 -14.594 1 96.75 355 GLY A CA 1
ATOM 2721 C C . GLY A 1 355 ? 16.703 -34.25 -14.812 1 96.75 355 GLY A C 1
ATOM 2722 O O . GLY A 1 355 ? 15.836 -33.406 -14.812 1 96.75 355 GLY A O 1
ATOM 2723 N N . ASP A 1 356 ? 18 -34.031 -14.961 1 97.44 356 ASP A N 1
ATOM 2724 C CA . ASP A 1 356 ? 18.531 -32.688 -15.172 1 97.44 356 ASP A CA 1
ATOM 2725 C C . ASP A 1 356 ? 17.922 -32.062 -16.422 1 97.44 356 ASP A C 1
ATOM 2727 O O . ASP A 1 356 ? 17.703 -32.75 -17.422 1 97.44 356 ASP A O 1
ATOM 2731 N N . MET A 1 357 ? 17.578 -30.875 -16.375 1 96.94 357 MET A N 1
ATOM 2732 C CA . MET A 1 357 ? 17.047 -30.188 -17.547 1 96.94 357 MET A CA 1
ATOM 2733 C C . MET A 1 357 ? 17.344 -28.688 -17.5 1 96.94 357 MET A C 1
ATOM 2735 O O . MET A 1 357 ? 17.703 -28.172 -16.438 1 96.94 357 MET A O 1
ATOM 2739 N N . HIS A 1 358 ? 17.25 -28.062 -18.641 1 97.56 358 HIS A N 1
ATOM 2740 C CA . HIS A 1 358 ? 17.453 -26.625 -18.734 1 97.56 358 HIS A CA 1
ATOM 2741 C C . HIS A 1 358 ? 16.422 -25.875 -17.922 1 97.56 358 HIS A C 1
ATOM 2743 O O . HIS A 1 358 ? 15.281 -26.344 -17.766 1 97.56 358 HIS A O 1
ATOM 2749 N N . GLU A 1 359 ? 16.766 -24.75 -17.391 1 97.25 359 GLU A N 1
ATOM 2750 C CA . GLU A 1 359 ? 15.883 -23.969 -16.531 1 97.25 359 GL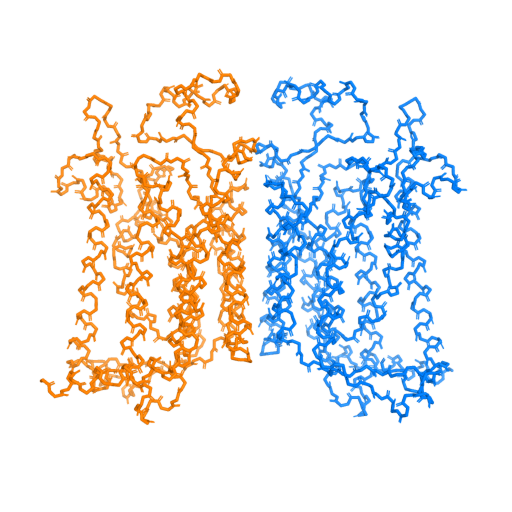U A CA 1
ATOM 2751 C C . GLU A 1 359 ? 14.539 -23.719 -17.203 1 97.25 359 GLU A C 1
ATOM 2753 O O . GLU A 1 359 ? 13.492 -23.828 -16.562 1 97.25 359 GLU A O 1
ATOM 2758 N N . ARG A 1 360 ? 14.578 -23.344 -18.453 1 97.19 360 ARG A N 1
ATOM 2759 C CA . ARG A 1 360 ? 13.367 -23.078 -19.219 1 97.19 360 ARG A CA 1
ATOM 2760 C C . ARG A 1 360 ? 12.461 -24.297 -19.25 1 97.19 360 ARG A C 1
ATOM 2762 O O . ARG A 1 360 ? 11.242 -24.188 -19.125 1 97.19 360 ARG A O 1
ATOM 2769 N N . ASP A 1 361 ? 13.047 -25.422 -19.406 1 97.81 361 ASP A N 1
ATOM 2770 C CA . ASP A 1 361 ? 12.297 -26.672 -19.469 1 97.81 361 ASP A CA 1
ATOM 2771 C C . ASP A 1 361 ? 11.719 -27.031 -18.094 1 97.81 361 ASP A C 1
ATOM 2773 O O . ASP A 1 361 ? 10.633 -27.609 -18.016 1 97.81 361 ASP A O 1
ATOM 2777 N N . LEU A 1 362 ? 12.484 -26.766 -17.125 1 98 362 LEU A N 1
ATOM 2778 C CA . LEU A 1 362 ? 11.992 -27 -15.781 1 98 362 LEU A CA 1
ATOM 2779 C C . LEU A 1 362 ? 10.773 -26.141 -15.477 1 98 362 LEU A C 1
ATOM 2781 O O . LEU A 1 362 ? 9.789 -26.625 -14.914 1 98 362 LEU A O 1
ATOM 2785 N N . THR A 1 363 ? 10.836 -24.891 -15.844 1 98.06 363 THR A N 1
ATOM 2786 C CA . THR A 1 363 ? 9.695 -24 -15.688 1 98.06 363 THR A CA 1
ATOM 2787 C C . THR A 1 363 ? 8.484 -24.516 -16.453 1 98.06 363 THR A C 1
ATOM 2789 O O . THR A 1 363 ? 7.371 -24.547 -15.938 1 98.06 363 THR A O 1
ATOM 2792 N N . ARG A 1 364 ? 8.734 -24.953 -17.672 1 98.12 364 ARG A N 1
ATOM 2793 C CA . ARG A 1 364 ? 7.66 -25.484 -18.5 1 98.12 364 ARG A CA 1
ATOM 2794 C C . ARG A 1 364 ? 7.047 -26.734 -17.859 1 98.12 364 ARG A C 1
ATOM 2796 O O . ARG A 1 364 ? 5.832 -26.922 -17.906 1 98.12 364 ARG A O 1
ATOM 2803 N N . ALA A 1 365 ? 7.883 -27.531 -17.344 1 98.31 365 ALA A N 1
ATOM 2804 C CA . ALA A 1 365 ? 7.398 -28.734 -16.672 1 98.31 365 ALA A CA 1
ATOM 2805 C C . ALA A 1 365 ? 6.512 -28.391 -15.484 1 98.31 365 ALA A C 1
ATOM 2807 O O . ALA A 1 365 ? 5.457 -29 -15.289 1 98.31 365 ALA A O 1
ATOM 2808 N N . ALA A 1 366 ? 6.969 -27.453 -14.688 1 98.19 366 ALA A N 1
ATOM 2809 C CA . ALA A 1 366 ? 6.191 -27.016 -13.531 1 98.19 366 ALA A CA 1
ATOM 2810 C C . ALA A 1 366 ? 4.852 -26.422 -13.961 1 98.19 366 ALA A C 1
ATOM 2812 O O . ALA A 1 366 ? 3.82 -26.688 -13.336 1 98.19 366 ALA A O 1
ATOM 2813 N N . LEU A 1 367 ? 4.84 -25.641 -15 1 98.56 367 LEU A N 1
ATOM 2814 C CA . LEU A 1 367 ? 3.621 -24.984 -15.477 1 98.56 367 LEU A CA 1
ATOM 2815 C C . LEU A 1 367 ? 2.67 -26.016 -16.094 1 98.56 367 LEU A C 1
ATOM 2817 O O . LEU A 1 367 ? 1.45 -25.891 -15.969 1 98.56 367 LEU A O 1
ATOM 2821 N N . LYS A 1 368 ? 3.252 -26.984 -16.812 1 98.5 368 LYS A N 1
ATOM 2822 C CA . LYS A 1 368 ? 2.424 -28.062 -17.344 1 98.5 368 LYS A CA 1
ATOM 2823 C C . LYS A 1 368 ? 1.725 -28.812 -16.219 1 98.5 368 LYS A C 1
ATOM 2825 O O . LYS A 1 368 ? 0.549 -29.172 -16.328 1 98.5 368 LYS A O 1
ATOM 2830 N N . LEU A 1 369 ? 2.471 -29.078 -15.211 1 98.31 369 LEU A N 1
ATOM 2831 C CA . LEU A 1 369 ? 1.878 -29.719 -14.047 1 98.31 369 LEU A CA 1
ATOM 2832 C C . LEU A 1 369 ? 0.74 -28.875 -13.477 1 98.31 369 LEU A C 1
ATOM 2834 O O . LEU A 1 369 ? -0.301 -29.422 -13.094 1 98.31 369 LEU A O 1
ATOM 2838 N N . GLN A 1 370 ? 0.921 -27.562 -13.375 1 98.69 370 GLN A N 1
ATOM 2839 C CA . GLN A 1 370 ? -0.107 -26.656 -12.891 1 98.69 370 GLN A CA 1
ATOM 2840 C C . GLN A 1 370 ? -1.344 -26.688 -13.781 1 98.69 370 GLN A C 1
ATOM 2842 O O . GLN A 1 370 ? -2.473 -26.719 -13.289 1 98.69 370 GLN A O 1
ATOM 2847 N N . ILE A 1 371 ? -1.132 -26.703 -15.094 1 98.69 371 ILE A N 1
ATOM 2848 C CA . ILE A 1 371 ? -2.227 -26.719 -16.062 1 98.69 371 ILE A CA 1
ATOM 2849 C C . ILE A 1 371 ? -3.012 -28.016 -15.922 1 98.69 371 ILE A C 1
ATOM 2851 O O . ILE A 1 371 ? -4.242 -28 -15.844 1 98.69 371 ILE A O 1
ATOM 2855 N N . VAL A 1 372 ? -2.318 -29.109 -15.891 1 98.31 372 VAL A N 1
ATOM 2856 C CA . VAL A 1 372 ? -2.955 -30.422 -15.781 1 98.31 372 VAL A CA 1
ATOM 2857 C C . VAL A 1 372 ? -3.74 -30.5 -14.469 1 98.31 372 VAL A C 1
ATOM 2859 O O . VAL A 1 372 ? -4.863 -31 -14.445 1 98.31 372 VAL A O 1
ATOM 2862 N N . SER A 1 373 ? -3.102 -30.047 -13.438 1 97.88 373 SER A N 1
ATOM 2863 C CA . SER A 1 373 ? -3.777 -30.047 -12.141 1 97.88 373 SER A CA 1
ATOM 2864 C C . SER A 1 373 ? -5.078 -29.25 -12.195 1 97.88 373 SER A C 1
ATOM 2866 O O . SER A 1 373 ? -6.09 -29.672 -11.625 1 97.88 373 SER A O 1
ATOM 2868 N N . CYS A 1 374 ? -5.074 -28.109 -12.797 1 98.06 374 CYS A N 1
ATOM 2869 C CA . CYS A 1 374 ? -6.273 -27.281 -12.898 1 98.06 374 CYS A CA 1
ATOM 2870 C C . CYS A 1 374 ? -7.34 -27.969 -13.75 1 98.06 374 CYS A C 1
ATOM 2872 O O . CYS A 1 374 ? -8.531 -27.906 -13.43 1 98.06 374 CYS A O 1
ATOM 2874 N N . ILE A 1 375 ? -6.902 -28.625 -14.836 1 97.06 375 ILE A N 1
ATOM 2875 C CA . ILE A 1 375 ? -7.832 -29.344 -15.703 1 97.06 375 ILE A CA 1
ATOM 2876 C C . ILE A 1 375 ? -8.469 -30.5 -14.93 1 97.06 375 ILE A C 1
ATOM 2878 O O . ILE A 1 375 ? -9.688 -30.688 -14.977 1 97.06 375 ILE A O 1
ATOM 2882 N N . VAL A 1 376 ? -7.688 -31.266 -14.234 1 95.81 376 VAL A N 1
ATOM 2883 C CA . VAL A 1 376 ? -8.18 -32.375 -13.445 1 95.81 376 VAL A CA 1
ATOM 2884 C C . VAL A 1 376 ? -9.141 -31.875 -12.367 1 95.81 376 VAL A C 1
ATOM 2886 O O . VAL A 1 376 ? -10.172 -32.5 -12.102 1 95.81 376 VAL A O 1
ATOM 2889 N N . ALA A 1 377 ? -8.75 -30.75 -11.773 1 95.12 377 ALA A N 1
ATOM 2890 C CA . ALA A 1 377 ? -9.602 -30.141 -10.75 1 95.12 377 ALA A CA 1
ATOM 2891 C C . ALA A 1 377 ? -10.969 -29.766 -11.336 1 95.12 377 ALA A C 1
ATOM 2893 O O . ALA A 1 377 ? -12 -29.984 -10.703 1 95.12 377 ALA A O 1
ATOM 2894 N N . MET A 1 378 ? -10.961 -29.203 -12.508 1 93.56 378 MET A N 1
ATOM 2895 C CA . MET A 1 378 ? -12.211 -28.812 -13.164 1 93.56 378 MET A CA 1
ATOM 2896 C C . MET A 1 378 ? -13.062 -30.047 -13.477 1 93.56 378 MET A C 1
ATOM 2898 O O . MET A 1 378 ? -14.281 -30.016 -13.305 1 93.56 378 MET A O 1
ATOM 2902 N N . PHE A 1 379 ? -12.406 -31.047 -13.938 1 90.44 379 PHE A N 1
ATOM 2903 C CA . PHE A 1 379 ? -13.117 -32.281 -14.242 1 90.44 379 PHE A CA 1
ATOM 2904 C C . PHE A 1 379 ? -13.719 -32.875 -12.977 1 90.44 379 PHE A C 1
ATOM 2906 O O . PHE A 1 379 ? -14.859 -33.344 -12.984 1 90.44 379 PHE A O 1
ATOM 2913 N N . ALA A 1 380 ? -12.906 -32.906 -11.992 1 86.81 380 ALA A N 1
ATOM 2914 C CA . ALA A 1 380 ? -13.375 -33.469 -10.719 1 86.81 380 ALA A CA 1
ATOM 2915 C C . ALA A 1 380 ? -14.555 -32.688 -10.18 1 86.81 380 ALA A C 1
ATOM 2917 O O . ALA A 1 380 ? -15.5 -33.25 -9.633 1 86.81 380 ALA A O 1
ATOM 2918 N N . ARG A 1 381 ? -14.523 -31.422 -10.281 1 84.31 381 ARG A N 1
ATOM 2919 C CA . ARG A 1 381 ? -15.57 -30.531 -9.789 1 84.31 381 ARG A CA 1
ATOM 2920 C C . ARG A 1 381 ? -16.875 -30.75 -10.547 1 84.31 381 ARG A C 1
ATOM 2922 O O . ARG A 1 381 ? -17.953 -30.812 -9.945 1 84.31 381 ARG A O 1
ATOM 2929 N N . TYR A 1 382 ? -16.875 -30.906 -11.781 1 81.62 382 TYR A N 1
ATOM 2930 C CA . TYR A 1 382 ? -18.094 -30.922 -12.586 1 81.62 382 TYR A CA 1
ATOM 2931 C C . TYR A 1 382 ? -18.547 -32.375 -12.852 1 81.62 382 TYR A C 1
ATOM 2933 O O . TYR A 1 382 ? -19.719 -32.625 -13.094 1 81.62 382 TYR A O 1
ATOM 2941 N N . PHE A 1 383 ? -17.625 -33.25 -12.844 1 74.25 383 PHE A N 1
ATOM 2942 C CA . PHE A 1 383 ? -18.016 -34.656 -13.023 1 74.25 383 PHE A CA 1
ATOM 2943 C C . PHE A 1 383 ? -18.281 -35.312 -11.68 1 74.25 383 PHE A C 1
ATOM 2945 O O . PHE A 1 383 ? -19.297 -35.969 -11.5 1 74.25 383 PHE A O 1
ATOM 2952 N N . LEU A 1 384 ? -17.297 -35.125 -10.703 1 61.31 384 LEU A N 1
ATOM 2953 C CA . LEU A 1 384 ? -17.438 -35.844 -9.43 1 61.31 384 LEU A CA 1
ATOM 2954 C C . LEU A 1 384 ? -18.5 -35.156 -8.562 1 61.31 384 LEU A C 1
ATOM 2956 O O . LEU A 1 384 ? -19.156 -35.844 -7.754 1 61.31 384 LEU A O 1
ATOM 2960 N N . ALA A 1 385 ? -18.609 -33.812 -8.609 1 57.94 385 ALA A N 1
ATOM 2961 C CA . ALA A 1 385 ? -19.656 -33.156 -7.832 1 57.94 385 ALA A CA 1
ATOM 2962 C C . ALA A 1 385 ? -21.031 -33.688 -8.211 1 57.94 385 ALA A C 1
ATOM 2964 O O . ALA A 1 385 ? -21.922 -33.781 -7.363 1 57.94 385 ALA A O 1
ATOM 2965 N N . SER A 1 386 ? -21.188 -34.031 -9.492 1 52.25 386 SER A N 1
ATOM 2966 C CA . SER A 1 386 ? -22.438 -34.688 -9.891 1 52.25 386 SER A CA 1
ATOM 2967 C C . SER A 1 386 ? -22.625 -36.031 -9.195 1 52.25 386 SER A C 1
ATOM 2969 O O . SER A 1 386 ? -23.75 -36.5 -8.992 1 52.25 386 SER A O 1
ATOM 2971 N N . LEU A 1 387 ? -21.5 -36.562 -8.82 1 48.44 387 LEU A N 1
ATOM 2972 C CA . LEU A 1 387 ? -21.578 -37.844 -8.133 1 48.44 387 LEU A CA 1
ATOM 2973 C C . LEU A 1 387 ? -21.766 -37.656 -6.637 1 48.44 387 LEU A C 1
ATOM 2975 O O . LEU A 1 387 ? -22.406 -38.469 -5.98 1 48.44 387 LEU A O 1
ATOM 2979 N N . LEU A 1 388 ? -21.156 -36.562 -6.09 1 47.84 388 LEU A N 1
ATOM 2980 C CA . LEU A 1 388 ? -21.078 -36.469 -4.637 1 47.84 388 LEU A CA 1
ATOM 2981 C C . LEU A 1 388 ? -22.156 -35.5 -4.102 1 47.84 388 LEU A C 1
ATOM 2983 O O . LEU A 1 388 ? -22.531 -35.594 -2.934 1 47.84 388 LEU A O 1
ATOM 2987 N N . TYR A 1 389 ? -22.516 -34.5 -4.801 1 50.34 389 TYR A N 1
ATOM 2988 C CA . TYR A 1 389 ? -23.5 -33.531 -4.316 1 50.34 389 TYR A CA 1
ATOM 2989 C C . TYR A 1 389 ? -24.719 -33.531 -5.215 1 50.34 389 TYR A C 1
ATOM 2991 O O . TYR A 1 389 ? -24.625 -33.781 -6.418 1 50.34 389 TYR A O 1
ATOM 2999 N N . ASP A 1 390 ? -26 -33.75 -4.645 1 45 390 ASP A N 1
ATOM 3000 C CA . ASP A 1 390 ? -27.234 -33.688 -5.414 1 45 390 ASP A CA 1
ATOM 3001 C C . ASP A 1 390 ? -27.297 -32.438 -6.262 1 45 390 ASP A C 1
ATOM 3003 O O . ASP A 1 390 ? -27.859 -32.438 -7.363 1 45 390 ASP A O 1
ATOM 3007 N N . HIS A 1 391 ? -27 -31.281 -5.645 1 45.81 391 HIS A N 1
ATOM 3008 C CA . HIS A 1 391 ? -27.016 -30.016 -6.383 1 45.81 391 HIS A CA 1
ATOM 3009 C C . HIS A 1 391 ? -25.625 -29.422 -6.477 1 45.81 391 HIS A C 1
ATOM 3011 O O . HIS A 1 391 ? -24.891 -29.375 -5.48 1 45.81 391 HIS A O 1
ATOM 3017 N N . VAL A 1 392 ? -25.031 -29.672 -7.52 1 43.81 392 VAL A N 1
ATOM 3018 C CA . VAL A 1 392 ? -23.719 -29.094 -7.742 1 43.81 392 VAL A CA 1
ATOM 3019 C C . VAL A 1 392 ? -23.812 -27.578 -7.805 1 43.81 392 VAL A C 1
ATOM 3021 O O . VAL A 1 392 ? -24.375 -27.031 -8.758 1 43.81 392 VAL A O 1
ATOM 3024 N N . TYR A 1 393 ? -23.891 -26.75 -6.613 1 43.31 393 TYR A N 1
ATOM 3025 C CA . TYR A 1 393 ? -23.844 -25.281 -6.648 1 43.31 393 TYR A CA 1
ATOM 3026 C C . TYR A 1 393 ? -22.422 -24.797 -6.852 1 43.31 393 TYR A C 1
ATOM 3028 O O . TYR A 1 393 ? -21.453 -25.438 -6.41 1 43.31 393 TYR A O 1
ATOM 3036 N N . MET B 1 1 ? -23.656 30.719 30.016 1 57.12 1 MET B N 1
ATOM 3037 C CA . MET B 1 1 ? -23.141 29.812 31.031 1 57.12 1 MET B CA 1
ATOM 3038 C C . MET B 1 1 ? -23.922 28.5 31.062 1 57.12 1 MET B C 1
ATOM 3040 O O . MET B 1 1 ? -23.344 27.422 31.094 1 57.12 1 MET B O 1
ATOM 3044 N N . HIS B 1 2 ? -25.219 28.531 30.828 1 65 2 HIS B N 1
ATOM 3045 C CA . HIS B 1 2 ? -26.078 27.359 30.906 1 65 2 HIS B CA 1
ATOM 3046 C C . HIS B 1 2 ? -25.906 26.469 29.672 1 65 2 HIS B C 1
ATOM 3048 O O . HIS B 1 2 ? -25.859 25.25 29.781 1 65 2 HIS B O 1
ATOM 3054 N N . ALA B 1 3 ? -25.578 27.203 28.641 1 73.88 3 ALA B N 1
ATOM 3055 C CA . ALA B 1 3 ? -25.438 26.469 27.375 1 73.88 3 ALA B CA 1
ATOM 3056 C C . ALA B 1 3 ? -24.125 25.703 27.328 1 73.88 3 ALA B C 1
ATOM 3058 O O . ALA B 1 3 ? -24.078 24.562 26.875 1 73.88 3 ALA B O 1
ATOM 3059 N N . THR B 1 4 ? -23.156 26.234 27.906 1 77.44 4 THR B N 1
ATOM 3060 C CA . THR B 1 4 ? -21.844 25.594 27.938 1 77.44 4 THR B CA 1
ATOM 3061 C C . THR B 1 4 ? -21.844 24.391 28.891 1 77.44 4 THR B C 1
ATOM 3063 O O . THR B 1 4 ? -21.203 23.375 28.609 1 77.44 4 THR B O 1
ATOM 3066 N N . VAL B 1 5 ? -22.5 24.609 29.938 1 81.12 5 VAL B N 1
ATOM 3067 C CA . VAL B 1 5 ? -22.594 23.516 30.906 1 81.12 5 VAL B CA 1
ATOM 3068 C C . VAL B 1 5 ? -23.359 22.344 30.297 1 81.12 5 VAL B C 1
ATOM 3070 O O . VAL B 1 5 ? -22.938 21.188 30.438 1 81.12 5 VAL B O 1
ATOM 3073 N N . THR B 1 6 ? -24.391 22.672 29.656 1 82.06 6 THR B N 1
ATOM 3074 C CA . THR B 1 6 ? -25.203 21.641 29.031 1 82.06 6 THR B CA 1
ATOM 3075 C C . THR B 1 6 ? -24.406 20.922 27.938 1 82.06 6 THR B C 1
ATOM 3077 O O . THR B 1 6 ? -24.469 19.688 27.812 1 82.06 6 THR B O 1
ATOM 3080 N N . ALA B 1 7 ? -23.734 21.688 27.203 1 81.62 7 ALA B N 1
ATOM 3081 C CA . ALA B 1 7 ? -22.922 21.094 26.156 1 81.62 7 ALA B CA 1
ATOM 3082 C C . ALA B 1 7 ? -21.859 20.156 26.734 1 81.62 7 ALA B C 1
ATOM 3084 O O . ALA B 1 7 ? -21.625 19.078 26.188 1 81.62 7 ALA B O 1
ATOM 3085 N N . THR B 1 8 ? -21.266 20.578 27.797 1 86.81 8 THR B N 1
ATOM 3086 C CA . THR B 1 8 ? -20.234 19.781 28.453 1 86.81 8 THR B CA 1
ATOM 3087 C C . THR B 1 8 ? -20.828 18.484 29 1 86.81 8 THR B C 1
ATOM 3089 O O . THR B 1 8 ? -20.188 17.422 28.906 1 86.81 8 THR B O 1
ATOM 3092 N N . GLN B 1 9 ? -21.969 18.594 29.516 1 87.44 9 GLN B N 1
ATOM 3093 C CA . GLN B 1 9 ? -22.641 17.406 30.031 1 87.44 9 GLN B CA 1
ATOM 3094 C C . GLN B 1 9 ? -22.969 16.422 28.922 1 87.44 9 GLN B C 1
ATOM 3096 O O . GLN B 1 9 ? -22.844 15.203 29.094 1 87.44 9 GLN B O 1
ATOM 3101 N N . HIS B 1 10 ? -23.312 16.953 27.828 1 85.44 10 HIS B N 1
ATOM 3102 C CA . HIS B 1 10 ? -23.625 16.094 26.703 1 85.44 10 HIS B CA 1
ATOM 3103 C C . HIS B 1 10 ? -22.375 15.391 26.172 1 85.44 10 HIS B C 1
ATOM 3105 O O . HIS B 1 10 ? -22.438 14.227 25.781 1 85.44 10 HIS B O 1
ATOM 3111 N N . ILE B 1 11 ? -21.391 16.109 26.125 1 87.56 11 ILE B N 1
ATOM 3112 C CA . ILE B 1 11 ? -20.125 15.531 25.688 1 87.56 11 ILE B CA 1
ATOM 3113 C C . ILE B 1 11 ? -19.719 14.398 26.625 1 87.56 11 ILE B C 1
ATOM 3115 O O . ILE B 1 11 ? -19.359 13.305 26.188 1 87.56 11 ILE B O 1
ATOM 3119 N N . LEU B 1 12 ? -19.828 14.672 27.922 1 89.38 12 LEU B N 1
ATOM 3120 C CA . LEU B 1 12 ? -19.438 13.68 28.922 1 89.38 12 LEU B CA 1
ATOM 3121 C C . LEU B 1 12 ? -20.328 12.445 28.812 1 89.38 12 LEU B C 1
ATOM 3123 O O . LEU B 1 12 ? -19.844 11.32 28.984 1 89.38 12 LEU B O 1
ATOM 3127 N N . GLN B 1 13 ? -21.562 12.672 28.578 1 88 13 GLN B N 1
ATOM 3128 C CA . GLN B 1 13 ? -22.484 11.555 28.406 1 88 13 GLN B CA 1
ATOM 3129 C C . GLN B 1 13 ? -22.125 10.719 27.188 1 88 13 GLN B C 1
ATOM 3131 O O . GLN B 1 13 ? -22.125 9.484 27.25 1 88 13 GLN B O 1
ATOM 3136 N N . SER B 1 14 ? -21.812 11.344 26.141 1 87.81 14 SER B N 1
ATOM 3137 C CA . SER B 1 14 ? -21.438 10.633 24.922 1 87.81 14 SER B CA 1
ATOM 3138 C C . SER B 1 14 ? -20.141 9.867 25.109 1 87.81 14 SER B C 1
ATOM 3140 O O . SER B 1 14 ? -20.031 8.719 24.688 1 87.81 14 SER B O 1
ATOM 3142 N N . VAL B 1 15 ? -19.219 10.453 25.766 1 89.38 15 VAL B N 1
ATOM 3143 C CA . VAL B 1 15 ? -17.938 9.82 26.031 1 89.38 15 VAL B CA 1
ATOM 3144 C C . VAL B 1 15 ? -18.141 8.578 26.891 1 89.38 15 VAL B C 1
ATOM 3146 O O . VAL B 1 15 ? -17.5 7.555 26.688 1 89.38 15 VAL B O 1
ATOM 3149 N N . THR B 1 16 ? -19.031 8.703 27.828 1 90.38 16 THR B N 1
ATOM 3150 C CA . THR B 1 16 ? -19.312 7.566 28.688 1 90.38 16 THR B CA 1
ATOM 3151 C C . THR B 1 16 ? -20.016 6.453 27.906 1 90.38 16 THR B C 1
ATOM 3153 O O . THR B 1 16 ? -19.734 5.273 28.125 1 90.38 16 THR B O 1
ATOM 3156 N N . THR B 1 17 ? -20.859 6.867 27.078 1 89.38 17 THR B N 1
ATOM 3157 C CA . THR B 1 17 ? -21.578 5.898 26.25 1 89.38 17 THR B CA 1
ATOM 3158 C C . THR B 1 17 ? -20.625 5.113 25.375 1 89.38 17 THR B C 1
ATOM 3160 O O . THR B 1 17 ? -20.781 3.906 25.188 1 89.38 17 THR B O 1
ATOM 3163 N N . HIS B 1 18 ? -19.641 5.801 24.844 1 92.38 18 HIS B N 1
ATOM 3164 C CA . HIS B 1 18 ? -18.688 5.172 23.922 1 92.38 18 HIS B CA 1
ATOM 3165 C C . HIS B 1 18 ? -17.344 4.914 24.594 1 92.38 18 HIS B C 1
ATOM 3167 O O . HIS B 1 18 ? -16.297 5 23.953 1 92.38 18 HIS B O 1
ATOM 3173 N N . ARG B 1 19 ? -17.375 4.715 25.891 1 92.69 19 ARG B N 1
ATOM 3174 C CA . ARG B 1 19 ? -16.172 4.566 26.688 1 92.69 19 ARG B CA 1
ATOM 3175 C C . ARG B 1 19 ? -15.312 3.408 26.172 1 92.69 19 ARG B C 1
ATOM 3177 O O . ARG B 1 19 ? -14.086 3.508 26.125 1 92.69 19 ARG B O 1
ATOM 3184 N N . TYR B 1 20 ? -15.875 2.303 25.844 1 93.38 20 TYR B N 1
ATOM 3185 C CA . TYR B 1 20 ? -15.141 1.135 25.375 1 93.38 20 TYR B CA 1
ATOM 3186 C C . TYR B 1 20 ? -14.398 1.44 24.078 1 93.38 20 TYR B C 1
ATOM 3188 O O . TYR B 1 20 ? -13.203 1.159 23.953 1 93.38 20 TYR B O 1
ATOM 3196 N N . GLU B 1 21 ? -15.086 1.995 23.094 1 94.06 21 GLU B N 1
ATOM 3197 C CA . GLU B 1 21 ? -14.5 2.334 21.812 1 94.06 21 GLU B CA 1
ATOM 3198 C C . GLU B 1 21 ? -13.383 3.361 21.969 1 94.06 21 GLU B C 1
ATOM 3200 O O . GLU B 1 21 ? -12.312 3.221 21.359 1 94.06 21 GLU B O 1
ATOM 3205 N N . LEU B 1 22 ? -13.633 4.355 22.797 1 95.81 22 LEU B N 1
ATOM 3206 C CA . LEU B 1 22 ? -12.672 5.438 22.953 1 95.81 22 LEU B CA 1
ATOM 3207 C C . LEU B 1 22 ? -11.414 4.945 23.672 1 95.81 22 LEU B C 1
ATOM 3209 O O . LEU B 1 22 ? -10.305 5.352 23.328 1 95.81 22 LEU B O 1
ATOM 3213 N N . VAL B 1 23 ? -11.57 4.07 24.641 1 97.19 23 VAL B N 1
ATOM 3214 C CA . VAL B 1 23 ? -10.43 3.502 25.344 1 97.19 23 VAL B CA 1
ATOM 3215 C C . VAL B 1 23 ? -9.625 2.619 24.391 1 97.19 23 VAL B C 1
ATOM 3217 O O . VAL B 1 23 ? -8.391 2.674 24.375 1 97.19 23 VAL B O 1
ATOM 3220 N N . ALA B 1 24 ? -10.266 1.799 23.594 1 97.19 24 ALA B N 1
ATOM 3221 C CA . ALA B 1 24 ? -9.594 0.952 22.609 1 97.19 24 ALA B CA 1
ATOM 3222 C C . ALA B 1 24 ? -8.797 1.79 21.625 1 97.19 24 ALA B C 1
ATOM 3224 O O . ALA B 1 24 ? -7.668 1.433 21.266 1 97.19 24 ALA B O 1
ATOM 3225 N N . VAL B 1 25 ? -9.359 2.836 21.203 1 97.5 25 VAL B N 1
ATOM 3226 C CA . VAL B 1 25 ? -8.719 3.721 20.234 1 97.5 25 VAL B CA 1
ATOM 3227 C C . VAL B 1 25 ? -7.5 4.387 20.875 1 97.5 25 VAL B C 1
ATOM 3229 O O . VAL B 1 25 ? -6.453 4.523 20.234 1 97.5 25 VAL B O 1
ATOM 3232 N N . LEU B 1 26 ? -7.672 4.844 22.125 1 98.25 26 LEU B N 1
ATOM 3233 C CA . LEU B 1 26 ? -6.555 5.453 22.828 1 98.25 26 LEU B CA 1
ATOM 3234 C C . LEU B 1 26 ? -5.41 4.461 22.984 1 98.25 26 LEU B C 1
ATOM 3236 O O . LEU B 1 26 ? -4.246 4.812 22.781 1 98.25 26 LEU B O 1
ATOM 3240 N N . ILE B 1 27 ? -5.695 3.227 23.312 1 98.38 27 ILE B N 1
ATOM 3241 C CA . ILE B 1 27 ? -4.695 2.172 23.438 1 98.38 27 ILE B CA 1
ATOM 3242 C C . ILE B 1 27 ? -4.027 1.936 22.078 1 98.38 27 ILE B C 1
ATOM 3244 O O . ILE B 1 27 ? -2.809 1.758 22 1 98.38 27 ILE B O 1
ATOM 3248 N N . SER B 1 28 ? -4.828 1.955 21.078 1 98.31 28 SER B N 1
ATOM 3249 C CA . SER B 1 28 ? -4.312 1.771 19.734 1 98.31 28 SER B CA 1
ATOM 3250 C C . SER B 1 28 ? -3.293 2.848 19.375 1 98.31 28 SER B C 1
ATOM 3252 O O . SER B 1 28 ? -2.266 2.559 18.75 1 98.31 28 SER B O 1
ATOM 3254 N N . GLY B 1 29 ? -3.58 4.098 19.719 1 98.75 29 GLY B N 1
ATOM 3255 C CA . GLY B 1 29 ? -2.637 5.18 19.484 1 98.75 29 GLY B CA 1
ATOM 3256 C C . GLY B 1 29 ? -1.338 5.016 20.25 1 98.75 29 GLY B C 1
ATOM 3257 O O . GLY B 1 29 ? -0.257 5.258 19.719 1 98.75 29 GLY B O 1
ATOM 3258 N N . ILE B 1 30 ? -1.452 4.543 21.469 1 98.81 30 ILE B N 1
ATOM 3259 C CA . ILE B 1 30 ? -0.286 4.344 22.312 1 98.81 30 ILE B CA 1
ATOM 3260 C C . ILE B 1 30 ? 0.557 3.188 21.781 1 98.81 30 ILE B C 1
ATOM 3262 O O . ILE B 1 30 ? 1.779 3.305 21.656 1 98.81 30 ILE B O 1
ATOM 3266 N N . VAL B 1 31 ? -0.056 2.121 21.406 1 98.5 31 VAL B N 1
ATOM 3267 C CA . VAL B 1 31 ? 0.634 0.957 20.859 1 98.5 31 VAL B CA 1
ATOM 3268 C C . VAL B 1 31 ? 1.306 1.324 19.547 1 98.5 31 VAL B C 1
ATOM 3270 O O . VAL B 1 31 ? 2.434 0.903 19.266 1 98.5 31 VAL B O 1
ATOM 3273 N N . ALA B 1 32 ? 0.591 2.088 18.734 1 98.75 32 ALA B N 1
ATOM 3274 C CA . ALA B 1 32 ? 1.149 2.521 17.469 1 98.75 32 ALA B CA 1
ATOM 3275 C C . ALA B 1 32 ? 2.408 3.357 17.672 1 98.75 32 ALA B C 1
ATOM 3277 O O . ALA B 1 32 ? 3.377 3.23 16.922 1 98.75 32 ALA B O 1
ATOM 3278 N N . TYR B 1 33 ? 2.381 4.223 18.703 1 98.88 33 TYR B N 1
ATOM 3279 C CA . TYR B 1 33 ? 3.557 5.027 19.016 1 98.88 33 TYR B CA 1
ATOM 3280 C C . TYR B 1 33 ? 4.742 4.137 19.375 1 98.88 33 TYR B C 1
ATOM 3282 O O . TYR B 1 33 ? 5.812 4.254 18.766 1 98.88 33 TYR B O 1
ATOM 3290 N N . PHE B 1 34 ? 4.57 3.211 20.234 1 98.75 34 PHE B N 1
ATOM 3291 C CA . PHE B 1 34 ? 5.672 2.396 20.719 1 98.75 34 PHE B CA 1
ATOM 3292 C C . PHE B 1 34 ? 6.133 1.405 19.656 1 98.75 34 PHE B C 1
ATOM 3294 O O . PHE B 1 34 ? 7.324 1.104 19.562 1 98.75 34 PHE B O 1
ATOM 3301 N N . ALA B 1 35 ? 5.215 0.896 18.891 1 98 35 ALA B N 1
ATOM 3302 C CA . ALA B 1 35 ? 5.594 0.004 17.797 1 98 35 ALA B CA 1
ATOM 3303 C C . ALA B 1 35 ? 6.449 0.733 16.766 1 98 35 ALA B C 1
ATOM 3305 O O . ALA B 1 35 ? 7.449 0.193 16.281 1 98 35 ALA B O 1
ATOM 3306 N N . THR B 1 36 ? 6.059 1.924 16.438 1 98.5 36 THR B N 1
ATOM 3307 C CA . THR B 1 36 ? 6.816 2.705 15.461 1 98.5 36 THR B CA 1
ATOM 3308 C C . THR B 1 36 ? 8.219 3 15.984 1 98.5 36 THR B C 1
ATOM 3310 O O . THR B 1 36 ? 9.203 2.83 15.258 1 98.5 36 THR B O 1
ATOM 3313 N N . VAL B 1 37 ? 8.297 3.398 17.234 1 98.5 37 VAL B N 1
ATOM 3314 C CA . VAL B 1 37 ? 9.594 3.701 17.828 1 98.5 37 VAL B CA 1
ATOM 3315 C C . VAL B 1 37 ? 10.477 2.455 17.812 1 98.5 37 VAL B C 1
ATOM 3317 O O . VAL B 1 37 ? 11.68 2.541 17.547 1 98.5 37 VAL B O 1
ATOM 3320 N N . ARG B 1 38 ? 9.922 1.364 18.016 1 97.12 38 ARG B N 1
ATOM 3321 C CA . ARG B 1 38 ? 10.648 0.105 18.109 1 97.12 38 ARG B CA 1
ATOM 3322 C C . ARG B 1 38 ? 11.273 -0.271 16.766 1 97.12 38 ARG B C 1
ATOM 3324 O O . ARG B 1 38 ? 12.359 -0.845 16.734 1 97.12 38 ARG B O 1
ATOM 3331 N N . PHE B 1 39 ? 10.633 0.046 15.688 1 96.94 39 PHE B N 1
ATOM 3332 C CA . PHE B 1 39 ? 11.047 -0.495 14.398 1 96.94 39 PHE B CA 1
ATOM 3333 C C . PHE B 1 39 ? 11.805 0.554 13.594 1 96.94 39 PHE B C 1
ATOM 3335 O O . PHE B 1 39 ? 12.297 0.268 12.5 1 96.94 39 PHE B O 1
ATOM 3342 N N . VAL B 1 40 ? 12 1.729 14.102 1 97.69 40 VAL B N 1
ATOM 3343 C CA . VAL B 1 40 ? 12.617 2.826 13.359 1 97.69 40 VAL B CA 1
ATOM 3344 C C . VAL B 1 40 ? 14.07 2.49 13.055 1 97.69 40 VAL B C 1
ATOM 3346 O O . VAL B 1 40 ? 14.531 2.67 11.93 1 97.69 40 VAL B O 1
ATOM 3349 N N . GLN B 1 41 ? 14.797 1.979 14.047 1 96.38 41 GLN B N 1
ATOM 3350 C CA . GLN B 1 41 ? 16.219 1.729 13.859 1 96.38 41 GLN B CA 1
ATOM 3351 C C . GLN B 1 41 ? 16.469 0.649 12.812 1 96.38 41 GLN B C 1
ATOM 3353 O O . GLN B 1 41 ? 17.359 0.779 11.969 1 96.38 41 GLN B O 1
ATOM 3358 N N . GLY B 1 42 ? 15.719 -0.409 12.914 1 95.62 42 GLY B N 1
ATOM 3359 C CA . GLY B 1 42 ? 15.828 -1.445 11.906 1 95.62 42 GLY B CA 1
ATOM 3360 C C . GLY B 1 42 ? 15.539 -0.944 10.5 1 95.62 42 GLY B C 1
ATOM 3361 O O . GLY B 1 42 ? 16.25 -1.295 9.555 1 95.62 42 GLY B O 1
ATOM 3362 N N . ALA B 1 43 ? 14.539 -0.153 10.367 1 96.69 43 ALA B N 1
ATOM 3363 C CA . ALA B 1 43 ? 14.164 0.404 9.07 1 96.69 43 ALA B CA 1
ATOM 3364 C C . ALA B 1 43 ? 15.242 1.344 8.539 1 96.69 43 ALA B C 1
ATOM 3366 O O . ALA B 1 43 ? 15.5 1.391 7.336 1 96.69 43 ALA B O 1
ATOM 3367 N N . ARG B 1 44 ? 15.812 2.084 9.438 1 96.25 44 ARG B N 1
ATOM 3368 C CA . ARG B 1 44 ? 16.875 3.014 9.062 1 96.25 44 ARG B CA 1
ATOM 3369 C C . ARG B 1 44 ? 18.016 2.291 8.344 1 96.25 44 ARG B C 1
ATOM 3371 O O . ARG B 1 44 ? 18.438 2.717 7.273 1 96.25 44 ARG B O 1
ATOM 3378 N N . ILE B 1 45 ? 18.453 1.217 8.859 1 94.25 45 ILE B N 1
ATOM 3379 C CA . ILE B 1 45 ? 19.578 0.448 8.328 1 94.25 45 ILE B CA 1
ATOM 3380 C C . ILE B 1 45 ? 19.219 -0.099 6.945 1 94.25 45 ILE B C 1
ATOM 3382 O O . ILE B 1 45 ? 20.016 0.008 6.008 1 94.25 45 ILE B O 1
ATOM 3386 N N . LYS B 1 46 ? 18.094 -0.631 6.844 1 94.75 46 LYS B N 1
ATOM 3387 C CA . LYS B 1 46 ? 17.672 -1.256 5.59 1 94.75 46 LYS B CA 1
ATOM 3388 C C . LYS B 1 46 ? 17.5 -0.216 4.488 1 94.75 46 LYS B C 1
ATOM 3390 O O . LYS B 1 46 ? 17.859 -0.462 3.334 1 94.75 46 LYS B O 1
ATOM 3395 N N . LEU B 1 47 ? 16.953 0.912 4.824 1 95.81 47 LEU B N 1
ATOM 3396 C CA . LEU B 1 47 ? 16.719 1.953 3.828 1 95.81 47 LEU B CA 1
ATOM 3397 C C . LEU B 1 47 ? 18.047 2.537 3.332 1 95.81 47 LEU B C 1
ATOM 3399 O O . LEU B 1 47 ? 18.172 2.881 2.154 1 95.81 47 LEU B O 1
ATOM 3403 N N . ILE B 1 48 ? 19 2.615 4.191 1 93.31 48 ILE B N 1
ATOM 3404 C CA . ILE B 1 48 ? 20.328 3.07 3.789 1 93.31 48 ILE B CA 1
ATOM 3405 C C . ILE B 1 48 ? 20.953 2.051 2.844 1 93.31 48 ILE B C 1
ATOM 3407 O O . ILE B 1 48 ? 21.547 2.42 1.829 1 93.31 48 ILE B O 1
ATOM 3411 N N . GLN B 1 49 ? 20.766 0.816 3.15 1 89.81 49 GLN B N 1
ATOM 3412 C CA . GLN B 1 49 ? 21.328 -0.256 2.33 1 89.81 49 GLN B CA 1
ATOM 3413 C C . GLN B 1 49 ? 20.719 -0.247 0.93 1 89.81 49 GLN B C 1
ATOM 3415 O O . GLN B 1 49 ? 21.375 -0.613 -0.042 1 89.81 49 GLN B O 1
ATOM 3420 N N . ARG B 1 50 ? 19.469 0.219 0.838 1 91.56 50 ARG B N 1
ATOM 3421 C CA . ARG B 1 50 ? 18.766 0.249 -0.443 1 91.56 50 ARG B CA 1
ATOM 3422 C C . ARG B 1 50 ? 18.922 1.604 -1.123 1 91.56 50 ARG B C 1
ATOM 3424 O O . ARG B 1 50 ? 18.266 1.885 -2.123 1 91.56 50 ARG B O 1
ATOM 3431 N N . ARG B 1 51 ? 19.672 2.467 -0.588 1 90.38 51 ARG B N 1
ATOM 3432 C CA . ARG B 1 51 ? 19.969 3.791 -1.125 1 90.38 51 ARG B CA 1
ATOM 3433 C C . ARG B 1 51 ? 18.703 4.648 -1.21 1 90.38 51 ARG B C 1
ATOM 3435 O O . ARG B 1 51 ? 18.547 5.418 -2.156 1 90.38 51 ARG B O 1
ATOM 3442 N N . LEU B 1 52 ? 17.844 4.355 -0.364 1 93.38 52 LEU B N 1
ATOM 3443 C CA . LEU B 1 52 ? 16.703 5.246 -0.162 1 93.38 52 LEU B CA 1
ATOM 3444 C C . LEU B 1 52 ? 17.016 6.285 0.914 1 93.38 52 LEU B C 1
ATOM 3446 O O . LEU B 1 52 ? 16.5 6.195 2.031 1 93.38 52 LEU B O 1
ATOM 3450 N N . CYS B 1 53 ? 17.812 7.195 0.543 1 93.12 53 CYS B N 1
ATOM 3451 C CA . CYS B 1 53 ? 18.328 8.211 1.453 1 93.12 53 CYS B CA 1
ATOM 3452 C C . CYS B 1 53 ? 18.5 9.547 0.732 1 93.12 53 CYS B C 1
ATOM 3454 O O . CYS B 1 53 ? 18.5 9.594 -0.499 1 93.12 53 CYS B O 1
ATOM 3456 N N . GLY B 1 54 ? 18.516 10.555 1.494 1 90 54 GLY B N 1
ATOM 3457 C CA . GLY B 1 54 ? 18.812 11.898 1.024 1 90 54 GLY B CA 1
ATOM 3458 C C . GLY B 1 54 ? 19.859 12.602 1.867 1 90 54 GLY B C 1
ATOM 3459 O O . GLY B 1 54 ? 20.281 12.086 2.906 1 90 54 GLY B O 1
ATOM 3460 N N . ILE B 1 55 ? 20.422 13.648 1.312 1 89.69 55 ILE B N 1
ATOM 3461 C CA . ILE B 1 55 ? 21.375 14.477 2.045 1 89.69 55 ILE B CA 1
ATOM 3462 C C . ILE B 1 55 ? 20.672 15.734 2.562 1 89.69 55 ILE B C 1
ATOM 3464 O O . ILE B 1 55 ? 19.938 16.391 1.82 1 89.69 55 ILE B O 1
ATOM 3468 N N . ASP B 1 56 ? 20.875 15.953 3.797 1 88.88 56 ASP B N 1
ATOM 3469 C CA . ASP B 1 56 ? 20.234 17.109 4.414 1 88.88 56 ASP B CA 1
ATOM 3470 C C . ASP B 1 56 ? 20.766 18.422 3.811 1 88.88 56 ASP B C 1
ATOM 3472 O O . ASP B 1 56 ? 21.859 18.859 4.148 1 88.88 56 ASP B O 1
ATOM 3476 N N . ILE B 1 57 ? 20 19.109 3.127 1 86.12 57 ILE B N 1
ATOM 3477 C CA . ILE B 1 57 ? 20.391 20.266 2.34 1 86.12 57 ILE B CA 1
ATOM 3478 C C . ILE B 1 57 ? 20.625 21.469 3.262 1 86.12 57 ILE B C 1
ATOM 3480 O O . ILE B 1 57 ? 21.453 22.328 2.971 1 86.12 57 ILE B O 1
ATOM 3484 N N . ASN B 1 58 ? 19.938 21.5 4.344 1 88.44 58 ASN B N 1
ATOM 3485 C CA . ASN B 1 58 ? 20 22.641 5.246 1 88.44 58 ASN B CA 1
ATOM 3486 C C . ASN B 1 58 ? 21.172 22.547 6.211 1 88.44 58 ASN B C 1
ATOM 3488 O O . ASN B 1 58 ? 21.266 23.312 7.172 1 88.44 58 ASN B O 1
ATOM 3492 N N . LYS B 1 59 ? 22.078 21.547 5.945 1 89.06 59 LYS B N 1
ATOM 3493 C CA . LYS B 1 59 ? 23.25 21.359 6.801 1 89.06 59 LYS B CA 1
ATOM 3494 C C . LYS B 1 59 ? 24.5 21.078 5.977 1 89.06 59 LYS B C 1
ATOM 3496 O O . LYS B 1 59 ? 25.547 20.734 6.523 1 89.06 59 LYS B O 1
ATOM 3501 N N . THR B 1 60 ? 24.312 21.219 4.625 1 88.88 60 THR B N 1
ATOM 3502 C CA . THR B 1 60 ? 25.438 20.891 3.75 1 88.88 60 THR B CA 1
ATOM 3503 C C . THR B 1 60 ? 25.578 21.922 2.637 1 88.88 60 THR B C 1
ATOM 3505 O O . THR B 1 60 ? 24.578 22.516 2.205 1 88.88 60 THR B O 1
ATOM 3508 N N . THR B 1 61 ? 26.75 22.047 2.191 1 86.06 61 THR B N 1
ATOM 3509 C CA . THR B 1 61 ? 27.016 22.875 1.021 1 86.06 61 THR B CA 1
ATOM 3510 C C . THR B 1 61 ? 26.891 22.062 -0.26 1 86.06 61 THR B C 1
ATOM 3512 O O . THR B 1 61 ? 26.922 20.828 -0.224 1 86.06 61 THR B O 1
ATOM 3515 N N . PRO B 1 62 ? 26.703 22.766 -1.297 1 85.62 62 PRO B N 1
ATOM 3516 C CA . PRO B 1 62 ? 26.625 22.047 -2.572 1 85.62 62 PRO B CA 1
ATOM 3517 C C . PRO B 1 62 ? 27.859 21.188 -2.836 1 85.62 62 PRO B C 1
ATOM 3519 O O . PRO B 1 62 ? 27.75 20.094 -3.379 1 85.62 62 PRO B O 1
ATOM 3522 N N . GLU B 1 63 ? 29 21.641 -2.381 1 85.88 63 GLU B N 1
ATOM 3523 C CA . GLU B 1 63 ? 30.25 20.922 -2.576 1 85.88 63 GLU B CA 1
ATOM 3524 C C . GLU B 1 63 ? 30.281 19.656 -1.729 1 85.88 63 GLU B C 1
ATOM 3526 O O . GLU B 1 63 ? 30.719 18.609 -2.201 1 85.88 63 GLU B O 1
ATOM 3531 N N . GLN B 1 64 ? 29.797 19.828 -0.615 1 86.69 64 GLN B N 1
ATOM 3532 C CA . GLN B 1 64 ? 29.766 18.688 0.29 1 86.69 64 GLN B CA 1
ATOM 3533 C C . GLN B 1 64 ? 28.812 17.609 -0.215 1 86.69 64 GLN B C 1
ATOM 3535 O O . GLN B 1 64 ? 29.125 16.422 -0.142 1 86.69 64 GLN B O 1
ATOM 3540 N N . ARG B 1 65 ? 27.703 18 -0.679 1 88.5 65 ARG B N 1
ATOM 3541 C CA . ARG B 1 65 ? 26.703 17.062 -1.185 1 88.5 65 ARG B CA 1
ATOM 3542 C C . ARG B 1 65 ? 27.234 16.281 -2.381 1 88.5 65 ARG B C 1
ATOM 3544 O O . ARG B 1 65 ? 27.016 15.078 -2.498 1 88.5 65 ARG B O 1
ATOM 3551 N N . LYS B 1 66 ? 27.922 16.953 -3.227 1 86.81 66 LYS B N 1
ATOM 3552 C CA . LYS B 1 66 ? 28.531 16.312 -4.391 1 86.81 66 LYS B CA 1
ATOM 3553 C C . LYS B 1 66 ? 29.562 15.273 -3.975 1 86.81 66 LYS B C 1
ATOM 3555 O O . LYS B 1 66 ? 29.641 14.195 -4.566 1 86.81 66 LYS B O 1
ATOM 3560 N N . LYS B 1 67 ? 30.25 15.703 -2.992 1 86.69 67 LYS B N 1
ATOM 3561 C CA . LYS B 1 67 ? 31.281 14.805 -2.479 1 86.69 67 LYS B CA 1
ATOM 3562 C C . LYS B 1 67 ? 30.656 13.547 -1.872 1 86.69 67 LYS B C 1
ATOM 3564 O O . LYS B 1 67 ? 31.109 12.438 -2.145 1 86.69 67 LYS B O 1
ATOM 3569 N N . ILE B 1 68 ? 29.656 13.695 -1.201 1 88.12 68 ILE B N 1
ATOM 3570 C CA . ILE B 1 68 ? 29 12.594 -0.513 1 88.12 68 ILE B CA 1
ATOM 3571 C C . ILE B 1 68 ? 28.297 11.695 -1.531 1 88.12 68 ILE B C 1
ATOM 3573 O O . ILE B 1 68 ? 28.344 10.461 -1.415 1 88.12 68 ILE B O 1
ATOM 3577 N N . ALA B 1 69 ? 27.75 12.25 -2.543 1 83.06 69 ALA B N 1
ATOM 3578 C CA . ALA B 1 69 ? 26.984 11.523 -3.551 1 83.06 69 ALA B CA 1
ATOM 3579 C C . ALA B 1 69 ? 27.906 10.719 -4.465 1 83.06 69 ALA B C 1
ATOM 3581 O O . ALA B 1 69 ? 27.484 9.727 -5.066 1 83.06 69 ALA B O 1
ATOM 3582 N N . SER B 1 70 ? 29.125 11.094 -4.512 1 80.12 70 SER B N 1
ATOM 3583 C CA . SER B 1 70 ? 30.062 10.477 -5.449 1 80.12 70 SER B CA 1
ATOM 3584 C C . SER B 1 70 ? 30.688 9.227 -4.848 1 80.12 70 SER B C 1
ATOM 3586 O O . SER B 1 70 ? 31.297 8.43 -5.562 1 80.12 70 SER B O 1
ATOM 3588 N N . LYS B 1 71 ? 30.562 9.07 -3.535 1 80.44 71 LYS B N 1
ATOM 3589 C CA . LYS B 1 71 ? 31.188 7.934 -2.865 1 80.44 71 LYS B CA 1
ATOM 3590 C C . LYS B 1 71 ? 30.141 6.941 -2.361 1 80.44 71 LYS B C 1
ATOM 3592 O O . LYS B 1 71 ? 29.031 7.328 -2.014 1 80.44 71 LYS B O 1
ATOM 3597 N N . PRO B 1 72 ? 30.578 5.656 -2.408 1 78.44 72 PRO B N 1
ATOM 3598 C CA . PRO B 1 72 ? 29.688 4.691 -1.744 1 78.44 72 PRO B CA 1
ATOM 3599 C C . PRO B 1 72 ? 29.547 4.957 -0.248 1 78.44 72 PRO B C 1
ATOM 3601 O O . PRO B 1 72 ? 30.469 5.473 0.385 1 78.44 72 PRO B O 1
ATOM 3604 N N . TYR B 1 73 ? 28.469 4.637 0.184 1 82.31 73 TYR B N 1
ATOM 3605 C CA . TYR B 1 73 ? 28.125 4.906 1.576 1 82.31 73 TYR B CA 1
ATOM 3606 C C . TYR B 1 73 ? 29.188 4.359 2.516 1 82.31 73 TYR B C 1
ATOM 3608 O O . TYR B 1 73 ? 29.562 5.016 3.488 1 82.31 73 TYR B O 1
ATOM 3616 N N . ASP B 1 74 ? 29.656 3.189 2.227 1 81.31 74 ASP B N 1
ATOM 3617 C CA . ASP B 1 74 ? 30.594 2.502 3.113 1 81.31 74 ASP B CA 1
ATOM 3618 C C . ASP B 1 74 ? 31.953 3.215 3.145 1 81.31 74 ASP B C 1
ATOM 3620 O O . ASP B 1 74 ? 32.719 3.051 4.09 1 81.31 74 ASP B O 1
ATOM 3624 N N . GLU B 1 75 ? 32.188 4.047 2.176 1 84.88 75 GLU B N 1
ATOM 3625 C CA . GLU B 1 75 ? 33.469 4.742 2.072 1 84.88 75 GLU B CA 1
ATOM 3626 C C . GLU B 1 75 ? 33.406 6.141 2.674 1 84.88 75 GLU B C 1
ATOM 3628 O O . GLU B 1 75 ? 34.406 6.816 2.826 1 84.88 75 GLU B O 1
ATOM 3633 N N . LEU B 1 76 ? 32.25 6.492 3.023 1 89 76 LEU B N 1
ATOM 3634 C CA . LEU B 1 76 ? 32.094 7.812 3.617 1 89 76 LEU B CA 1
ATOM 3635 C C . LEU B 1 76 ? 32.625 7.848 5.035 1 89 76 LEU B C 1
ATOM 3637 O O . LEU B 1 76 ? 32.625 6.836 5.742 1 89 76 LEU B O 1
ATOM 3641 N N . ASP B 1 77 ? 33.188 9 5.402 1 88.31 77 ASP B N 1
ATOM 3642 C CA . ASP B 1 77 ? 33.625 9.148 6.785 1 88.31 77 ASP B CA 1
ATOM 3643 C C . ASP B 1 77 ? 32.438 9.336 7.723 1 88.31 77 ASP B C 1
ATOM 3645 O O . ASP B 1 77 ? 31.297 9.484 7.273 1 88.31 77 ASP B O 1
ATOM 3649 N N . GLU B 1 78 ? 32.656 9.258 8.961 1 87.06 78 GLU B N 1
ATOM 3650 C CA . GLU B 1 78 ? 31.594 9.289 9.953 1 87.06 78 GLU B CA 1
ATOM 3651 C C . GLU B 1 78 ? 30.812 10.594 9.875 1 87.06 78 GLU B C 1
ATOM 3653 O O . GLU B 1 78 ? 29.594 10.602 10.047 1 87.06 78 GLU B O 1
ATOM 3658 N N . GLY B 1 79 ? 31.484 11.633 9.695 1 84.44 79 GLY B N 1
ATOM 3659 C CA . GLY B 1 79 ? 30.828 12.914 9.562 1 84.44 79 GLY B CA 1
ATOM 3660 C C . GLY B 1 79 ? 29.922 13 8.352 1 84.44 79 GLY B C 1
ATOM 3661 O O . GLY B 1 79 ? 28.828 13.555 8.422 1 84.44 79 GLY B O 1
ATOM 3662 N N . GLU B 1 80 ? 30.344 12.414 7.336 1 87.44 80 GLU B N 1
ATOM 3663 C CA . GLU B 1 80 ? 29.578 12.391 6.094 1 87.44 80 GLU B CA 1
ATOM 3664 C C . GLU B 1 80 ? 28.375 11.453 6.207 1 87.44 80 GLU B C 1
ATOM 3666 O O . GLU B 1 80 ? 27.297 11.75 5.691 1 87.44 80 GLU B O 1
ATOM 3671 N N . LYS B 1 81 ? 28.609 10.367 6.824 1 87.75 81 LYS B N 1
ATOM 3672 C CA . LYS B 1 81 ? 27.547 9.391 7.016 1 87.75 81 LYS B CA 1
ATOM 3673 C C . LYS B 1 81 ? 26.375 9.992 7.793 1 87.75 81 LYS B C 1
ATOM 3675 O O . LYS B 1 81 ? 25.219 9.648 7.551 1 87.75 81 LYS B O 1
ATOM 3680 N N . ARG B 1 82 ? 26.703 10.922 8.633 1 85.06 82 ARG B N 1
ATOM 3681 C CA . ARG B 1 82 ? 25.672 11.547 9.461 1 85.06 82 ARG B CA 1
ATOM 3682 C C . ARG B 1 82 ? 24.812 12.484 8.633 1 85.06 82 ARG B C 1
ATOM 3684 O O . ARG B 1 82 ? 23.688 12.805 9.023 1 85.06 82 ARG B O 1
ATOM 3691 N N . LEU B 1 83 ? 25.359 12.883 7.52 1 89.56 83 LEU B N 1
ATOM 3692 C CA . LEU B 1 83 ? 24.641 13.812 6.656 1 89.56 83 LEU B CA 1
ATOM 3693 C C . LEU B 1 83 ? 23.734 13.07 5.688 1 89.56 83 LEU B C 1
ATOM 3695 O O . LEU B 1 83 ? 22.844 13.664 5.074 1 89.56 83 LEU B O 1
ATOM 3699 N N . VAL B 1 84 ? 23.953 11.75 5.621 1 92.44 84 VAL B N 1
ATOM 3700 C CA . VAL B 1 84 ? 23.078 10.898 4.82 1 92.44 84 VAL B CA 1
ATOM 3701 C C . VAL B 1 84 ? 21.891 10.422 5.672 1 92.44 84 VAL B C 1
ATOM 3703 O O . VAL B 1 84 ? 22.078 9.703 6.652 1 92.44 84 VAL B O 1
ATOM 3706 N N . VAL B 1 85 ? 20.719 10.867 5.301 1 95.69 85 VAL B N 1
ATOM 3707 C CA . VAL B 1 85 ? 19.516 10.594 6.102 1 95.69 85 VAL B CA 1
ATOM 3708 C C . VAL B 1 85 ? 18.578 9.664 5.332 1 95.69 85 VAL B C 1
ATOM 3710 O O . VAL B 1 85 ? 18.188 9.969 4.207 1 95.69 85 VAL B O 1
ATOM 3713 N N . PRO B 1 86 ? 18.312 8.484 5.961 1 96.5 86 PRO B N 1
ATOM 3714 C CA . PRO B 1 86 ? 17.359 7.602 5.293 1 96.5 86 PRO B CA 1
ATOM 3715 C C . PRO B 1 86 ? 15.977 8.242 5.121 1 96.5 86 PRO B C 1
ATOM 3717 O O . PRO B 1 86 ? 15.539 9.008 5.98 1 96.5 86 PRO B O 1
ATOM 3720 N N . GLU B 1 87 ? 15.336 7.891 4.008 1 96.19 87 GLU B N 1
ATOM 3721 C CA . GLU B 1 87 ? 14.062 8.508 3.643 1 96.19 87 GLU B CA 1
ATOM 3722 C C . GLU B 1 87 ? 12.953 7.469 3.527 1 96.19 87 GLU B C 1
ATOM 3724 O O . GLU B 1 87 ? 13.203 6.27 3.67 1 96.19 87 GLU B O 1
ATOM 3729 N N . SER B 1 88 ? 11.711 7.879 3.379 1 96.69 88 SER B N 1
ATOM 3730 C CA . SER B 1 88 ? 10.523 7.07 3.113 1 96.69 88 SER B CA 1
ATOM 3731 C C . SER B 1 88 ? 10.031 6.375 4.379 1 96.69 88 SER B C 1
ATOM 3733 O O . SER B 1 88 ? 9.57 5.234 4.324 1 96.69 88 SER B O 1
ATOM 3735 N N . PHE B 1 89 ? 10.078 7.004 5.465 1 97.62 89 PHE B N 1
ATOM 3736 C CA . PHE B 1 89 ? 9.648 6.383 6.715 1 97.62 89 PHE B CA 1
ATOM 3737 C C . PHE B 1 89 ? 8.133 6.398 6.836 1 97.62 89 PHE B C 1
ATOM 3739 O O . PHE B 1 89 ? 7.57 5.797 7.758 1 97.62 89 PHE B O 1
ATOM 3746 N N . GLY B 1 90 ? 7.48 7.066 5.902 1 97.38 90 GLY B N 1
ATOM 3747 C CA . GLY B 1 90 ? 6.035 6.93 5.828 1 97.38 90 GLY B CA 1
ATOM 3748 C C . GLY B 1 90 ? 5.578 5.488 5.715 1 97.38 90 GLY B C 1
ATOM 3749 O O . GLY B 1 90 ? 4.488 5.141 6.172 1 97.38 90 GLY B O 1
ATOM 3750 N N . ILE B 1 91 ? 6.391 4.668 5.152 1 96 91 ILE B N 1
ATOM 3751 C CA . ILE B 1 91 ? 6.004 3.279 4.93 1 96 91 ILE B CA 1
ATOM 3752 C C . ILE B 1 91 ? 5.938 2.541 6.262 1 96 91 ILE B C 1
ATOM 3754 O O . ILE B 1 91 ? 5.062 1.694 6.469 1 96 91 ILE B O 1
ATOM 3758 N N . LEU B 1 92 ? 6.891 2.84 7.145 1 97.12 92 LEU B N 1
ATOM 3759 C CA . LEU B 1 92 ? 6.867 2.242 8.477 1 97.12 92 LEU B CA 1
ATOM 3760 C C . LEU B 1 92 ? 5.652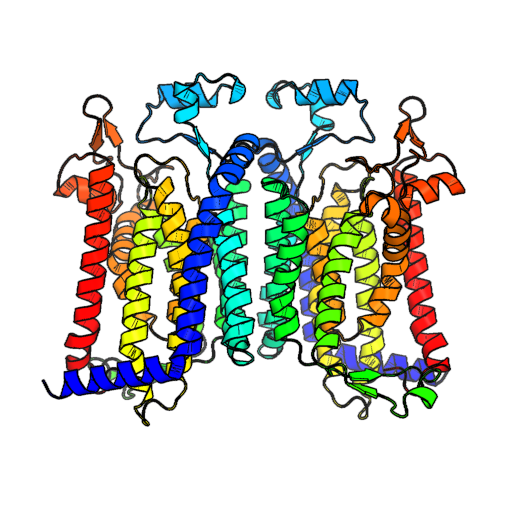 2.723 9.266 1 97.12 92 LEU B C 1
ATOM 3762 O O . LEU B 1 92 ? 4.91 1.912 9.82 1 97.12 92 LEU B O 1
ATOM 3766 N N . ALA B 1 93 ? 5.496 4.027 9.258 1 98.06 93 ALA B N 1
ATOM 3767 C CA . ALA B 1 93 ? 4.363 4.617 9.969 1 98.06 93 ALA B CA 1
ATOM 3768 C C . ALA B 1 93 ? 3.041 4.09 9.422 1 98.06 93 ALA B C 1
ATOM 3770 O O . ALA B 1 93 ? 2.135 3.752 10.18 1 98.06 93 ALA B O 1
ATOM 3771 N N . GLY B 1 94 ? 2.934 4.074 8.109 1 97.56 94 GLY B N 1
ATOM 3772 C CA . GLY B 1 94 ? 1.718 3.596 7.477 1 97.56 94 GLY B CA 1
ATOM 3773 C C . GLY B 1 94 ? 1.415 2.143 7.785 1 97.56 94 GLY B C 1
ATOM 3774 O O . GLY B 1 94 ? 0.258 1.777 8.008 1 97.56 94 GLY B O 1
ATOM 3775 N N . ALA B 1 95 ? 2.396 1.281 7.785 1 96.5 95 ALA B N 1
ATOM 3776 C CA . ALA B 1 95 ? 2.205 -0.136 8.078 1 96.5 95 ALA B CA 1
ATOM 3777 C C . ALA B 1 95 ? 1.715 -0.336 9.508 1 96.5 95 ALA B C 1
ATOM 3779 O O . ALA B 1 95 ? 0.782 -1.106 9.75 1 96.5 95 ALA B O 1
ATOM 3780 N N . VAL B 1 96 ? 2.34 0.349 10.43 1 97.81 96 VAL B N 1
ATOM 3781 C CA . VAL B 1 96 ? 1.937 0.254 11.828 1 97.81 96 VAL B CA 1
ATOM 3782 C C . VAL B 1 96 ? 0.524 0.81 12 1 97.81 96 VAL B C 1
ATOM 3784 O O . VAL B 1 96 ? -0.307 0.209 12.688 1 97.81 96 VAL B O 1
ATOM 3787 N N . TYR B 1 97 ? 0.277 1.918 11.398 1 98.69 97 TYR B N 1
ATOM 3788 C CA . TYR B 1 97 ? -1.018 2.588 11.461 1 98.69 97 TYR B CA 1
ATOM 3789 C C . TYR B 1 97 ? -2.127 1.68 10.945 1 98.69 97 TYR B C 1
ATOM 3791 O O . TYR B 1 97 ? -3.146 1.494 11.609 1 98.69 97 TYR B O 1
ATOM 3799 N N . LEU B 1 98 ? -1.926 1.123 9.742 1 98.12 98 LEU B N 1
ATOM 3800 C CA . LEU B 1 98 ? -2.947 0.265 9.148 1 98.12 98 LEU B CA 1
ATOM 3801 C C . LEU B 1 98 ? -3.203 -0.957 10.023 1 98.12 98 LEU B C 1
ATOM 3803 O O . LEU B 1 98 ? -4.352 -1.378 10.188 1 98.12 98 LEU B O 1
ATOM 3807 N N . SER B 1 99 ? -2.154 -1.52 10.594 1 97.44 99 SER B N 1
ATOM 3808 C CA . SER B 1 99 ? -2.324 -2.65 11.5 1 97.44 99 SER B CA 1
ATOM 3809 C C . SER B 1 99 ? -3.162 -2.262 12.711 1 97.44 99 SER B C 1
ATOM 3811 O O . SER B 1 99 ? -4.098 -2.977 13.086 1 97.44 99 SER B O 1
ATOM 3813 N N . ALA B 1 100 ? -2.816 -1.128 13.258 1 98 100 ALA B N 1
ATOM 3814 C CA . ALA B 1 100 ? -3.521 -0.656 14.445 1 98 100 ALA B CA 1
ATOM 3815 C C . ALA B 1 100 ? -4.992 -0.388 14.141 1 98 100 ALA B C 1
ATOM 3817 O O . ALA B 1 100 ? -5.875 -0.792 14.906 1 98 100 ALA B O 1
ATOM 3818 N N . VAL B 1 101 ? -5.266 0.275 13.07 1 97.69 101 VAL B N 1
ATOM 3819 C CA . VAL B 1 101 ? -6.625 0.663 12.711 1 97.69 101 VAL B CA 1
ATOM 3820 C C . VAL B 1 101 ? -7.449 -0.582 12.391 1 97.69 101 VAL B C 1
ATOM 3822 O O . VAL B 1 101 ? -8.594 -0.702 12.828 1 97.69 101 VAL B O 1
ATOM 3825 N N . LEU B 1 102 ? -6.891 -1.514 11.641 1 96.38 102 LEU B N 1
ATOM 3826 C CA . LEU B 1 102 ? -7.621 -2.715 11.25 1 96.38 102 LEU B CA 1
ATOM 3827 C C . LEU B 1 102 ? -7.949 -3.57 12.469 1 96.38 102 LEU B C 1
ATOM 3829 O O . LEU B 1 102 ? -9.07 -4.062 12.602 1 96.38 102 LEU B O 1
ATOM 3833 N N . ILE B 1 103 ? -7.016 -3.705 13.359 1 95.88 103 ILE B N 1
ATOM 3834 C CA . ILE B 1 103 ? -7.238 -4.508 14.555 1 95.88 103 ILE B CA 1
ATOM 3835 C C . ILE B 1 103 ? -8.266 -3.818 15.461 1 95.88 103 ILE B C 1
ATOM 3837 O O . ILE B 1 103 ? -9.234 -4.441 15.898 1 95.88 103 ILE B O 1
ATOM 3841 N N . THR B 1 104 ? -8.055 -2.568 15.719 1 95.94 104 THR B N 1
ATOM 3842 C CA . THR B 1 104 ? -8.898 -1.841 16.672 1 95.94 104 THR B CA 1
ATOM 3843 C C . THR B 1 104 ? -10.328 -1.743 16.156 1 95.94 104 THR B C 1
ATOM 3845 O O . THR B 1 104 ? -11.281 -1.943 16.906 1 95.94 104 THR B O 1
ATOM 3848 N N . THR B 1 105 ? -10.484 -1.433 14.891 1 92.19 105 THR B N 1
ATOM 3849 C CA . THR B 1 105 ? -11.844 -1.271 14.367 1 92.19 105 THR B CA 1
ATOM 3850 C C . THR B 1 105 ? -12.562 -2.615 14.312 1 92.19 105 THR B C 1
ATOM 3852 O O . THR B 1 105 ? -13.773 -2.689 14.539 1 92.19 105 THR B O 1
ATOM 3855 N N . SER B 1 106 ? -11.891 -3.713 14.016 1 89.75 106 SER B N 1
ATOM 3856 C CA . SER B 1 106 ? -12.508 -5.035 13.961 1 89.75 106 SER B CA 1
ATOM 3857 C C . SER B 1 106 ? -12.945 -5.5 15.352 1 89.75 106 SER B C 1
ATOM 3859 O O . SER B 1 106 ? -13.961 -6.176 15.492 1 89.75 106 SER B O 1
ATOM 3861 N N . VAL B 1 107 ? -12.281 -5.09 16.344 1 90.38 107 VAL B N 1
ATOM 3862 C CA . VAL B 1 107 ? -12.539 -5.586 17.688 1 90.38 107 VAL B CA 1
ATOM 3863 C C . VAL B 1 107 ? -13.508 -4.648 18.406 1 90.38 107 VAL B C 1
ATOM 3865 O O . VAL B 1 107 ? -14.43 -5.105 19.094 1 90.38 107 VAL B O 1
ATOM 3868 N N . ALA B 1 108 ? -13.32 -3.371 18.203 1 91.19 108 ALA B N 1
ATOM 3869 C CA . ALA B 1 108 ? -14.023 -2.4 19.031 1 91.19 108 ALA B CA 1
ATOM 3870 C C . ALA B 1 108 ? -15.305 -1.922 18.344 1 91.19 108 ALA B C 1
ATOM 3872 O O . ALA B 1 108 ? -16.234 -1.464 19 1 91.19 108 ALA B O 1
ATOM 3873 N N . PHE B 1 109 ? -15.391 -1.997 17.047 1 88.88 109 PHE B N 1
ATOM 3874 C CA . PHE B 1 109 ? -16.516 -1.377 16.344 1 88.88 109 PHE B CA 1
ATOM 3875 C C . PHE B 1 109 ? -17.359 -2.43 15.648 1 88.88 109 PHE B C 1
ATOM 3877 O O . PHE B 1 109 ? -18.453 -2.127 15.164 1 88.88 109 PHE B O 1
ATOM 3884 N N . GLY B 1 110 ? -16.906 -3.721 15.578 1 79.44 110 GLY B N 1
ATOM 3885 C CA . GLY B 1 110 ? -17.688 -4.797 15.008 1 79.44 110 GLY B CA 1
ATOM 3886 C C . GLY B 1 110 ? -18.203 -4.492 13.617 1 79.44 110 GLY B C 1
ATOM 3887 O O . GLY B 1 110 ? -17.438 -4.066 12.75 1 79.44 110 GLY B O 1
ATOM 3888 N N . GLY B 1 111 ? -19.484 -4.652 13.422 1 75.5 111 GLY B N 1
ATOM 3889 C CA . GLY B 1 111 ? -20.109 -4.48 12.117 1 75.5 111 GLY B CA 1
ATOM 3890 C C . GLY B 1 111 ? -20.062 -3.053 11.609 1 75.5 111 GLY B C 1
ATOM 3891 O O . GLY B 1 111 ? -20.078 -2.818 10.398 1 75.5 111 GLY B O 1
ATOM 3892 N N . VAL B 1 112 ? -19.906 -2.1 12.492 1 77.19 112 VAL B N 1
ATOM 3893 C CA . VAL B 1 112 ? -19.875 -0.688 12.125 1 77.19 112 VAL B CA 1
ATOM 3894 C C . VAL B 1 112 ? -18.562 -0.365 11.422 1 77.19 112 VAL B C 1
ATOM 3896 O O . VAL B 1 112 ? -18.484 0.596 10.648 1 77.19 112 VAL B O 1
ATOM 3899 N N . SER B 1 113 ? -17.594 -1.26 11.609 1 78.69 113 SER B N 1
ATOM 3900 C CA . SER B 1 113 ? -16.266 -1.055 11.023 1 78.69 113 SER B CA 1
ATOM 3901 C C . SER B 1 113 ? -16.328 -1.104 9.5 1 78.69 113 SER B C 1
ATOM 3903 O O . SER B 1 113 ? -15.461 -0.539 8.828 1 78.69 113 SER B O 1
ATOM 3905 N N . ARG B 1 114 ? -17.375 -1.649 8.992 1 80.44 114 ARG B N 1
ATOM 3906 C CA . ARG B 1 114 ? -17.516 -1.772 7.543 1 80.44 114 ARG B CA 1
ATOM 3907 C C . ARG B 1 114 ? -17.688 -0.405 6.891 1 80.44 114 ARG B C 1
ATOM 3909 O O . ARG B 1 114 ? -17.375 -0.234 5.707 1 80.44 114 ARG B O 1
ATOM 3916 N N . GLN B 1 115 ? -18.094 0.501 7.684 1 79.5 115 GLN B N 1
ATOM 3917 C CA . GLN B 1 115 ? -18.281 1.852 7.168 1 79.5 115 GLN B CA 1
ATOM 3918 C C . GLN B 1 115 ? -16.938 2.521 6.871 1 79.5 115 GLN B C 1
ATOM 3920 O O . GLN B 1 115 ? -16.891 3.527 6.16 1 79.5 115 GLN B O 1
ATOM 3925 N N . LEU B 1 116 ? -15.867 1.896 7.352 1 87.12 116 LEU B N 1
ATOM 3926 C CA . LEU B 1 116 ? -14.539 2.48 7.176 1 87.12 116 LEU B CA 1
ATOM 3927 C C . LEU B 1 116 ? -13.82 1.843 5.996 1 87.12 116 LEU B C 1
ATOM 3929 O O . LEU B 1 116 ? -12.688 2.213 5.684 1 87.12 116 LEU B O 1
ATOM 3933 N N . ASP B 1 117 ? -14.43 0.954 5.293 1 86.56 117 ASP B N 1
ATOM 3934 C CA . ASP B 1 117 ? -13.727 0.172 4.281 1 86.56 117 ASP B CA 1
ATOM 3935 C C . ASP B 1 117 ? -13.172 1.071 3.178 1 86.56 117 ASP B C 1
ATOM 3937 O O . ASP B 1 117 ? -11.992 0.981 2.828 1 86.56 117 ASP B O 1
ATOM 3941 N N . GLY B 1 118 ? -14.094 1.928 2.678 1 92.06 118 GLY B N 1
ATOM 3942 C CA . GLY B 1 118 ? -13.625 2.84 1.647 1 92.06 118 GLY B CA 1
ATOM 3943 C C . GLY B 1 118 ? -12.516 3.758 2.125 1 92.06 118 GLY B C 1
ATOM 3944 O O . GLY B 1 118 ? -11.562 4.031 1.388 1 92.06 118 GLY B O 1
ATOM 3945 N N . SER B 1 119 ? -12.625 4.219 3.393 1 94.25 119 SER B N 1
ATOM 3946 C CA . SER B 1 119 ? -11.625 5.086 4 1 94.25 119 SER B CA 1
ATOM 3947 C C . SER B 1 119 ? -10.273 4.379 4.113 1 94.25 119 SER B C 1
ATOM 3949 O O . SER B 1 119 ? -9.25 4.918 3.691 1 94.25 119 SER B O 1
ATOM 3951 N N . VAL B 1 120 ? -10.289 3.188 4.598 1 96.31 120 VAL B N 1
ATOM 3952 C CA . VAL B 1 120 ? -9.062 2.434 4.832 1 96.31 120 VAL B CA 1
ATOM 3953 C C . VAL B 1 120 ? -8.438 2.033 3.498 1 96.31 120 VAL B C 1
ATOM 3955 O O . VAL B 1 120 ? -7.215 2.041 3.354 1 96.31 120 VAL B O 1
ATOM 3958 N N . THR B 1 121 ? -9.273 1.727 2.512 1 96.06 121 THR B N 1
ATOM 3959 C CA . THR B 1 121 ? -8.781 1.396 1.181 1 96.06 121 THR B CA 1
ATOM 3960 C C . THR B 1 121 ? -8.047 2.584 0.567 1 96.06 121 THR B C 1
ATOM 3962 O O . THR B 1 121 ? -6.945 2.43 0.029 1 96.06 121 THR B O 1
ATOM 3965 N N . SER B 1 122 ? -8.633 3.74 0.645 1 97.38 122 SER B N 1
ATOM 3966 C CA . SER B 1 122 ? -8.008 4.938 0.097 1 97.38 122 SER B CA 1
ATOM 3967 C C . SER B 1 122 ? -6.68 5.234 0.79 1 97.38 122 SER B C 1
ATOM 3969 O O . SER B 1 122 ? -5.699 5.598 0.137 1 97.38 122 SER B O 1
ATOM 3971 N N . ILE B 1 123 ? -6.648 5.062 2.09 1 98 123 ILE B N 1
ATOM 3972 C CA . ILE B 1 123 ? -5.422 5.297 2.844 1 98 123 ILE B CA 1
ATOM 3973 C C . ILE B 1 123 ? -4.344 4.309 2.396 1 98 123 ILE B C 1
ATOM 3975 O O . ILE B 1 123 ? -3.199 4.695 2.156 1 98 123 ILE B O 1
ATOM 3979 N N . ALA B 1 124 ? -4.695 3.074 2.242 1 97.25 124 ALA B N 1
ATOM 3980 C CA . ALA B 1 124 ? -3.742 2.045 1.838 1 97.25 124 ALA B CA 1
ATOM 3981 C C . ALA B 1 124 ? -3.205 2.312 0.435 1 97.25 124 ALA B C 1
ATOM 3983 O O . ALA B 1 124 ? -2.002 2.203 0.193 1 97.25 124 ALA B O 1
ATOM 3984 N N . VAL B 1 125 ? -4.105 2.664 -0.461 1 97.06 125 VAL B N 1
ATOM 3985 C CA . VAL B 1 125 ? -3.719 2.904 -1.849 1 97.06 125 VAL B CA 1
ATOM 3986 C C . VAL B 1 125 ? -2.816 4.133 -1.93 1 97.06 125 VAL B C 1
ATOM 3988 O O . VAL B 1 125 ? -1.803 4.121 -2.633 1 97.06 125 VAL B O 1
ATOM 3991 N N . MET B 1 126 ? -3.146 5.141 -1.223 1 97.38 126 MET B N 1
ATOM 3992 C CA . MET B 1 126 ? -2.361 6.367 -1.284 1 97.38 126 MET B CA 1
ATOM 3993 C C . MET B 1 126 ? -1.01 6.184 -0.6 1 97.38 126 MET B C 1
ATOM 3995 O O . MET B 1 126 ? -0.013 6.777 -1.016 1 97.38 126 MET B O 1
ATOM 3999 N N . LEU B 1 127 ? -1.013 5.438 0.493 1 97.62 127 LEU B N 1
ATOM 4000 C CA . LEU B 1 127 ? 0.261 5.082 1.107 1 97.62 127 LEU B CA 1
ATOM 4001 C C . LEU B 1 127 ? 1.145 4.32 0.125 1 97.62 127 LEU B C 1
ATOM 4003 O O . LEU B 1 127 ? 2.342 4.59 0.02 1 97.62 127 LEU B O 1
ATOM 4007 N N . LEU B 1 128 ? 0.557 3.418 -0.579 1 96.38 128 LEU B N 1
ATOM 4008 C CA . LEU B 1 128 ? 1.274 2.666 -1.603 1 96.38 128 LEU B CA 1
ATOM 4009 C C . LEU B 1 128 ? 1.808 3.596 -2.688 1 96.38 128 LEU B C 1
ATOM 4011 O O . LEU B 1 128 ? 2.965 3.48 -3.098 1 96.38 128 LEU B O 1
ATOM 4015 N N . LEU B 1 129 ? 0.953 4.496 -3.107 1 95.38 129 LEU B N 1
ATOM 4016 C CA . LEU B 1 129 ? 1.356 5.449 -4.137 1 95.38 129 LEU B CA 1
ATOM 4017 C C . LEU B 1 129 ? 2.527 6.301 -3.658 1 95.38 129 LEU B C 1
ATOM 4019 O O . LEU B 1 129 ? 3.479 6.535 -4.406 1 95.38 129 LEU B O 1
ATOM 4023 N N . GLY B 1 130 ? 2.438 6.77 -2.449 1 95.88 130 GLY B N 1
ATOM 4024 C CA . GLY B 1 130 ? 3.533 7.551 -1.898 1 95.88 130 GLY B CA 1
ATOM 4025 C C . GLY B 1 130 ? 4.844 6.789 -1.847 1 95.88 130 GLY B C 1
ATOM 4026 O O . GLY B 1 130 ? 5.902 7.34 -2.164 1 95.88 130 GLY B O 1
ATOM 4027 N N . PHE B 1 131 ? 4.754 5.551 -1.453 1 95.81 131 PHE B N 1
ATOM 4028 C CA . PHE B 1 131 ? 5.965 4.742 -1.363 1 95.81 131 PHE B CA 1
ATOM 4029 C C . PHE B 1 131 ? 6.52 4.445 -2.752 1 95.81 131 PHE B C 1
ATOM 4031 O O . PHE B 1 131 ? 7.738 4.438 -2.949 1 95.81 131 PHE B O 1
ATOM 4038 N N . VAL B 1 132 ? 5.633 4.141 -3.691 1 94.75 132 VAL B N 1
ATOM 4039 C CA . VAL B 1 132 ? 6.035 3.943 -5.082 1 94.75 132 VAL B CA 1
ATOM 4040 C C . VAL B 1 132 ? 6.746 5.191 -5.598 1 94.75 132 VAL B C 1
ATOM 4042 O O . VAL B 1 132 ? 7.758 5.094 -6.297 1 94.75 132 VAL B O 1
ATOM 4045 N N . ASP B 1 133 ? 6.262 6.301 -5.273 1 94.31 133 ASP B N 1
ATOM 4046 C CA . ASP B 1 133 ? 6.871 7.57 -5.668 1 94.31 133 ASP B CA 1
ATOM 4047 C C . ASP B 1 133 ? 8.266 7.719 -5.07 1 94.31 133 ASP B C 1
ATOM 4049 O O . ASP B 1 133 ? 9.195 8.172 -5.746 1 94.31 133 ASP B O 1
ATOM 4053 N N . ASP B 1 134 ? 8.445 7.336 -3.822 1 95.31 134 ASP B N 1
ATOM 4054 C CA . ASP B 1 134 ? 9.75 7.41 -3.168 1 95.31 134 ASP B CA 1
ATOM 4055 C C . ASP B 1 134 ? 10.773 6.531 -3.883 1 95.31 134 ASP B C 1
ATOM 4057 O O . ASP B 1 134 ? 11.953 6.879 -3.951 1 95.31 134 ASP B O 1
ATOM 4061 N N . VAL B 1 135 ? 10.281 5.449 -4.406 1 94.25 135 VAL B N 1
ATOM 4062 C CA . VAL B 1 135 ? 11.195 4.457 -4.961 1 94.25 135 VAL B CA 1
ATOM 4063 C C . VAL B 1 135 ? 11.383 4.703 -6.453 1 94.25 135 VAL B C 1
ATOM 4065 O O . VAL B 1 135 ? 12.508 4.637 -6.965 1 94.25 135 VAL B O 1
ATOM 4068 N N . LEU B 1 136 ? 10.297 5.016 -7.168 1 93.88 136 LEU B N 1
ATOM 4069 C CA . LEU B 1 136 ? 10.359 5.055 -8.625 1 93.88 136 LEU B CA 1
ATOM 4070 C C . LEU B 1 136 ? 10.406 6.492 -9.133 1 93.88 136 LEU B C 1
ATOM 4072 O O . LEU B 1 136 ? 10.609 6.727 -10.32 1 93.88 136 LEU B O 1
ATOM 4076 N N . ASP B 1 137 ? 10.211 7.41 -8.266 1 91.5 137 ASP B N 1
ATOM 4077 C CA . ASP B 1 137 ? 10.281 8.812 -8.656 1 91.5 137 ASP B CA 1
ATOM 4078 C C . ASP B 1 137 ? 9.367 9.102 -9.844 1 91.5 137 ASP B C 1
ATOM 4080 O O . ASP B 1 137 ? 9.836 9.523 -10.906 1 91.5 137 ASP B O 1
ATOM 4084 N N . LEU B 1 138 ? 8.125 9.023 -9.555 1 92 138 LEU B N 1
ATOM 4085 C CA . LEU B 1 138 ? 7.121 9.164 -10.602 1 92 138 LEU B CA 1
ATOM 4086 C C . LEU B 1 138 ? 7.059 10.602 -11.109 1 92 138 LEU B C 1
ATOM 4088 O O . LEU B 1 138 ? 7.254 11.539 -10.344 1 92 138 LEU B O 1
ATOM 4092 N N . ARG B 1 139 ? 6.789 10.703 -12.414 1 89.38 139 ARG B N 1
ATOM 4093 C CA . ARG B 1 139 ? 6.523 12.023 -12.984 1 89.38 139 ARG B CA 1
ATOM 4094 C C . ARG B 1 139 ? 5.277 12.648 -12.359 1 89.38 139 ARG B C 1
ATOM 4096 O O . ARG B 1 139 ? 4.34 11.93 -11.992 1 89.38 139 ARG B O 1
ATOM 4103 N N . TRP B 1 140 ? 5.172 13.93 -12.352 1 82.12 140 TRP B N 1
ATOM 4104 C CA . TRP B 1 140 ? 4.125 14.672 -11.656 1 82.12 140 TRP B CA 1
ATOM 4105 C C . TRP B 1 140 ? 2.75 14.336 -12.227 1 82.12 140 TRP B C 1
ATOM 4107 O O . TRP B 1 140 ? 1.766 14.258 -11.484 1 82.12 140 TRP B O 1
ATOM 4117 N N . ARG B 1 141 ? 2.645 14.109 -13.469 1 87.56 141 ARG B N 1
ATOM 4118 C CA . ARG B 1 141 ? 1.35 13.859 -14.094 1 87.56 141 ARG B CA 1
ATOM 4119 C C . ARG B 1 141 ? 0.754 12.539 -13.609 1 87.56 141 ARG B C 1
ATOM 4121 O O . ARG B 1 141 ? -0.462 12.43 -13.43 1 87.56 141 ARG B O 1
ATOM 4128 N N . TYR B 1 142 ? 1.606 11.594 -13.43 1 89.75 142 TYR B N 1
ATOM 4129 C CA . TYR B 1 142 ? 1.124 10.312 -12.93 1 89.75 142 TYR B CA 1
ATOM 4130 C C . TYR B 1 142 ? 0.734 10.406 -11.461 1 89.75 142 TYR B C 1
ATOM 4132 O O . TYR B 1 142 ? -0.182 9.711 -11.016 1 89.75 142 TYR B O 1
ATOM 4140 N N . LYS B 1 143 ? 1.378 11.297 -10.75 1 88.56 143 LYS B N 1
ATOM 4141 C CA . LYS B 1 143 ? 1.063 11.477 -9.336 1 88.56 143 LYS B CA 1
ATOM 4142 C C . LYS B 1 143 ? -0.354 12.016 -9.148 1 88.56 143 LYS B C 1
ATOM 4144 O O . LYS B 1 143 ? -1.099 11.531 -8.297 1 88.56 143 LYS B O 1
ATOM 4149 N N . ILE B 1 144 ? -0.677 12.953 -9.938 1 87.25 144 ILE B N 1
ATOM 4150 C CA . ILE B 1 144 ? -2.002 13.555 -9.852 1 87.25 144 ILE B CA 1
ATOM 4151 C C . ILE B 1 144 ? -3.062 12.531 -10.258 1 87.25 144 ILE B C 1
ATOM 4153 O O . ILE B 1 144 ? -4.082 12.383 -9.578 1 87.25 144 ILE B O 1
ATOM 4157 N N . LEU B 1 145 ? -2.834 11.867 -11.328 1 90.75 145 LEU B N 1
ATOM 4158 C CA . LEU B 1 145 ? -3.781 10.875 -11.82 1 90.75 145 LEU B CA 1
ATOM 4159 C C . LEU B 1 145 ? -3.98 9.758 -10.805 1 90.75 145 LEU B C 1
ATOM 4161 O O . LEU B 1 145 ? -5.117 9.375 -10.508 1 90.75 145 LEU B O 1
ATOM 4165 N N . LEU B 1 146 ? -2.914 9.25 -10.289 1 92.56 146 LEU B N 1
ATOM 4166 C CA . LEU B 1 146 ? -2.977 8.141 -9.344 1 92.56 146 LEU B CA 1
ATOM 4167 C C . LEU B 1 146 ? -3.617 8.578 -8.031 1 92.56 146 LEU B C 1
ATOM 4169 O O . LEU B 1 146 ? -4.324 7.797 -7.391 1 92.56 146 LEU B O 1
ATOM 4173 N N . SER B 1 147 ? -3.379 9.836 -7.672 1 92.69 147 SER B N 1
ATOM 4174 C CA . SER B 1 147 ? -4.035 10.367 -6.48 1 92.69 147 SER B CA 1
ATOM 4175 C C . SER B 1 147 ? -5.547 10.43 -6.668 1 92.69 147 SER B C 1
ATOM 4177 O O . SER B 1 147 ? -6.305 10.109 -5.754 1 92.69 147 SER B O 1
ATOM 4179 N N . ALA B 1 148 ? -5.914 10.836 -7.797 1 94.12 148 ALA B N 1
ATOM 4180 C CA . ALA B 1 148 ? -7.344 10.883 -8.094 1 94.12 148 ALA B CA 1
ATOM 4181 C C . ALA B 1 148 ? -7.965 9.492 -8.016 1 94.12 148 ALA B C 1
ATOM 4183 O O . ALA B 1 148 ? -9.031 9.312 -7.418 1 94.12 148 ALA B O 1
ATOM 4184 N N . ILE B 1 149 ? -7.32 8.547 -8.555 1 95.12 149 ILE B N 1
ATOM 4185 C CA . ILE B 1 149 ? -7.805 7.172 -8.555 1 95.12 149 ILE B CA 1
ATOM 4186 C C . ILE B 1 149 ? -7.855 6.645 -7.117 1 95.12 149 ILE B C 1
ATOM 4188 O O . ILE B 1 149 ? -8.781 5.918 -6.75 1 95.12 149 ILE B O 1
ATOM 4192 N N . GLY B 1 150 ? -6.887 7.078 -6.336 1 96 150 GLY B N 1
ATOM 4193 C CA . GLY B 1 150 ? -6.809 6.629 -4.957 1 96 150 GLY B CA 1
ATOM 4194 C C . GLY B 1 150 ? -7.965 7.109 -4.105 1 96 150 GLY B C 1
ATOM 4195 O O . GLY B 1 150 ? -8.211 6.574 -3.023 1 96 150 GLY B O 1
ATOM 4196 N N . THR B 1 151 ? -8.734 8.102 -4.57 1 95.62 151 THR B N 1
ATOM 4197 C CA . THR B 1 151 ? -9.844 8.648 -3.793 1 95.62 151 THR B CA 1
ATOM 4198 C C . THR B 1 151 ? -11.141 7.914 -4.113 1 95.62 151 THR B C 1
ATOM 4200 O O . THR B 1 151 ? -12.141 8.07 -3.408 1 95.62 151 THR B O 1
ATOM 4203 N N . ILE B 1 152 ? -11.125 7.062 -5.09 1 94.31 152 ILE B N 1
ATOM 4204 C CA . ILE B 1 152 ? -12.328 6.434 -5.609 1 94.31 152 ILE B CA 1
ATOM 4205 C C . ILE B 1 152 ? -12.992 5.605 -4.508 1 94.31 152 ILE B C 1
ATOM 4207 O O . ILE B 1 152 ? -14.203 5.715 -4.285 1 94.31 152 ILE B O 1
ATOM 4211 N N . PRO B 1 153 ? -12.258 4.828 -3.742 1 94.38 153 PRO B N 1
ATOM 4212 C CA . PRO B 1 153 ? -12.922 4.035 -2.709 1 94.38 153 PRO B CA 1
ATOM 4213 C C . PRO B 1 153 ? -13.664 4.895 -1.688 1 94.38 153 PRO B C 1
ATOM 4215 O O . PRO B 1 153 ? -14.766 4.543 -1.26 1 94.38 153 PRO B O 1
ATOM 4218 N N . LEU B 1 154 ? -13.062 6 -1.341 1 93 154 LEU B N 1
ATOM 4219 C CA . LEU B 1 154 ? -13.695 6.906 -0.392 1 93 154 LEU B CA 1
ATOM 4220 C C . LEU B 1 154 ? -14.984 7.477 -0.966 1 93 154 LEU B C 1
ATOM 4222 O O . LEU B 1 154 ? -16.016 7.496 -0.289 1 93 154 LEU B O 1
ATOM 4226 N N . VAL B 1 155 ? -14.938 7.871 -2.184 1 90.69 155 VAL B N 1
ATOM 4227 C CA . VAL B 1 155 ? -16.062 8.516 -2.844 1 90.69 155 VAL B CA 1
ATOM 4228 C C . VAL B 1 155 ? -17.188 7.504 -3.061 1 90.69 155 VAL B C 1
ATOM 4230 O O . VAL B 1 155 ? -18.359 7.82 -2.861 1 90.69 155 VAL B O 1
ATOM 4233 N N . MET B 1 156 ? -16.875 6.312 -3.348 1 87.94 156 MET B N 1
ATOM 4234 C CA . MET B 1 156 ? -17.859 5.289 -3.68 1 87.94 156 MET B CA 1
ATOM 4235 C C . MET B 1 156 ? -18.562 4.781 -2.424 1 87.94 156 MET B C 1
ATOM 4237 O O . MET B 1 156 ? -19.672 4.258 -2.498 1 87.94 156 MET B O 1
ATOM 4241 N N . THR B 1 157 ? -17.938 4.965 -1.354 1 86.38 157 THR B N 1
ATOM 4242 C CA . THR B 1 157 ? -18.531 4.438 -0.133 1 86.38 157 THR B CA 1
ATOM 4243 C C . THR B 1 157 ? -19.109 5.562 0.717 1 86.38 157 THR B C 1
ATOM 4245 O O . THR B 1 157 ? -19.578 5.328 1.832 1 86.38 157 THR B O 1
ATOM 4248 N N . PHE B 1 158 ? -19.031 6.762 0.195 1 85.88 158 PHE B N 1
ATOM 4249 C CA . PHE B 1 158 ? -19.562 7.906 0.932 1 85.88 158 PHE B CA 1
ATOM 4250 C C . PHE B 1 158 ? -21.062 7.781 1.123 1 85.88 158 PHE B C 1
ATOM 4252 O O . PHE B 1 158 ? -21.812 7.559 0.159 1 85.88 158 PHE B O 1
ATOM 4259 N N . LYS B 1 159 ? -21.609 7.832 2.33 1 76.31 159 LYS B N 1
ATOM 4260 C CA . LYS B 1 159 ? -23.031 7.641 2.633 1 76.31 159 LYS B CA 1
ATOM 4261 C C . LYS B 1 159 ? -23.672 8.945 3.098 1 76.31 159 LYS B C 1
ATOM 4263 O O . LYS B 1 159 ? -24.875 8.992 3.342 1 76.31 159 LYS B O 1
ATOM 4268 N N . GLY B 1 160 ? -22.938 10.008 3.176 1 73.75 160 GLY B N 1
ATOM 4269 C CA . GLY B 1 160 ? -23.516 11.258 3.654 1 73.75 160 GLY B CA 1
ATOM 4270 C C . GLY B 1 160 ? -24.391 11.953 2.629 1 73.75 160 GLY B C 1
ATOM 4271 O O . GLY B 1 160 ? -24.641 11.406 1.553 1 73.75 160 GLY B O 1
ATOM 4272 N N . SER B 1 161 ? -24.969 13 3.049 1 74.25 161 SER B N 1
ATOM 4273 C CA . SER B 1 161 ? -25.828 13.797 2.182 1 74.25 161 SER B CA 1
ATOM 4274 C C . SER B 1 161 ? -25.031 14.477 1.078 1 74.25 161 SER B C 1
ATOM 4276 O O . SER B 1 161 ? -23.891 14.891 1.3 1 74.25 161 SER B O 1
ATOM 4278 N N . LEU B 1 162 ? -25.547 14.414 -0.042 1 78.62 162 LEU B N 1
ATOM 4279 C CA . LEU B 1 162 ? -24.922 15.07 -1.185 1 78.62 162 LEU B CA 1
ATOM 4280 C C . LEU B 1 162 ? -25.375 16.531 -1.287 1 78.62 162 LEU B C 1
ATOM 4282 O O . LEU B 1 162 ? -25.203 17.156 -2.33 1 78.62 162 LEU B O 1
ATOM 4286 N N . GLU B 1 163 ? -25.969 16.953 -0.156 1 72.06 163 GLU B N 1
ATOM 4287 C CA . GLU B 1 163 ? -26.438 18.328 -0.098 1 72.06 163 GLU B CA 1
ATOM 4288 C C . GLU B 1 163 ? -25.5 19.219 0.716 1 72.06 163 GLU B C 1
ATOM 4290 O O . GLU B 1 163 ? -24.828 18.734 1.636 1 72.06 163 GLU B O 1
ATOM 4295 N N . VAL B 1 164 ? -25.391 20.453 0.254 1 71.94 164 VAL B N 1
ATOM 4296 C CA . VAL B 1 164 ? -24.594 21.422 1.001 1 71.94 164 VAL B CA 1
ATOM 4297 C C . VAL B 1 164 ? -25.531 22.469 1.62 1 71.94 164 VAL B C 1
ATOM 4299 O O . VAL B 1 164 ? -26.5 22.906 0.987 1 71.94 164 VAL B O 1
ATOM 4302 N N . ILE B 1 165 ? -25.375 22.703 2.838 1 69.06 165 ILE B N 1
ATOM 4303 C CA . ILE B 1 165 ? -26.141 23.766 3.49 1 69.06 165 ILE B CA 1
ATOM 4304 C C . ILE B 1 165 ? -25.688 25.125 2.971 1 69.06 165 ILE B C 1
ATOM 4306 O O . ILE B 1 165 ? -24.5 25.438 2.98 1 69.06 165 ILE B O 1
ATOM 4310 N N . VAL B 1 166 ? -26.625 25.797 2.381 1 68.88 166 VAL B N 1
ATOM 4311 C CA . VAL B 1 166 ? -26.359 27.125 1.82 1 68.88 166 VAL B CA 1
ATOM 4312 C C . VAL B 1 166 ? -26.25 28.141 2.947 1 68.88 166 VAL B C 1
ATOM 4314 O O . VAL B 1 166 ? -27.078 28.172 3.861 1 68.88 166 VAL B O 1
ATOM 4317 N N . PRO B 1 167 ? -25.094 28.859 2.926 1 61.41 167 PRO B N 1
ATOM 4318 C CA . PRO B 1 167 ? -25.016 29.938 3.916 1 61.41 167 PRO B CA 1
ATOM 4319 C C . PRO B 1 167 ? -26.203 30.891 3.859 1 61.41 167 PRO B C 1
ATOM 4321 O O . PRO B 1 167 ? -26.734 31.141 2.779 1 61.41 167 PRO B O 1
ATOM 4324 N N . ARG B 1 168 ? -26.562 31.359 5.059 1 63.38 168 ARG B N 1
ATOM 4325 C CA . ARG B 1 168 ? -27.719 32.25 5.188 1 63.38 168 ARG B CA 1
ATOM 4326 C C . ARG B 1 168 ? -27.594 33.438 4.266 1 63.38 168 ARG B C 1
ATOM 4328 O O . ARG B 1 168 ? -28.578 33.906 3.707 1 63.38 168 ARG B O 1
ATOM 4335 N N . LEU B 1 169 ? -26.297 33.781 4.094 1 61.25 169 LEU B N 1
ATOM 4336 C CA . LEU B 1 169 ? -26.078 34.969 3.279 1 61.25 169 LEU B CA 1
ATOM 4337 C C . LEU B 1 169 ? -26.484 34.719 1.829 1 61.25 169 LEU B C 1
ATOM 4339 O O . LEU B 1 169 ? -26.891 35.656 1.126 1 61.25 169 LEU B O 1
ATOM 4343 N N . LEU B 1 170 ? -26.391 33.469 1.501 1 64.12 170 LEU B N 1
ATOM 4344 C CA . LEU B 1 170 ? -26.672 33.125 0.107 1 64.12 170 LEU B CA 1
ATOM 4345 C C . LEU B 1 170 ? -28.062 32.531 -0.032 1 64.12 170 LEU B C 1
ATOM 4347 O O . LEU B 1 170 ? -28.562 32.344 -1.146 1 64.12 170 LEU B O 1
ATOM 4351 N N . ALA B 1 171 ? -28.625 32.156 1.062 1 63.66 171 ALA B N 1
ATOM 4352 C CA . ALA B 1 171 ? -29.906 31.453 1.112 1 63.66 171 ALA B CA 1
ATOM 4353 C C . ALA B 1 171 ? -30.984 32.219 0.346 1 63.66 171 ALA B C 1
ATOM 4355 O O . ALA B 1 171 ? -31.766 31.609 -0.402 1 63.66 171 ALA B O 1
ATOM 4356 N N . PRO B 1 172 ? -30.969 33.562 0.503 1 64.06 172 PRO B N 1
ATOM 4357 C CA . PRO B 1 172 ? -32.031 34.25 -0.217 1 64.06 172 PRO B CA 1
ATOM 4358 C C . PRO B 1 172 ? -31.922 34.094 -1.732 1 64.06 172 PRO B C 1
ATOM 4360 O O . PRO B 1 172 ? -32.938 34.156 -2.439 1 64.06 172 PRO B O 1
ATOM 4363 N N . TYR B 1 173 ? -30.75 33.906 -2.158 1 67 173 TYR B N 1
ATOM 4364 C CA . TYR B 1 173 ? -30.531 33.844 -3.598 1 67 173 TYR B CA 1
ATOM 4365 C C . TYR B 1 173 ? -30.781 32.438 -4.125 1 67 173 TYR B C 1
ATOM 4367 O O . TYR B 1 173 ? -31.141 32.25 -5.293 1 67 173 TYR B O 1
ATOM 4375 N N . LEU B 1 174 ? -30.656 31.484 -3.293 1 69.25 174 LEU B N 1
ATOM 4376 C CA . LEU B 1 174 ? -30.719 30.125 -3.781 1 69.25 174 LEU B CA 1
ATOM 4377 C C . LEU B 1 174 ? -32.031 29.469 -3.377 1 69.25 174 LEU B C 1
ATOM 4379 O O . LEU B 1 174 ? -32.438 28.438 -3.938 1 69.25 174 LEU B O 1
ATOM 4383 N N . GLY B 1 175 ? -32.875 30.172 -2.619 1 62.84 175 GLY B N 1
ATOM 4384 C CA . GLY B 1 175 ? -34.25 29.781 -2.299 1 62.84 175 GLY B CA 1
ATOM 4385 C C . GLY B 1 175 ? -34.344 28.547 -1.436 1 62.84 175 GLY B C 1
ATOM 4386 O O . GLY B 1 175 ? -35.438 28.125 -1.046 1 62.84 175 GLY B O 1
ATOM 4387 N N . SER B 1 176 ? -33.344 27.75 -1.287 1 69.19 176 SER B N 1
ATOM 4388 C CA . SER B 1 176 ? -33.375 26.531 -0.469 1 69.19 176 SER B CA 1
ATOM 4389 C C . SER B 1 176 ? -32.219 26.5 0.515 1 69.19 176 SER B C 1
ATOM 4391 O O . SER B 1 176 ? -31.125 27.016 0.223 1 69.19 176 SER B O 1
ATOM 4393 N N . PRO B 1 177 ? -32.531 26.016 1.717 1 74.06 177 PRO B N 1
ATOM 4394 C CA . PRO B 1 177 ? -31.5 25.938 2.734 1 74.06 177 PRO B CA 1
ATOM 4395 C C . PRO B 1 177 ? -30.406 24.938 2.387 1 74.06 177 PRO B C 1
ATOM 4397 O O . PRO B 1 177 ? -29.312 24.984 2.943 1 74.06 177 PRO B O 1
ATOM 4400 N N . THR B 1 178 ? -30.844 24.062 1.438 1 75.44 178 THR B N 1
ATOM 4401 C CA . THR B 1 178 ? -29.875 23.062 1.022 1 75.44 178 THR B CA 1
ATOM 4402 C C . THR B 1 178 ? -29.766 23.016 -0.499 1 75.44 178 THR B C 1
ATOM 4404 O O . THR B 1 178 ? -30.703 23.375 -1.206 1 75.44 178 THR B O 1
ATOM 4407 N N . LEU B 1 179 ? -28.625 22.891 -1.018 1 75.38 179 LEU B N 1
ATOM 4408 C CA . LEU B 1 179 ? -28.359 22.719 -2.443 1 75.38 179 LEU B CA 1
ATOM 4409 C C . LEU B 1 179 ? -27.859 21.312 -2.74 1 75.38 179 LEU B C 1
ATOM 4411 O O . LEU B 1 179 ? -26.859 20.875 -2.152 1 75.38 179 LEU B O 1
ATOM 4415 N N . TYR B 1 180 ? -28.609 20.594 -3.525 1 80.75 180 TYR B N 1
ATOM 4416 C CA . TYR B 1 180 ? -28.203 19.25 -3.941 1 80.75 180 TYR B CA 1
ATOM 4417 C C . TYR B 1 180 ? -27.141 19.312 -5.023 1 80.75 180 TYR B C 1
ATOM 4419 O O . TYR B 1 180 ? -27.375 19.828 -6.117 1 80.75 180 TYR B O 1
ATOM 4427 N N . LEU B 1 181 ? -25.938 18.828 -4.758 1 80.69 181 LEU B N 1
ATOM 4428 C CA . LEU B 1 181 ? -24.828 18.906 -5.695 1 80.69 181 LEU B CA 1
ATOM 4429 C C . LEU B 1 181 ? -24.625 17.578 -6.402 1 80.69 181 LEU B C 1
ATOM 4431 O O . LEU B 1 181 ? -24 17.516 -7.469 1 80.69 181 LEU B O 1
ATOM 4435 N N . GLY B 1 182 ? -25.109 16.5 -5.844 1 82 182 GLY B N 1
ATOM 4436 C CA . GLY B 1 182 ? -24.969 15.195 -6.473 1 82 182 GLY B CA 1
ATOM 4437 C C . GLY B 1 182 ? -23.531 14.805 -6.727 1 82 182 GLY B C 1
ATOM 4438 O O . GLY B 1 182 ? -22.703 14.828 -5.812 1 82 182 GLY B O 1
ATOM 4439 N N . VAL B 1 183 ? -23.219 14.609 -8.008 1 81.94 183 VAL B N 1
ATOM 4440 C CA . VAL B 1 183 ? -21.906 14.109 -8.406 1 81.94 183 VAL B CA 1
ATOM 4441 C C . VAL B 1 183 ? -20.844 15.172 -8.148 1 81.94 183 VAL B C 1
ATOM 4443 O O . VAL B 1 183 ? -19.688 14.852 -7.867 1 81.94 183 VAL B O 1
ATOM 4446 N N . PHE B 1 184 ? -21.188 16.406 -8.148 1 87.56 184 PHE B N 1
ATOM 4447 C CA . PHE B 1 184 ? -20.234 17.484 -7.934 1 87.56 184 PHE B CA 1
ATOM 4448 C C . PHE B 1 184 ? -19.734 17.5 -6.492 1 87.56 184 PHE B C 1
ATOM 4450 O O . PHE B 1 184 ? -18.594 17.859 -6.227 1 87.56 184 PHE B O 1
ATOM 4457 N N . TYR B 1 185 ? -20.609 17.047 -5.582 1 87.88 185 TYR B N 1
ATOM 4458 C CA . TYR B 1 185 ? -20.188 16.922 -4.195 1 87.88 185 TYR B CA 1
ATOM 4459 C C . TYR B 1 185 ? -19.109 15.852 -4.062 1 87.88 185 TYR B C 1
ATOM 4461 O O . TYR B 1 185 ? -18.125 16.047 -3.336 1 87.88 185 TYR B O 1
ATOM 4469 N N . LEU B 1 186 ? -19.297 14.82 -4.812 1 88.31 186 LEU B N 1
ATOM 4470 C CA . LEU B 1 186 ? -18.328 13.727 -4.777 1 88.31 186 LEU B CA 1
ATOM 4471 C C . LEU B 1 186 ? -17 14.156 -5.379 1 88.31 186 LEU B C 1
ATOM 4473 O O . LEU B 1 186 ? -15.938 13.789 -4.867 1 88.31 186 LEU B O 1
ATOM 4477 N N . VAL B 1 187 ? -17.062 14.906 -6.398 1 91.56 187 VAL B N 1
ATOM 4478 C CA . VAL B 1 187 ? -15.859 15.461 -7.004 1 91.56 187 VAL B CA 1
ATOM 4479 C C . VAL B 1 187 ? -15.148 16.375 -6.004 1 91.56 187 VAL B C 1
ATOM 4481 O O . VAL B 1 187 ? -13.914 16.359 -5.91 1 91.56 187 VAL B O 1
ATOM 4484 N N . GLY B 1 188 ? -15.938 17.141 -5.297 1 92.19 188 GLY B N 1
ATOM 4485 C CA . GLY B 1 188 ? -15.383 18 -4.266 1 92.19 188 GLY B CA 1
ATOM 4486 C C . GLY B 1 188 ? -14.641 17.234 -3.189 1 92.19 188 GLY B C 1
ATOM 4487 O O . GLY B 1 188 ? -13.586 17.672 -2.719 1 92.19 188 GLY B O 1
ATOM 4488 N N . LEU B 1 189 ? -15.219 16.109 -2.83 1 92.19 189 LEU B N 1
ATOM 4489 C CA . LEU B 1 189 ? -14.562 15.273 -1.828 1 92.19 189 LEU B CA 1
ATOM 4490 C C . LEU B 1 189 ? -13.227 14.742 -2.352 1 92.19 189 LEU B C 1
ATOM 4492 O O . LEU B 1 189 ? -12.242 14.688 -1.61 1 92.19 189 LEU B O 1
ATOM 4496 N N . SER B 1 190 ? -13.25 14.367 -3.582 1 94 190 SER B N 1
ATOM 4497 C CA . SER B 1 190 ? -12.023 13.898 -4.211 1 94 190 SER B CA 1
ATOM 4498 C C . SER B 1 190 ? -10.969 15 -4.246 1 94 190 SER B C 1
ATOM 4500 O O . SER B 1 190 ? -9.797 14.75 -3.943 1 94 190 SER B O 1
ATOM 4502 N N . LEU B 1 191 ? -11.359 16.172 -4.641 1 94.5 191 LEU B N 1
ATOM 4503 C CA . LEU B 1 191 ? -10.445 17.297 -4.723 1 94.5 191 LEU B CA 1
ATOM 4504 C C . LEU B 1 191 ? -9.891 17.656 -3.344 1 94.5 191 LEU B C 1
ATOM 4506 O O . LEU B 1 191 ? -8.727 18.047 -3.219 1 94.5 191 LEU B O 1
ATOM 4510 N N . LEU B 1 192 ? -10.758 17.531 -2.365 1 94.81 192 LEU B N 1
ATOM 4511 C CA . LEU B 1 192 ? -10.32 17.75 -0.995 1 94.81 192 LEU B CA 1
ATOM 4512 C C . LEU B 1 192 ? -9.188 16.797 -0.623 1 94.81 192 LEU B C 1
ATOM 4514 O O . LEU B 1 192 ? -8.172 17.219 -0.058 1 94.81 192 LEU B O 1
ATOM 4518 N N . CYS B 1 193 ? -9.367 15.547 -0.935 1 95.19 193 CYS B N 1
ATOM 4519 C CA . CYS B 1 193 ? -8.359 14.547 -0.622 1 95.19 193 CYS B CA 1
ATOM 4520 C C . CYS B 1 193 ? -7.059 14.828 -1.361 1 95.19 193 CYS B C 1
ATOM 4522 O O . CYS B 1 193 ? -5.977 14.758 -0.772 1 95.19 193 CYS B O 1
ATOM 4524 N N . ILE B 1 194 ? -7.184 15.148 -2.613 1 94.06 194 ILE B N 1
ATOM 4525 C CA . ILE B 1 194 ? -6.016 15.445 -3.432 1 94.06 194 ILE B CA 1
ATOM 4526 C C . ILE B 1 194 ? -5.293 16.672 -2.873 1 94.06 194 ILE B C 1
ATOM 4528 O O . ILE B 1 194 ? -4.066 16.672 -2.76 1 94.06 194 ILE B O 1
ATOM 4532 N N . PHE B 1 195 ? -6.047 17.641 -2.51 1 93.94 195 PHE B N 1
ATOM 4533 C CA . PHE B 1 195 ? -5.473 18.875 -1.982 1 93.94 195 PHE B CA 1
ATOM 4534 C C . PHE B 1 195 ? -4.715 18.594 -0.689 1 93.94 195 PHE B C 1
ATOM 4536 O O . PHE B 1 195 ? -3.576 19.047 -0.527 1 93.94 195 PHE B O 1
ATOM 4543 N N . CYS B 1 196 ? -5.328 17.906 0.248 1 95.81 196 CYS B N 1
ATOM 4544 C CA . CYS B 1 196 ? -4.707 17.672 1.545 1 95.81 196 CYS B CA 1
ATOM 4545 C C . CYS B 1 196 ? -3.41 16.875 1.392 1 95.81 196 CYS B C 1
ATOM 4547 O O . CYS B 1 196 ? -2.416 17.172 2.057 1 95.81 196 CYS B O 1
ATOM 4549 N N . THR B 1 197 ? -3.451 15.922 0.539 1 93.94 197 THR B N 1
ATOM 4550 C CA . THR B 1 197 ? -2.271 15.102 0.29 1 93.94 197 THR B CA 1
ATOM 4551 C C . THR B 1 197 ? -1.131 15.945 -0.267 1 93.94 197 THR B C 1
ATOM 4553 O O . THR B 1 197 ? -0.005 15.891 0.233 1 93.94 197 THR B O 1
ATOM 4556 N N . ASN B 1 198 ? -1.399 16.797 -1.185 1 90.5 198 ASN B N 1
ATOM 4557 C CA . ASN B 1 198 ? -0.375 17.594 -1.849 1 90.5 198 ASN B CA 1
ATOM 4558 C C . ASN B 1 198 ? 0.043 18.797 -0.996 1 90.5 198 ASN B C 1
ATOM 4560 O O . ASN B 1 198 ? 1.195 19.234 -1.052 1 90.5 198 ASN B O 1
ATOM 4564 N N . SER B 1 199 ? -0.858 19.266 -0.26 1 94.25 199 SER B N 1
ATOM 4565 C CA . SER B 1 199 ? -0.561 20.469 0.518 1 94.25 199 SER B CA 1
ATOM 4566 C C . SER B 1 199 ? 0.417 20.156 1.647 1 94.25 199 SER B C 1
ATOM 4568 O O . SER B 1 199 ? 1.282 20.984 1.964 1 94.25 199 SER B O 1
ATOM 4570 N N . ILE B 1 200 ? 0.29 18.969 2.277 1 95.31 200 ILE B N 1
ATOM 4571 C CA . ILE B 1 200 ? 1.266 18.562 3.281 1 95.31 200 ILE B CA 1
ATOM 4572 C C . ILE B 1 200 ? 2.635 18.391 2.629 1 95.31 200 ILE B C 1
ATOM 4574 O O . ILE B 1 200 ? 3.658 18.766 3.209 1 95.31 200 ILE B O 1
ATOM 4578 N N . ASN B 1 201 ? 2.604 17.891 1.408 1 91.31 201 ASN B N 1
ATOM 4579 C CA . ASN B 1 201 ? 3.826 17.594 0.669 1 91.31 201 ASN B CA 1
ATOM 4580 C C . ASN B 1 201 ? 4.551 18.875 0.25 1 91.31 201 ASN B C 1
ATOM 4582 O O . ASN B 1 201 ? 5.781 18.906 0.199 1 91.31 201 ASN B O 1
ATOM 4586 N N . ILE B 1 202 ? 3.844 19.906 -0.042 1 91.38 202 ILE B N 1
ATOM 4587 C CA . ILE B 1 202 ? 4.449 21.125 -0.573 1 91.38 202 ILE B CA 1
ATOM 4588 C C . ILE B 1 202 ? 4.977 21.984 0.574 1 91.38 202 ILE B C 1
ATOM 4590 O O . ILE B 1 202 ? 5.961 22.703 0.413 1 91.38 202 ILE B O 1
ATOM 4594 N N . LEU B 1 203 ? 4.309 21.953 1.654 1 94.38 203 LEU B N 1
ATOM 4595 C CA . LEU B 1 203 ? 4.852 22.641 2.82 1 94.38 203 LEU B CA 1
ATOM 4596 C C . LEU B 1 203 ? 5.914 21.797 3.51 1 94.38 203 LEU B C 1
ATOM 4598 O O . LEU B 1 203 ? 5.656 21.219 4.566 1 94.38 203 LEU B O 1
ATOM 4602 N N . ALA B 1 204 ? 7.062 21.781 2.936 1 92.62 204 ALA B N 1
ATOM 4603 C CA . ALA B 1 204 ? 8.211 20.953 3.318 1 92.62 204 ALA B CA 1
ATOM 4604 C C . ALA B 1 204 ? 9.508 21.734 3.184 1 92.62 204 ALA B C 1
ATOM 4606 O O . ALA B 1 204 ? 9.516 22.875 2.701 1 92.62 204 ALA B O 1
ATOM 4607 N N . GLY B 1 205 ? 10.586 21.156 3.699 1 90.69 205 GLY B N 1
ATOM 4608 C CA . GLY B 1 205 ? 11.875 21.766 3.438 1 90.69 205 GLY B CA 1
ATOM 4609 C C . GLY B 1 205 ? 12.711 21.953 4.688 1 90.69 205 GLY B C 1
ATOM 4610 O O . GLY B 1 205 ? 13.914 22.234 4.598 1 90.69 205 GLY B O 1
ATOM 4611 N N . VAL B 1 206 ? 12.055 21.906 5.777 1 95.75 206 VAL B N 1
ATOM 4612 C CA . VAL B 1 206 ? 12.797 21.953 7.031 1 95.75 206 VAL B CA 1
ATOM 4613 C C . VAL B 1 206 ? 12.43 20.75 7.898 1 95.75 206 VAL B C 1
ATOM 4615 O O . VAL B 1 206 ? 11.312 20.234 7.816 1 95.75 206 VAL B O 1
ATOM 4618 N N . ASN B 1 207 ? 13.359 20.344 8.781 1 96.75 207 ASN B N 1
ATOM 4619 C CA . ASN B 1 207 ? 13.188 19.125 9.57 1 96.75 207 ASN B CA 1
ATOM 4620 C C . ASN B 1 207 ? 11.977 19.234 10.492 1 96.75 207 ASN B C 1
ATOM 4622 O O . ASN B 1 207 ? 11.836 20.203 11.242 1 96.75 207 ASN B O 1
ATOM 4626 N N . GLY B 1 208 ? 11.055 18.312 10.344 1 97.75 208 GLY B N 1
ATOM 4627 C CA . GLY B 1 208 ? 9.977 18.156 11.305 1 97.75 208 GLY B CA 1
ATOM 4628 C C . GLY B 1 208 ? 8.695 18.859 10.898 1 97.75 208 GLY B C 1
ATOM 4629 O O . GLY B 1 208 ? 7.648 18.672 11.516 1 97.75 208 GLY B O 1
ATOM 4630 N N . VAL B 1 209 ? 8.719 19.641 9.844 1 98.06 209 VAL B N 1
ATOM 4631 C CA . VAL B 1 209 ? 7.586 20.5 9.547 1 98.06 209 VAL B CA 1
ATOM 4632 C C . VAL B 1 209 ? 6.426 19.672 9 1 98.06 209 VAL B C 1
ATOM 4634 O O . VAL B 1 209 ? 5.266 19.922 9.328 1 98.06 209 VAL B O 1
ATOM 4637 N N . GLU B 1 210 ? 6.723 18.703 8.141 1 98.06 210 GLU B N 1
ATOM 4638 C CA . GLU B 1 210 ? 5.668 17.891 7.551 1 98.06 210 GLU B CA 1
ATOM 4639 C C . GLU B 1 210 ? 4.926 17.078 8.617 1 98.06 210 GLU B C 1
ATOM 4641 O O . GLU B 1 210 ? 3.693 17.062 8.641 1 98.06 210 GLU B O 1
ATOM 4646 N N . VAL B 1 211 ? 5.66 16.484 9.492 1 98.75 211 VAL B N 1
ATOM 4647 C CA . VAL B 1 211 ? 5.066 15.664 10.547 1 98.75 211 VAL B CA 1
ATOM 4648 C C . VAL B 1 211 ? 4.379 16.562 11.57 1 98.75 211 VAL B C 1
ATOM 4650 O O . VAL B 1 211 ? 3.264 16.266 12.016 1 98.75 211 VAL B O 1
ATOM 4653 N N . GLY B 1 212 ? 5.043 17.641 11.914 1 98.75 212 GLY B N 1
ATOM 4654 C CA . GLY B 1 212 ? 4.504 18.547 12.914 1 98.75 212 GLY B CA 1
ATOM 4655 C C . GLY B 1 212 ? 3.168 19.141 12.523 1 98.75 212 GLY B C 1
ATOM 4656 O O . GLY B 1 212 ? 2.221 19.141 13.312 1 98.75 212 GLY B O 1
ATOM 4657 N N . GLN B 1 213 ? 3.105 19.703 11.336 1 98.69 213 GLN B N 1
ATOM 4658 C CA . GLN B 1 213 ? 1.849 20.297 10.891 1 98.69 213 GLN B CA 1
ATOM 4659 C C . GLN B 1 213 ? 0.725 19.266 10.883 1 98.69 213 GLN B C 1
ATOM 4661 O O . GLN B 1 213 ? -0.417 19.578 11.227 1 98.69 213 GLN B O 1
ATOM 4666 N N . SER B 1 214 ? 1.039 18.031 10.469 1 98.81 214 SER B N 1
ATOM 4667 C CA . SER B 1 214 ? 0.045 16.969 10.406 1 98.81 214 SER B CA 1
ATOM 4668 C C . SER B 1 214 ? -0.486 16.609 11.789 1 98.81 214 SER B C 1
ATOM 4670 O O . SER B 1 214 ? -1.685 16.391 11.961 1 98.81 214 SER B O 1
ATOM 4672 N N . ILE B 1 215 ? 0.413 16.547 12.797 1 98.88 215 ILE B N 1
ATOM 4673 C CA . ILE B 1 215 ? 0.011 16.234 14.164 1 98.88 215 ILE B CA 1
ATOM 4674 C C . ILE B 1 215 ? -0.929 17.328 14.68 1 98.88 215 ILE B C 1
ATOM 4676 O O . ILE B 1 215 ? -1.969 17.031 15.273 1 98.88 215 ILE B O 1
ATOM 4680 N N . VAL B 1 216 ? -0.594 18.562 14.438 1 98.88 216 VAL B N 1
ATOM 4681 C CA . VAL B 1 216 ? -1.396 19.672 14.922 1 98.88 216 VAL B CA 1
ATOM 4682 C C . VAL B 1 216 ? -2.799 19.609 14.328 1 98.88 216 VAL B C 1
ATOM 4684 O O . VAL B 1 216 ? -3.793 19.734 15.047 1 98.88 216 VAL B O 1
ATOM 4687 N N . ILE B 1 217 ? -2.871 19.406 13.07 1 98.88 217 ILE B N 1
ATOM 4688 C CA . ILE B 1 217 ? -4.16 19.344 12.391 1 98.88 217 ILE B CA 1
ATOM 4689 C C . ILE B 1 217 ? -4.953 18.141 12.898 1 98.88 217 ILE B C 1
ATOM 4691 O O . ILE B 1 217 ? -6.164 18.234 13.125 1 98.88 217 ILE B O 1
ATOM 4695 N N . ALA B 1 218 ? -4.273 17.016 13.086 1 98.94 218 ALA B N 1
ATOM 4696 C CA . ALA B 1 218 ? -4.938 15.812 13.57 1 98.94 218 ALA B CA 1
ATOM 4697 C C . ALA B 1 218 ? -5.508 16.031 14.969 1 98.94 218 ALA B C 1
ATOM 4699 O O . ALA B 1 218 ? -6.641 15.633 15.25 1 98.94 218 ALA B O 1
ATOM 4700 N N . VAL B 1 219 ? -4.746 16.625 15.828 1 98.81 219 VAL B N 1
ATOM 4701 C CA . VAL B 1 219 ? -5.191 16.875 17.188 1 98.81 219 VAL B CA 1
ATOM 4702 C C . VAL B 1 219 ? -6.375 17.828 17.188 1 98.81 219 VAL B C 1
ATOM 4704 O O . VAL B 1 219 ? -7.359 17.625 17.906 1 98.81 219 VAL B O 1
ATOM 4707 N N . ALA B 1 220 ? -6.277 18.891 16.406 1 98.69 220 ALA B N 1
ATOM 4708 C CA . ALA B 1 220 ? -7.402 19.828 16.266 1 98.69 220 ALA B CA 1
ATOM 4709 C C . ALA B 1 220 ? -8.648 19.094 15.773 1 98.69 220 ALA B C 1
ATOM 4711 O O . ALA B 1 220 ? -9.758 19.359 16.25 1 98.69 220 ALA B O 1
ATOM 4712 N N . SER B 1 221 ? -8.469 18.188 14.852 1 98.5 221 SER B N 1
ATOM 4713 C CA . SER B 1 221 ? -9.57 17.406 14.305 1 98.5 221 SER B CA 1
ATOM 4714 C C . SER B 1 221 ? -10.195 16.516 15.375 1 98.5 221 SER B C 1
ATOM 4716 O O . SER B 1 221 ? -11.422 16.375 15.438 1 98.5 221 SER B O 1
ATOM 4718 N N . ILE B 1 222 ? -9.352 15.875 16.188 1 98.38 222 ILE B N 1
ATOM 4719 C CA . ILE B 1 222 ? -9.844 15.023 17.266 1 98.38 222 ILE B CA 1
ATOM 4720 C C . ILE B 1 222 ? -10.672 15.859 18.234 1 98.38 222 ILE B C 1
ATOM 4722 O O . ILE B 1 222 ? -11.773 15.461 18.625 1 98.38 222 ILE B O 1
ATOM 4726 N N . VAL B 1 223 ? -10.18 17.016 18.625 1 97.12 223 VAL B N 1
ATOM 4727 C CA . VAL B 1 223 ? -10.891 17.906 19.547 1 97.12 223 VAL B CA 1
ATOM 4728 C C . VAL B 1 223 ? -12.234 18.312 18.938 1 97.12 223 VAL B C 1
ATOM 4730 O O . VAL B 1 223 ? -13.266 18.297 19.609 1 97.12 223 VAL B O 1
ATOM 4733 N N . HIS B 1 224 ? -12.242 18.672 17.688 1 95.75 224 HIS B N 1
ATOM 4734 C CA . HIS B 1 224 ? -13.477 19.031 17 1 95.75 224 HIS B CA 1
ATOM 4735 C C . HIS B 1 224 ? -14.484 17.891 17.047 1 95.75 224 HIS B C 1
ATOM 4737 O O . HIS B 1 224 ? -15.672 18.109 17.328 1 95.75 224 HIS B O 1
ATOM 4743 N N . CYS B 1 225 ? -14.008 16.656 16.766 1 95.38 225 CYS B N 1
ATOM 4744 C CA . CYS B 1 225 ? -14.891 15.492 16.766 1 95.38 225 CYS B CA 1
ATOM 4745 C C . CYS B 1 225 ? -15.484 15.266 18.156 1 95.38 225 CYS B C 1
ATOM 4747 O O . CYS B 1 225 ? -16.672 14.953 18.281 1 95.38 225 CYS B O 1
ATOM 4749 N N . ILE B 1 226 ? -14.664 15.422 19.172 1 93.5 226 ILE B N 1
ATOM 4750 C CA . ILE B 1 226 ? -15.141 15.242 20.531 1 93.5 226 ILE B CA 1
ATOM 4751 C C . ILE B 1 226 ? -16.203 16.297 20.859 1 93.5 226 ILE B C 1
ATOM 4753 O O . ILE B 1 226 ? -17.234 16 21.453 1 93.5 226 ILE B O 1
ATOM 4757 N N . MET B 1 227 ? -15.977 17.562 20.469 1 90.69 227 MET B N 1
ATOM 4758 C CA . MET B 1 227 ? -16.938 18.641 20.703 1 90.69 227 MET B CA 1
ATOM 4759 C C . MET B 1 227 ? -18.25 18.359 19.984 1 90.69 227 MET B C 1
ATOM 4761 O O . MET B 1 227 ? -19.328 18.641 20.531 1 90.69 227 MET B O 1
ATOM 4765 N N . GLN B 1 228 ? -18.172 17.766 18.875 1 89.19 228 GLN B N 1
ATOM 4766 C CA . GLN B 1 228 ? -19.359 17.5 18.078 1 89.19 228 GLN B CA 1
ATOM 4767 C C . GLN B 1 228 ? -20.156 16.328 18.641 1 89.19 228 GLN B C 1
ATOM 4769 O O . GLN B 1 228 ? -21.344 16.172 18.344 1 89.19 228 GLN B O 1
ATOM 4774 N N . MET B 1 229 ? -19.531 15.5 19.422 1 86.25 229 MET B N 1
ATOM 4775 C CA . MET B 1 229 ? -20.234 14.383 20.031 1 86.25 229 MET B CA 1
ATOM 4776 C C . MET B 1 229 ? -21.328 14.875 20.984 1 86.25 229 MET B C 1
ATOM 4778 O O . MET B 1 229 ? -22.203 14.109 21.375 1 86.25 229 MET B O 1
ATOM 4782 N N . ARG B 1 230 ? -21.359 16.156 21.344 1 83.5 230 ARG B N 1
ATOM 4783 C CA . ARG B 1 230 ? -22.406 16.75 22.156 1 83.5 230 ARG B CA 1
ATOM 4784 C C . ARG B 1 230 ? -23.766 16.703 21.453 1 83.5 230 ARG B C 1
ATOM 4786 O O . ARG B 1 230 ? -24.812 16.766 22.094 1 83.5 230 ARG B O 1
ATOM 4793 N N . LEU B 1 231 ? -23.656 16.547 20.172 1 80.44 231 LEU B N 1
ATOM 4794 C CA . LEU B 1 231 ? -24.875 16.578 19.375 1 80.44 231 LEU B CA 1
ATOM 4795 C C . LEU B 1 231 ? -25.547 15.211 19.328 1 80.44 231 LEU B C 1
ATOM 4797 O O . LEU B 1 231 ? -26.672 15.078 18.812 1 80.44 231 LEU B O 1
ATOM 4801 N N . GLU B 1 232 ? -24.938 14.242 19.797 1 79.19 232 GLU B N 1
ATOM 4802 C CA . GLU B 1 232 ? -25.484 12.891 19.75 1 79.19 232 GLU B CA 1
ATOM 4803 C C . GLU B 1 232 ? -26.781 12.789 20.547 1 79.19 232 GLU B C 1
ATOM 4805 O O . GLU B 1 232 ? -27.672 12.008 20.188 1 79.19 232 GLU B O 1
ATOM 4810 N N . SER B 1 233 ? -26.859 13.539 21.609 1 70.56 233 SER B N 1
ATOM 4811 C CA . SER B 1 233 ? -28.047 13.492 22.469 1 70.56 233 SER B CA 1
ATOM 4812 C C . SER B 1 233 ? -29.172 14.352 21.906 1 70.56 233 SER B C 1
ATOM 4814 O O . SER B 1 233 ? -30.281 14.352 22.438 1 70.56 233 SER B O 1
ATOM 4816 N N . ASP B 1 234 ? -28.812 14.992 20.875 1 69.81 234 ASP B N 1
ATOM 4817 C CA . ASP B 1 234 ? -29.844 15.836 20.266 1 69.81 234 ASP B CA 1
ATOM 4818 C C . ASP B 1 234 ? -30.672 15.055 19.25 1 69.81 234 ASP B C 1
ATOM 4820 O O . ASP B 1 234 ? -30.156 14.586 18.25 1 69.81 234 ASP B O 1
ATOM 4824 N N . PRO B 1 235 ? -31.891 14.789 19.656 1 61.62 235 PRO B N 1
ATOM 4825 C CA . PRO B 1 235 ? -32.781 14.008 18.781 1 61.62 235 PRO B CA 1
ATOM 4826 C C . PRO B 1 235 ? -32.844 14.562 17.359 1 61.62 235 PRO B C 1
ATOM 4828 O O . PRO B 1 235 ? -33.125 13.828 16.406 1 61.62 235 PRO B O 1
ATOM 4831 N N . SER B 1 236 ? -32.719 15.836 17.219 1 56.53 236 SER B N 1
ATOM 4832 C CA . SER B 1 236 ? -32.844 16.469 15.898 1 56.53 236 SER B CA 1
ATOM 4833 C C . SER B 1 236 ? -31.672 16.078 15 1 56.53 236 SER B C 1
ATOM 4835 O O . SER B 1 236 ? -31.734 16.25 13.781 1 56.53 236 SER B O 1
ATOM 4837 N N . TYR B 1 237 ? -30.688 15.586 15.562 1 57.78 237 TYR B N 1
ATOM 4838 C CA . TYR B 1 237 ? -29.484 15.312 14.789 1 57.78 237 TYR B CA 1
ATOM 4839 C C . TYR B 1 237 ? -29.516 13.906 14.203 1 57.78 237 TYR B C 1
ATOM 4841 O O . TYR B 1 237 ? -28.766 13.602 13.273 1 57.78 237 TYR B O 1
ATOM 4849 N N . GLY B 1 238 ? -30.797 13.203 14.32 1 50.84 238 GLY B N 1
ATOM 4850 C CA . GLY B 1 238 ? -31.188 12 13.602 1 50.84 238 GLY B CA 1
ATOM 4851 C C . GLY B 1 238 ? -30.203 10.859 13.773 1 50.84 238 GLY B C 1
ATOM 4852 O O . GLY B 1 238 ? -30.203 9.914 12.984 1 50.84 238 GLY B O 1
ATOM 4853 N N . GLY B 1 239 ? -29.266 10.789 14.742 1 48.34 239 GLY B N 1
ATOM 4854 C CA . GLY B 1 239 ? -28.594 9.547 15.07 1 48.34 239 GLY B CA 1
ATOM 4855 C C . GLY B 1 239 ? -27.219 9.422 14.43 1 48.34 239 GLY B C 1
ATOM 4856 O O . GLY B 1 239 ? -26.234 9.188 15.125 1 48.34 239 GLY B O 1
ATOM 4857 N N . PRO B 1 240 ? -26.953 9.508 13.016 1 52.84 240 PRO B N 1
ATOM 4858 C CA . PRO B 1 240 ? -25.766 9.062 12.297 1 52.84 240 PRO B CA 1
ATOM 4859 C C . PRO B 1 240 ? -24.531 9.906 12.617 1 52.84 240 PRO B C 1
ATOM 4861 O O . PRO B 1 240 ? -23.406 9.492 12.344 1 52.84 240 PRO B O 1
ATOM 4864 N N . ALA B 1 241 ? -24.625 11.023 13.195 1 54.34 241 ALA B N 1
ATOM 4865 C CA . ALA B 1 241 ? -23.5 11.93 13.453 1 54.34 241 ALA B CA 1
ATOM 4866 C C . ALA B 1 241 ? -22.5 11.305 14.414 1 54.34 241 ALA B C 1
ATOM 4868 O O . ALA B 1 241 ? -21.281 11.414 14.211 1 54.34 241 ALA B O 1
ATOM 4869 N N . THR B 1 242 ? -23.031 10.562 15.367 1 59.34 242 THR B N 1
ATOM 4870 C CA . THR B 1 242 ? -22.188 10.023 16.422 1 59.34 242 THR B CA 1
ATOM 4871 C C . THR B 1 242 ? -21.266 8.938 15.875 1 59.34 242 THR B C 1
ATOM 4873 O O . THR B 1 242 ? -20.062 8.914 16.172 1 59.34 242 THR B O 1
ATOM 4876 N N . SER B 1 243 ? -21.812 8.414 14.906 1 80.56 243 SER B N 1
ATOM 4877 C CA . SER B 1 243 ? -21.031 7.293 14.383 1 80.56 243 SER B CA 1
ATOM 4878 C C . SER B 1 243 ? -19.891 7.785 13.5 1 80.56 243 SER B C 1
ATOM 4880 O O . SER B 1 243 ? -18.781 7.266 13.578 1 80.56 243 SER B O 1
ATOM 4882 N N . GLY B 1 244 ? -20.109 8.961 12.945 1 88.75 244 GLY B N 1
ATOM 4883 C CA . GLY B 1 244 ? -19.062 9.492 12.078 1 88.75 244 GLY B CA 1
ATOM 4884 C C . GLY B 1 244 ? -17.891 10.086 12.836 1 88.75 244 GLY B C 1
ATOM 4885 O O . GLY B 1 244 ? -16.734 9.883 12.461 1 88.75 244 GLY B O 1
ATOM 4886 N N . GLN B 1 245 ? -18.266 10.797 13.945 1 92.88 245 GLN B N 1
ATOM 4887 C CA . GLN B 1 245 ? -17.219 11.414 14.75 1 92.88 245 GLN B CA 1
ATOM 4888 C C . GLN B 1 245 ? -16.359 10.359 15.445 1 92.88 245 GLN B C 1
ATOM 4890 O O . GLN B 1 245 ? -15.133 10.492 15.508 1 92.88 245 GLN B O 1
ATOM 4895 N N . LEU B 1 246 ? -17.047 9.383 15.914 1 93.44 246 LEU B N 1
ATOM 4896 C CA . LEU B 1 246 ? -16.328 8.305 16.578 1 93.44 246 LEU B CA 1
ATOM 4897 C C . LEU B 1 246 ? -15.414 7.574 15.609 1 93.44 246 LEU B C 1
ATOM 4899 O O . LEU B 1 246 ? -14.273 7.234 15.961 1 93.44 246 LEU B O 1
ATOM 4903 N N . LEU B 1 247 ? -15.891 7.371 14.43 1 94.75 247 LEU B N 1
ATOM 4904 C CA . LEU B 1 247 ? -15.094 6.703 13.398 1 94.75 247 LEU B CA 1
ATOM 4905 C C . LEU B 1 247 ? -13.914 7.57 12.977 1 94.75 247 LEU B C 1
ATOM 4907 O O . LEU B 1 247 ? -12.82 7.059 12.719 1 94.75 247 LEU B O 1
ATOM 4911 N N . ALA B 1 248 ? -14.133 8.852 12.875 1 96.69 248 ALA B N 1
ATOM 4912 C CA . ALA B 1 248 ? -13.039 9.766 12.555 1 96.69 248 ALA B CA 1
ATOM 4913 C C . ALA B 1 248 ? -11.953 9.719 13.625 1 96.69 248 ALA B C 1
ATOM 4915 O O . ALA B 1 248 ? -10.758 9.719 13.312 1 96.69 248 ALA B O 1
ATOM 4916 N N . ILE B 1 249 ? -12.375 9.68 14.867 1 97.69 249 ILE B N 1
ATOM 4917 C CA . ILE B 1 249 ? -11.438 9.609 15.977 1 97.69 249 ILE B CA 1
ATOM 4918 C C . ILE B 1 249 ? -10.641 8.305 15.898 1 97.69 249 ILE B C 1
ATOM 4920 O O . ILE B 1 249 ? -9.43 8.297 16.141 1 97.69 249 ILE B O 1
ATOM 4924 N N . ALA B 1 250 ? -11.273 7.254 15.523 1 97.38 250 ALA B N 1
ATOM 4925 C CA . ALA B 1 250 ? -10.633 5.949 15.398 1 97.38 250 ALA B CA 1
ATOM 4926 C C . ALA B 1 250 ? -9.555 5.973 14.32 1 97.38 250 ALA B C 1
ATOM 4928 O O . ALA B 1 250 ? -8.57 5.234 14.398 1 97.38 250 ALA B O 1
ATOM 4929 N N . LEU B 1 251 ? -9.688 6.816 13.344 1 98.25 251 LEU B N 1
ATOM 4930 C CA . LEU B 1 251 ? -8.688 6.969 12.281 1 98.25 251 LEU B CA 1
ATOM 4931 C C . LEU B 1 251 ? -7.559 7.891 12.727 1 98.25 251 LEU B C 1
ATOM 4933 O O . LEU B 1 251 ? -6.395 7.652 12.406 1 98.25 251 LEU B O 1
ATOM 4937 N N . LEU B 1 252 ? -7.898 8.875 13.531 1 98.88 252 LEU B N 1
ATOM 4938 C CA . LEU B 1 252 ? -6.973 9.969 13.805 1 98.88 252 LEU B CA 1
ATOM 4939 C C . LEU B 1 252 ? -6.047 9.625 14.961 1 98.88 252 LEU B C 1
ATOM 4941 O O . LEU B 1 252 ? -4.871 10 14.961 1 98.88 252 LEU B O 1
ATOM 4945 N N . VAL B 1 253 ? -6.512 8.906 15.938 1 98.88 253 VAL B N 1
ATOM 4946 C CA . VAL B 1 253 ? -5.746 8.688 17.156 1 98.88 253 VAL B CA 1
ATOM 4947 C C . VAL B 1 253 ? -4.527 7.816 16.859 1 98.88 253 VAL B C 1
ATOM 4949 O O . VAL B 1 253 ? -3.402 8.172 17.219 1 98.88 253 VAL B O 1
ATOM 4952 N N . PRO B 1 254 ? -4.664 6.688 16.156 1 98.88 254 PRO B N 1
ATOM 4953 C CA . PRO B 1 254 ? -3.455 5.945 15.797 1 98.88 254 PRO B CA 1
ATOM 4954 C C . PRO B 1 254 ? -2.52 6.746 14.898 1 98.88 254 PRO B C 1
ATOM 4956 O O . PRO B 1 254 ? -1.3 6.574 14.961 1 98.88 254 PRO B O 1
ATOM 4959 N N . PHE B 1 255 ? -3.072 7.578 14.078 1 98.94 255 PHE B N 1
ATOM 4960 C CA . PHE B 1 255 ? -2.275 8.445 13.219 1 98.94 255 PHE B CA 1
ATOM 4961 C C . PHE B 1 255 ? -1.401 9.375 14.047 1 98.94 255 PHE B C 1
ATOM 4963 O O . PHE B 1 255 ? -0.219 9.555 13.75 1 98.94 255 PHE B O 1
ATOM 4970 N N . VAL B 1 256 ? -1.993 9.945 15.07 1 98.94 256 VAL B N 1
ATOM 4971 C CA . VAL B 1 256 ? -1.224 10.797 15.977 1 98.94 256 VAL B CA 1
ATOM 4972 C C . VAL B 1 256 ? -0.121 9.969 16.641 1 98.94 256 VAL B C 1
ATOM 4974 O O . VAL B 1 256 ? 1.004 10.453 16.797 1 98.94 256 VAL B O 1
ATOM 4977 N N . GLY B 1 257 ? -0.434 8.766 17.031 1 98.94 257 GLY B N 1
ATOM 4978 C CA . GLY B 1 257 ? 0.556 7.895 17.656 1 98.94 257 GLY B CA 1
ATOM 4979 C C . GLY B 1 257 ? 1.776 7.668 16.781 1 98.94 257 GLY B C 1
ATOM 4980 O O . GLY B 1 257 ? 2.904 7.941 17.203 1 98.94 257 GLY B O 1
ATOM 4981 N N . VAL B 1 258 ? 1.533 7.258 15.523 1 98.94 258 VAL B N 1
ATOM 4982 C CA . VAL B 1 258 ? 2.656 6.938 14.648 1 98.94 258 VAL B CA 1
ATOM 4983 C C . VAL B 1 258 ? 3.387 8.219 14.25 1 98.94 258 VAL B C 1
ATOM 4985 O O . VAL B 1 258 ? 4.613 8.227 14.109 1 98.94 258 VAL B O 1
ATOM 4988 N N . SER B 1 259 ? 2.68 9.32 14.07 1 98.94 259 SER B N 1
ATOM 4989 C CA . SER B 1 259 ? 3.289 10.586 13.68 1 98.94 259 SER B CA 1
ATOM 4990 C C . SER B 1 259 ? 4.137 11.172 14.805 1 98.94 259 SER B C 1
ATOM 4992 O O . SER B 1 259 ? 5.207 11.734 14.555 1 98.94 259 SER B O 1
ATOM 4994 N N . ALA B 1 260 ? 3.629 11.031 16.016 1 98.88 260 ALA B N 1
ATOM 4995 C CA . ALA B 1 260 ? 4.418 11.484 17.156 1 98.88 260 ALA B CA 1
ATOM 4996 C C . ALA B 1 260 ? 5.73 10.711 17.266 1 98.88 260 ALA B C 1
ATOM 4998 O O . ALA B 1 260 ? 6.773 11.281 17.594 1 98.88 260 ALA B O 1
ATOM 4999 N N . ALA B 1 261 ? 5.656 9.469 17.016 1 98.88 261 ALA B N 1
ATOM 5000 C CA . ALA B 1 261 ? 6.867 8.648 17.016 1 98.88 261 ALA B CA 1
ATOM 5001 C C . ALA B 1 261 ? 7.848 9.117 15.945 1 98.88 261 ALA B C 1
ATOM 5003 O O . ALA B 1 261 ? 9.047 9.25 16.203 1 98.88 261 ALA B O 1
ATOM 5004 N N . LEU B 1 262 ? 7.359 9.352 14.75 1 98.75 262 LEU B N 1
ATOM 5005 C CA . LEU B 1 262 ? 8.227 9.812 13.664 1 98.75 262 LEU B CA 1
ATOM 5006 C C . LEU B 1 262 ? 8.82 11.18 13.992 1 98.75 262 LEU B C 1
ATOM 5008 O O . LEU B 1 262 ? 9.969 11.461 13.641 1 98.75 262 LEU B O 1
ATOM 5012 N N . TRP B 1 263 ? 8.016 12.016 14.617 1 98.56 263 TRP B N 1
ATOM 5013 C CA . TRP B 1 263 ? 8.461 13.375 14.93 1 98.56 263 TRP B CA 1
ATOM 5014 C C . TRP B 1 263 ? 9.688 13.352 15.828 1 98.56 263 TRP B C 1
ATOM 5016 O O . TRP B 1 263 ? 10.57 14.203 15.711 1 98.56 263 TRP B O 1
ATOM 5026 N N . ARG B 1 264 ? 9.781 12.43 16.672 1 98 264 ARG B N 1
ATOM 5027 C CA . ARG B 1 264 ? 10.922 12.273 17.578 1 98 264 ARG B CA 1
ATOM 5028 C C . ARG B 1 264 ? 12.227 12.164 16.781 1 98 264 ARG B C 1
ATOM 5030 O O . ARG B 1 264 ? 13.273 12.641 17.234 1 98 264 ARG B O 1
ATOM 5037 N N . PHE B 1 265 ? 12.172 11.578 15.625 1 98 265 PHE B N 1
ATOM 5038 C CA . PHE B 1 265 ? 13.375 11.305 14.844 1 98 265 PHE B CA 1
ATOM 5039 C C . PHE B 1 265 ? 13.477 12.273 13.664 1 98 265 PHE B C 1
ATOM 5041 O O . PHE B 1 265 ? 14.547 12.422 13.07 1 98 265 PHE B O 1
ATOM 5048 N N . ASN B 1 266 ? 12.359 12.875 13.352 1 98.12 266 ASN B N 1
ATOM 5049 C CA . ASN B 1 266 ? 12.289 13.734 12.18 1 98.12 266 ASN B CA 1
ATOM 5050 C C . ASN B 1 266 ? 12.492 15.203 12.547 1 98.12 266 ASN B C 1
ATOM 5052 O O . ASN B 1 266 ? 12.844 16.016 11.688 1 98.12 266 ASN B O 1
ATOM 5056 N N . SER B 1 267 ? 12.328 15.562 13.828 1 97.62 267 SER B N 1
ATOM 5057 C CA . SER B 1 267 ? 12.578 16.938 14.273 1 97.62 267 SER B CA 1
ATOM 5058 C C . SER B 1 267 ? 14.062 17.266 14.234 1 97.62 267 SER B C 1
ATOM 5060 O O . SER B 1 267 ? 14.906 16.359 14.188 1 97.62 267 SER B O 1
ATOM 5062 N N . TYR B 1 268 ? 14.406 18.547 14.25 1 96.06 268 TYR B N 1
ATOM 5063 C CA . TYR B 1 268 ? 15.773 19.016 14.109 1 96.06 268 TYR B CA 1
ATOM 5064 C C . TYR B 1 268 ? 16.656 18.516 15.25 1 96.06 268 TYR B C 1
ATOM 5066 O O . TYR B 1 268 ? 16.312 18.703 16.422 1 96.06 268 TYR B O 1
ATOM 5074 N N . PRO B 1 269 ? 17.766 17.938 15.008 1 95 269 PRO B N 1
ATOM 5075 C CA . PRO B 1 269 ? 18.234 17.516 13.695 1 95 269 PRO B CA 1
ATOM 5076 C C . PRO B 1 269 ? 17.688 16.156 13.273 1 95 269 PRO B C 1
ATOM 5078 O O . PRO B 1 269 ? 17.75 15.195 14.047 1 95 269 PRO B O 1
ATOM 5081 N N . ALA B 1 270 ? 17.203 16.125 12.039 1 96.44 270 ALA B N 1
ATOM 5082 C CA . ALA B 1 270 ? 16.516 14.93 11.578 1 96.44 270 ALA B CA 1
ATOM 5083 C C . ALA B 1 270 ? 17.484 13.758 11.406 1 96.44 270 ALA B C 1
ATOM 5085 O O . ALA B 1 270 ? 18.578 13.93 10.875 1 96.44 270 ALA B O 1
ATOM 5086 N N . SER B 1 271 ? 17.062 12.648 11.875 1 96.31 271 SER B N 1
ATOM 5087 C CA . SER B 1 271 ? 17.797 11.414 11.641 1 96.31 271 SER B CA 1
ATOM 5088 C C . SER B 1 271 ? 17.094 10.523 10.633 1 96.31 271 SER B C 1
ATOM 5090 O O . SER B 1 271 ? 17.641 9.523 10.172 1 96.31 271 SER B O 1
ATOM 5092 N N . ILE B 1 272 ? 15.883 10.922 10.328 1 97.69 272 ILE B N 1
ATOM 5093 C CA . ILE B 1 272 ? 15.109 10.258 9.281 1 97.69 272 ILE B CA 1
ATOM 5094 C C . ILE B 1 272 ? 14.32 11.289 8.484 1 97.69 272 ILE B C 1
ATOM 5096 O O . ILE B 1 272 ? 13.977 12.352 9.008 1 97.69 272 ILE B O 1
ATOM 5100 N N . PHE B 1 273 ? 14.086 11.023 7.254 1 97.5 273 PHE B N 1
ATOM 5101 C CA . PHE B 1 273 ? 13.141 11.766 6.43 1 97.5 273 PHE B CA 1
ATOM 5102 C C . PHE B 1 273 ? 11.891 10.945 6.164 1 97.5 273 PHE B C 1
ATOM 5104 O O . PHE B 1 273 ? 11.953 9.719 6.059 1 97.5 273 PHE B O 1
ATOM 5111 N N . VAL B 1 274 ? 10.828 11.578 6.09 1 97.19 274 VAL B N 1
ATOM 5112 C CA . VAL B 1 274 ? 9.562 10.859 6.051 1 97.19 274 VAL B CA 1
ATOM 5113 C C . VAL B 1 274 ? 9.188 10.539 4.605 1 97.19 274 VAL B C 1
ATOM 5115 O O . VAL B 1 274 ? 8.555 9.523 4.328 1 97.19 274 VAL B O 1
ATOM 5118 N N . GLY B 1 275 ? 9.516 11.398 3.598 1 95.69 275 GLY B N 1
ATOM 5119 C CA . GLY B 1 275 ? 9.312 11.148 2.178 1 95.69 275 GLY B CA 1
ATOM 5120 C C . GLY B 1 275 ? 7.879 11.375 1.736 1 95.69 275 GLY B C 1
ATOM 5121 O O . GLY B 1 275 ? 7.031 11.773 2.539 1 95.69 275 GLY B O 1
ATOM 5122 N N . ASP B 1 276 ? 7.621 11.078 0.475 1 95.38 276 ASP B N 1
ATOM 5123 C CA . ASP B 1 276 ? 6.281 11.195 -0.097 1 95.38 276 ASP B CA 1
ATOM 5124 C C . ASP B 1 276 ? 5.336 10.164 0.503 1 95.38 276 ASP B C 1
ATOM 5126 O O . ASP B 1 276 ? 4.129 10.398 0.604 1 95.38 276 ASP B O 1
ATOM 5130 N N . SER B 1 277 ? 5.883 9.047 0.89 1 96.88 277 SER B N 1
ATOM 5131 C CA . SER B 1 277 ? 5.059 8.023 1.527 1 96.88 277 SER B CA 1
ATOM 5132 C C . SER B 1 277 ? 4.32 8.586 2.736 1 96.88 277 SER B C 1
ATOM 5134 O O . SER B 1 277 ? 3.125 8.336 2.912 1 96.88 277 SER B O 1
ATOM 5136 N N . TYR B 1 278 ? 4.988 9.422 3.502 1 98.38 278 TYR B N 1
ATOM 5137 C CA . TYR B 1 278 ? 4.328 9.977 4.68 1 98.38 278 TYR B CA 1
ATOM 5138 C C . TYR B 1 278 ? 3.361 11.086 4.289 1 98.38 278 TYR B C 1
ATOM 5140 O O . TYR B 1 278 ? 2.248 11.156 4.816 1 98.38 278 TYR B O 1
ATOM 5148 N N . THR B 1 279 ? 3.773 11.984 3.455 1 97.56 279 THR B N 1
ATOM 5149 C CA . THR B 1 279 ? 2.938 13.148 3.166 1 97.56 279 THR B CA 1
ATOM 5150 C C . THR B 1 279 ? 1.648 12.727 2.469 1 97.56 279 THR B C 1
ATOM 5152 O O . THR B 1 279 ? 0.574 13.25 2.768 1 97.56 279 THR B O 1
ATOM 5155 N N . TYR B 1 280 ? 1.739 11.75 1.556 1 97 280 TYR B N 1
ATOM 5156 C CA . TYR B 1 280 ? 0.535 11.203 0.938 1 97 280 TYR B CA 1
ATOM 5157 C C . TYR B 1 280 ? -0.347 10.516 1.974 1 97 280 TYR B C 1
ATOM 5159 O O . TYR B 1 280 ? -1.564 10.711 1.989 1 97 280 TYR B O 1
ATOM 5167 N N . PHE B 1 281 ? 0.308 9.766 2.824 1 98.06 281 PHE B N 1
ATOM 5168 C CA . PHE B 1 281 ? -0.359 9.055 3.91 1 98.06 281 PHE B CA 1
ATOM 5169 C C . PHE B 1 281 ? -1.044 10.039 4.855 1 98.06 281 PHE B C 1
ATOM 5171 O O . PHE B 1 281 ? -2.238 9.906 5.129 1 98.06 281 PHE B O 1
ATOM 5178 N N . ALA B 1 282 ? -0.359 11.031 5.285 1 98.75 282 ALA B N 1
ATOM 5179 C CA . ALA B 1 282 ? -0.862 12 6.262 1 98.75 282 ALA B CA 1
ATOM 5180 C C . ALA B 1 282 ? -2.023 12.805 5.688 1 98.75 282 ALA B C 1
ATOM 5182 O O . ALA B 1 282 ? -3.088 12.898 6.305 1 98.75 282 ALA B O 1
ATOM 5183 N N . GLY B 1 283 ? -1.784 13.359 4.516 1 98.19 283 GLY B N 1
ATOM 5184 C CA . GLY B 1 283 ? -2.854 14.117 3.889 1 98.19 283 GLY B CA 1
ATOM 5185 C C . GLY B 1 283 ? -4.121 13.312 3.684 1 98.19 283 GLY B C 1
ATOM 5186 O O . GLY B 1 283 ? -5.227 13.82 3.877 1 98.19 283 GLY B O 1
ATOM 5187 N N . THR B 1 284 ? -3.947 12.047 3.307 1 98.19 284 THR B N 1
ATOM 5188 C CA . THR B 1 284 ? -5.109 11.203 3.057 1 98.19 284 THR B CA 1
ATOM 5189 C C . THR B 1 284 ? -5.832 10.875 4.359 1 98.19 284 THR B C 1
ATOM 5191 O O . THR B 1 284 ? -7.062 10.914 4.418 1 98.19 284 THR B O 1
ATOM 5194 N N . VAL B 1 285 ? -5.094 10.547 5.406 1 98.75 285 VAL B N 1
ATOM 5195 C CA . VAL B 1 285 ? -5.723 10.234 6.684 1 98.75 285 VAL B CA 1
ATOM 5196 C C . VAL B 1 285 ? -6.547 11.43 7.16 1 98.75 285 VAL B C 1
ATOM 5198 O O . VAL B 1 285 ? -7.691 11.273 7.594 1 98.75 285 VAL B O 1
ATOM 5201 N N . LEU B 1 286 ? -6.004 12.617 7.066 1 98.75 286 LEU B N 1
ATOM 5202 C CA . LEU B 1 286 ? -6.68 13.82 7.539 1 98.75 286 LEU B CA 1
ATOM 5203 C C . LEU B 1 286 ? -7.93 14.094 6.711 1 98.75 286 LEU B C 1
ATOM 5205 O O . LEU B 1 286 ? -8.984 14.422 7.266 1 98.75 286 LEU B O 1
ATOM 5209 N N . SER B 1 287 ? -7.82 13.945 5.434 1 97.94 287 SER B N 1
ATOM 5210 C CA . SER B 1 287 ? -8.969 14.227 4.578 1 97.94 287 SER B CA 1
ATOM 5211 C C . SER B 1 287 ? -10.055 13.172 4.738 1 97.94 287 SER B C 1
ATOM 5213 O O . SER B 1 287 ? -11.242 13.5 4.812 1 97.94 287 SER B O 1
ATOM 5215 N N . VAL B 1 288 ? -9.648 11.945 4.801 1 97.06 288 VAL B N 1
ATOM 5216 C CA . VAL B 1 288 ? -10.602 10.852 4.953 1 97.06 288 VAL B CA 1
ATOM 5217 C C . VAL B 1 288 ? -11.312 10.961 6.301 1 97.06 288 VAL B C 1
ATOM 5219 O O . VAL B 1 288 ? -12.516 10.711 6.398 1 97.06 288 VAL B O 1
ATOM 5222 N N . ALA B 1 289 ? -10.578 11.297 7.309 1 97.38 289 ALA B N 1
ATOM 5223 C CA . ALA B 1 289 ? -11.195 11.531 8.609 1 97.38 289 ALA B CA 1
ATOM 5224 C C . ALA B 1 289 ? -12.203 12.68 8.531 1 97.38 289 ALA B C 1
ATOM 5226 O O . ALA B 1 289 ? -13.273 12.609 9.141 1 97.38 289 ALA B O 1
ATOM 5227 N N . GLY B 1 290 ? -11.844 13.742 7.836 1 96 290 GLY B N 1
ATOM 5228 C CA . GLY B 1 290 ? -12.75 14.867 7.656 1 96 290 GLY B CA 1
ATOM 5229 C C . GLY B 1 290 ? -14.039 14.492 6.957 1 96 290 GLY B C 1
ATOM 5230 O O . GLY B 1 290 ? -15.117 14.945 7.344 1 96 290 GLY B O 1
ATOM 5231 N N . VAL B 1 291 ? -13.914 13.68 5.961 1 93.75 291 VAL B N 1
ATOM 5232 C CA . VAL B 1 291 ? -15.07 13.227 5.199 1 93.75 291 VAL B CA 1
ATOM 5233 C C . VAL B 1 291 ? -15.914 12.273 6.051 1 93.75 291 VAL B C 1
ATOM 5235 O O . VAL B 1 291 ? -17.141 12.398 6.105 1 93.75 291 VAL B O 1
ATOM 5238 N N . THR B 1 292 ? -15.289 11.352 6.766 1 92.19 292 THR B N 1
ATOM 5239 C CA . THR B 1 292 ? -15.953 10.359 7.598 1 92.19 292 THR B CA 1
ATOM 5240 C C . THR B 1 292 ? -16.688 11.031 8.758 1 92.19 292 THR B C 1
ATOM 5242 O O . THR B 1 292 ? -17.797 10.633 9.109 1 92.19 292 THR B O 1
ATOM 5245 N N . GLY B 1 293 ? -16.078 12.023 9.352 1 91.81 293 GLY B N 1
ATOM 5246 C CA . GLY B 1 293 ? -16.672 12.742 10.477 1 91.81 293 GLY B CA 1
ATOM 5247 C C . GLY B 1 293 ? -17.562 13.891 10.055 1 91.81 293 GLY B C 1
ATOM 5248 O O . GLY B 1 293 ? -18.078 14.625 10.898 1 91.81 293 GLY B O 1
ATOM 5249 N N . VAL B 1 294 ? -17.703 14.141 8.781 1 88.69 294 VAL B N 1
ATOM 5250 C CA . VAL B 1 294 ? -18.578 15.141 8.18 1 88.69 294 VAL B CA 1
ATOM 5251 C C . VAL B 1 294 ? -18.172 16.531 8.641 1 88.69 294 VAL B C 1
ATOM 5253 O O . VAL B 1 294 ? -18.984 17.297 9.133 1 88.69 294 VAL B O 1
ATOM 5256 N N . TYR B 1 295 ? -16.906 16.859 8.5 1 91.12 295 TYR B N 1
ATOM 5257 C CA . TYR B 1 295 ? -16.438 18.203 8.859 1 91.12 295 TYR B CA 1
ATOM 5258 C C . TYR B 1 295 ? -15.422 18.719 7.848 1 91.12 295 TYR B C 1
ATOM 5260 O O . TYR B 1 295 ? -14.414 19.312 8.219 1 91.12 295 TYR B O 1
ATOM 5268 N N . SER B 1 296 ? -15.602 18.453 6.609 1 91.5 296 SER B N 1
ATOM 5269 C CA . SER B 1 296 ? -14.695 18.844 5.531 1 91.5 296 SER B CA 1
ATOM 5270 C C . SER B 1 296 ? -14.484 20.359 5.504 1 91.5 296 SER B C 1
ATOM 5272 O O . SER B 1 296 ? -13.383 20.828 5.211 1 91.5 296 SER B O 1
ATOM 5274 N N . LYS B 1 297 ? -15.508 21.156 5.809 1 88.44 297 LYS B N 1
ATOM 5275 C CA . LYS B 1 297 ? -15.367 22.609 5.824 1 88.44 297 LYS B CA 1
ATOM 5276 C C . LYS B 1 297 ? -14.445 23.047 6.953 1 88.44 297 LYS B C 1
ATOM 5278 O O . LYS B 1 297 ? -13.57 23.906 6.75 1 88.44 297 LYS B O 1
ATOM 5283 N N . THR B 1 298 ? -14.711 22.516 8.133 1 93 298 THR B N 1
ATOM 5284 C CA . THR B 1 298 ? -13.859 22.828 9.273 1 93 298 THR B CA 1
ATOM 5285 C C . THR B 1 298 ? -12.422 22.375 9.008 1 93 298 THR B C 1
ATOM 5287 O O . THR B 1 298 ? -11.469 23.062 9.391 1 93 298 THR B O 1
ATOM 5290 N N . LEU B 1 299 ? -12.289 21.25 8.352 1 96.62 299 LEU B N 1
ATOM 5291 C CA . LEU B 1 299 ? -10.953 20.75 8.023 1 96.62 299 LEU B CA 1
ATOM 5292 C C . LEU B 1 299 ? -10.203 21.75 7.148 1 96.62 299 LEU B C 1
ATOM 5294 O O . LEU B 1 299 ? -9.008 21.984 7.348 1 96.62 299 LEU B O 1
ATOM 5298 N N . MET B 1 300 ? -10.914 22.328 6.219 1 95.38 300 MET B N 1
ATOM 5299 C CA . MET B 1 300 ? -10.281 23.297 5.332 1 95.38 300 MET B CA 1
ATOM 5300 C C . MET B 1 300 ? -9.781 24.516 6.113 1 95.38 300 MET B C 1
ATOM 5302 O O . MET B 1 300 ? -8.766 25.109 5.766 1 95.38 300 MET B O 1
ATOM 5306 N N . LEU B 1 301 ? -10.484 24.828 7.172 1 95.44 301 LEU B N 1
ATOM 5307 C CA . LEU B 1 301 ? -10.039 25.922 8.031 1 95.44 301 LEU B CA 1
ATOM 5308 C C . LEU B 1 301 ? -8.758 25.531 8.766 1 95.44 301 LEU B C 1
ATOM 5310 O O . LEU B 1 301 ? -7.883 26.375 8.984 1 95.44 301 LEU B O 1
ATOM 5314 N N . PHE B 1 302 ? -8.68 24.281 9.141 1 98.19 302 PHE B N 1
ATOM 5315 C CA . PHE B 1 302 ? -7.469 23.812 9.797 1 98.19 302 PHE B CA 1
ATOM 5316 C C . PHE B 1 302 ? -6.281 23.859 8.844 1 98.19 302 PHE B C 1
ATOM 5318 O O . PHE B 1 302 ? -5.137 24 9.281 1 98.19 302 PHE B O 1
ATOM 5325 N N . PHE B 1 303 ? -6.586 23.781 7.52 1 98.44 303 PHE B N 1
ATOM 5326 C CA . PHE B 1 303 ? -5.551 23.719 6.496 1 98.44 303 PHE B CA 1
ATOM 5327 C C . PHE B 1 303 ? -5.234 25.109 5.953 1 98.44 303 PHE B C 1
ATOM 5329 O O . PHE B 1 303 ? -4.609 25.234 4.902 1 98.44 303 PHE B O 1
ATOM 5336 N N . VAL B 1 304 ? -5.566 26.125 6.664 1 97.5 304 VAL B N 1
ATOM 5337 C CA . VAL B 1 304 ? -5.406 27.484 6.172 1 97.5 304 VAL B CA 1
ATOM 5338 C C . VAL B 1 304 ? -3.932 27.766 5.871 1 97.5 304 VAL B C 1
ATOM 5340 O O . VAL B 1 304 ? -3.596 28.297 4.812 1 97.5 304 VAL B O 1
ATOM 5343 N N . PRO B 1 305 ? -2.979 27.438 6.762 1 98.19 305 PRO B N 1
ATOM 5344 C CA . PRO B 1 305 ? -1.577 27.672 6.406 1 98.19 305 PRO B CA 1
ATOM 5345 C C . PRO B 1 305 ? -1.176 26.969 5.105 1 98.19 305 PRO B C 1
ATOM 5347 O O . PRO B 1 305 ? -0.432 27.547 4.305 1 98.19 305 PRO B O 1
ATOM 5350 N N . GLN B 1 306 ? -1.627 25.766 4.898 1 97.94 306 GLN B N 1
ATOM 5351 C CA . GLN B 1 306 ? -1.328 25.031 3.678 1 97.94 306 GLN B CA 1
ATOM 5352 C C . GLN B 1 306 ? -1.979 25.688 2.463 1 97.94 306 GLN B C 1
ATOM 5354 O O . GLN B 1 306 ? -1.409 25.672 1.37 1 97.94 306 GLN B O 1
ATOM 5359 N N . LEU B 1 307 ? -3.189 26.203 2.674 1 96.44 307 LEU B N 1
ATOM 5360 C CA . LEU B 1 307 ? -3.873 26.922 1.609 1 96.44 307 LEU B CA 1
ATOM 5361 C C . LEU B 1 307 ? -3.084 28.156 1.205 1 96.44 307 LEU B C 1
ATOM 5363 O O . LEU B 1 307 ? -2.938 28.453 0.015 1 96.44 307 LEU B O 1
ATOM 5367 N N . VAL B 1 308 ? -2.623 28.844 2.189 1 97 308 VAL B N 1
ATOM 5368 C CA . VAL B 1 308 ? -1.822 30.047 1.941 1 97 308 VAL B CA 1
ATOM 5369 C C . VAL B 1 308 ? -0.525 29.656 1.233 1 97 308 VAL B C 1
ATOM 5371 O O . VAL B 1 308 ? -0.122 30.312 0.268 1 97 308 VAL B O 1
ATOM 5374 N N . ASN B 1 309 ? 0.12 28.641 1.718 1 97.06 309 ASN B N 1
ATOM 5375 C CA . ASN B 1 309 ? 1.339 28.156 1.07 1 97.06 309 ASN B CA 1
ATOM 5376 C C . ASN B 1 309 ? 1.091 27.797 -0.39 1 97.06 309 ASN B C 1
ATOM 5378 O O . ASN B 1 309 ? 1.917 28.094 -1.257 1 97.06 309 ASN B O 1
ATOM 5382 N N . PHE B 1 310 ? -0.007 27.109 -0.586 1 94.44 310 PHE B N 1
ATOM 5383 C CA . PHE B 1 310 ? -0.367 26.719 -1.942 1 94.44 310 PHE B CA 1
ATOM 5384 C C . PHE B 1 310 ? -0.583 27.938 -2.824 1 94.44 310 PHE B C 1
ATOM 5386 O O . PHE B 1 310 ? -0.085 28 -3.951 1 94.44 310 PHE B O 1
ATOM 5393 N N . ALA B 1 311 ? -1.267 28.906 -2.307 1 94.81 311 ALA B N 1
ATOM 5394 C CA . ALA B 1 311 ? -1.553 30.125 -3.053 1 94.81 311 ALA B CA 1
ATOM 5395 C C . ALA B 1 311 ? -0.266 30.875 -3.404 1 94.81 311 ALA B C 1
ATOM 5397 O O . ALA B 1 311 ? -0.089 31.312 -4.539 1 94.81 311 ALA B O 1
ATOM 5398 N N . ILE B 1 312 ? 0.612 30.953 -2.469 1 94.62 312 ILE B N 1
ATOM 5399 C CA . ILE B 1 312 ? 1.887 31.625 -2.668 1 94.62 312 ILE B CA 1
ATOM 5400 C C . ILE B 1 312 ? 2.721 30.875 -3.697 1 94.62 312 ILE B C 1
ATOM 5402 O O . ILE B 1 312 ? 3.453 31.469 -4.484 1 94.62 312 ILE B O 1
ATOM 5406 N N . SER B 1 313 ? 2.547 29.547 -3.734 1 93.88 313 SER B N 1
ATOM 5407 C CA . SER B 1 313 ? 3.389 28.688 -4.559 1 93.88 313 SER B CA 1
ATOM 5408 C C . SER B 1 313 ? 2.836 28.562 -5.977 1 93.88 313 SER B C 1
ATOM 5410 O O . SER B 1 313 ? 3.531 28.109 -6.883 1 93.88 313 SER B O 1
ATOM 5412 N N . LEU B 1 314 ? 1.655 28.984 -6.219 1 91.19 314 LEU B N 1
ATOM 5413 C CA . LEU B 1 314 ? 0.907 28.734 -7.445 1 91.19 314 LEU B CA 1
ATOM 5414 C C . LEU B 1 314 ? 1.669 29.234 -8.664 1 91.19 314 LEU B C 1
ATOM 5416 O O . LEU B 1 314 ? 1.763 28.547 -9.68 1 91.19 314 LEU B O 1
ATOM 5420 N N . PRO B 1 315 ? 2.26 30.453 -8.641 1 91.69 315 PRO B N 1
ATOM 5421 C CA . PRO B 1 315 ? 2.99 30.938 -9.812 1 91.69 315 PRO B CA 1
ATOM 5422 C C . PRO B 1 315 ? 4.16 30.031 -10.195 1 91.69 315 PRO B C 1
ATOM 5424 O O . PRO B 1 315 ? 4.453 29.875 -11.383 1 91.69 315 PRO B O 1
ATOM 5427 N N . GLN B 1 316 ? 4.73 29.453 -9.242 1 90.25 316 GLN B N 1
ATOM 5428 C CA . GLN B 1 316 ? 5.848 28.547 -9.508 1 90.25 316 GLN B CA 1
ATOM 5429 C C . GLN B 1 316 ? 5.355 27.172 -9.945 1 90.25 316 GLN B C 1
ATOM 5431 O O . GLN B 1 316 ? 5.922 26.562 -10.859 1 90.25 316 GLN B O 1
ATOM 5436 N N . LEU B 1 317 ? 4.332 26.766 -9.375 1 83.69 317 LEU B N 1
ATOM 5437 C CA . LEU B 1 317 ? 3.803 25.453 -9.688 1 83.69 317 LEU B CA 1
ATOM 5438 C C . LEU B 1 317 ? 3.203 25.406 -11.086 1 83.69 317 LEU B C 1
ATOM 5440 O O . LEU B 1 317 ? 3.254 24.391 -11.766 1 83.69 317 LEU B O 1
ATOM 5444 N N . LEU B 1 318 ? 2.658 26.531 -11.469 1 86.19 318 LEU B N 1
ATOM 5445 C CA . LEU B 1 318 ? 2.07 26.641 -12.805 1 86.19 318 LEU B CA 1
ATOM 5446 C C . LEU B 1 318 ? 3.121 27.047 -13.828 1 86.19 318 LEU B C 1
ATOM 5448 O O . LEU B 1 318 ? 2.803 27.25 -15 1 86.19 318 LEU B O 1
ATOM 5452 N N . ARG B 1 319 ? 4.414 27.312 -13.414 1 84.12 319 ARG B N 1
ATOM 5453 C CA . ARG B 1 319 ? 5.559 27.609 -14.266 1 84.12 319 ARG B CA 1
ATOM 5454 C C . ARG B 1 319 ? 5.418 29 -14.906 1 84.12 319 ARG B C 1
ATOM 5456 O O . ARG B 1 319 ? 5.859 29.203 -16.047 1 84.12 319 ARG B O 1
ATOM 5463 N N . ILE B 1 320 ? 4.641 29.719 -14.242 1 87.62 320 ILE B N 1
ATOM 5464 C CA . ILE B 1 320 ? 4.621 31.125 -14.641 1 87.62 320 ILE B CA 1
ATOM 5465 C C . ILE B 1 320 ? 5.969 31.766 -14.328 1 87.62 320 ILE B C 1
ATOM 5467 O O . ILE B 1 320 ? 6.465 32.594 -15.102 1 87.62 320 ILE B O 1
ATOM 5471 N N . VAL B 1 321 ? 6.496 31.344 -13.18 1 87.19 321 VAL B N 1
ATOM 5472 C CA . VAL B 1 321 ? 7.863 31.641 -12.781 1 87.19 321 VAL B CA 1
ATOM 5473 C C . VAL B 1 321 ? 8.664 30.344 -12.641 1 87.19 321 VAL B C 1
ATOM 5475 O O . VAL B 1 321 ? 8.094 29.281 -12.422 1 87.19 321 VAL B O 1
ATOM 5478 N N . PRO B 1 322 ? 9.93 30.516 -12.922 1 84.88 322 PRO B N 1
ATOM 5479 C CA . PRO B 1 322 ? 10.758 29.297 -12.812 1 84.88 322 PRO B CA 1
ATOM 5480 C C . PRO B 1 322 ? 10.602 28.594 -11.469 1 84.88 322 PRO B C 1
ATOM 5482 O O . PRO B 1 322 ? 10.516 29.266 -10.43 1 84.88 322 PRO B O 1
ATOM 5485 N N . CYS B 1 323 ? 10.438 27.328 -11.508 1 82.56 323 CYS B N 1
ATOM 5486 C CA . CYS B 1 323 ? 10.273 26.5 -10.32 1 82.56 323 CYS B CA 1
ATOM 5487 C C . CYS B 1 323 ? 11.438 25.531 -10.164 1 82.56 323 CYS B C 1
ATOM 5489 O O . CYS B 1 323 ? 11.5 24.516 -10.867 1 82.56 323 CYS B O 1
ATOM 5491 N N . PRO B 1 324 ? 12.281 25.828 -9.227 1 79.88 324 PRO B N 1
ATOM 5492 C CA . PRO B 1 324 ? 13.375 24.891 -9.008 1 79.88 324 PRO B CA 1
ATOM 5493 C C . PRO B 1 324 ? 12.906 23.578 -8.367 1 79.88 324 PRO B C 1
ATOM 5495 O O . PRO B 1 324 ? 11.766 23.484 -7.922 1 79.88 324 PRO B O 1
ATOM 5498 N N . ARG B 1 325 ? 13.789 22.641 -8.32 1 72.19 325 ARG B N 1
ATOM 5499 C CA . ARG B 1 325 ? 13.492 21.328 -7.754 1 72.19 325 ARG B CA 1
ATOM 5500 C C . ARG B 1 325 ? 13.258 21.422 -6.25 1 72.19 325 ARG B C 1
ATOM 5502 O O . ARG B 1 325 ? 12.375 20.75 -5.711 1 72.19 325 ARG B O 1
ATOM 5509 N N . HIS B 1 326 ? 14.125 22.281 -5.758 1 76.88 326 HIS B N 1
ATOM 5510 C CA . HIS B 1 326 ? 14.008 22.484 -4.316 1 76.88 326 HIS B CA 1
ATOM 5511 C C . HIS B 1 326 ? 13.656 23.922 -3.99 1 76.88 326 HIS B C 1
ATOM 5513 O O . HIS B 1 326 ? 14.406 24.844 -4.328 1 76.88 326 HIS B O 1
ATOM 5519 N N . ARG B 1 327 ? 12.562 24.094 -3.355 1 86.19 327 ARG B N 1
ATOM 5520 C CA . ARG B 1 327 ? 12.102 25.438 -3.029 1 86.19 327 ARG B CA 1
ATOM 5521 C C . ARG B 1 327 ? 12.305 25.75 -1.55 1 86.19 327 ARG B C 1
ATOM 5523 O O . ARG B 1 327 ? 11.516 26.484 -0.946 1 86.19 327 ARG B O 1
ATOM 5530 N N . VAL B 1 328 ? 13.375 25.156 -1.036 1 89.69 328 VAL B N 1
ATOM 5531 C CA . VAL B 1 328 ? 13.656 25.281 0.389 1 89.69 328 VAL B CA 1
ATOM 5532 C C . VAL B 1 328 ? 14.438 26.578 0.648 1 89.69 328 VAL B C 1
ATOM 5534 O O . VAL B 1 328 ? 15.031 27.141 -0.27 1 89.69 328 VAL B O 1
ATOM 5537 N N . PRO B 1 329 ? 14.438 27.141 1.873 1 93.69 329 PRO B N 1
ATOM 5538 C CA . PRO B 1 329 ? 15.297 28.281 2.242 1 93.69 329 PRO B CA 1
ATOM 5539 C C . PRO B 1 329 ? 16.781 27.969 2.051 1 93.69 329 PRO B C 1
ATOM 5541 O O . PRO B 1 329 ? 17.156 26.812 1.884 1 93.69 329 PRO B O 1
ATOM 5544 N N . ARG B 1 330 ? 17.469 29.031 2.027 1 92.75 330 ARG B N 1
ATOM 5545 C CA . ARG B 1 330 ? 18.922 28.891 1.863 1 92.75 330 ARG B CA 1
ATOM 5546 C C . ARG B 1 330 ? 19.609 28.828 3.217 1 92.75 330 ARG B C 1
ATOM 5548 O O . ARG B 1 330 ? 19.328 29.625 4.109 1 92.75 330 ARG B O 1
ATOM 5555 N N . TRP B 1 331 ? 20.547 27.922 3.332 1 93.81 331 TRP B N 1
ATOM 5556 C CA . TRP B 1 331 ? 21.312 27.766 4.566 1 93.81 331 TRP B CA 1
ATOM 5557 C C . TRP B 1 331 ? 22.594 28.578 4.52 1 93.81 331 TRP B C 1
ATOM 5559 O O . TRP B 1 331 ? 23.375 28.469 3.568 1 93.81 331 TRP B O 1
ATOM 5569 N N . ASP B 1 332 ? 22.734 29.359 5.496 1 93.69 332 ASP B N 1
ATOM 5570 C CA . ASP B 1 332 ? 24 30.078 5.699 1 93.69 332 ASP B CA 1
ATOM 5571 C C . ASP B 1 332 ? 24.906 29.328 6.652 1 93.69 332 ASP B C 1
ATOM 5573 O O . ASP B 1 332 ? 24.703 29.344 7.867 1 93.69 332 ASP B O 1
ATOM 5577 N N . MET B 1 333 ? 25.922 28.828 6.117 1 91.06 333 MET B N 1
ATOM 5578 C CA . MET B 1 333 ? 26.812 27.969 6.883 1 91.06 333 MET B CA 1
ATOM 5579 C C . MET B 1 333 ? 27.516 28.75 7.984 1 91.06 333 MET B C 1
ATOM 5581 O O . MET B 1 333 ? 27.688 28.234 9.094 1 91.06 333 MET B O 1
ATOM 5585 N N . LYS B 1 334 ? 27.969 29.922 7.719 1 92.5 334 LYS B N 1
ATOM 5586 C CA . LYS B 1 334 ? 28.734 30.734 8.664 1 92.5 334 LYS B CA 1
ATOM 5587 C C . LYS B 1 334 ? 27.906 31.078 9.898 1 92.5 334 LYS B C 1
ATOM 5589 O O . LYS B 1 334 ? 28.391 31 11.023 1 92.5 334 LYS B O 1
ATOM 5594 N N . ARG B 1 335 ? 26.656 31.406 9.727 1 94.81 335 ARG B N 1
ATOM 5595 C CA . ARG B 1 335 ? 25.812 31.859 10.812 1 94.81 335 ARG B CA 1
ATOM 5596 C C . ARG B 1 335 ? 24.891 30.734 11.305 1 94.81 335 ARG B C 1
ATOM 5598 O O . ARG B 1 335 ? 24.266 30.844 12.359 1 94.81 335 ARG B O 1
ATOM 5605 N N . ASP B 1 336 ? 24.812 29.656 10.516 1 94.5 336 ASP B N 1
ATOM 5606 C CA . ASP B 1 336 ? 23.938 28.516 10.797 1 94.5 336 ASP B CA 1
ATOM 5607 C C . ASP B 1 336 ? 22.484 28.953 10.914 1 94.5 336 ASP B C 1
ATOM 5609 O O . ASP B 1 336 ? 21.812 28.672 11.906 1 94.5 336 ASP B O 1
ATOM 5613 N N . VAL B 1 337 ? 22.078 29.75 9.938 1 96.31 337 VAL B N 1
ATOM 5614 C CA . VAL B 1 337 ? 20.703 30.219 9.891 1 96.31 337 VAL B CA 1
ATOM 5615 C C . VAL B 1 337 ? 20.125 30.016 8.492 1 96.31 337 VAL B C 1
ATOM 5617 O O . VAL B 1 337 ? 20.875 29.812 7.531 1 96.31 337 VAL B O 1
ATOM 5620 N N . MET B 1 338 ? 18.766 29.969 8.438 1 96.12 338 MET B N 1
ATOM 5621 C CA . MET B 1 338 ? 18.047 29.906 7.172 1 96.12 338 MET B CA 1
ATOM 5622 C C . MET B 1 338 ? 17.719 31.312 6.672 1 96.12 338 MET B C 1
ATOM 5624 O O . MET B 1 338 ? 17.375 32.188 7.457 1 96.12 338 MET B O 1
ATOM 5628 N N . GLN B 1 339 ? 17.922 31.438 5.375 1 96.44 339 GLN B N 1
ATOM 5629 C CA . GLN B 1 339 ? 17.625 32.719 4.723 1 96.44 339 GLN B CA 1
ATOM 5630 C C . GLN B 1 339 ? 16.594 32.531 3.613 1 96.44 339 GLN B C 1
ATOM 5632 O O . GLN B 1 339 ? 16.469 31.453 3.039 1 96.44 339 GLN B O 1
ATOM 5637 N N . ASN B 1 340 ? 15.875 33.625 3.441 1 95.5 340 ASN B N 1
ATOM 5638 C CA . ASN B 1 340 ? 14.922 33.625 2.334 1 95.5 340 ASN B CA 1
ATOM 5639 C C . ASN B 1 340 ? 15.625 33.375 0.999 1 95.5 340 ASN B C 1
ATOM 5641 O O . ASN B 1 340 ? 16.547 34.094 0.639 1 95.5 340 ASN B O 1
ATOM 5645 N N . SER B 1 341 ? 15.219 32.344 0.294 1 93.38 341 SER B N 1
ATOM 5646 C CA . SER B 1 341 ? 15.859 31.969 -0.966 1 93.38 341 SER B CA 1
ATOM 5647 C C . SER B 1 341 ? 15.18 32.656 -2.148 1 93.38 341 SER B C 1
ATOM 5649 O O . SER B 1 341 ? 15.648 32.562 -3.285 1 93.38 341 SER B O 1
ATOM 5651 N N . GLY B 1 342 ? 14.062 33.25 -1.942 1 92.56 342 GLY B N 1
ATOM 5652 C CA . GLY B 1 342 ? 13.328 33.875 -3.02 1 92.56 342 GLY B CA 1
ATOM 5653 C C . GLY B 1 342 ? 12.203 33.031 -3.572 1 92.56 342 GLY B C 1
ATOM 5654 O O . GLY B 1 342 ? 11.383 33.5 -4.355 1 92.56 342 GLY B O 1
ATOM 5655 N N . ASN B 1 343 ? 12.18 31.797 -3.092 1 93.38 343 ASN B N 1
ATOM 5656 C CA . ASN B 1 343 ? 11.117 30.906 -3.543 1 93.38 343 ASN B CA 1
ATOM 5657 C C . ASN B 1 343 ? 9.789 31.234 -2.854 1 93.38 343 ASN B C 1
ATOM 5659 O O . ASN B 1 343 ? 9.781 31.75 -1.736 1 93.38 343 ASN B O 1
ATOM 5663 N N . TYR B 1 344 ? 8.773 30.906 -3.525 1 93.75 344 TYR B N 1
ATOM 5664 C CA . TYR B 1 344 ? 7.43 31.266 -3.086 1 93.75 344 TYR B CA 1
ATOM 5665 C C . TYR B 1 344 ? 6.836 30.188 -2.189 1 93.75 344 TYR B C 1
ATOM 5667 O O . TYR B 1 344 ? 5.941 29.453 -2.607 1 93.75 344 TYR B O 1
ATOM 5675 N N . THR B 1 345 ? 7.23 30.156 -1.002 1 95.38 345 THR B N 1
ATOM 5676 C CA . THR B 1 345 ? 6.707 29.219 -0.016 1 95.38 345 THR B CA 1
ATOM 5677 C C . THR B 1 345 ? 6.41 29.938 1.302 1 95.38 345 THR B C 1
ATOM 5679 O O . THR B 1 345 ? 6.91 31.031 1.546 1 95.38 345 THR B O 1
ATOM 5682 N N . LEU B 1 346 ? 5.645 29.344 2.064 1 97.12 346 LEU B N 1
ATOM 5683 C CA . LEU B 1 346 ? 5.289 29.875 3.373 1 97.12 346 LEU B CA 1
ATOM 5684 C C . LEU B 1 346 ? 6.523 30.016 4.254 1 97.12 346 LEU B C 1
ATOM 5686 O O . LEU B 1 346 ? 6.641 30.984 5.016 1 97.12 346 LEU B O 1
ATOM 5690 N N . LEU B 1 347 ? 7.473 29.094 4.211 1 97.19 347 LEU B N 1
ATOM 5691 C CA . LEU B 1 347 ? 8.703 29.156 4.992 1 97.19 347 LEU B CA 1
ATOM 5692 C C . LEU B 1 347 ? 9.531 30.375 4.617 1 97.19 347 LEU B C 1
ATOM 5694 O O . LEU B 1 347 ? 10.055 31.078 5.496 1 97.19 347 LEU B O 1
ATOM 5698 N N . ASN B 1 348 ? 9.625 30.625 3.342 1 96.62 348 ASN B N 1
ATOM 5699 C CA . ASN B 1 348 ? 10.344 31.797 2.887 1 96.62 348 ASN B CA 1
ATOM 5700 C C . ASN B 1 348 ? 9.617 33.094 3.279 1 96.62 348 ASN B C 1
ATOM 5702 O O . ASN B 1 348 ? 10.258 34.094 3.561 1 96.62 348 ASN B O 1
ATOM 5706 N N . ALA B 1 349 ? 8.312 33.031 3.232 1 97.19 349 ALA B N 1
ATOM 5707 C CA . ALA B 1 349 ? 7.531 34.188 3.666 1 97.19 349 ALA B CA 1
ATOM 5708 C C . ALA B 1 349 ? 7.77 34.5 5.141 1 97.19 349 ALA B C 1
ATOM 5710 O O . ALA B 1 349 ? 7.863 35.656 5.535 1 97.19 349 ALA B O 1
ATOM 5711 N N . ILE B 1 350 ? 7.848 33.5 5.953 1 97.56 350 ILE B N 1
ATOM 5712 C CA . ILE B 1 350 ? 8.125 33.656 7.379 1 97.56 350 ILE B CA 1
ATOM 5713 C C . ILE B 1 350 ? 9.5 34.281 7.562 1 97.56 350 ILE B C 1
ATOM 5715 O O . ILE B 1 350 ? 9.664 35.219 8.383 1 97.56 350 ILE B O 1
ATOM 5719 N N . LEU B 1 351 ? 10.43 33.812 6.801 1 97.56 351 LEU B N 1
ATOM 5720 C CA . LEU B 1 351 ? 11.781 34.375 6.883 1 97.56 351 LEU B CA 1
ATOM 5721 C C . LEU B 1 351 ? 11.82 35.812 6.41 1 97.56 351 LEU B C 1
ATOM 5723 O O . LEU B 1 351 ? 12.594 36.625 6.93 1 97.56 351 LEU B O 1
ATOM 5727 N N . LEU B 1 352 ? 11.047 36.125 5.441 1 96.75 352 LEU B N 1
ATOM 5728 C CA . LEU B 1 352 ? 10.953 37.5 4.945 1 96.75 352 LEU B CA 1
ATOM 5729 C C . LEU B 1 352 ? 10.391 38.406 6.016 1 96.75 352 LEU B C 1
ATOM 5731 O O . LEU B 1 352 ? 10.844 39.562 6.16 1 96.75 352 LEU B O 1
ATOM 5735 N N . LEU B 1 353 ? 9.477 38 6.754 1 96.88 353 LEU B N 1
ATOM 5736 C CA . LEU B 1 353 ? 8.766 38.812 7.727 1 96.88 353 LEU B CA 1
ATOM 5737 C C . LEU B 1 353 ? 9.516 38.875 9.047 1 96.88 353 LEU B C 1
ATOM 5739 O O . LEU B 1 353 ? 9.523 39.906 9.727 1 96.88 353 LEU B O 1
ATOM 5743 N N . ARG B 1 354 ? 10.188 37.75 9.414 1 97.25 354 ARG B N 1
ATOM 5744 C CA . ARG B 1 354 ? 10.75 37.656 10.758 1 97.25 354 ARG B CA 1
ATOM 5745 C C . ARG B 1 354 ? 12.281 37.688 10.711 1 97.25 354 ARG B C 1
ATOM 5747 O O . ARG B 1 354 ? 12.93 37.812 11.75 1 97.25 354 ARG B O 1
ATOM 5754 N N . GLY B 1 355 ? 12.836 37.531 9.555 1 96.69 355 GLY B N 1
ATOM 5755 C CA . GLY B 1 355 ? 14.281 37.562 9.422 1 96.69 355 GLY B CA 1
ATOM 5756 C C . GLY B 1 355 ? 14.906 36.156 9.484 1 96.69 355 GLY B C 1
ATOM 5757 O O . GLY B 1 355 ? 14.203 35.188 9.711 1 96.69 355 GLY B O 1
ATOM 5758 N N . ASP B 1 356 ? 16.203 36.156 9.25 1 97.38 356 ASP B N 1
ATOM 5759 C CA . ASP B 1 356 ? 16.969 34.906 9.273 1 97.38 356 ASP B CA 1
ATOM 5760 C C . ASP B 1 356 ? 16.859 34.219 10.633 1 97.38 356 ASP B C 1
ATOM 5762 O O . ASP B 1 356 ? 16.844 34.875 11.672 1 97.38 356 ASP B O 1
ATOM 5766 N N . MET B 1 357 ? 16.688 32.969 10.648 1 96.88 357 MET B N 1
ATOM 5767 C CA . MET B 1 357 ? 16.625 32.25 11.906 1 96.88 357 MET B CA 1
ATOM 5768 C C . MET B 1 357 ? 17.125 30.812 11.734 1 96.88 357 MET B C 1
ATOM 5770 O O . MET B 1 357 ? 17.234 30.328 10.609 1 96.88 357 MET B O 1
ATOM 5774 N N . HIS B 1 358 ? 17.484 30.203 12.859 1 97.56 358 HIS B N 1
ATOM 5775 C CA . HIS B 1 358 ? 17.906 28.812 12.859 1 97.56 358 HIS B CA 1
ATOM 5776 C C . HIS B 1 358 ? 16.797 27.891 12.359 1 97.56 358 HIS B C 1
ATOM 5778 O O . HIS B 1 358 ? 15.617 28.188 12.547 1 97.56 358 HIS B O 1
ATOM 5784 N N . GLU B 1 359 ? 17.141 26.828 11.727 1 97.19 359 GLU B N 1
ATOM 5785 C CA . GLU B 1 359 ? 16.172 25.891 11.148 1 97.19 359 GLU B CA 1
ATOM 5786 C C . GLU B 1 359 ? 15.133 25.469 12.18 1 97.19 359 GLU B C 1
ATOM 5788 O O . GLU B 1 359 ? 13.945 25.406 11.883 1 97.19 359 GLU B O 1
ATOM 5793 N N . ARG B 1 360 ? 15.594 25.141 13.352 1 97.19 360 ARG B N 1
ATOM 5794 C CA . ARG B 1 360 ? 14.711 24.719 14.43 1 97.19 360 ARG B CA 1
ATOM 5795 C C . ARG B 1 360 ? 13.68 25.797 14.75 1 97.19 360 ARG B C 1
ATOM 5797 O O . ARG B 1 360 ? 12.508 25.5 14.992 1 97.19 360 ARG B O 1
ATOM 5804 N N . ASP B 1 361 ? 14.102 27 14.75 1 97.81 361 ASP B N 1
ATOM 5805 C CA . ASP B 1 361 ? 13.227 28.125 15.055 1 97.81 361 ASP B CA 1
ATOM 5806 C C . ASP B 1 361 ? 12.227 28.359 13.922 1 97.81 361 ASP B C 1
ATOM 5808 O O . ASP B 1 361 ? 11.086 28.766 14.164 1 97.81 361 ASP B O 1
ATOM 5812 N N . LEU B 1 362 ? 12.711 28.188 12.773 1 98 362 LEU B N 1
ATOM 5813 C CA . LEU B 1 362 ? 11.82 28.312 11.625 1 98 362 LEU B CA 1
ATOM 5814 C C . LEU B 1 362 ? 10.711 27.281 11.672 1 98 362 LEU B C 1
ATOM 5816 O O . LEU B 1 362 ? 9.547 27.594 11.422 1 98 362 LEU B O 1
ATOM 5820 N N . THR B 1 363 ? 11.07 26.031 11.984 1 98.06 363 THR B N 1
ATOM 5821 C CA . THR B 1 363 ? 10.078 24.984 12.141 1 98.06 363 THR B CA 1
ATOM 5822 C C . THR B 1 363 ? 9.078 25.344 13.242 1 98.06 363 THR B C 1
ATOM 5824 O O . THR B 1 363 ? 7.867 25.188 13.062 1 98.06 363 THR B O 1
ATOM 5827 N N . ARG B 1 364 ? 9.602 25.828 14.328 1 98.12 364 ARG B N 1
ATOM 5828 C CA . ARG B 1 364 ? 8.742 26.219 15.445 1 98.12 364 ARG B CA 1
ATOM 5829 C C . ARG B 1 364 ? 7.789 27.328 15.039 1 98.12 364 ARG B C 1
ATOM 5831 O O . ARG B 1 364 ? 6.625 27.344 15.438 1 98.12 364 ARG B O 1
ATOM 5838 N N . ALA B 1 365 ? 8.297 28.25 14.328 1 98.25 365 ALA B N 1
ATOM 5839 C CA . ALA B 1 365 ? 7.469 29.359 13.852 1 98.25 365 ALA B CA 1
ATOM 5840 C C . ALA B 1 365 ? 6.336 28.844 12.969 1 98.25 365 ALA B C 1
ATOM 5842 O O . ALA B 1 365 ? 5.191 29.297 13.094 1 98.25 365 ALA B O 1
ATOM 5843 N N . ALA B 1 366 ? 6.68 27.969 12.055 1 98.19 366 ALA B N 1
ATOM 5844 C CA . ALA B 1 366 ? 5.676 27.391 11.164 1 98.19 366 ALA B CA 1
ATOM 5845 C C . ALA B 1 366 ? 4.621 26.625 11.953 1 98.19 366 ALA B C 1
ATOM 5847 O O . ALA B 1 366 ? 3.428 26.719 11.656 1 98.19 366 ALA B O 1
ATOM 5848 N N . LEU B 1 367 ? 5.035 25.859 12.93 1 98.56 367 LEU B N 1
ATOM 5849 C CA . LEU B 1 367 ? 4.117 25.062 13.727 1 98.56 367 LEU B CA 1
ATOM 5850 C C . LEU B 1 367 ? 3.244 25.938 14.609 1 98.56 367 LEU B C 1
ATOM 5852 O O . LEU B 1 367 ? 2.072 25.625 14.844 1 98.56 367 LEU B O 1
ATOM 5856 N N . LYS B 1 368 ? 3.855 27 15.148 1 98.5 368 LYS B N 1
ATOM 5857 C CA . LYS B 1 368 ? 3.064 27.953 15.922 1 98.5 368 LYS B CA 1
ATOM 5858 C C . LYS B 1 368 ? 1.965 28.578 15.062 1 98.5 368 LYS B C 1
ATOM 5860 O O . LYS B 1 368 ? 0.834 28.75 15.523 1 98.5 368 LYS B O 1
ATOM 5865 N N . LEU B 1 369 ? 2.334 28.922 13.891 1 98.25 369 LEU B N 1
ATOM 5866 C CA . LEU B 1 369 ? 1.339 29.438 12.961 1 98.25 369 LEU B CA 1
ATOM 5867 C C . LEU B 1 369 ? 0.224 28.422 12.727 1 98.25 369 LEU B C 1
ATOM 5869 O O . LEU B 1 369 ? -0.952 28.797 12.672 1 98.25 369 LEU B O 1
ATOM 5873 N N . GLN B 1 370 ? 0.565 27.156 12.555 1 98.69 370 GLN B N 1
ATOM 5874 C CA . GLN B 1 370 ? -0.41 26.094 12.367 1 98.69 370 GLN B CA 1
ATOM 5875 C C . GLN B 1 370 ? -1.324 25.969 13.586 1 98.69 370 GLN B C 1
ATOM 5877 O O . GLN B 1 370 ? -2.539 25.812 13.438 1 98.69 370 GLN B O 1
ATOM 5882 N N . ILE B 1 371 ? -0.742 26.016 14.773 1 98.69 371 ILE B N 1
ATOM 5883 C CA . ILE B 1 371 ? -1.5 25.891 16.016 1 98.69 371 ILE B CA 1
ATOM 5884 C C . ILE B 1 371 ? -2.479 27.062 16.141 1 98.69 371 ILE B C 1
ATOM 5886 O O . ILE B 1 371 ? -3.662 26.859 16.422 1 98.69 371 ILE B O 1
ATOM 5890 N N . VAL B 1 372 ? -2.002 28.25 15.93 1 98.25 372 VAL B N 1
ATOM 5891 C CA . VAL B 1 372 ? -2.83 29.438 16.031 1 98.25 372 VAL B CA 1
ATOM 5892 C C . VAL B 1 372 ? -3.963 29.375 15.016 1 98.25 372 VAL B C 1
ATOM 5894 O O . VAL B 1 372 ? -5.109 29.719 15.328 1 98.25 372 VAL B O 1
ATOM 5897 N N . SER B 1 373 ? -3.592 29 13.828 1 97.81 373 SER B N 1
ATOM 5898 C CA . SER B 1 373 ? -4.605 28.875 12.781 1 97.81 373 SER B CA 1
ATOM 5899 C C . SER B 1 373 ? -5.703 27.906 13.195 1 97.81 373 SER B C 1
ATOM 5901 O O . SER B 1 373 ? -6.887 28.156 12.953 1 97.81 373 SER B O 1
ATOM 5903 N N . CYS B 1 374 ? -5.355 26.781 13.75 1 98.06 374 CYS B N 1
ATOM 5904 C CA . CYS B 1 374 ? -6.336 25.797 14.172 1 98.06 374 CYS B CA 1
ATOM 5905 C C . CYS B 1 374 ? -7.199 26.328 15.305 1 98.06 374 CYS B C 1
ATOM 5907 O O . CYS B 1 374 ? -8.406 26.078 15.352 1 98.06 374 CYS B O 1
ATOM 5909 N N . ILE B 1 375 ? -6.566 27.078 16.25 1 97.06 375 ILE B N 1
ATOM 5910 C CA . ILE B 1 375 ? -7.301 27.672 17.359 1 97.06 375 ILE B CA 1
ATOM 5911 C C . ILE B 1 375 ? -8.297 28.688 16.828 1 97.06 375 ILE B C 1
ATOM 5913 O O . ILE B 1 375 ? -9.469 28.703 17.234 1 97.06 375 ILE B O 1
ATOM 5917 N N . VAL B 1 376 ? -7.879 29.547 15.953 1 95.75 376 VAL B N 1
ATOM 5918 C CA . VAL B 1 376 ? -8.742 30.562 15.367 1 95.75 376 VAL B CA 1
ATOM 5919 C C . VAL B 1 376 ? -9.883 29.891 14.594 1 95.75 376 VAL B C 1
ATOM 5921 O O . VAL B 1 376 ? -11.023 30.344 14.656 1 95.75 376 VAL B O 1
ATOM 5924 N N . ALA B 1 377 ? -9.516 28.828 13.891 1 95 377 ALA B N 1
ATOM 5925 C CA . ALA B 1 377 ? -10.531 28.078 13.148 1 95 377 ALA B CA 1
ATOM 5926 C C . ALA B 1 377 ? -11.594 27.516 14.086 1 95 377 ALA B C 1
ATOM 5928 O O . ALA B 1 377 ? -12.789 27.578 13.789 1 95 377 ALA B O 1
ATOM 5929 N N . MET B 1 378 ? -11.164 27 15.195 1 93.56 378 MET B N 1
ATOM 5930 C CA . MET B 1 378 ? -12.094 26.438 16.172 1 93.56 378 MET B CA 1
ATOM 5931 C C . MET B 1 378 ? -12.984 27.531 16.75 1 93.56 378 MET B C 1
ATOM 5933 O O . MET B 1 378 ? -14.188 27.312 16.938 1 93.56 378 MET B O 1
ATOM 5937 N N . PHE B 1 379 ? -12.383 28.625 17.031 1 90.44 379 PHE B N 1
ATOM 5938 C CA . PHE B 1 379 ? -13.141 29.75 17.562 1 90.44 379 PHE B CA 1
ATOM 5939 C C . PHE B 1 379 ? -14.164 30.234 16.531 1 90.44 379 PHE B C 1
ATOM 5941 O O . PHE B 1 379 ? -15.312 30.516 16.891 1 90.44 379 PHE B O 1
ATOM 5948 N N . ALA B 1 380 ? -13.703 30.359 15.352 1 86.62 380 ALA B N 1
ATOM 5949 C CA . ALA B 1 380 ? -14.594 30.797 14.289 1 86.62 380 ALA B CA 1
ATOM 5950 C C . ALA B 1 380 ? -15.75 29.828 14.094 1 86.62 380 ALA B C 1
ATOM 5952 O O . ALA B 1 380 ? -16.891 30.25 13.852 1 86.62 380 ALA B O 1
ATOM 5953 N N . ARG B 1 381 ? -15.5 28.594 14.156 1 84.25 381 ARG B N 1
ATOM 5954 C CA . ARG B 1 381 ? -16.5 27.547 13.961 1 84.25 381 ARG B CA 1
ATOM 5955 C C . ARG B 1 381 ? -17.547 27.594 15.07 1 84.25 381 ARG B C 1
ATOM 5957 O O . ARG B 1 381 ? -18.75 27.469 14.805 1 84.25 381 ARG B O 1
ATOM 5964 N N . TYR B 1 382 ? -17.219 27.75 16.25 1 81.69 382 TYR B N 1
ATOM 5965 C CA . TYR B 1 382 ? -18.141 27.625 17.359 1 81.69 382 TYR B CA 1
ATOM 5966 C C . TYR B 1 382 ? -18.688 28.969 17.797 1 81.69 382 TYR B C 1
ATOM 5968 O O . TYR B 1 382 ? -19.766 29.062 18.391 1 81.69 382 TYR B O 1
ATOM 5976 N N . PHE B 1 383 ? -17.953 30 17.547 1 74.12 383 PHE B N 1
ATOM 5977 C CA . PHE B 1 383 ? -18.469 31.328 17.875 1 74.12 383 PHE B CA 1
ATOM 5978 C C . PHE B 1 383 ? -19.219 31.922 16.688 1 74.12 383 PHE B C 1
ATOM 5980 O O . PHE B 1 383 ? -20.328 32.406 16.844 1 74.12 383 PHE B O 1
ATOM 5987 N N . LEU B 1 384 ? -18.562 31.891 15.461 1 61.25 384 LEU B N 1
ATOM 5988 C CA . LEU B 1 384 ? -19.156 32.531 14.305 1 61.25 384 LEU B CA 1
ATOM 5989 C C . LEU B 1 384 ? -20.312 31.703 13.75 1 61.25 384 LEU B C 1
ATOM 5991 O O . LEU B 1 384 ? -21.266 32.25 13.195 1 61.25 384 LEU B O 1
ATOM 5995 N N . ALA B 1 385 ? -20.188 30.359 13.781 1 57.97 385 ALA B N 1
ATOM 5996 C CA . ALA B 1 385 ? -21.297 29.547 13.297 1 57.97 385 ALA B CA 1
ATOM 5997 C C . ALA B 1 385 ? -22.578 29.812 14.094 1 57.97 385 ALA B C 1
ATOM 5999 O O . ALA B 1 385 ? -23.672 29.766 13.555 1 57.97 385 ALA B O 1
ATOM 6000 N N . SER B 1 386 ? -22.406 30.109 15.383 1 52.31 386 SER B N 1
ATOM 6001 C CA . SER B 1 386 ? -23.562 30.531 16.172 1 52.31 386 SER B CA 1
ATOM 6002 C C . SER B 1 386 ? -24.156 31.828 15.633 1 52.31 386 SER B C 1
ATOM 6004 O O . SER B 1 386 ? -25.359 32.094 15.781 1 52.31 386 SER B O 1
ATOM 6006 N N . LEU B 1 387 ? -23.281 32.531 14.984 1 48.31 387 LEU B N 1
ATOM 6007 C CA . LEU B 1 387 ? -23.766 33.781 14.414 1 48.31 387 LEU B CA 1
ATOM 6008 C C . LEU B 1 387 ? -24.375 33.562 13.031 1 48.31 387 LEU B C 1
ATOM 6010 O O . LEU B 1 387 ? -25.312 34.25 12.633 1 48.31 387 LEU B O 1
ATOM 6014 N N . LEU B 1 388 ? -23.781 32.594 12.273 1 47.81 388 LEU B N 1
ATOM 6015 C CA . LEU B 1 388 ? -24.125 32.5 10.859 1 47.81 388 LEU B CA 1
ATOM 6016 C C . LEU B 1 388 ? -25.156 31.391 10.633 1 47.81 388 LEU B C 1
ATOM 6018 O O . LEU B 1 388 ? -25.875 31.422 9.633 1 47.81 388 LEU B O 1
ATOM 6022 N N . TYR B 1 389 ? -25.125 30.328 11.367 1 50.81 389 TYR B N 1
ATOM 6023 C CA . TYR B 1 389 ? -26.062 29.219 11.148 1 50.81 389 TYR B CA 1
ATOM 6024 C C . TYR B 1 389 ? -26.953 29.016 12.367 1 50.81 389 TYR B C 1
ATOM 6026 O O . TYR B 1 389 ? -26.531 29.281 13.5 1 50.81 389 TYR B O 1
ATOM 6034 N N . ASP B 1 390 ? -28.344 29.062 12.203 1 45.44 390 ASP B N 1
ATOM 6035 C CA . ASP B 1 390 ? -29.281 28.812 13.305 1 45.44 390 ASP B CA 1
ATOM 6036 C C . ASP B 1 390 ? -28.906 27.547 14.07 1 45.44 390 ASP B C 1
ATOM 6038 O O . ASP B 1 390 ? -29.109 27.453 15.281 1 45.44 390 ASP B O 1
ATOM 6042 N N . HIS B 1 391 ? -28.578 26.469 13.312 1 45.59 391 HIS B N 1
ATOM 6043 C CA . HIS B 1 391 ? -28.203 25.234 13.961 1 45.59 391 HIS B CA 1
ATOM 6044 C C . HIS B 1 391 ? -26.766 24.844 13.617 1 45.59 391 HIS B C 1
ATOM 6046 O O . HIS B 1 391 ? -26.359 24.922 12.453 1 45.59 391 HIS B O 1
ATOM 6052 N N . VAL B 1 392 ? -25.922 25.188 14.445 1 44.5 392 VAL B N 1
ATOM 6053 C CA . VAL B 1 392 ? -24.516 24.812 14.25 1 44.5 392 VAL B CA 1
ATOM 6054 C C . VAL B 1 392 ? -24.391 23.281 14.289 1 44.5 392 VAL B C 1
ATOM 6056 O O . VAL B 1 392 ? -24.578 22.672 15.336 1 44.5 392 VAL B O 1
ATOM 6059 N N . TYR B 1 393 ? -24.672 22.422 13.133 1 43.78 393 TYR B N 1
ATOM 6060 C CA . TYR B 1 393 ? -24.422 20.984 13.133 1 43.78 393 TYR B CA 1
ATOM 6061 C C . TYR B 1 393 ? -22.953 20.688 12.906 1 43.78 393 TYR B C 1
ATOM 6063 O O . TYR B 1 393 ? -22.25 21.438 12.219 1 43.78 393 TYR B O 1
#

Foldseek 3Di:
DVVVVLLVVLLVVLCVVLVQLLVLLLVLLQVLQVQLLVCVVVVFVVQVVVVLWDFQQQADDPVLRVVLVVDRLVPDDPVSVQRIAHEASLLSSLVSLLVSLVVSCCVRVPPLSVLCVLLSQLLVQLLVLQSCCSVVVDDPVVSLVSLLVSNVSLLVSQPDAQWDQDWPVCCVVVVDRIDRPPVVSSVVLSVQLSLLLVLLVLQDAFFLQSLLLLLLLLVLLLVVLSSCSSCCPPVVVVRCLNSLSSSLSSLRSNSNSSSVSCSVQRAVVHNHHNGSSNSSSSSSSLSSSCSSNVNSVLSVLLCVLSVQQCVQQVCCVVPVDPHDPDQHFHHDNVVQWTAQPPHRGPLSVCCVVPNIGHSNVSSVVSSVVSNVSSVVSVCCLVPVCVVTPVDSD/DVVVVLLVVLLVVLCVVLVQLLVLLLVLLQVLQVQLLVCVVVVFVVQVVVVLWDFQQQADDPVLRVVLVVDRLVPDDPVSVQRIAHEASLLSSLVSLLVSLVVSCCVRVPPLSVLCVLLSQLLVQLLVLQSCCSVVVDDPVVSLVSLLVSNVSLLVSQPDAQWDQDWPVCCVVVVDRIDRPPVVSSVVLSVQLSLLLVLLVLQDAFFLQSLLLLLLLLVLLLVVLSSCSSCCPPVVVVHCLNSLSSSLSSLRSNSNSSSVSCSVQRAVVHNHHNGSSNSSSSSSSLSSSCSSNVNSVLSVLLCVLSVQQCVQQVCCVVPVDPHDPDQHFHHDNVVQWTAQPPHRGPLNVCCVVPNIGHSNVSSVVSSVVSNVSSVVSVCCLVVVCVVTPVDSD

Solvent-accessible surface area (backbone atoms only — not comparable to full-atom values): 39442 Å² total; per-residue (Å²): 110,67,65,57,50,50,44,50,51,32,27,52,50,42,48,61,73,43,37,68,45,52,50,48,33,52,49,32,11,53,50,22,19,55,53,41,55,66,47,46,65,62,44,43,54,30,25,48,73,30,55,37,51,44,66,54,62,79,79,46,50,75,67,54,49,53,54,55,70,74,44,58,74,88,73,45,51,73,73,55,46,68,42,51,25,24,38,42,45,14,52,58,36,48,52,44,32,52,49,37,42,55,52,45,33,57,70,60,44,45,80,63,38,60,74,41,31,21,46,52,28,20,38,39,42,30,29,43,50,15,42,47,34,66,59,55,60,63,57,68,71,57,51,54,52,51,44,56,57,27,35,45,42,36,54,73,56,58,79,71,78,45,52,43,75,42,53,61,89,48,21,78,78,64,76,35,64,56,43,80,46,53,70,57,41,46,51,48,53,40,50,46,30,49,46,36,17,49,34,40,52,65,56,52,73,55,55,31,37,47,47,47,47,50,43,51,46,43,51,52,49,44,52,50,32,52,62,53,34,28,45,51,81,36,75,87,57,66,62,62,59,41,56,19,23,55,52,19,41,48,57,40,40,22,46,43,18,22,40,54,36,48,35,72,39,17,26,70,79,51,63,38,37,43,48,47,7,25,25,29,30,50,16,30,49,56,33,44,28,20,58,51,36,69,35,53,69,61,47,51,40,44,38,42,67,42,51,51,26,47,61,53,24,40,49,32,76,72,57,76,36,88,59,66,95,69,68,41,60,37,57,36,77,91,77,57,25,32,33,60,58,80,45,53,32,54,68,26,51,49,23,67,75,71,40,71,38,37,63,62,55,49,34,50,51,52,44,50,50,44,49,50,40,33,52,51,36,51,47,44,55,65,55,44,26,63,73,57,32,97,68,72,126,112,69,65,57,51,50,43,50,51,33,26,51,51,43,48,60,72,43,38,67,46,53,50,49,33,52,49,32,10,53,50,22,20,53,52,40,55,66,46,45,64,63,45,43,56,31,25,49,74,28,55,37,50,43,66,53,63,79,80,48,49,75,67,54,51,53,56,56,70,73,45,59,74,87,73,46,51,72,74,54,48,68,42,51,25,25,39,42,45,15,52,58,37,48,52,45,33,52,49,36,43,53,52,45,33,56,70,60,44,45,80,63,37,60,75,42,32,22,46,53,27,22,37,38,41,29,27,44,50,15,41,48,35,64,59,53,59,63,56,68,70,57,51,54,53,51,45,56,57,27,35,45,43,37,54,72,56,60,80,71,76,46,53,43,76,43,53,60,88,48,21,77,79,65,76,35,63,54,44,81,45,52,70,57,42,46,51,48,53,41,50,47,31,48,46,36,16,49,34,41,52,66,54,54,71,56,52,30,36,46,48,46,47,51,42,50,46,43,51,52,49,43,53,51,32,52,62,54,33,28,46,53,79,35,75,87,58,70,64,65,59,41,57,20,24,53,51,19,40,46,57,39,39,23,46,42,18,22,40,53,36,48,35,74,38,18,27,69,79,50,63,39,38,43,49,46,8,26,24,30,29,50,14,30,49,54,32,43,26,20,58,51,37,69,36,52,70,62,45,51,40,44,39,41,67,40,51,51,24,47,60,54,25,41,50,34,74,71,57,75,36,90,60,67,95,69,67,41,61,36,57,38,77,91,77,58,25,32,33,59,60,79,42,54,33,52,71,26,49,49,25,67,75,71,40,69,37,36,62,63,54,50,35,48,51,54,42,50,50,45,47,51,41,33,51,51,36,51,46,44,54,66,54,46,27,63,70,59,32,97,67,75,127

Secondary structure (DSSP, 8-state):
-HHHHHHHHHHHHHHHHTHHHHHHHHHHHHHHHHHHHHHHHHHHHHHHHTT-EEE-GGG--HHHHHHHHHS-GGGS-HHHHTTEEE--THHHHHHHHHHHHHHHHHHHTGGGGGGGHHHHHHHHHHHHHHHHHHHH---HHHHHHHHHHHTHHHHHT--S-SEEEPPTTTHHHHSSSEEE-THHHHHHHHHHHHHHHHHHHHS-SSTTHHHHHHHHHHHHHHHHHHHHGGGGG-GGG-SHHHHHHHHHHHHHHHHHHHHHHHHHHHSSSPS---HHHHHHHHHHHHHHHHHHTT-HHHHHHHTHHHHHHHHHHHHHHTTSS---S--PPEEETTTTEEE--S--SHHHHHHHHH--B-HHHHHHHHHHHHHHHHHHHHHIIIIIHHHH-SS--/-HHHHHHHHHHHHHHHHTHHHHHHHHHHHHHHHHHHHHHHHHHHHHHHHTT-EEE-GGG--HHHHHHHHHS-GGGS-HHHHTTEEE--THHHHHHHHHHHHHHHHHHHTGGGGGGGHHHHHHHHHHHHHHHHHHHH---HHHHHHHHHHHTHHHHHT--S-SEEEPPTTTHHHHSSSEEE-THHHHHHHHHHHHHHHHHHHHS-SSTTHHHHHHHHHHHHHHHHHHHHGGGGG-GGG-SHHHHHHHHHHHHHHHHHHHHHHHHHHHSSSPS---HHHHHHHHHHHHHHHHHHTT-HHHHHHHTHHHHHHHHHHHHHHTTSS---S--PPEEETTTTEEE--S--SHHHHHHHHH--B-HHHHHHHHHHHHHHHHHHHHHIIIIIHHHH-SS--

Organism: Trypanosoma brucei brucei (strain 927/4 GUTat10.1) (NCBI:txid185431)